Protein AF-A0A9D5H5D8-F1 (afdb_monomer_lite)

Foldseek 3Di:
DDPDPPVVVVPPPDDDDDDDDDDDPDDDPADCLHPVNCVVCDPVDDQPDDPDPVNVVVVVVVVCVVLVVLQPDFFKKDAPVDFKWFQQVLQQRFIWDWWWWAVVTDIFIAGEKQQFAFWAFAALAPAAAQQDDVSRVDPGGADHDYLVVGPFKDFDFLVDPPAPPSVCCVVVVRRRKDKDDDPAPFWIFIDGKMWTWIWMWTPDPPTDIDTFTAIHHNTHHTTDSRRRHQTRGIYQHPYDDCRHPLNRCVVVVVAASKKKKAAAPVRMIGIIRRDPDDPPWFKFFAPQDPVGGFRKFWFQWKDWQPDIGGDTDIAGEISSHAFWEDEPPVVVRVLVVQLVVAPADFDADDPPDDQFGTKGWDDPPDPDGDGIWMWTQTDVRGIQGFDQQWDWDADPNTIMIGRRYHYDHPHTYDYVNRNHQWIWMCNSVRNMITIDGDNNPDPDDDDDDDDDDDDDDDDDDDDDDDDDDDDDDDDDDDDDDDDDDDDDDDDDDDDDDDDPDCPVVVVVVVVVVVVVVPPDDPPVPCVFKDWDDDDDDDDDAPPQEAEFDPPDDLVVSLVVNCCVVPVVVDFKHKYKYWAPRVVSSVVSVVVNLLADFQKKKFKDKDKDKDKIKIDGNDPPDGIDIDIDIIIMMMMMIGSDDDPPPHPRIDGGDDPVSRDHDDDDDDDDDDDDDDDDDDDDDDDDDDDDDDDDDDDDDDDDDYDDDDDDDDDDDDDDDDDDDDDDDDDDDDDDDDDDDDDDDDDDDDDDDDDDDDDDDDDDDDDDDDDDDDDDDDDDDDDDDDDDDDDDDDDDDDDDDDDDDDDDDDDDPDDPLVLLVVLLVLLVVCVVVVPLVSVLVSVVSLVVCLVVDDLVSLLVSLPVQDPPPDPLSVLLVVLRDDDDDDDDDDDDDDDPDCDDDDDHDVSSSLVSLLNSLSVCVVVVVLVSNQVSLVVSLVSVVVDDGLSNLSSVLSSLVSNCVSCVSVVVNVVCLVVLVVQCVVCVVSVSLSSVLRSLLSNLVSCVVVVVLVVNVVCVVPRDDGDCPDLVSQLSVLQSVLVSCVVVVVLVSSLVSLVSSLVSDDPVPLVSNLLSLLSNLLSCLVVLHQDDPVSCPDPPNVVSCVLVVQCSVLLQQLALVSNVVSCVVCVVVCVVSVNNVSSVSSNLSSNLNLVQVVLVVDQKDALVVSLVSRVVPDPCSSVVSVVSVVVCVVVVSFQWDADPVRRMIGGDDDDDPVVDCVVVVVVVVVVVVVVVVVVVVVVVVPPDDPDDPDDQDVVNVVVVVVVVVVVVVVVVVVVVVPD

Sequence (1275 aa):
MAASSLLLVLLLFWAPLGSLSSPTFSFDIHHRFSDRVRQFAGDAWPFPEKGSVEYYAALAGHDRVLRGRALSETQNLTFVDGNATFMISSLGYLYYTFVSVGTPNVTFLVALDTGSDLFWLPCECQSCAPASSPNYGLDIMFDTYSPKKSSTGQTVPCNSSYCEHQSECSKLAGQCPYKVAYATANTTTSGILVEDILYLTTENTSSKVVEAPIVFGCGRVQTGSFLKSAAPNGLFGLGMEKISVPSILSGAGLTSNSFSMCFGPDHIGRISFGDKGSTDQGETSFNIDHSHPTYNISITGVNIGNSSVDVNFSALVDTGTSFTYLADPAYTLLTNSFDAHVKDKRQHTPKGGVPFEHCYHISPNTTVIHVPRLNLTTKGGSQFPVYNPFVFIKENDEFFYCLAIIQSSEISIIGENFMTGLRIVFDRERLVLGWKKSDCYGTNSSSPAKPPAFAPIPSPHIIITPSSFPSGSPGAAGTDKQSSALAPSAAISLTSSSSTRIILSLCLLDTIQALFRANSIPSNKMDRYQRVEKPREETPINENEIRITTQGRTRSYITYATSLLQEKGSDEIVIKAMGRAINKTIMIVELIKRRIVGLHQNTAIGSTDITDTWEPLEEGLLPIETTRHVSMITITLSKKELDTSSIGYQPPLPKDQVKPLPDFDYEGEGSSGVGRGRGRGGRGRGRARGNGPIHVDYNDGGYDNMGRGYGRGGWGRGGFRGRGRGGYGVRNGYQQGTGGYYDEAPAPPAPFQGRGRGRGRGPYRGRGRDFRANGPIHADKRSEMTPDVEMKEAAQLQPPLPSDSISTAPSLLQHLKEIALLIESGAYLKEARRIVRAVRLTIMLRRKLRAPVVAAFIGSTLPAGSEAYSRLLSYISKEDEHDMDVDTATSAIQVPVKNPVPELEIYCYLLVLIFLIDQKKYDEAKACSSASIARLKHVNRRTVDVLASRLYFYYSYSYELTNSLAEIRGNLLALHRMATLRHDELGQETLLNLLLRNYLHYNLYDQAEKLRSKAPRFEAHSNQQFCRYLFYLGKIRTIQLEYTDAKESLLQAARKAPLAARGFRIQCNKWAVIVRLLLGEIPERTVFMQKGMKKALTPYFELTNAVRIGDLELFRTVAEKFSSTFSSDRTHNLIVRLRHNVIRTGLRNISISYSRISLADVARKLRLNTDNPVADAESIVAKAIRDGAIDATIDHANGWMVSKETGDVYSTNEPQFAFNSRIAFCLNMHNEAVKALRFPPNSHKEKESDEKRRERQQQEQELAQHIAEEDDDEF

Radius of gyration: 45.08 Å; chains: 1; bounding box: 132×115×127 Å

InterPro domains:
  IPR000717 Proteasome component (PCI) domain [PF01399] (1123-1204)
  IPR000717 Proteasome component (PCI) domain [PS50250] (1027-1208)
  IPR000717 Proteasome component (PCI) domain [SM00088] (1133-1226)
  IPR001461 Aspartic peptidase A1 [PR00792] (101-121)
  IPR001461 Aspartic peptidase A1 [PR00792] (315-326)
  IPR001461 Aspartic peptidase A1 [PR00792] (412-427)
  IPR001969 Aspartic peptidase, active site [PS00141] (110-121)
  IPR001969 Aspartic peptidase, active site [PS00141] (315-326)
  IPR002775 DNA/RNA-binding protein Alba-like [PF01918] (544-608)
  IPR013586 26S proteasome non-ATPase regulatory subunit 3, C-terminal [PF08375] (1208-1273)
  IPR021109 Aspartic peptidase domain superfamily [G3DSA:2.40.70.10] (84-275)
  IPR021109 Aspartic peptidase domain superfamily [G3DSA:2.40.70.10] (278-447)
  IPR021109 Aspartic peptidase domain superfamily [SSF50630] (89-441)
  IPR032799 Xylanase inhibitor, C-terminal [PF14541] (295-436)
  IPR032861 Xylanase inhibitor, N-terminal [PF14543] (95-275)
  IPR033121 Peptidase family A1 domain [PS51767] (95-436)
  IPR034164 Pepsin-like domain [cd05471] (95-344)
  IPR036390 Winged helix DNA-binding domain superfamily [SSF46785] (1134-1210)
  IPR036882 Alba-like domain superfamily [G3DSA:3.30.110.20] (539-643)
  IPR036882 Alba-like domain superfamily [SSF82704] (541-654)

Structure (mmCIF, N/CA/C/O backbone):
data_AF-A0A9D5H5D8-F1
#
_entry.id   AF-A0A9D5H5D8-F1
#
loop_
_atom_site.group_PDB
_atom_site.id
_atom_site.type_symbol
_atom_site.label_atom_id
_atom_site.label_alt_id
_atom_site.label_comp_id
_atom_site.label_asym_id
_atom_site.label_entity_id
_atom_site.label_seq_id
_atom_site.pdbx_PDB_ins_code
_atom_site.Cartn_x
_atom_site.Cartn_y
_atom_site.Cartn_z
_atom_site.occupancy
_atom_site.B_iso_or_equiv
_atom_site.auth_seq_id
_atom_site.auth_comp_id
_atom_site.auth_asym_id
_atom_site.auth_atom_id
_atom_site.pdbx_PDB_model_num
ATOM 1 N N . MET A 1 1 ? -26.038 -57.024 -59.508 1.00 37.88 1 MET A N 1
ATOM 2 C CA . MET A 1 1 ? -24.679 -56.495 -59.773 1.00 37.88 1 MET A CA 1
ATOM 3 C C . MET A 1 1 ? -24.769 -54.976 -59.793 1.00 37.88 1 MET A C 1
ATOM 5 O O . MET A 1 1 ? -25.705 -54.487 -60.403 1.00 37.88 1 MET A O 1
ATOM 9 N N . ALA A 1 2 ? -23.910 -54.198 -59.138 1.00 36.97 2 ALA A N 1
ATOM 10 C CA . ALA A 1 2 ? -22.955 -54.527 -58.074 1.00 36.97 2 ALA A CA 1
ATOM 11 C C . ALA A 1 2 ? -22.936 -53.317 -57.108 1.00 36.97 2 ALA A C 1
ATOM 13 O O . ALA A 1 2 ? -22.770 -52.197 -57.566 1.00 36.97 2 ALA A O 1
ATOM 14 N N . ALA A 1 3 ? -23.173 -53.403 -55.796 1.00 43.59 3 ALA A N 1
ATOM 15 C CA . ALA A 1 3 ? -23.060 -54.507 -54.828 1.00 43.59 3 ALA A CA 1
ATOM 16 C C . ALA A 1 3 ? -21.626 -54.988 -54.520 1.00 43.59 3 ALA A C 1
ATOM 18 O O . ALA A 1 3 ? -21.459 -55.952 -53.781 1.00 43.59 3 ALA A O 1
ATOM 19 N N . SER A 1 4 ? -20.599 -54.286 -55.015 1.00 44.72 4 SER A N 1
ATOM 20 C CA . SER A 1 4 ? -19.184 -54.589 -54.718 1.00 44.72 4 SER A CA 1
ATOM 21 C C . SER A 1 4 ? -18.346 -53.361 -54.325 1.00 44.72 4 SER A C 1
ATOM 23 O O . SER A 1 4 ? -17.145 -53.492 -54.130 1.00 44.72 4 SER A O 1
ATOM 25 N N . SER A 1 5 ? -18.963 -52.179 -54.175 1.00 46.59 5 SER A N 1
ATOM 26 C CA . SER A 1 5 ? -18.241 -50.910 -53.944 1.00 46.59 5 SER A CA 1
ATOM 27 C C . SER A 1 5 ? -18.550 -50.211 -52.612 1.00 46.59 5 SER A C 1
ATOM 29 O O . SER A 1 5 ? -17.786 -49.341 -52.215 1.00 46.59 5 SER A O 1
ATOM 31 N N . LEU A 1 6 ? -19.622 -50.584 -51.893 1.00 44.75 6 LEU A N 1
ATOM 32 C CA . LEU A 1 6 ? -19.914 -50.039 -50.550 1.00 44.75 6 LEU A CA 1
ATOM 33 C C . LEU A 1 6 ? -19.420 -50.924 -49.393 1.00 44.75 6 LEU A C 1
ATOM 35 O O . LEU A 1 6 ? -19.210 -50.420 -48.292 1.00 44.75 6 LEU A O 1
ATOM 39 N N . LEU A 1 7 ? -19.216 -52.228 -49.617 1.00 40.84 7 LEU A N 1
ATOM 40 C CA . LEU A 1 7 ? -18.882 -53.161 -48.531 1.00 40.84 7 LEU A CA 1
ATOM 41 C C . LEU A 1 7 ? -17.462 -52.952 -47.972 1.00 40.84 7 LEU A C 1
ATOM 43 O O . LEU A 1 7 ? -17.215 -53.244 -46.807 1.00 40.84 7 LEU A O 1
ATOM 47 N N . LEU A 1 8 ? -16.544 -52.405 -48.778 1.00 42.56 8 LEU A N 1
ATOM 48 C CA . LEU A 1 8 ? -15.145 -52.193 -48.387 1.00 42.56 8 LEU A CA 1
ATOM 49 C C . LEU A 1 8 ? -14.949 -51.012 -47.416 1.00 42.56 8 LEU A C 1
ATOM 51 O O . LEU A 1 8 ? -13.958 -50.970 -46.698 1.00 42.56 8 LEU A O 1
ATOM 55 N N . VAL A 1 9 ? -15.884 -50.054 -47.389 1.00 46.94 9 VAL A N 1
ATOM 56 C CA . VAL A 1 9 ? -15.773 -48.821 -46.581 1.00 46.94 9 VAL A CA 1
ATOM 57 C C . VAL A 1 9 ? -16.367 -49.003 -45.177 1.00 46.94 9 VAL A C 1
ATOM 59 O O . VAL A 1 9 ? -15.918 -48.370 -44.227 1.00 46.94 9 VAL A O 1
ATOM 62 N N . LEU A 1 10 ? -17.344 -49.903 -45.021 1.00 41.09 10 LEU A N 1
ATOM 63 C CA . LEU A 1 10 ? -18.023 -50.166 -43.743 1.00 41.09 10 LEU A CA 1
ATOM 64 C C . LEU A 1 10 ? -17.328 -51.215 -42.853 1.00 41.09 10 LEU A C 1
ATOM 66 O O . LEU A 1 10 ? -17.687 -51.338 -41.685 1.00 41.09 10 LEU A O 1
ATOM 70 N N . LEU A 1 11 ? -16.330 -51.943 -43.365 1.00 36.12 11 LEU A N 1
ATOM 71 C CA . LEU A 1 11 ? -15.641 -53.022 -42.637 1.00 36.12 11 LEU A CA 1
ATOM 72 C C . LEU A 1 11 ? -14.393 -52.589 -41.840 1.00 36.12 11 LEU A C 1
ATOM 74 O O . LEU A 1 11 ? -13.777 -53.429 -41.193 1.00 36.12 11 LEU A O 1
ATOM 78 N N . LEU A 1 12 ? -14.019 -51.304 -41.851 1.00 36.56 12 LEU A N 1
ATOM 79 C CA . LEU A 1 12 ? -12.781 -50.810 -41.218 1.00 36.56 12 LEU A CA 1
ATOM 80 C C . LEU A 1 12 ? -12.951 -50.162 -39.829 1.00 36.56 12 LEU A C 1
ATOM 82 O O . LEU A 1 12 ? -11.968 -49.671 -39.282 1.00 36.56 12 LEU A O 1
ATOM 86 N N . PHE A 1 13 ? -14.161 -50.131 -39.253 1.00 36.25 13 PHE A N 1
ATOM 87 C CA . PHE A 1 13 ? -14.439 -49.292 -38.072 1.00 36.25 13 PHE A CA 1
ATOM 88 C C . PHE A 1 13 ? -14.873 -49.994 -36.775 1.00 36.25 13 PHE A C 1
ATOM 90 O O . PHE A 1 13 ? -14.933 -49.313 -35.753 1.00 36.25 13 PHE A O 1
ATOM 97 N N . TRP A 1 14 ? -15.182 -51.298 -36.760 1.00 32.97 14 TRP A N 1
ATOM 98 C CA . TRP A 1 14 ? -15.674 -51.984 -35.548 1.00 32.97 14 TRP A CA 1
ATOM 99 C C . TRP A 1 14 ? -14.968 -53.326 -35.278 1.00 32.97 14 TRP A C 1
ATOM 101 O O . TRP A 1 14 ? -14.987 -54.222 -36.116 1.00 32.97 14 TRP A O 1
ATOM 111 N N . ALA A 1 15 ? -14.471 -53.468 -34.039 1.00 28.38 15 ALA A N 1
ATOM 112 C CA . ALA A 1 15 ? -13.858 -54.662 -33.429 1.00 28.38 15 ALA A CA 1
ATOM 113 C C . ALA A 1 15 ? -12.428 -55.039 -33.934 1.00 28.38 15 ALA A C 1
ATOM 115 O O . ALA A 1 15 ? -11.964 -54.516 -34.942 1.00 28.38 15 ALA A O 1
ATOM 116 N N . PRO A 1 16 ? -11.630 -55.795 -33.147 1.00 37.72 16 PRO A N 1
ATOM 117 C CA . PRO A 1 16 ? -10.865 -55.151 -32.072 1.00 37.72 16 PRO A CA 1
ATOM 118 C C . PRO A 1 16 ? -9.373 -55.543 -32.047 1.00 37.72 16 PRO A C 1
ATOM 120 O O . PRO A 1 16 ? -9.034 -56.727 -32.047 1.00 37.72 16 PRO A O 1
ATOM 123 N N . LEU A 1 17 ? -8.464 -54.569 -31.905 1.00 30.88 17 LEU A N 1
ATOM 124 C CA . LEU A 1 17 ? -7.045 -54.862 -31.657 1.00 30.88 17 LEU A CA 1
ATOM 125 C C . LEU A 1 17 ? -6.798 -55.267 -30.197 1.00 30.88 17 LEU A C 1
ATOM 127 O O . LEU A 1 17 ? -6.517 -54.438 -29.333 1.00 30.88 17 LEU A O 1
ATOM 131 N N . GLY A 1 18 ? -6.859 -56.572 -29.940 1.00 29.42 18 GLY A N 1
ATOM 132 C CA . GLY A 1 18 ? -6.258 -57.172 -28.754 1.00 29.42 18 GLY A CA 1
ATOM 133 C C . GLY A 1 18 ? -4.729 -57.197 -28.861 1.00 29.42 18 GLY A C 1
ATOM 134 O O . GLY A 1 18 ? -4.187 -57.722 -29.828 1.00 29.42 18 GLY A O 1
ATOM 135 N N . SER A 1 19 ? -4.057 -56.638 -27.852 1.00 43.06 19 SER A N 1
ATOM 136 C CA . SER A 1 19 ? -2.675 -56.939 -27.436 1.00 43.06 19 SER A CA 1
ATOM 137 C C . SER A 1 19 ? -1.663 -57.341 -28.528 1.00 43.06 19 SER A C 1
ATOM 139 O O . SER A 1 19 ? -1.348 -58.522 -28.684 1.00 43.06 19 SER A O 1
ATOM 141 N N . LEU A 1 20 ? -1.026 -56.351 -29.163 1.00 30.42 20 LEU A N 1
ATOM 142 C CA . LEU A 1 20 ? 0.346 -56.517 -29.657 1.00 30.42 20 LEU A CA 1
ATOM 143 C C . LEU A 1 20 ? 1.303 -55.824 -28.679 1.00 30.42 20 LEU A C 1
ATOM 145 O O . LEU A 1 20 ? 1.417 -54.599 -28.654 1.00 30.42 20 LEU A O 1
ATOM 149 N N . SER A 1 21 ? 1.965 -56.612 -27.832 1.00 43.06 21 SER A N 1
ATOM 150 C CA . SER A 1 21 ? 2.926 -56.118 -26.844 1.00 43.06 21 SER A CA 1
ATOM 151 C C . SER A 1 21 ? 4.239 -55.714 -27.521 1.00 43.06 21 SER A C 1
ATOM 153 O O . SER A 1 21 ? 5.156 -56.525 -27.659 1.00 43.06 21 SER A O 1
ATOM 155 N N . SER A 1 22 ? 4.325 -54.452 -27.948 1.00 29.73 22 SER A N 1
ATOM 156 C CA . SER A 1 22 ? 5.598 -53.834 -28.343 1.00 29.73 22 SER A CA 1
ATOM 157 C C . SER A 1 22 ? 6.572 -53.815 -27.150 1.00 29.73 22 SER A C 1
ATOM 159 O O . SER A 1 22 ? 6.122 -53.748 -26.003 1.00 29.73 22 SER A O 1
ATOM 161 N N . PRO A 1 23 ? 7.893 -53.937 -27.379 1.00 34.81 23 PRO A N 1
ATOM 162 C CA . PRO A 1 23 ? 8.822 -54.400 -26.352 1.00 34.81 23 PRO A CA 1
ATOM 163 C C . PRO A 1 23 ? 8.991 -53.415 -25.192 1.00 34.81 23 PRO A C 1
ATOM 165 O O . PRO A 1 23 ? 9.394 -52.266 -25.374 1.00 34.81 23 PRO A O 1
ATOM 168 N N . THR A 1 24 ? 8.774 -53.907 -23.972 1.00 29.03 24 THR A N 1
ATOM 169 C CA . THR A 1 24 ? 9.159 -53.220 -22.737 1.00 29.03 24 THR A CA 1
ATOM 170 C C . THR A 1 24 ? 10.680 -53.221 -22.598 1.00 29.03 24 THR A C 1
ATOM 172 O O . THR A 1 24 ? 11.264 -54.169 -22.068 1.00 29.03 24 THR A O 1
ATOM 175 N N . PHE A 1 25 ? 11.331 -52.156 -23.064 1.00 36.94 25 PHE A N 1
ATOM 176 C CA . PHE A 1 25 ? 12.744 -51.905 -22.782 1.00 36.94 25 PHE A CA 1
ATOM 177 C C . PHE A 1 25 ? 12.938 -51.595 -21.292 1.00 36.94 25 PHE A C 1
ATOM 179 O O . PHE A 1 25 ? 12.814 -50.453 -20.852 1.00 36.94 25 PHE A O 1
ATOM 186 N N . SER A 1 26 ? 13.239 -52.634 -20.511 1.00 34.03 26 SER A N 1
ATOM 187 C CA . SER A 1 26 ? 13.726 -52.482 -19.141 1.00 34.03 26 SER A CA 1
ATOM 188 C C . SER A 1 26 ? 15.182 -52.025 -19.171 1.00 34.03 26 SER A C 1
ATOM 190 O O . SER A 1 26 ? 16.034 -52.709 -19.740 1.00 34.03 26 SER A O 1
ATOM 192 N N . PHE A 1 27 ? 15.474 -50.889 -18.542 1.00 43.62 27 PHE A N 1
ATOM 193 C CA . PHE A 1 27 ? 16.838 -50.414 -18.330 1.00 43.62 27 PHE A CA 1
ATOM 194 C C . PHE A 1 27 ? 17.238 -50.659 -16.874 1.00 43.62 27 PHE A C 1
ATOM 196 O O . PHE A 1 27 ? 16.788 -49.947 -15.977 1.00 43.62 27 PHE A O 1
ATOM 203 N N . ASP A 1 28 ? 18.109 -51.641 -16.638 1.00 42.88 28 ASP A N 1
ATOM 204 C CA . ASP A 1 28 ? 18.697 -51.861 -15.315 1.00 42.88 28 ASP A CA 1
ATOM 205 C C . ASP A 1 28 ? 19.652 -50.706 -14.971 1.00 42.88 28 ASP A C 1
ATOM 207 O O . ASP A 1 28 ? 20.787 -50.637 -15.449 1.00 42.88 28 ASP A O 1
ATOM 211 N N . ILE A 1 29 ? 19.192 -49.777 -14.127 1.00 44.22 29 ILE A N 1
ATOM 212 C CA . ILE A 1 29 ? 19.978 -48.610 -13.705 1.00 44.22 29 ILE A CA 1
ATOM 213 C C . ILE A 1 29 ? 21.065 -49.055 -12.719 1.00 44.22 29 ILE A C 1
ATOM 215 O O . ILE A 1 29 ? 20.892 -49.079 -11.500 1.00 44.22 29 ILE A O 1
ATOM 219 N N . HIS A 1 30 ? 22.223 -49.419 -13.262 1.00 47.81 30 HIS A N 1
ATOM 220 C CA . HIS A 1 30 ? 23.398 -49.787 -12.487 1.00 47.81 30 HIS A CA 1
ATOM 221 C C . HIS A 1 30 ? 24.171 -48.543 -12.011 1.00 47.81 30 HIS A C 1
ATOM 223 O O . HIS A 1 30 ? 24.662 -47.739 -12.802 1.00 47.81 30 HIS A O 1
ATOM 229 N N . HIS A 1 31 ? 24.319 -48.398 -10.692 1.00 49.59 31 HIS A N 1
ATOM 230 C CA . HIS A 1 31 ? 25.111 -47.339 -10.054 1.00 49.59 31 HIS A CA 1
ATOM 231 C C . HIS A 1 31 ? 26.569 -47.312 -10.568 1.00 49.59 31 HIS A C 1
ATOM 233 O O . HIS A 1 31 ? 27.160 -48.369 -10.795 1.00 49.59 31 HIS A O 1
ATOM 239 N N . ARG A 1 32 ? 27.187 -46.123 -10.698 1.00 58.59 32 ARG A N 1
ATOM 240 C CA . ARG A 1 32 ? 28.531 -45.939 -11.304 1.00 58.59 32 ARG A CA 1
ATOM 241 C C . ARG A 1 32 ? 29.640 -46.782 -10.659 1.00 58.59 32 ARG A C 1
ATOM 243 O O . ARG A 1 32 ? 30.581 -47.158 -11.348 1.00 58.59 32 ARG A O 1
ATOM 250 N N . PHE A 1 33 ? 29.529 -47.089 -9.366 1.00 63.31 33 PHE A N 1
ATOM 251 C CA . PHE A 1 33 ? 30.475 -47.951 -8.645 1.00 63.31 33 PHE A CA 1
ATOM 252 C C . PHE A 1 33 ? 29.919 -49.359 -8.344 1.00 63.31 33 PHE A C 1
ATOM 254 O O . PHE A 1 33 ? 30.389 -50.034 -7.429 1.00 63.31 33 PHE A O 1
ATOM 261 N N . SER A 1 34 ? 28.884 -49.795 -9.068 1.00 66.75 34 SER A N 1
ATOM 262 C CA . SER A 1 34 ? 28.376 -51.168 -8.999 1.00 66.75 34 SER A CA 1
ATOM 263 C C . SER A 1 34 ? 29.277 -52.139 -9.760 1.00 66.75 34 SER A C 1
ATOM 265 O O . SER A 1 34 ? 29.984 -51.777 -10.703 1.00 66.75 34 SER A O 1
ATOM 267 N N . ASP A 1 35 ? 29.235 -53.404 -9.359 1.00 66.00 35 ASP A N 1
ATOM 268 C CA . ASP A 1 35 ? 30.175 -54.415 -9.843 1.00 66.00 35 ASP A CA 1
ATOM 269 C C . ASP A 1 35 ? 29.895 -54.796 -11.317 1.00 66.00 35 ASP A C 1
ATOM 271 O O . ASP A 1 35 ? 30.827 -55.072 -12.070 1.00 66.00 35 ASP A O 1
ATOM 275 N N . ARG A 1 36 ? 28.637 -54.647 -11.770 1.00 70.25 36 ARG A N 1
ATOM 276 C CA . ARG A 1 36 ? 28.221 -54.694 -13.188 1.00 70.25 36 ARG A CA 1
ATOM 277 C C . ARG A 1 36 ? 28.885 -53.618 -14.057 1.00 70.25 36 ARG A C 1
ATOM 279 O O . ARG A 1 36 ? 29.234 -53.901 -15.197 1.00 70.25 36 ARG A O 1
ATOM 286 N N . VAL A 1 37 ? 29.061 -52.396 -13.543 1.00 66.19 37 VAL A N 1
ATOM 287 C CA . VAL A 1 37 ? 29.691 -51.291 -14.297 1.00 66.19 37 VAL A CA 1
ATOM 288 C C . VAL A 1 37 ? 31.207 -51.468 -14.365 1.00 66.19 37 VAL A C 1
ATOM 290 O O . VAL A 1 37 ? 31.794 -51.250 -15.421 1.00 66.19 37 VAL A O 1
ATOM 293 N N . ARG A 1 38 ? 31.840 -51.948 -13.284 1.00 67.88 38 ARG A N 1
ATOM 294 C CA . ARG A 1 38 ? 33.272 -52.303 -13.293 1.00 67.88 38 ARG A CA 1
ATOM 295 C C . ARG A 1 38 ? 33.595 -53.374 -14.342 1.00 67.88 38 ARG A C 1
ATOM 297 O O . ARG A 1 38 ? 34.543 -53.200 -15.099 1.00 67.88 38 ARG A O 1
ATOM 304 N N . GLN A 1 39 ? 32.774 -54.424 -14.441 1.00 64.25 39 GLN A N 1
ATOM 305 C CA . GLN A 1 39 ? 32.926 -55.474 -15.462 1.00 64.25 39 GLN A CA 1
ATOM 306 C C . GLN A 1 39 ? 32.845 -54.947 -16.905 1.00 64.25 39 GLN A C 1
ATOM 308 O O . GLN A 1 39 ? 33.475 -55.519 -17.787 1.00 64.25 39 GLN A O 1
ATOM 313 N N . PHE A 1 40 ? 32.096 -53.867 -17.150 1.00 65.06 40 PHE A N 1
ATOM 314 C CA . PHE A 1 40 ? 31.939 -53.272 -18.482 1.00 65.06 40 PHE A CA 1
ATOM 315 C C . PHE A 1 40 ? 33.028 -52.251 -18.848 1.00 65.06 40 PHE A C 1
ATOM 317 O O . PHE A 1 40 ? 33.250 -52.000 -20.029 1.00 65.06 40 PHE A O 1
ATOM 324 N N . ALA A 1 41 ? 33.677 -51.637 -17.854 1.00 57.94 41 ALA A N 1
ATOM 325 C CA . ALA A 1 41 ? 34.663 -50.574 -18.061 1.00 57.94 41 ALA A CA 1
ATOM 326 C C . ALA A 1 41 ? 36.117 -51.079 -18.160 1.00 57.94 41 ALA A C 1
ATOM 328 O O . ALA A 1 41 ? 36.943 -50.421 -18.792 1.00 57.94 41 ALA A O 1
ATOM 329 N N . GLY A 1 42 ? 36.425 -52.233 -17.555 1.00 59.00 42 GLY A N 1
ATOM 330 C CA . GLY A 1 42 ? 37.769 -52.821 -17.550 1.00 59.00 42 GLY A CA 1
ATOM 331 C C . GLY A 1 42 ? 38.835 -51.937 -16.886 1.00 59.00 42 GLY A C 1
ATOM 332 O O . GLY A 1 42 ? 38.523 -50.986 -16.167 1.00 59.00 42 GLY A O 1
ATOM 333 N N . ASP A 1 43 ? 40.106 -52.233 -17.164 1.00 53.22 43 ASP A N 1
ATOM 334 C CA . ASP A 1 43 ? 41.269 -51.555 -16.563 1.00 53.22 43 ASP A CA 1
ATOM 335 C C . ASP A 1 43 ? 41.463 -50.097 -17.036 1.00 53.22 43 ASP A C 1
ATOM 337 O O . ASP A 1 43 ? 42.365 -49.398 -16.577 1.00 53.22 43 ASP A O 1
ATOM 341 N N . ALA A 1 44 ? 40.618 -49.609 -17.952 1.00 54.25 44 ALA A N 1
ATOM 342 C CA . ALA A 1 44 ? 40.740 -48.282 -18.556 1.00 54.25 44 ALA A CA 1
ATOM 343 C C . ALA A 1 44 ? 40.411 -47.117 -17.598 1.00 54.25 44 ALA A C 1
ATOM 345 O O . ALA A 1 44 ? 40.763 -45.975 -17.895 1.00 54.25 44 ALA A O 1
ATOM 346 N N . TRP A 1 45 ? 39.745 -47.374 -16.464 1.00 53.47 45 TRP A N 1
ATOM 347 C CA . TRP A 1 45 ? 39.412 -46.363 -15.450 1.00 53.47 45 TRP A CA 1
ATOM 348 C C . TRP A 1 45 ? 39.759 -46.850 -14.030 1.00 53.47 45 TRP A C 1
ATOM 350 O O . TRP A 1 45 ? 39.265 -47.898 -13.613 1.00 53.47 45 TRP A O 1
ATOM 360 N N . PRO A 1 46 ? 40.530 -46.081 -13.233 1.00 61.06 46 PRO A N 1
ATOM 361 C CA . PRO A 1 46 ? 40.856 -46.447 -11.857 1.00 61.06 46 PRO A CA 1
ATOM 362 C C . PRO A 1 46 ? 39.652 -46.209 -10.932 1.00 61.06 46 PRO A C 1
ATOM 364 O O . PRO A 1 46 ? 39.461 -45.124 -10.379 1.00 61.06 46 PRO A O 1
ATOM 367 N N . PHE A 1 47 ? 38.810 -47.229 -10.759 1.00 68.44 47 PHE A N 1
ATOM 368 C CA . PHE A 1 47 ? 37.740 -47.204 -9.760 1.00 68.44 47 PHE A CA 1
ATOM 369 C C . PHE A 1 47 ? 38.334 -47.425 -8.358 1.00 68.44 47 PHE A C 1
ATOM 371 O O . PHE A 1 47 ? 38.908 -48.490 -8.132 1.00 68.44 47 PHE A O 1
ATOM 378 N N . PRO A 1 48 ? 38.148 -46.509 -7.386 1.00 72.50 48 PRO A N 1
ATOM 379 C CA . PRO A 1 48 ? 38.637 -46.722 -6.024 1.00 72.50 48 PRO A CA 1
ATOM 380 C C . PRO A 1 48 ? 37.978 -47.957 -5.395 1.00 72.50 48 PRO A C 1
ATOM 382 O O . PRO A 1 48 ? 36.808 -48.262 -5.670 1.00 72.50 48 PRO A O 1
ATOM 385 N N . GLU A 1 49 ? 38.727 -48.689 -4.568 1.00 70.56 49 GLU A N 1
ATOM 386 C CA . GLU A 1 49 ? 38.271 -49.955 -3.986 1.00 70.56 49 GLU A CA 1
ATOM 387 C C . GLU A 1 49 ? 37.042 -49.785 -3.084 1.00 70.56 49 GLU A C 1
ATOM 389 O O . GLU A 1 49 ? 36.868 -48.789 -2.386 1.00 70.56 49 GLU A O 1
ATOM 394 N N . LYS A 1 50 ? 36.147 -50.776 -3.107 1.00 66.06 50 LYS A N 1
ATOM 395 C CA . LYS A 1 50 ? 34.811 -50.681 -2.501 1.00 66.06 50 LYS A CA 1
ATOM 396 C C . LYS A 1 50 ? 34.914 -50.716 -0.972 1.00 66.06 50 LYS A C 1
ATOM 398 O O . LYS A 1 50 ? 34.983 -51.788 -0.384 1.00 66.06 50 LYS A O 1
ATOM 403 N N . GLY A 1 51 ? 34.918 -49.537 -0.355 1.00 64.00 51 GLY A N 1
ATOM 404 C CA . GLY A 1 51 ? 35.144 -49.357 1.082 1.00 64.00 51 GLY A CA 1
ATOM 405 C C . GLY A 1 51 ? 36.411 -48.569 1.436 1.00 64.00 51 GLY A C 1
ATOM 406 O O . GLY A 1 51 ? 36.617 -48.293 2.616 1.00 64.00 51 GLY A O 1
ATOM 407 N N . SER A 1 52 ? 37.235 -48.169 0.459 1.00 72.88 52 SER A N 1
ATOM 408 C CA . SER A 1 52 ? 38.371 -47.275 0.708 1.00 72.88 52 SER A CA 1
ATOM 409 C C . SER A 1 52 ? 37.912 -45.849 1.048 1.00 72.88 52 SER A C 1
ATOM 411 O O . SER A 1 52 ? 36.794 -45.430 0.725 1.00 72.88 52 SER A O 1
ATOM 413 N N . VAL A 1 53 ? 38.798 -45.065 1.670 1.00 69.62 53 VAL A N 1
ATOM 414 C CA . VAL A 1 53 ? 38.553 -43.637 1.951 1.00 69.62 53 VAL A CA 1
ATOM 415 C C . VAL A 1 53 ? 38.266 -42.866 0.656 1.00 69.62 53 VAL A C 1
ATOM 417 O O . VAL A 1 53 ? 37.388 -42.009 0.628 1.00 69.62 53 VAL A O 1
ATOM 420 N N . GLU A 1 54 ? 38.946 -43.214 -0.436 1.00 69.19 54 GLU A N 1
ATOM 421 C CA . GLU A 1 54 ? 38.793 -42.594 -1.757 1.00 69.19 54 GLU A CA 1
ATOM 422 C C . GLU A 1 54 ? 37.436 -42.919 -2.392 1.00 69.19 54 GLU A C 1
ATOM 424 O O . GLU A 1 54 ? 36.826 -42.056 -3.019 1.00 69.19 54 GLU A O 1
ATOM 429 N N . TYR A 1 55 ? 36.919 -44.134 -2.188 1.00 76.62 55 TYR A N 1
ATOM 430 C CA . TYR A 1 55 ? 35.584 -44.538 -2.639 1.00 76.62 55 TYR A CA 1
ATOM 431 C C . TYR A 1 55 ? 34.487 -43.733 -1.932 1.00 76.62 55 TYR A C 1
ATOM 433 O O . TYR A 1 55 ? 33.585 -43.200 -2.584 1.00 76.62 55 TYR A O 1
ATOM 441 N N . TYR A 1 56 ? 34.594 -43.564 -0.611 1.00 62.53 56 TYR A N 1
ATOM 442 C CA . TYR A 1 56 ? 33.659 -42.724 0.139 1.00 62.53 56 TYR A CA 1
ATOM 443 C C . TYR A 1 56 ? 33.834 -41.229 -0.165 1.00 62.53 56 TYR A C 1
ATOM 445 O O . TYR A 1 56 ? 32.836 -40.517 -0.261 1.00 62.53 56 TYR A O 1
ATOM 453 N N . ALA A 1 57 ? 35.060 -40.754 -0.407 1.00 68.19 57 ALA A N 1
ATOM 454 C CA . ALA A 1 57 ? 35.318 -39.383 -0.847 1.00 68.19 57 ALA A CA 1
ATOM 455 C C . ALA A 1 57 ? 34.744 -39.103 -2.249 1.00 68.19 57 ALA A C 1
ATOM 457 O O . ALA A 1 57 ? 34.167 -38.039 -2.471 1.00 68.19 57 ALA A O 1
ATOM 458 N N . ALA A 1 58 ? 34.831 -40.058 -3.180 1.00 70.06 58 ALA A N 1
ATOM 459 C CA . ALA A 1 58 ? 34.246 -39.947 -4.515 1.00 70.06 58 ALA A CA 1
ATOM 460 C C . ALA A 1 58 ? 32.706 -39.925 -4.474 1.00 70.06 58 ALA A C 1
ATOM 462 O O . ALA A 1 58 ? 32.084 -39.134 -5.187 1.00 70.06 58 ALA A O 1
ATOM 463 N N . LEU A 1 59 ? 32.089 -40.737 -3.605 1.00 66.88 59 LEU A N 1
ATOM 464 C CA . LEU A 1 59 ? 30.647 -40.693 -3.345 1.00 66.88 59 LEU A CA 1
ATOM 465 C C . LEU A 1 59 ? 30.221 -39.363 -2.710 1.00 66.88 59 LEU A C 1
ATOM 467 O O . LEU A 1 59 ? 29.342 -38.693 -3.246 1.00 66.88 59 LEU A O 1
ATOM 471 N N . ALA A 1 60 ? 30.877 -38.934 -1.629 1.00 57.00 60 ALA A N 1
ATOM 472 C CA . ALA A 1 60 ? 30.581 -37.666 -0.961 1.00 57.00 60 ALA A CA 1
ATOM 473 C C . ALA A 1 60 ? 30.801 -36.453 -1.885 1.00 57.00 60 ALA A C 1
ATOM 475 O O . ALA A 1 60 ? 30.026 -35.498 -1.851 1.00 57.00 60 ALA A O 1
ATOM 476 N N . GLY A 1 61 ? 31.813 -36.502 -2.756 1.00 57.19 61 GLY A N 1
ATOM 477 C CA . GLY A 1 61 ? 32.047 -35.503 -3.798 1.00 57.19 61 GLY A CA 1
ATOM 478 C C . GLY A 1 61 ? 30.918 -35.453 -4.830 1.00 57.19 61 GLY A C 1
ATOM 479 O O . GLY A 1 61 ? 30.455 -34.366 -5.172 1.00 57.19 61 GLY A O 1
ATOM 480 N N . HIS A 1 62 ? 30.420 -36.608 -5.282 1.00 58.81 62 HIS A N 1
ATOM 481 C CA . HIS A 1 62 ? 29.273 -36.670 -6.193 1.00 58.81 62 HIS A CA 1
ATOM 482 C C . HIS A 1 62 ? 27.995 -36.128 -5.537 1.00 58.81 62 HIS A C 1
ATOM 484 O O . HIS A 1 62 ? 27.279 -35.329 -6.138 1.00 58.81 62 HIS A O 1
ATOM 490 N N . ASP A 1 63 ? 27.741 -36.502 -4.284 1.00 50.12 63 ASP A N 1
ATOM 491 C CA . ASP A 1 63 ? 26.568 -36.062 -3.527 1.00 50.12 63 ASP A CA 1
ATOM 492 C C . ASP A 1 63 ? 26.603 -34.544 -3.263 1.00 50.12 63 ASP A C 1
ATOM 494 O O . ASP A 1 63 ? 25.607 -33.840 -3.447 1.00 50.12 63 ASP A O 1
ATOM 498 N N . ARG A 1 64 ? 27.792 -33.998 -2.963 1.00 49.03 64 ARG A N 1
ATOM 499 C CA . ARG A 1 64 ? 28.049 -32.551 -2.865 1.00 49.03 64 ARG A CA 1
ATOM 500 C C . ARG A 1 64 ? 27.822 -31.822 -4.195 1.00 49.03 64 ARG A C 1
ATOM 502 O O . ARG A 1 64 ? 27.340 -30.693 -4.179 1.00 49.03 64 ARG A O 1
ATOM 509 N N . VAL A 1 65 ? 28.108 -32.450 -5.340 1.00 50.19 65 VAL A N 1
ATOM 510 C CA . VAL A 1 65 ? 27.823 -31.888 -6.677 1.00 50.19 65 VAL A CA 1
ATOM 511 C C . VAL A 1 65 ? 26.330 -31.942 -7.020 1.00 50.19 65 VAL A C 1
ATOM 513 O O . VAL A 1 65 ? 25.818 -30.984 -7.602 1.00 50.19 65 VAL A O 1
ATOM 516 N N . LEU A 1 66 ? 25.606 -33.001 -6.642 1.00 47.69 66 LEU A N 1
ATOM 517 C CA . LEU A 1 66 ? 24.151 -33.074 -6.830 1.00 47.69 66 LEU A CA 1
ATOM 518 C C . LEU A 1 66 ? 23.426 -32.021 -5.981 1.00 47.69 66 LEU A C 1
ATOM 520 O O . LEU A 1 66 ? 22.666 -31.221 -6.529 1.00 47.69 66 LEU A O 1
ATOM 524 N N . ARG A 1 67 ? 23.730 -31.936 -4.679 1.00 45.31 67 ARG A N 1
ATOM 525 C CA . ARG A 1 67 ? 23.197 -30.886 -3.788 1.00 45.31 67 ARG A CA 1
ATOM 526 C C . ARG A 1 67 ? 23.623 -29.485 -4.255 1.00 45.31 67 ARG A C 1
ATOM 528 O O . ARG A 1 67 ? 22.806 -28.570 -4.305 1.00 45.31 67 ARG A O 1
ATOM 535 N N . GLY A 1 68 ? 24.869 -29.332 -4.710 1.00 38.44 68 GLY A N 1
ATOM 536 C CA . GLY A 1 68 ? 25.399 -28.083 -5.266 1.00 38.44 68 GLY A CA 1
ATOM 537 C C . GLY A 1 68 ? 24.684 -27.578 -6.527 1.00 38.44 68 GLY A C 1
ATOM 538 O O . GLY A 1 68 ? 24.695 -26.378 -6.789 1.00 38.44 68 GLY A O 1
ATOM 539 N N . ARG A 1 69 ? 24.008 -28.446 -7.297 1.00 42.28 69 ARG A N 1
ATOM 540 C CA . ARG A 1 69 ? 23.214 -28.019 -8.466 1.00 42.28 69 ARG A CA 1
ATOM 541 C C . ARG A 1 69 ? 21.875 -27.379 -8.092 1.00 42.28 69 ARG A C 1
ATOM 543 O O . ARG A 1 69 ? 21.416 -26.525 -8.846 1.00 42.28 69 ARG A O 1
ATOM 550 N N . ALA A 1 70 ? 21.298 -27.707 -6.933 1.00 40.00 70 ALA A N 1
ATOM 551 C CA . ALA A 1 70 ? 20.164 -26.957 -6.381 1.00 40.00 70 ALA A CA 1
ATOM 552 C C . ALA A 1 70 ? 20.590 -25.539 -5.947 1.00 40.00 70 ALA A C 1
ATOM 554 O O . ALA A 1 70 ? 19.882 -24.567 -6.194 1.00 40.00 70 ALA A O 1
ATOM 555 N N . LEU A 1 71 ? 21.808 -25.405 -5.414 1.00 41.50 71 LEU A N 1
ATOM 556 C CA . LEU A 1 71 ? 22.403 -24.150 -4.933 1.00 41.50 71 LEU A CA 1
ATOM 557 C C . LEU A 1 71 ? 22.985 -23.250 -6.052 1.00 41.50 71 LEU A C 1
ATOM 559 O O . LEU A 1 71 ? 23.753 -22.334 -5.780 1.00 41.50 71 LEU A O 1
ATOM 563 N N . SER A 1 72 ? 22.638 -23.482 -7.325 1.00 36.38 72 SER A N 1
ATOM 564 C CA . SER A 1 72 ? 23.172 -22.710 -8.464 1.00 36.38 72 SER A CA 1
ATOM 565 C C . SER A 1 72 ? 22.377 -21.433 -8.805 1.00 36.38 72 SER A C 1
ATOM 567 O O . SER A 1 72 ? 22.816 -20.669 -9.663 1.00 36.38 72 SER A O 1
ATOM 569 N N . GLU A 1 73 ? 21.212 -21.213 -8.198 1.00 44.53 73 GLU A N 1
ATOM 570 C CA . GLU A 1 73 ? 20.443 -19.954 -8.240 1.00 44.53 73 GLU A CA 1
ATOM 571 C C . GLU A 1 73 ? 19.945 -19.670 -6.813 1.00 44.53 73 GLU A C 1
ATOM 573 O O . GLU A 1 73 ? 18.760 -19.795 -6.509 1.00 44.53 73 GLU A O 1
ATOM 578 N N . THR A 1 74 ? 20.878 -19.350 -5.910 1.00 51.38 74 THR A N 1
ATOM 579 C CA . THR A 1 74 ? 20.581 -18.969 -4.522 1.00 51.38 74 THR A CA 1
ATOM 580 C C . THR A 1 74 ? 19.667 -17.748 -4.503 1.00 51.38 74 THR A C 1
ATOM 582 O O . THR A 1 74 ? 20.068 -16.656 -4.907 1.00 51.38 74 THR A O 1
ATOM 585 N N . GLN A 1 75 ? 18.426 -17.936 -4.059 1.00 69.25 75 GLN A N 1
ATOM 586 C CA . GLN A 1 75 ? 17.476 -16.845 -3.880 1.00 69.25 75 GLN A CA 1
ATOM 587 C C . GLN A 1 75 ? 17.678 -16.241 -2.491 1.00 69.25 75 GLN A C 1
ATOM 589 O O . GLN A 1 75 ? 17.607 -16.957 -1.490 1.00 69.25 75 GLN A O 1
ATOM 594 N N . ASN A 1 76 ? 17.905 -14.928 -2.436 1.00 86.75 76 ASN A N 1
ATOM 595 C CA . ASN A 1 76 ? 17.870 -14.203 -1.174 1.00 86.75 76 ASN A CA 1
ATOM 596 C C . ASN A 1 76 ? 16.452 -14.265 -0.597 1.00 86.75 76 ASN A C 1
ATOM 598 O O . ASN A 1 76 ? 15.468 -13.999 -1.304 1.00 86.75 76 ASN A O 1
ATOM 602 N N . LEU A 1 77 ? 16.369 -14.617 0.682 1.00 91.50 77 LEU A N 1
ATOM 603 C CA . LEU A 1 77 ? 15.130 -14.698 1.444 1.00 91.50 77 LEU A CA 1
ATOM 604 C C . LEU A 1 77 ? 15.093 -13.604 2.507 1.00 91.50 77 LEU A C 1
ATOM 606 O O . LEU A 1 77 ? 16.112 -13.217 3.075 1.00 91.50 77 LEU A O 1
ATOM 610 N N . THR A 1 78 ? 13.893 -13.146 2.818 1.00 92.31 78 THR A N 1
ATOM 611 C CA . THR A 1 78 ? 13.619 -12.203 3.901 1.00 92.31 78 THR A CA 1
ATOM 612 C C . THR A 1 78 ? 12.230 -12.480 4.485 1.00 92.31 78 THR A C 1
ATOM 614 O O . THR A 1 78 ? 11.552 -13.396 4.019 1.00 92.31 78 THR A O 1
ATOM 617 N N . PHE A 1 79 ? 11.787 -11.756 5.508 1.00 93.31 79 PHE A N 1
ATOM 618 C CA . PHE A 1 79 ? 10.483 -11.999 6.138 1.00 93.31 79 PHE A CA 1
ATOM 619 C C . PHE A 1 79 ? 9.318 -11.566 5.232 1.00 93.31 79 PHE A C 1
ATOM 621 O O . PHE A 1 79 ? 9.449 -10.617 4.457 1.00 93.31 79 PHE A O 1
ATOM 628 N N . VAL A 1 80 ? 8.167 -12.254 5.306 1.00 89.50 80 VAL A N 1
ATOM 629 C CA . VAL A 1 80 ? 6.975 -11.915 4.487 1.00 89.50 80 VAL A CA 1
ATOM 630 C C . VAL A 1 80 ? 6.521 -10.469 4.692 1.00 89.50 80 VAL A C 1
ATOM 632 O O . VAL A 1 80 ? 6.129 -9.812 3.727 1.00 89.50 80 VAL A O 1
ATOM 635 N N . ASP A 1 81 ? 6.632 -9.968 5.920 1.00 83.31 81 ASP A N 1
ATOM 636 C CA . ASP A 1 81 ? 6.242 -8.612 6.310 1.00 83.31 81 ASP A CA 1
ATOM 637 C C . ASP A 1 81 ? 7.248 -7.527 5.845 1.00 83.31 81 ASP A C 1
ATOM 639 O O . ASP A 1 81 ? 6.970 -6.330 5.934 1.00 83.31 81 ASP A O 1
ATOM 643 N N . GLY A 1 82 ? 8.387 -7.934 5.262 1.00 83.94 82 GLY A N 1
ATOM 644 C CA . GLY A 1 82 ? 9.379 -7.077 4.605 1.00 83.94 82 GLY A CA 1
ATOM 645 C C . GLY A 1 82 ? 10.816 -7.328 5.074 1.00 83.94 82 GLY A C 1
ATOM 646 O O . GLY A 1 82 ? 11.051 -7.976 6.089 1.00 83.94 82 GLY A O 1
ATOM 647 N N . ASN A 1 83 ? 11.798 -6.765 4.356 1.00 87.62 83 ASN A N 1
ATOM 648 C CA . ASN A 1 83 ? 13.216 -6.859 4.739 1.00 87.62 83 ASN A CA 1
ATOM 649 C C . ASN A 1 83 ? 13.696 -5.775 5.709 1.00 87.62 83 ASN A C 1
ATOM 651 O O . ASN A 1 83 ? 14.891 -5.712 5.983 1.00 87.62 83 ASN A O 1
ATOM 655 N N . ALA A 1 84 ? 12.799 -4.922 6.211 1.00 91.56 84 ALA A N 1
ATOM 656 C CA . ALA A 1 84 ? 13.138 -3.815 7.098 1.00 91.56 84 ALA A CA 1
ATOM 657 C C . ALA A 1 84 ? 13.398 -4.273 8.542 1.00 91.56 84 ALA A C 1
ATOM 659 O O . ALA A 1 84 ? 12.740 -5.172 9.071 1.00 91.56 84 ALA A O 1
ATOM 660 N N . THR A 1 85 ? 14.341 -3.600 9.194 1.00 93.12 85 THR A N 1
ATOM 661 C CA . THR A 1 85 ? 14.633 -3.734 10.622 1.00 93.12 85 THR A CA 1
ATOM 662 C C . THR A 1 85 ? 14.683 -2.339 11.250 1.00 93.12 85 THR A C 1
ATOM 664 O O . THR A 1 85 ? 14.961 -1.355 10.564 1.00 93.12 85 THR A O 1
ATOM 667 N N . PHE A 1 86 ? 14.379 -2.224 12.541 1.00 91.62 86 PHE A N 1
ATOM 668 C CA . PHE A 1 86 ? 14.221 -0.932 13.218 1.00 91.62 86 PHE A CA 1
ATOM 669 C C . PHE A 1 86 ? 14.952 -0.938 14.557 1.00 91.62 86 PHE A C 1
ATOM 671 O O . PHE A 1 86 ? 14.696 -1.821 15.376 1.00 91.62 86 PHE A O 1
ATOM 678 N N . MET A 1 87 ? 15.826 0.039 14.806 1.00 90.12 87 MET A N 1
ATOM 679 C CA . MET A 1 87 ? 16.427 0.221 16.130 1.00 90.12 87 MET A CA 1
ATOM 680 C C . MET A 1 87 ? 15.399 0.851 17.079 1.00 90.12 87 MET A C 1
ATOM 682 O O . MET A 1 87 ? 14.842 1.905 16.771 1.00 90.12 87 MET A O 1
ATOM 686 N N . ILE A 1 88 ? 15.150 0.238 18.239 1.00 87.50 88 ILE A N 1
ATOM 687 C CA . ILE A 1 88 ? 14.139 0.723 19.193 1.00 87.50 88 ILE A CA 1
ATOM 688 C C . ILE A 1 88 ? 14.812 1.124 20.511 1.00 87.50 88 ILE A C 1
ATOM 690 O O . ILE A 1 88 ? 15.118 0.287 21.359 1.00 87.50 88 ILE A O 1
ATOM 694 N N . SER A 1 89 ? 15.029 2.429 20.700 1.00 82.88 89 SER A N 1
ATOM 695 C CA . SER A 1 89 ? 15.751 2.999 21.852 1.00 82.88 89 SER A CA 1
ATOM 696 C C . SER A 1 89 ? 15.133 2.637 23.209 1.00 82.88 89 SER A C 1
ATOM 698 O O . SER A 1 89 ? 15.849 2.284 24.142 1.00 82.88 89 SER A O 1
ATOM 700 N N . SER A 1 90 ? 13.799 2.658 23.316 1.00 80.75 90 SER A N 1
ATOM 701 C CA . SER A 1 90 ? 13.058 2.243 24.521 1.00 80.75 90 SER A CA 1
ATOM 702 C C . SER A 1 90 ? 13.206 0.750 24.839 1.00 80.75 90 SER A C 1
ATOM 704 O O . SER A 1 90 ? 13.096 0.349 25.996 1.00 80.75 90 SER A O 1
ATOM 706 N N . LEU A 1 91 ? 13.511 -0.069 23.829 1.00 84.00 91 LEU A N 1
ATOM 707 C CA . LEU A 1 91 ? 13.732 -1.509 23.939 1.00 84.00 91 LEU A CA 1
ATOM 708 C C . LEU A 1 91 ? 15.228 -1.870 23.838 1.00 84.00 91 LEU A C 1
ATOM 710 O O . LEU A 1 91 ? 15.624 -2.832 23.177 1.00 84.00 91 LEU A O 1
ATOM 714 N N . GLY A 1 92 ? 16.070 -1.070 24.504 1.00 80.12 92 GLY A N 1
ATOM 715 C CA . GLY A 1 92 ? 17.499 -1.345 24.685 1.00 80.12 92 GLY A CA 1
ATOM 716 C C . GLY A 1 92 ? 18.409 -0.936 23.523 1.00 80.12 92 GLY A C 1
ATOM 717 O O . GLY A 1 92 ? 19.559 -1.369 23.499 1.00 80.12 92 GLY A O 1
ATOM 718 N N . TYR A 1 93 ? 17.927 -0.110 22.586 1.00 84.38 93 TYR A N 1
ATOM 719 C CA . TYR A 1 93 ? 18.648 0.288 21.362 1.00 84.38 93 TYR A CA 1
ATOM 720 C C . TYR A 1 93 ? 18.996 -0.892 20.431 1.00 84.38 93 TYR A C 1
ATOM 722 O O . TYR A 1 93 ? 19.884 -0.781 19.592 1.00 84.38 93 TYR A O 1
ATOM 730 N N . LEU A 1 94 ? 18.297 -2.025 20.553 1.00 89.06 94 LEU A N 1
ATOM 731 C CA . LEU A 1 94 ? 18.487 -3.179 19.669 1.00 89.06 94 LEU A CA 1
ATOM 732 C C . LEU A 1 94 ? 17.678 -3.034 18.376 1.00 89.06 94 LEU A C 1
ATOM 734 O O . LEU A 1 94 ? 16.689 -2.295 18.335 1.00 89.06 94 LEU A O 1
ATOM 738 N N . TYR A 1 95 ? 18.083 -3.761 17.332 1.00 91.50 95 TYR A N 1
ATOM 739 C CA . TYR A 1 95 ? 17.322 -3.860 16.086 1.00 91.50 95 TYR A CA 1
ATOM 740 C C . TYR A 1 95 ? 16.276 -4.970 16.152 1.00 91.50 95 TYR A C 1
ATOM 742 O O . TYR A 1 95 ? 16.584 -6.127 16.436 1.00 91.50 95 TYR A O 1
ATOM 750 N N . TYR A 1 96 ? 15.044 -4.606 15.811 1.00 93.50 96 TYR A N 1
ATOM 751 C CA . TYR A 1 96 ? 13.886 -5.488 15.778 1.00 93.50 96 TYR A CA 1
ATOM 752 C C . TYR A 1 96 ? 13.349 -5.663 14.358 1.00 93.50 96 TYR A C 1
ATOM 754 O O . TYR A 1 96 ? 13.541 -4.809 13.488 1.00 93.50 96 TYR A O 1
ATOM 762 N N . THR A 1 97 ? 12.618 -6.750 14.129 1.00 94.12 97 THR A N 1
ATOM 763 C CA . THR A 1 97 ? 11.801 -6.950 12.924 1.00 94.12 97 THR A CA 1
ATOM 764 C C . THR A 1 97 ? 10.539 -7.751 13.250 1.00 94.12 97 THR A C 1
ATOM 766 O O . THR A 1 97 ? 10.417 -8.301 14.347 1.00 94.12 97 THR A O 1
ATOM 769 N N . PHE A 1 98 ? 9.591 -7.797 12.315 1.00 93.81 98 PHE A N 1
ATOM 770 C CA . PHE A 1 98 ? 8.361 -8.575 12.452 1.00 93.81 98 PHE A CA 1
ATOM 771 C C . PHE A 1 98 ? 8.512 -9.933 11.766 1.00 93.81 98 PHE A C 1
ATOM 773 O O . PHE A 1 98 ? 8.892 -10.003 10.598 1.00 93.81 98 PHE A O 1
ATOM 780 N N . VAL A 1 99 ? 8.193 -11.010 12.487 1.00 95.06 99 VAL A N 1
ATOM 781 C CA . VAL A 1 99 ? 8.245 -12.382 11.967 1.00 95.06 99 VAL A CA 1
ATOM 782 C C . VAL A 1 99 ? 6.884 -13.062 12.094 1.00 95.06 99 VAL A C 1
ATOM 784 O O . VAL A 1 99 ? 6.283 -13.079 13.166 1.00 95.06 99 VAL A O 1
ATOM 787 N N . SER A 1 100 ? 6.399 -13.624 10.987 1.00 95.38 100 SER A N 1
ATOM 788 C CA . SER A 1 100 ? 5.142 -14.378 10.914 1.00 95.38 100 SER A CA 1
ATOM 789 C C . SER A 1 100 ? 5.392 -15.873 11.159 1.00 95.38 100 SER A C 1
ATOM 791 O O . SER A 1 100 ? 6.140 -16.495 10.401 1.00 95.38 100 SER A O 1
ATOM 793 N N . VAL A 1 101 ? 4.761 -16.459 12.186 1.00 95.62 101 VAL A N 1
ATOM 794 C CA . VAL A 1 101 ? 4.934 -17.873 12.592 1.00 95.62 101 VAL A CA 1
ATOM 795 C C . VAL A 1 101 ? 3.585 -18.567 12.841 1.00 95.62 101 VAL A C 1
ATOM 797 O O . VAL A 1 101 ? 2.678 -17.972 13.424 1.00 95.62 101 VAL A O 1
ATOM 800 N N . GLY A 1 102 ? 3.470 -19.839 12.445 1.00 93.81 102 GLY A N 1
ATOM 801 C CA . GLY A 1 102 ? 2.326 -20.720 12.731 1.00 93.81 102 GLY A CA 1
ATOM 802 C C . GLY A 1 102 ? 1.221 -20.734 11.670 1.00 93.81 102 GLY A C 1
ATOM 803 O O . GLY A 1 102 ? 1.232 -19.943 10.731 1.00 93.81 102 GLY A O 1
ATOM 804 N N . THR A 1 103 ? 0.247 -21.641 11.802 1.00 93.12 103 THR A N 1
ATOM 805 C CA . THR A 1 103 ? -0.879 -21.761 10.852 1.00 93.12 103 THR A CA 1
ATOM 806 C C . THR A 1 103 ? -2.226 -21.789 11.590 1.00 93.12 103 THR A C 1
ATOM 808 O O . THR A 1 103 ? -2.594 -22.842 12.120 1.00 93.12 103 THR A O 1
ATOM 811 N N . PRO A 1 104 ? -3.009 -20.689 11.627 1.00 92.00 104 PRO A N 1
ATOM 812 C CA . PRO A 1 104 ? -2.789 -19.407 10.947 1.00 92.00 104 PRO A CA 1
ATOM 813 C C . PRO A 1 104 ? -1.583 -18.633 11.497 1.00 92.00 104 PRO A C 1
ATOM 815 O O . PRO A 1 104 ? -1.209 -18.806 12.657 1.00 92.00 104 PRO A O 1
ATOM 818 N N . ASN A 1 105 ? -0.999 -17.774 10.660 1.00 89.81 105 ASN A N 1
ATOM 819 C CA . ASN A 1 105 ? 0.208 -17.027 10.998 1.00 89.81 105 ASN A CA 1
ATOM 820 C C . ASN A 1 105 ? -0.075 -15.893 11.988 1.00 89.81 105 ASN A C 1
ATOM 822 O O . ASN A 1 105 ? -1.024 -15.125 11.829 1.00 89.81 105 ASN A O 1
ATOM 826 N N . VAL A 1 106 ? 0.789 -15.787 12.996 1.00 92.50 106 VAL A N 1
ATOM 827 C CA . VAL A 1 106 ? 0.789 -14.733 14.014 1.00 92.50 106 VAL A CA 1
ATOM 828 C C . VAL A 1 106 ? 2.112 -13.974 13.920 1.00 92.50 106 VAL A C 1
ATOM 830 O O . VAL A 1 106 ? 3.163 -14.582 13.714 1.00 92.50 106 VAL A O 1
ATOM 833 N N . THR A 1 107 ? 2.057 -12.648 14.029 1.00 93.75 107 THR A N 1
ATOM 834 C CA . THR A 1 107 ? 3.215 -11.751 13.906 1.00 93.75 107 THR A CA 1
ATOM 835 C C . THR A 1 107 ? 3.839 -11.446 15.262 1.00 93.75 107 THR A C 1
ATOM 837 O O . THR A 1 107 ? 3.136 -11.013 16.172 1.00 93.75 107 THR A O 1
ATOM 840 N N . PHE A 1 108 ? 5.160 -11.578 15.369 1.00 93.50 108 PHE A N 1
ATOM 841 C CA . PHE A 1 108 ? 5.926 -11.283 16.583 1.00 93.50 108 PHE A CA 1
ATOM 842 C C . PHE A 1 108 ? 7.019 -10.245 16.303 1.00 93.50 108 PHE A C 1
ATOM 844 O O . PHE A 1 108 ? 7.682 -10.315 15.268 1.00 93.50 108 PHE A O 1
ATOM 851 N N . LEU A 1 109 ? 7.217 -9.293 17.219 1.00 93.25 109 LEU A N 1
ATOM 852 C CA . LEU A 1 109 ? 8.292 -8.298 17.165 1.00 93.25 109 LEU A CA 1
ATOM 853 C C . LEU A 1 109 ? 9.524 -8.838 17.902 1.00 93.25 109 LEU A C 1
ATOM 855 O O . LEU A 1 109 ? 9.536 -8.910 19.131 1.00 93.25 109 LEU A O 1
ATOM 859 N N . VAL A 1 110 ? 10.563 -9.211 17.159 1.00 94.44 110 VAL A N 1
ATOM 860 C CA . VAL A 1 110 ? 11.706 -9.965 17.699 1.00 94.44 110 VAL A CA 1
ATOM 861 C C . VAL A 1 110 ? 13.017 -9.200 17.565 1.00 94.44 110 VAL A C 1
ATOM 863 O O . VAL A 1 110 ? 13.272 -8.590 16.525 1.00 94.44 110 VAL A O 1
ATOM 866 N N . ALA A 1 111 ? 13.842 -9.234 18.614 1.00 94.50 111 ALA A N 1
ATOM 867 C CA . ALA A 1 111 ? 15.203 -8.694 18.584 1.00 94.50 111 ALA A CA 1
ATOM 868 C C . ALA A 1 111 ? 16.105 -9.580 17.706 1.00 94.50 111 ALA A C 1
ATOM 870 O O . ALA A 1 111 ? 16.013 -10.805 17.783 1.00 94.50 111 ALA A O 1
ATOM 871 N N . LEU A 1 112 ? 16.967 -8.984 16.881 1.00 96.12 112 LEU A N 1
ATOM 872 C CA . LEU A 1 112 ? 17.901 -9.707 16.009 1.00 96.12 112 LEU A CA 1
ATOM 873 C C . LEU A 1 112 ? 19.259 -9.875 16.701 1.00 96.12 112 LEU A C 1
ATOM 875 O O . LEU A 1 112 ? 19.984 -8.900 16.892 1.00 96.12 112 LEU A O 1
ATOM 879 N N . ASP A 1 113 ? 19.611 -11.111 17.049 1.00 94.94 113 ASP A N 1
ATOM 880 C CA . ASP A 1 113 ? 20.745 -11.433 17.923 1.00 94.94 113 ASP A CA 1
ATOM 881 C C . ASP A 1 113 ? 21.718 -12.405 17.231 1.00 94.94 113 ASP A C 1
ATOM 883 O O . ASP A 1 113 ? 21.342 -13.529 16.902 1.00 94.94 113 ASP A O 1
ATOM 887 N N . THR A 1 114 ? 22.968 -11.984 17.003 1.00 95.31 114 THR A N 1
ATOM 888 C CA . THR A 1 114 ? 24.051 -12.847 16.490 1.00 95.31 114 THR A CA 1
ATOM 889 C C . THR A 1 114 ? 24.940 -13.431 17.592 1.00 95.31 114 THR A C 1
ATOM 891 O O . THR A 1 114 ? 25.725 -14.338 17.307 1.00 95.31 114 THR A O 1
ATOM 894 N N . GLY A 1 115 ? 24.820 -12.955 18.832 1.00 90.81 115 GLY A N 1
ATOM 895 C CA . GLY A 1 115 ? 25.448 -13.508 20.027 1.00 90.81 115 GLY A CA 1
ATOM 896 C C . GLY A 1 115 ? 24.765 -14.768 20.573 1.00 90.81 115 GLY A C 1
ATOM 897 O O . GLY A 1 115 ? 25.384 -15.472 21.371 1.00 90.81 115 GLY A O 1
ATOM 898 N N . SER A 1 116 ? 23.543 -15.102 20.132 1.00 91.25 116 SER A N 1
ATOM 899 C CA . SER A 1 116 ? 22.879 -16.368 20.478 1.00 91.25 116 SER A CA 1
ATOM 900 C C . SER A 1 116 ? 22.231 -17.114 19.301 1.00 91.25 116 SER A C 1
ATOM 902 O O . SER A 1 116 ? 21.885 -16.561 18.254 1.00 91.25 116 SER A O 1
ATOM 904 N N . ASP A 1 117 ? 22.095 -18.432 19.466 1.00 92.88 117 ASP A N 1
ATOM 905 C CA . ASP A 1 117 ? 21.654 -19.348 18.409 1.00 92.88 117 ASP A CA 1
ATOM 906 C C . ASP A 1 117 ? 20.143 -19.584 18.380 1.00 92.88 117 ASP A C 1
ATOM 908 O O . ASP A 1 117 ? 19.570 -19.778 17.313 1.00 92.88 117 ASP A O 1
ATOM 912 N N . LEU A 1 118 ? 19.477 -19.597 19.536 1.00 94.88 118 LEU A N 1
ATOM 913 C CA . LEU A 1 118 ? 18.088 -20.046 19.640 1.00 94.88 118 LEU A CA 1
ATOM 914 C C . LEU A 1 118 ? 17.097 -18.908 19.367 1.00 94.88 118 LEU A C 1
ATOM 916 O O . LEU A 1 118 ? 16.926 -18.017 20.195 1.00 94.88 118 LEU A O 1
ATOM 920 N N . PHE A 1 119 ? 16.340 -19.004 18.271 1.00 97.19 119 PHE A N 1
ATOM 921 C CA . PHE A 1 119 ? 15.083 -18.263 18.139 1.00 97.19 119 PHE A CA 1
ATOM 922 C C . PHE A 1 119 ? 14.085 -18.728 19.214 1.00 97.19 119 PHE A C 1
ATOM 924 O O . PHE A 1 119 ? 13.873 -19.929 19.392 1.00 97.19 119 PHE A O 1
ATOM 931 N N . TRP A 1 120 ? 13.457 -17.797 19.935 1.00 96.25 120 TRP A N 1
ATOM 932 C CA . TRP A 1 120 ? 12.382 -18.095 20.884 1.00 96.25 120 TRP A CA 1
ATOM 933 C C . TRP A 1 120 ? 11.305 -17.003 20.925 1.00 96.25 120 TRP A C 1
ATOM 935 O O . TRP A 1 120 ? 11.564 -15.823 20.681 1.00 96.25 120 TRP A O 1
ATOM 945 N N . LEU A 1 121 ? 10.085 -17.416 21.281 1.00 96.44 121 LEU A N 1
ATOM 946 C CA . LEU A 1 121 ? 8.896 -16.571 21.416 1.00 96.44 121 LEU A CA 1
ATOM 947 C C . LEU A 1 121 ? 8.252 -16.747 22.805 1.00 96.44 121 LEU A C 1
ATOM 949 O O . LEU A 1 121 ? 8.291 -17.853 23.355 1.00 96.44 121 LEU A O 1
ATOM 953 N N . PRO A 1 122 ? 7.615 -15.706 23.380 1.00 93.56 122 PRO A N 1
ATOM 954 C CA . PRO A 1 122 ? 6.778 -15.858 24.569 1.00 93.56 122 PRO A CA 1
ATOM 955 C C . PRO A 1 122 ? 5.613 -16.805 24.263 1.00 93.56 122 PRO A C 1
ATOM 957 O O . PRO A 1 122 ? 4.896 -16.630 23.276 1.00 93.56 122 PRO A O 1
ATOM 960 N N . CYS A 1 123 ? 5.431 -17.830 25.093 1.00 90.38 123 CYS A N 1
ATOM 961 C CA . CYS A 1 123 ? 4.560 -18.955 24.771 1.00 90.38 123 CYS A CA 1
ATOM 962 C C . CYS A 1 123 ? 3.992 -19.614 26.030 1.00 90.38 123 CYS A C 1
ATOM 964 O O . CYS A 1 123 ? 4.746 -19.972 26.930 1.00 90.38 123 CYS A O 1
ATOM 966 N N . GLU A 1 124 ? 2.663 -19.775 26.094 1.00 86.62 124 GLU A N 1
ATOM 967 C CA . GLU A 1 124 ? 1.939 -20.277 27.284 1.00 86.62 124 GLU A CA 1
ATOM 968 C C . GLU A 1 124 ? 2.455 -19.654 28.601 1.00 86.62 124 GLU A C 1
ATOM 970 O O . GLU A 1 124 ? 2.758 -20.357 29.567 1.00 86.62 124 GLU A O 1
ATOM 975 N N . CYS A 1 125 ? 2.624 -18.327 28.581 1.00 85.69 125 CYS A N 1
ATOM 976 C CA . CYS A 1 125 ? 3.432 -17.589 29.545 1.00 85.69 125 CYS A CA 1
ATOM 977 C C . CYS A 1 125 ? 3.045 -17.835 31.015 1.00 85.69 125 CYS A C 1
ATOM 979 O O . CYS A 1 125 ? 1.879 -17.731 31.393 1.00 85.69 125 CYS A O 1
ATOM 981 N N . GLN A 1 126 ? 4.061 -18.081 31.846 1.00 88.56 126 GLN A N 1
ATOM 982 C CA . GLN A 1 126 ? 3.966 -18.160 33.307 1.00 88.56 126 GLN A CA 1
ATOM 983 C C . GLN A 1 126 ? 4.645 -16.960 33.984 1.00 88.56 126 GLN A C 1
ATOM 985 O O . GLN A 1 126 ? 4.153 -16.466 34.994 1.00 88.56 126 GLN A O 1
ATOM 990 N N . SER A 1 127 ? 5.766 -16.485 33.430 1.00 88.94 127 SER A N 1
ATOM 991 C CA . SER A 1 127 ? 6.449 -15.260 33.862 1.00 88.94 127 SER A CA 1
ATOM 992 C C . SER A 1 127 ? 7.248 -14.687 32.690 1.00 88.94 127 SER A C 1
ATOM 994 O O . SER A 1 127 ? 8.264 -15.257 32.297 1.00 88.94 127 SER A O 1
ATOM 996 N N . CYS A 1 128 ? 6.758 -13.604 32.089 1.00 88.94 128 CYS A N 1
ATOM 997 C CA . CYS A 1 128 ? 7.315 -12.977 30.886 1.00 88.94 128 CYS A CA 1
ATOM 998 C C . CYS A 1 128 ? 7.102 -11.460 30.947 1.00 88.94 128 CYS A C 1
ATOM 1000 O O . CYS A 1 128 ? 6.454 -10.952 31.866 1.00 88.94 128 CYS A O 1
ATOM 1002 N N . ALA A 1 129 ? 7.605 -10.741 29.945 1.00 84.75 129 ALA A N 1
ATOM 1003 C CA . ALA A 1 129 ? 7.179 -9.370 29.692 1.00 84.75 129 ALA A CA 1
ATOM 1004 C C . ALA A 1 129 ? 5.634 -9.268 29.588 1.00 84.75 129 ALA A C 1
ATOM 1006 O O . ALA A 1 129 ? 5.012 -10.135 28.964 1.00 84.75 129 ALA A O 1
ATOM 1007 N N . PRO A 1 130 ? 4.988 -8.241 30.175 1.00 80.75 130 PRO A N 1
ATOM 1008 C CA . PRO A 1 130 ? 3.570 -7.976 29.940 1.00 80.75 130 PRO A CA 1
ATOM 1009 C C . PRO A 1 130 ? 3.301 -7.659 28.460 1.00 80.75 130 PRO A C 1
ATOM 1011 O O . PRO A 1 130 ? 4.084 -6.971 27.812 1.00 80.75 130 PRO A O 1
ATOM 1014 N N . ALA A 1 131 ? 2.147 -8.091 27.943 1.00 73.69 131 ALA A N 1
ATOM 1015 C CA . ALA A 1 131 ? 1.750 -7.881 26.542 1.00 73.69 131 ALA A CA 1
ATOM 1016 C C . ALA A 1 131 ? 1.578 -6.399 26.132 1.00 73.69 131 ALA A C 1
ATOM 1018 O O . ALA A 1 131 ? 1.487 -6.093 24.947 1.00 73.69 131 ALA A O 1
ATOM 1019 N N . SER A 1 132 ? 1.542 -5.478 27.095 1.00 72.00 132 SER A N 1
ATOM 1020 C CA . SER A 1 132 ? 1.545 -4.029 26.884 1.00 72.00 132 SER A CA 1
ATOM 1021 C C . SER A 1 132 ? 2.169 -3.346 28.102 1.00 72.00 132 SER A C 1
ATOM 1023 O O . SER A 1 132 ? 1.812 -3.684 29.233 1.00 72.00 132 SER A O 1
ATOM 1025 N N . SER A 1 133 ? 3.054 -2.368 27.900 1.00 69.19 133 SER A N 1
ATOM 1026 C CA . SER A 1 133 ? 3.639 -1.563 28.981 1.00 69.19 133 SER A CA 1
ATOM 1027 C C . SER A 1 133 ? 3.927 -0.141 28.494 1.00 69.19 133 SER A C 1
ATOM 1029 O O . SER A 1 133 ? 4.519 -0.003 27.420 1.00 69.19 133 SER A O 1
ATOM 1031 N N . PRO A 1 134 ? 3.609 0.914 29.274 1.00 64.50 134 PRO A N 1
ATOM 1032 C CA . PRO A 1 134 ? 3.980 2.291 28.933 1.00 64.50 134 PRO A CA 1
ATOM 1033 C C . PRO A 1 134 ? 5.484 2.453 28.668 1.00 64.50 134 PRO A C 1
ATOM 1035 O O . PRO A 1 134 ? 5.892 3.213 27.793 1.00 64.50 134 PRO A O 1
ATOM 1038 N N . ASN A 1 135 ? 6.309 1.673 29.373 1.00 62.25 135 ASN A N 1
ATOM 1039 C CA . ASN A 1 135 ? 7.769 1.736 29.302 1.00 62.25 135 ASN A CA 1
ATOM 1040 C C . ASN A 1 135 ? 8.342 1.294 27.943 1.00 62.25 135 ASN A C 1
ATOM 1042 O O . ASN A 1 135 ? 9.503 1.573 27.664 1.00 62.25 135 ASN A O 1
ATOM 1046 N N . TYR A 1 136 ? 7.562 0.609 27.097 1.00 67.75 136 TYR A N 1
ATOM 1047 C CA . TYR A 1 136 ? 8.021 0.187 25.771 1.00 67.75 136 TYR A CA 1
ATOM 1048 C C . TYR A 1 136 ? 8.002 1.324 24.742 1.00 67.75 136 TYR A C 1
ATOM 1050 O O . TYR A 1 136 ? 8.666 1.210 23.715 1.00 67.75 136 TYR A O 1
ATOM 1058 N N . GLY A 1 137 ? 7.277 2.422 24.993 1.00 59.34 137 GLY A N 1
ATOM 1059 C CA . GLY A 1 137 ? 7.165 3.543 24.048 1.00 59.34 137 GLY A CA 1
ATOM 1060 C C . GLY A 1 137 ? 6.453 3.196 22.730 1.00 59.34 137 GLY A C 1
ATOM 1061 O O . GLY A 1 137 ? 6.588 3.927 21.752 1.00 59.34 137 GLY A O 1
ATOM 1062 N N . LEU A 1 138 ? 5.716 2.081 22.695 1.00 62.22 138 LEU A N 1
ATOM 1063 C CA . LEU A 1 138 ? 5.034 1.537 21.520 1.00 62.22 138 LEU A CA 1
ATOM 1064 C C . LEU A 1 138 ? 3.560 1.277 21.851 1.00 62.22 138 LEU A C 1
ATOM 1066 O O . LEU A 1 138 ? 3.264 0.550 22.798 1.00 62.22 138 LEU A O 1
ATOM 1070 N N . ASP A 1 139 ? 2.643 1.807 21.039 1.00 61.62 139 ASP A N 1
ATOM 1071 C CA . ASP A 1 139 ? 1.204 1.490 21.095 1.00 61.62 139 ASP A CA 1
ATOM 1072 C C . ASP A 1 139 ? 0.923 0.185 20.321 1.00 61.62 139 ASP A C 1
ATOM 1074 O O . ASP A 1 139 ? 0.236 0.156 19.300 1.00 61.62 139 ASP A O 1
ATOM 1078 N N . ILE A 1 140 ? 1.584 -0.896 20.751 1.00 64.31 140 ILE A N 1
ATOM 1079 C CA . ILE A 1 140 ? 1.531 -2.228 20.139 1.00 64.31 140 ILE A CA 1
ATOM 1080 C C . ILE A 1 140 ? 1.267 -3.246 21.249 1.00 64.31 140 ILE A C 1
ATOM 1082 O O . ILE A 1 140 ? 2.036 -3.347 22.204 1.00 64.31 140 ILE A O 1
ATOM 1086 N N . MET A 1 141 ? 0.187 -4.017 21.110 1.00 73.62 141 MET A N 1
ATOM 1087 C CA . MET A 1 141 ? -0.086 -5.166 21.971 1.00 73.62 141 MET A CA 1
ATOM 1088 C C . MET A 1 141 ? 0.653 -6.391 21.425 1.00 73.62 141 MET A C 1
ATOM 1090 O O . MET A 1 141 ? 0.491 -6.745 20.259 1.00 73.62 141 MET A O 1
ATOM 1094 N N . PHE A 1 142 ? 1.460 -7.032 22.263 1.00 82.56 142 PHE A N 1
ATOM 1095 C CA . PHE A 1 142 ? 2.274 -8.185 21.895 1.00 82.56 142 PHE A CA 1
ATOM 1096 C C . PHE A 1 142 ? 1.486 -9.500 21.951 1.00 82.56 142 PHE A C 1
ATOM 1098 O O . PHE A 1 142 ? 0.915 -9.856 22.986 1.00 82.56 142 PHE A O 1
ATOM 1105 N N . ASP A 1 143 ? 1.513 -10.261 20.856 1.00 86.69 143 ASP A N 1
ATOM 1106 C CA . ASP A 1 143 ? 0.930 -11.601 20.792 1.00 86.69 143 ASP A CA 1
ATOM 1107 C C . ASP A 1 143 ? 1.772 -12.641 21.549 1.00 86.69 143 ASP A C 1
ATOM 1109 O O . ASP A 1 143 ? 2.997 -12.561 21.624 1.00 86.69 143 ASP A O 1
ATOM 1113 N N . THR A 1 144 ? 1.110 -13.663 22.098 1.00 90.12 144 THR A N 1
ATOM 1114 C CA . THR A 1 144 ? 1.759 -14.811 22.758 1.00 90.12 144 THR A CA 1
ATOM 1115 C C . THR A 1 144 ? 1.524 -16.073 21.937 1.00 90.12 144 THR A C 1
ATOM 1117 O O . THR A 1 144 ? 0.375 -16.446 21.679 1.00 90.12 144 THR A O 1
ATOM 1120 N N . TYR A 1 145 ? 2.600 -16.760 21.553 1.00 93.38 145 TYR A N 1
ATOM 1121 C CA . TYR A 1 145 ? 2.515 -17.989 20.770 1.00 93.38 145 TYR A CA 1
ATOM 1122 C C . TYR A 1 145 ? 1.831 -19.116 21.566 1.00 93.38 145 TYR A C 1
ATOM 1124 O O . TYR A 1 145 ? 1.893 -19.192 22.797 1.00 93.38 145 TYR A O 1
ATOM 1132 N N . SER A 1 146 ? 1.141 -20.011 20.859 1.00 91.25 146 SER A N 1
ATOM 1133 C CA . SER A 1 146 ? 0.490 -21.170 21.465 1.00 91.25 146 SER A CA 1
ATOM 1134 C C . SER A 1 146 ? 0.467 -22.335 20.474 1.00 91.25 146 SER A C 1
ATOM 1136 O O . SER A 1 146 ? -0.296 -22.275 19.506 1.00 91.25 146 SER A O 1
ATOM 1138 N N . PRO A 1 147 ? 1.220 -23.425 20.728 1.00 88.81 147 PRO A N 1
ATOM 1139 C CA . PRO A 1 147 ? 1.238 -24.599 19.855 1.00 88.81 147 PRO A CA 1
ATOM 1140 C C . PRO A 1 147 ? -0.163 -25.171 19.620 1.00 88.81 147 PRO A C 1
ATOM 1142 O O . PRO A 1 147 ? -0.483 -25.600 18.525 1.00 88.81 147 PRO A O 1
ATOM 1145 N N . LYS A 1 148 ? -1.046 -25.088 20.627 1.00 89.38 148 LYS A N 1
ATOM 1146 C CA . LYS A 1 148 ? -2.435 -25.575 20.552 1.00 89.38 148 LYS A CA 1
ATOM 1147 C C . LYS A 1 148 ? -3.348 -24.757 19.623 1.00 89.38 148 LYS A C 1
ATOM 1149 O O . LYS A 1 148 ? -4.452 -25.211 19.336 1.00 89.38 148 LYS A O 1
ATOM 1154 N N . LYS A 1 149 ? -2.940 -23.548 19.216 1.00 91.75 149 LYS A N 1
ATOM 1155 C CA . LYS A 1 149 ? -3.671 -22.701 18.253 1.00 91.75 149 LYS A CA 1
ATOM 1156 C C . LYS A 1 149 ? -3.158 -22.860 16.819 1.00 91.75 149 LYS A C 1
ATOM 1158 O O . LYS A 1 149 ? -3.892 -22.531 15.892 1.00 91.75 149 LYS A O 1
ATOM 1163 N N . SER A 1 150 ? -1.925 -23.336 16.645 1.00 94.06 150 SER A N 1
ATOM 1164 C CA . SER A 1 150 ? -1.349 -23.614 15.332 1.00 94.06 150 SER A CA 1
ATOM 1165 C C . SER A 1 150 ? -1.730 -25.024 14.886 1.00 94.06 150 SER A C 1
ATOM 1167 O O . SER A 1 150 ? -1.573 -25.987 15.628 1.00 94.06 150 SER A O 1
ATOM 1169 N N . SER A 1 151 ? -2.212 -25.154 13.656 1.00 94.62 151 SER A N 1
ATOM 1170 C CA . SER A 1 151 ? -2.483 -26.448 13.015 1.00 94.62 151 SER A CA 1
ATOM 1171 C C . SER A 1 151 ? -1.216 -27.151 12.509 1.00 94.62 151 SER A C 1
ATOM 1173 O O . SER A 1 151 ? -1.271 -28.337 12.192 1.00 94.62 151 SER A O 1
ATOM 1175 N N . THR A 1 152 ? -0.082 -26.442 12.474 1.00 94.12 152 THR A N 1
ATOM 1176 C CA . THR A 1 152 ? 1.243 -26.954 12.079 1.00 94.12 152 THR A CA 1
ATOM 1177 C C . THR A 1 152 ? 2.244 -27.024 13.238 1.00 94.12 152 THR A C 1
ATOM 1179 O O . THR A 1 152 ? 3.336 -27.552 13.057 1.00 94.12 152 THR A O 1
ATOM 1182 N N . GLY A 1 153 ? 1.881 -26.534 14.430 1.00 92.31 153 GLY A N 1
ATOM 1183 C CA . GLY A 1 153 ? 2.763 -26.487 15.598 1.00 92.31 153 GLY A CA 1
ATOM 1184 C C . GLY A 1 153 ? 2.863 -27.822 16.340 1.00 92.31 153 GLY A C 1
ATOM 1185 O O . GLY A 1 153 ? 1.878 -28.309 16.897 1.00 92.31 153 GLY A O 1
ATOM 1186 N N . GLN A 1 154 ? 4.067 -28.389 16.421 1.00 92.00 154 GLN A N 1
ATOM 1187 C CA . GLN A 1 154 ? 4.346 -29.667 17.080 1.00 92.00 154 GLN A CA 1
ATOM 1188 C C . GLN A 1 154 ? 5.428 -29.522 18.161 1.00 92.00 154 GLN A C 1
ATOM 1190 O O . GLN A 1 154 ? 6.487 -28.948 17.940 1.00 92.00 154 GLN A O 1
ATOM 1195 N N . THR A 1 155 ? 5.205 -30.072 19.359 1.00 91.94 155 THR A N 1
ATOM 1196 C CA . THR A 1 155 ? 6.238 -30.077 20.413 1.00 91.94 155 THR A CA 1
ATOM 1197 C C . THR A 1 155 ? 7.378 -31.026 20.053 1.00 91.94 155 THR A C 1
ATOM 1199 O O . THR A 1 155 ? 7.123 -32.203 19.784 1.00 91.94 155 THR A O 1
ATOM 1202 N N . VAL A 1 156 ? 8.624 -30.552 20.117 1.00 92.06 156 VAL A N 1
ATOM 1203 C CA . VAL A 1 156 ? 9.803 -31.360 19.779 1.00 92.06 156 VAL A CA 1
ATOM 1204 C C . VAL A 1 156 ? 9.990 -32.474 20.820 1.00 92.06 156 VAL A C 1
ATOM 1206 O O . VAL A 1 156 ? 10.059 -32.185 22.022 1.00 92.06 156 VAL A O 1
ATOM 1209 N N . PRO A 1 157 ? 10.079 -33.750 20.400 1.00 90.00 157 PRO A N 1
ATOM 1210 C CA . PRO A 1 157 ? 10.251 -34.867 21.316 1.00 90.00 157 PRO A CA 1
ATOM 1211 C C . PRO A 1 157 ? 11.704 -34.990 21.789 1.00 90.00 157 PRO A C 1
ATOM 1213 O O . PRO A 1 157 ? 12.653 -34.646 21.086 1.00 90.00 157 PRO A O 1
ATOM 1216 N N . CYS A 1 158 ? 11.890 -35.549 22.981 1.00 87.69 158 CYS A N 1
ATOM 1217 C CA . CYS A 1 158 ? 13.197 -35.671 23.633 1.00 87.69 158 CYS A CA 1
ATOM 1218 C C . CYS A 1 158 ? 14.236 -36.583 22.961 1.00 87.69 158 CYS A C 1
ATOM 1220 O O . CYS A 1 158 ? 15.392 -36.580 23.368 1.00 87.69 158 CYS A O 1
ATOM 1222 N N . ASN A 1 159 ? 13.845 -37.358 21.950 1.00 86.12 159 ASN A N 1
ATOM 1223 C CA . ASN A 1 159 ? 14.757 -38.129 21.101 1.00 86.12 159 ASN A CA 1
ATOM 1224 C C . ASN A 1 159 ? 15.232 -37.350 19.856 1.00 86.12 159 ASN A C 1
ATOM 1226 O O . ASN A 1 159 ? 15.965 -37.904 19.039 1.00 86.12 159 ASN A O 1
ATOM 1230 N N . SER A 1 160 ? 14.804 -36.094 19.686 1.00 87.88 160 SER A N 1
ATOM 1231 C CA . SER A 1 160 ? 15.254 -35.215 18.606 1.00 87.88 160 SER A CA 1
ATOM 1232 C C . SER A 1 160 ? 16.730 -34.839 18.759 1.00 87.88 160 SER A C 1
ATOM 1234 O O . SER A 1 160 ? 17.205 -34.579 19.864 1.00 87.88 160 SER A O 1
ATOM 1236 N N . SER A 1 161 ? 17.439 -34.707 17.635 1.00 87.38 161 SER A N 1
ATOM 1237 C CA . SER A 1 161 ? 18.818 -34.200 17.582 1.00 87.38 161 SER A CA 1
ATOM 1238 C C . SER A 1 161 ? 18.963 -32.741 18.029 1.00 87.38 161 SER A C 1
ATOM 1240 O O . SER A 1 161 ? 20.081 -32.301 18.273 1.00 87.38 161 SER A O 1
ATOM 1242 N N . TYR A 1 162 ? 17.855 -32.000 18.134 1.00 86.81 162 TYR A N 1
ATOM 1243 C CA . TYR A 1 162 ? 17.810 -30.652 18.710 1.00 86.81 162 TYR A CA 1
ATOM 1244 C C . TYR A 1 162 ? 17.640 -30.652 20.239 1.00 86.81 162 TYR A C 1
ATOM 1246 O O . TYR A 1 162 ? 17.644 -29.589 20.851 1.00 86.81 162 TYR A O 1
ATOM 1254 N N . CYS A 1 163 ? 17.465 -31.821 20.870 1.00 88.06 163 CYS A N 1
ATOM 1255 C CA . CYS A 1 163 ? 17.280 -31.919 22.312 1.00 88.06 163 CYS A CA 1
ATOM 1256 C C . CYS A 1 163 ? 18.590 -32.248 23.034 1.00 88.06 163 CYS A C 1
ATOM 1258 O O . CYS A 1 163 ? 19.006 -33.405 23.095 1.00 88.06 163 CYS A O 1
ATOM 1260 N N . GLU A 1 164 ? 19.218 -31.227 23.614 1.00 81.88 164 GLU A N 1
ATOM 1261 C CA . GLU A 1 164 ? 20.437 -31.358 24.426 1.00 81.88 164 GLU A CA 1
ATOM 1262 C C . GLU A 1 164 ? 20.124 -31.866 25.844 1.00 81.88 164 GLU A C 1
ATOM 1264 O O . GLU A 1 164 ? 20.782 -32.762 26.370 1.00 81.88 164 GLU A O 1
ATOM 1269 N N . HIS A 1 165 ? 19.061 -31.338 26.456 1.00 75.62 165 HIS A N 1
ATOM 1270 C CA . HIS A 1 165 ? 18.703 -31.556 27.862 1.00 75.62 165 HIS A CA 1
ATOM 1271 C C . HIS A 1 165 ? 17.904 -32.860 28.090 1.00 75.62 165 HIS A C 1
ATOM 1273 O O . HIS A 1 165 ? 16.919 -32.898 28.832 1.00 75.62 165 HIS A O 1
ATOM 1279 N N . GLN A 1 166 ? 18.336 -33.960 27.463 1.00 72.19 166 GLN A N 1
ATOM 1280 C CA . GLN A 1 166 ? 17.632 -35.256 27.461 1.00 72.19 166 GLN A CA 1
ATOM 1281 C C . GLN A 1 166 ? 17.446 -35.868 28.861 1.00 72.19 166 GLN A C 1
ATOM 1283 O O . GLN A 1 166 ? 16.517 -36.641 29.087 1.00 72.19 166 GLN A O 1
ATOM 1288 N N . SER A 1 167 ? 18.292 -35.501 29.826 1.00 71.94 167 SER A N 1
ATOM 1289 C CA . SER A 1 167 ? 18.192 -35.914 31.233 1.00 71.94 167 SER A CA 1
ATOM 1290 C C . SER A 1 167 ? 17.014 -35.274 31.984 1.00 71.94 167 SER A C 1
ATOM 1292 O O . SER A 1 167 ? 16.486 -35.866 32.926 1.00 71.94 167 SER A O 1
ATOM 1294 N N . GLU A 1 168 ? 16.572 -34.084 31.571 1.00 75.12 168 GLU A N 1
ATOM 1295 C CA . GLU A 1 168 ? 15.493 -33.320 32.214 1.00 75.12 168 GLU A CA 1
ATOM 1296 C C . GLU A 1 168 ? 14.100 -33.727 31.691 1.00 75.12 168 GLU A C 1
ATOM 1298 O O . GLU A 1 168 ? 13.096 -33.591 32.393 1.00 75.12 168 GLU A O 1
ATOM 1303 N N . CYS A 1 169 ? 14.043 -34.287 30.480 1.00 76.94 169 CYS A N 1
ATOM 1304 C CA . CYS A 1 169 ? 12.845 -34.701 29.742 1.00 76.94 169 CYS A CA 1
ATOM 1305 C C . CYS A 1 169 ? 11.815 -35.537 30.514 1.00 76.94 169 CYS A C 1
ATOM 1307 O O . CYS A 1 169 ? 10.607 -35.404 30.294 1.00 76.94 169 CYS A O 1
ATOM 1309 N N . SER A 1 170 ? 12.275 -36.373 31.446 1.00 67.06 170 SER A N 1
ATOM 1310 C CA . SER A 1 170 ? 11.422 -37.186 32.322 1.00 67.06 170 SER A CA 1
ATOM 1311 C C . SER A 1 170 ? 10.447 -36.346 33.162 1.00 67.06 170 SER A C 1
ATOM 1313 O O . SER A 1 170 ? 9.415 -36.855 33.589 1.00 67.06 170 SER A O 1
ATOM 1315 N N . LYS A 1 171 ? 10.748 -35.057 33.381 1.00 66.62 171 LYS A N 1
ATOM 1316 C CA . LYS A 1 171 ? 9.910 -34.100 34.124 1.00 66.62 171 LYS A CA 1
ATOM 1317 C C . LYS A 1 171 ? 8.771 -33.498 33.284 1.00 66.62 171 LYS A C 1
ATOM 1319 O O . LYS A 1 171 ? 7.833 -32.953 33.854 1.00 66.62 171 LYS A O 1
ATOM 1324 N N . LEU A 1 172 ? 8.846 -33.576 31.950 1.00 70.50 172 LEU A N 1
ATOM 1325 C CA . LEU A 1 172 ? 7.955 -32.881 31.002 1.00 70.50 172 LEU A CA 1
ATOM 1326 C C . LEU A 1 172 ? 7.251 -33.837 30.022 1.00 70.50 172 LEU A C 1
ATOM 1328 O O . LEU A 1 172 ? 6.946 -33.475 28.887 1.00 70.50 172 LEU A O 1
ATOM 1332 N N . ALA A 1 173 ? 6.998 -35.076 30.455 1.00 74.62 173 ALA A N 1
ATOM 1333 C CA . ALA A 1 173 ? 6.276 -36.095 29.683 1.00 74.62 173 ALA A CA 1
ATOM 1334 C C . ALA A 1 173 ? 6.838 -36.347 28.261 1.00 74.62 173 ALA A C 1
ATOM 1336 O O . ALA A 1 173 ? 6.094 -36.705 27.351 1.00 74.62 173 ALA A O 1
ATOM 1337 N N . GLY A 1 174 ? 8.152 -36.170 28.066 1.00 78.50 174 GLY A N 1
ATOM 1338 C CA . GLY A 1 174 ? 8.829 -36.388 26.781 1.00 78.50 174 GLY A CA 1
ATOM 1339 C C . GLY A 1 174 ? 8.867 -35.182 25.829 1.00 78.50 174 GLY A C 1
ATOM 1340 O O . GLY A 1 174 ? 9.407 -35.319 24.730 1.00 78.50 174 GLY A O 1
ATOM 1341 N N . GLN A 1 175 ? 8.352 -34.016 26.238 1.00 88.31 175 GLN A N 1
ATOM 1342 C CA . GLN A 1 175 ? 8.596 -32.737 25.554 1.00 88.31 175 GLN A CA 1
ATOM 1343 C C . GLN A 1 175 ? 10.013 -32.246 25.866 1.00 88.31 175 GLN A C 1
ATOM 1345 O O . GLN A 1 175 ? 10.407 -32.233 27.034 1.00 88.31 175 GLN A O 1
ATOM 1350 N N . CYS A 1 176 ? 10.768 -31.823 24.850 1.00 91.62 176 CYS A N 1
ATOM 1351 C CA . CYS A 1 176 ? 12.136 -31.355 25.050 1.00 91.62 176 CYS A CA 1
ATOM 1352 C C . CYS A 1 176 ? 12.183 -30.018 25.817 1.00 91.62 176 CYS A C 1
ATOM 1354 O O . CYS A 1 176 ? 11.646 -29.029 25.306 1.00 91.62 176 CYS A O 1
ATOM 1356 N N . PRO A 1 177 ? 12.828 -29.945 27.000 1.00 92.25 177 PRO A N 1
ATOM 1357 C CA . PRO A 1 177 ? 13.095 -28.681 27.673 1.00 92.25 177 PRO A CA 1
ATOM 1358 C C . PRO A 1 177 ? 14.210 -27.901 26.980 1.00 92.25 177 PRO A C 1
ATOM 1360 O O . PRO A 1 177 ? 15.169 -28.483 26.473 1.00 92.25 177 PRO A O 1
ATOM 1363 N N . TYR A 1 178 ? 14.142 -26.576 27.076 1.00 92.12 178 TYR A N 1
ATOM 1364 C CA . TYR A 1 178 ? 15.295 -25.711 26.841 1.00 92.12 178 TYR A CA 1
ATOM 1365 C C . TYR A 1 178 ? 15.431 -24.672 27.957 1.00 92.12 178 TYR A C 1
ATOM 1367 O O . TYR A 1 178 ? 14.445 -24.255 28.579 1.00 92.12 178 TYR A O 1
ATOM 1375 N N . LYS A 1 179 ? 16.667 -24.222 28.175 1.00 91.81 179 LYS A N 1
ATOM 1376 C CA . LYS A 1 179 ? 17.003 -23.074 29.014 1.00 91.81 179 LYS A CA 1
ATOM 1377 C C . LYS A 1 179 ? 18.260 -22.411 28.460 1.00 91.81 179 LYS A C 1
ATOM 1379 O O . LYS A 1 179 ? 19.279 -23.075 28.328 1.00 91.81 179 LYS A O 1
ATOM 1384 N N . VAL A 1 180 ? 18.190 -21.112 28.184 1.00 90.69 180 VAL A N 1
ATOM 1385 C CA . VAL A 1 180 ? 19.344 -20.289 27.788 1.00 90.69 180 VAL A CA 1
ATOM 1386 C C . VAL A 1 180 ? 19.548 -19.201 28.838 1.00 90.69 180 VAL A C 1
ATOM 1388 O O . VAL A 1 180 ? 18.581 -18.586 29.296 1.00 90.69 180 VAL A O 1
ATOM 1391 N N . ALA A 1 181 ? 20.802 -18.978 29.225 1.00 90.12 181 ALA A N 1
ATOM 1392 C CA . ALA A 1 181 ? 21.231 -17.859 30.055 1.00 90.12 181 ALA A CA 1
ATOM 1393 C C . ALA A 1 181 ? 22.088 -16.911 29.210 1.00 90.12 181 ALA A C 1
ATOM 1395 O O . ALA A 1 181 ? 22.890 -17.368 28.402 1.00 90.12 181 ALA A O 1
ATOM 1396 N N . TYR A 1 182 ? 21.895 -15.608 29.395 1.00 87.69 182 TYR A N 1
ATOM 1397 C CA . TYR A 1 182 ? 22.547 -14.554 28.619 1.00 87.69 182 TYR A CA 1
ATOM 1398 C C . TYR A 1 182 ? 23.558 -13.815 29.500 1.00 87.69 182 TYR A C 1
ATOM 1400 O O . TYR A 1 182 ? 23.428 -13.810 30.725 1.00 87.69 182 TYR A O 1
ATOM 1408 N N . ALA A 1 183 ? 24.547 -13.158 28.886 1.00 79.56 183 ALA A N 1
ATOM 1409 C CA . ALA A 1 183 ? 25.599 -12.434 29.610 1.00 79.56 183 ALA A CA 1
ATOM 1410 C C . ALA A 1 183 ? 25.059 -11.295 30.503 1.00 79.56 183 ALA A C 1
ATOM 1412 O O . ALA A 1 183 ? 25.683 -10.920 31.495 1.00 79.56 183 ALA A O 1
ATOM 1413 N N . THR A 1 184 ? 23.877 -10.750 30.196 1.00 78.31 184 THR A N 1
ATOM 1414 C CA . THR A 1 184 ? 23.206 -9.758 31.045 1.00 78.31 184 THR A CA 1
ATOM 1415 C C . THR A 1 184 ? 22.750 -10.381 32.369 1.00 78.31 184 THR A C 1
ATOM 1417 O O . THR A 1 184 ? 21.975 -11.339 32.384 1.00 78.31 184 THR A O 1
ATOM 1420 N N . ALA A 1 185 ? 23.160 -9.795 33.497 1.00 78.88 185 ALA A N 1
ATOM 1421 C CA . ALA A 1 185 ? 22.893 -10.320 34.839 1.00 78.88 185 ALA A CA 1
ATOM 1422 C C . ALA A 1 185 ? 21.432 -10.779 35.054 1.00 78.88 185 ALA A C 1
ATOM 1424 O O . ALA A 1 185 ? 20.476 -10.064 34.746 1.00 78.88 185 ALA A O 1
ATOM 1425 N N . ASN A 1 186 ? 21.270 -11.988 35.605 1.00 85.31 186 ASN A N 1
ATOM 1426 C CA . ASN A 1 186 ? 19.985 -12.651 35.874 1.00 85.31 186 ASN A CA 1
ATOM 1427 C C . ASN A 1 186 ? 19.047 -12.816 34.656 1.00 85.31 186 ASN A C 1
ATOM 1429 O O . ASN A 1 186 ? 17.851 -13.054 34.845 1.00 85.31 186 ASN A O 1
ATOM 1433 N N . THR A 1 187 ? 19.543 -12.717 33.418 1.00 90.56 187 THR A N 1
ATOM 1434 C CA . THR A 1 187 ? 18.720 -12.790 32.199 1.00 90.56 187 THR A CA 1
ATOM 1435 C C . THR A 1 187 ? 18.717 -14.198 31.609 1.00 90.56 187 THR A C 1
ATOM 1437 O O . THR A 1 187 ? 19.753 -14.734 31.220 1.00 90.56 187 THR A O 1
ATOM 1440 N N . THR A 1 188 ? 17.539 -14.823 31.563 1.00 93.12 188 THR A N 1
ATOM 1441 C CA . THR A 1 188 ? 17.345 -16.190 31.058 1.00 93.12 188 THR A CA 1
ATOM 1442 C C . THR A 1 188 ? 16.008 -16.321 30.330 1.00 93.12 188 THR A C 1
ATOM 1444 O O . THR A 1 188 ? 15.081 -15.550 30.579 1.00 93.12 188 THR A O 1
ATOM 1447 N N . THR A 1 189 ? 15.892 -17.319 29.454 1.00 94.50 189 THR A N 1
ATOM 1448 C CA . THR A 1 189 ? 14.617 -17.777 28.878 1.00 94.50 189 THR A CA 1
ATOM 1449 C C . THR A 1 189 ? 14.550 -19.302 28.936 1.00 94.50 189 THR A C 1
ATOM 1451 O O . THR A 1 189 ? 15.566 -19.983 28.773 1.00 94.50 189 THR A O 1
ATOM 1454 N N . SER A 1 190 ? 13.375 -19.851 29.239 1.00 93.62 190 SER A N 1
ATOM 1455 C CA . SER A 1 190 ? 13.186 -21.288 29.448 1.00 93.62 190 SER A CA 1
ATOM 1456 C C . SER A 1 190 ? 11.763 -21.754 29.149 1.00 93.62 190 SER A C 1
ATOM 1458 O O . SER A 1 190 ? 10.786 -21.009 29.292 1.00 93.62 190 SER A O 1
ATOM 1460 N N . GLY A 1 191 ? 11.647 -23.014 28.736 1.00 93.44 191 GLY A N 1
ATOM 1461 C CA . GLY A 1 191 ? 10.384 -23.616 28.332 1.00 93.44 191 GLY A CA 1
ATOM 1462 C C . GLY A 1 191 ? 10.598 -24.926 27.583 1.00 93.44 191 GLY A C 1
ATOM 1463 O O . GLY A 1 191 ? 11.391 -25.758 28.019 1.00 93.44 191 GLY A O 1
ATOM 1464 N N . ILE A 1 192 ? 9.882 -25.113 26.473 1.00 93.25 192 ILE A N 1
ATOM 1465 C CA . ILE A 1 192 ? 9.986 -26.309 25.619 1.00 93.25 192 ILE A CA 1
ATOM 1466 C C . ILE A 1 192 ? 10.338 -25.940 24.178 1.00 93.25 192 ILE A C 1
ATOM 1468 O O . ILE A 1 192 ? 10.010 -24.843 23.731 1.00 93.25 192 ILE A O 1
ATOM 1472 N N . LEU A 1 193 ? 10.988 -26.842 23.444 1.00 94.69 193 LEU A N 1
ATOM 1473 C CA . LEU A 1 193 ? 11.192 -26.672 22.003 1.00 94.69 193 LEU A CA 1
ATOM 1474 C C . LEU A 1 193 ? 9.925 -27.052 21.221 1.00 94.69 193 LEU A C 1
ATOM 1476 O O . LEU A 1 193 ? 9.254 -28.044 21.525 1.00 94.69 193 LEU A O 1
ATOM 1480 N N . VAL A 1 194 ? 9.606 -26.256 20.204 1.00 95.06 194 VAL A N 1
ATOM 1481 C CA . VAL A 1 194 ? 8.458 -26.435 19.305 1.00 95.06 194 VAL A CA 1
ATOM 1482 C C . VAL A 1 194 ? 8.929 -26.285 17.862 1.00 95.06 194 VAL A C 1
ATOM 1484 O O . VAL A 1 194 ? 9.805 -25.476 17.572 1.00 95.06 194 VAL A O 1
ATOM 1487 N N . GLU A 1 195 ? 8.357 -27.091 16.978 1.00 95.25 195 GLU A N 1
ATOM 1488 C CA . GLU A 1 195 ? 8.528 -27.036 15.532 1.00 95.25 195 GLU A CA 1
ATOM 1489 C C . GLU A 1 195 ? 7.260 -26.434 14.906 1.00 95.25 195 GLU A C 1
ATOM 1491 O O . GLU A 1 195 ? 6.153 -26.860 15.236 1.00 95.25 195 GLU A O 1
ATOM 1496 N N . ASP A 1 196 ? 7.400 -25.415 14.055 1.00 96.25 196 ASP A N 1
ATOM 1497 C CA . ASP A 1 196 ? 6.289 -24.798 13.309 1.00 96.25 196 ASP A CA 1
ATOM 1498 C C . ASP A 1 196 ? 6.821 -24.061 12.060 1.00 96.25 196 ASP A C 1
ATOM 1500 O O . ASP A 1 196 ? 8.028 -24.024 11.814 1.00 96.25 196 ASP A O 1
ATOM 1504 N N . ILE A 1 197 ? 5.938 -23.463 11.258 1.00 96.62 197 ILE A N 1
ATOM 1505 C CA . ILE A 1 197 ? 6.298 -22.753 10.022 1.00 96.62 197 ILE A CA 1
ATOM 1506 C C . ILE A 1 197 ? 6.624 -21.277 10.296 1.00 96.62 197 ILE A C 1
ATOM 1508 O O . ILE A 1 197 ? 5.780 -20.536 10.801 1.00 96.62 197 ILE A O 1
ATOM 1512 N N . LEU A 1 198 ? 7.813 -20.835 9.876 1.00 96.62 198 LEU A N 1
ATOM 1513 C CA . LEU A 1 198 ? 8.190 -19.433 9.667 1.00 96.62 198 LEU A CA 1
ATOM 1514 C C . LEU A 1 198 ? 7.896 -19.026 8.217 1.00 96.62 198 LEU A C 1
ATOM 1516 O O . LEU A 1 198 ? 8.249 -19.741 7.277 1.00 96.62 198 LEU A O 1
ATOM 1520 N N . TYR A 1 199 ? 7.294 -17.854 8.027 1.00 95.50 199 TYR A N 1
ATOM 1521 C CA . TYR A 1 199 ? 6.919 -17.351 6.706 1.00 95.50 199 TYR A CA 1
ATOM 1522 C C . TYR A 1 199 ? 7.951 -16.353 6.165 1.00 95.50 199 TYR A C 1
ATOM 1524 O O . TYR A 1 199 ? 8.097 -15.231 6.659 1.00 95.50 199 TYR A O 1
ATOM 1532 N N . LEU A 1 200 ? 8.643 -16.760 5.098 1.00 93.88 200 LEU A N 1
ATOM 1533 C CA . LEU A 1 200 ? 9.633 -15.965 4.369 1.00 93.88 200 LEU A CA 1
ATOM 1534 C C . LEU A 1 200 ? 9.151 -15.621 2.951 1.00 93.88 200 LEU A C 1
ATOM 1536 O O . LEU A 1 200 ? 8.168 -16.165 2.449 1.00 93.88 200 LEU A O 1
ATOM 1540 N N . THR A 1 201 ? 9.851 -14.714 2.279 1.00 91.44 201 THR A N 1
ATOM 1541 C CA . THR A 1 201 ? 9.601 -14.311 0.893 1.00 91.44 201 THR A CA 1
ATOM 1542 C C . THR A 1 201 ? 10.909 -14.074 0.143 1.00 91.44 201 THR A C 1
ATOM 1544 O O . THR A 1 201 ? 11.935 -13.742 0.736 1.00 91.44 201 THR A O 1
ATOM 1547 N N . THR A 1 202 ? 10.889 -14.247 -1.175 1.00 87.12 202 THR A N 1
ATOM 1548 C CA . THR A 1 202 ? 12.043 -13.976 -2.047 1.00 87.12 202 THR A CA 1
ATOM 1549 C C . THR A 1 202 ? 12.197 -12.476 -2.319 1.00 87.12 202 THR A C 1
ATOM 1551 O O . THR A 1 202 ? 11.225 -11.852 -2.750 1.00 87.12 202 THR A O 1
ATOM 1554 N N . GLU A 1 203 ? 13.409 -11.917 -2.230 1.00 71.69 203 GLU A N 1
ATOM 1555 C CA . GLU A 1 203 ? 13.670 -10.487 -2.532 1.00 71.69 203 GLU A CA 1
ATOM 1556 C C . GLU A 1 203 ? 13.474 -10.094 -4.020 1.00 71.69 203 GLU A C 1
ATOM 1558 O O . GLU A 1 203 ? 13.534 -8.920 -4.384 1.00 71.69 203 GLU A O 1
ATOM 1563 N N . ASN A 1 204 ? 13.223 -11.063 -4.906 1.00 61.69 204 ASN A N 1
ATOM 1564 C CA . ASN A 1 204 ? 13.006 -10.836 -6.336 1.00 61.69 204 ASN A CA 1
ATOM 1565 C C . ASN A 1 204 ? 11.631 -10.213 -6.662 1.00 61.69 204 ASN A C 1
ATOM 1567 O O . ASN A 1 204 ? 10.654 -10.368 -5.933 1.00 61.69 204 ASN A O 1
ATOM 1571 N N . THR A 1 205 ? 11.528 -9.596 -7.846 1.00 45.72 205 THR A N 1
ATOM 1572 C CA . THR A 1 205 ? 10.347 -8.855 -8.357 1.00 45.72 205 THR A CA 1
ATOM 1573 C C . THR A 1 205 ? 9.053 -9.666 -8.529 1.00 45.72 205 THR A C 1
ATOM 1575 O O . THR A 1 205 ? 8.013 -9.102 -8.869 1.00 45.72 205 THR A O 1
ATOM 1578 N N . SER A 1 206 ? 9.089 -10.974 -8.278 1.00 48.09 206 SER A N 1
ATOM 1579 C CA . SER A 1 206 ? 7.917 -11.833 -8.112 1.00 48.09 206 SER A CA 1
ATOM 1580 C C . SER A 1 206 ? 7.976 -12.506 -6.739 1.00 48.09 206 SER A C 1
ATOM 1582 O O . SER A 1 206 ? 8.314 -13.687 -6.648 1.00 48.09 206 SER A O 1
ATOM 1584 N N . SER A 1 207 ? 7.692 -11.737 -5.687 1.00 66.50 207 SER A N 1
ATOM 1585 C CA . SER A 1 207 ? 7.758 -12.161 -4.285 1.00 66.50 207 SER A CA 1
ATOM 1586 C C . SER A 1 207 ? 6.946 -13.437 -4.048 1.00 66.50 207 SER A C 1
ATOM 1588 O O . SER A 1 207 ? 5.713 -13.413 -4.028 1.00 66.50 207 SER A O 1
ATOM 1590 N N . LYS A 1 208 ? 7.644 -14.567 -3.919 1.00 83.38 208 LYS A N 1
ATOM 1591 C CA . LYS A 1 208 ? 7.055 -15.876 -3.643 1.00 83.38 208 LYS A CA 1
ATOM 1592 C C . LYS A 1 208 ? 7.210 -16.168 -2.155 1.00 83.38 208 LYS A C 1
ATOM 1594 O O . LYS A 1 208 ? 8.332 -16.152 -1.656 1.00 83.38 208 LYS A O 1
ATOM 1599 N N . VAL A 1 209 ? 6.104 -16.493 -1.487 1.00 88.31 209 VAL A N 1
ATOM 1600 C CA . VAL A 1 209 ? 6.129 -17.007 -0.112 1.00 88.31 209 VAL A CA 1
ATOM 1601 C C . VAL A 1 209 ? 6.898 -18.334 -0.069 1.00 88.31 209 VAL A C 1
ATOM 1603 O O . VAL A 1 209 ? 6.776 -19.182 -0.963 1.00 88.31 209 VAL A O 1
ATOM 1606 N N . VAL A 1 210 ? 7.718 -18.479 0.965 1.00 90.12 210 VAL A N 1
ATOM 1607 C CA . VAL A 1 210 ? 8.513 -19.655 1.303 1.00 90.12 210 VAL A CA 1
ATOM 1608 C C . VAL A 1 210 ? 8.171 -20.023 2.742 1.00 90.12 210 VAL A C 1
ATOM 1610 O O . VAL A 1 210 ? 8.474 -19.281 3.672 1.00 90.12 210 VAL A O 1
ATOM 1613 N N . GLU A 1 211 ? 7.515 -21.164 2.902 1.00 93.88 211 GLU A N 1
ATOM 1614 C CA . GLU A 1 211 ? 7.203 -21.764 4.197 1.00 93.88 211 GLU A CA 1
ATOM 1615 C C . GLU A 1 211 ? 8.438 -22.538 4.671 1.00 93.88 211 GLU A C 1
ATOM 1617 O O . GLU A 1 211 ? 8.896 -23.461 3.994 1.00 93.88 211 GLU A O 1
ATOM 1622 N N . ALA A 1 212 ? 9.013 -22.126 5.800 1.00 94.12 212 ALA A N 1
ATOM 1623 C CA . ALA A 1 212 ? 10.214 -22.721 6.370 1.00 94.12 212 ALA A CA 1
ATOM 1624 C C . ALA A 1 212 ? 9.878 -23.401 7.709 1.00 94.12 212 ALA A C 1
ATOM 1626 O O . ALA A 1 212 ? 9.598 -22.689 8.675 1.00 94.12 212 ALA A O 1
ATOM 1627 N N . PRO A 1 213 ? 9.901 -24.745 7.810 1.00 94.31 213 PRO A N 1
ATOM 1628 C CA . PRO A 1 213 ? 9.782 -25.414 9.101 1.00 94.31 213 PRO A CA 1
ATOM 1629 C C . PRO A 1 213 ? 11.013 -25.088 9.954 1.00 94.31 213 PRO A C 1
ATOM 1631 O O . PRO A 1 213 ? 12.150 -25.224 9.498 1.00 94.31 213 PRO A O 1
ATOM 1634 N N . ILE A 1 214 ? 10.782 -24.626 11.180 1.00 95.75 214 ILE A N 1
ATOM 1635 C CA . ILE A 1 214 ? 11.817 -24.198 12.124 1.00 95.75 214 ILE A CA 1
ATOM 1636 C C . ILE A 1 214 ? 11.564 -24.768 13.517 1.00 95.75 214 ILE A C 1
ATOM 1638 O O . ILE A 1 214 ? 10.423 -24.873 13.958 1.00 95.75 214 ILE A O 1
ATOM 1642 N N . VAL A 1 215 ? 12.646 -25.065 14.237 1.00 95.50 215 VAL A N 1
ATOM 1643 C CA . VAL A 1 215 ? 12.618 -25.380 15.670 1.00 95.50 215 VAL A CA 1
ATOM 1644 C C . VAL A 1 215 ? 12.946 -24.113 16.454 1.00 95.50 215 VAL A C 1
ATOM 1646 O O . VAL A 1 215 ? 13.945 -23.456 16.173 1.00 95.50 215 VAL A O 1
ATOM 1649 N N . PHE A 1 216 ? 12.116 -23.770 17.438 1.00 96.50 216 PHE A N 1
ATOM 1650 C CA . PHE A 1 216 ? 12.280 -22.577 18.268 1.00 96.50 216 PHE A CA 1
ATOM 1651 C C . PHE A 1 216 ? 11.801 -22.798 19.710 1.00 96.50 216 PHE A C 1
ATOM 1653 O O . PHE A 1 216 ? 11.085 -23.752 20.029 1.00 96.50 216 PHE A O 1
ATOM 1660 N N . GLY A 1 217 ? 12.218 -21.910 20.611 1.00 95.50 217 GLY A N 1
ATOM 1661 C CA . GLY A 1 217 ? 11.827 -21.942 22.017 1.00 95.50 217 GLY A CA 1
ATOM 1662 C C . GLY A 1 217 ? 10.418 -21.395 22.257 1.00 95.50 217 GLY A C 1
ATOM 1663 O O . GLY A 1 217 ? 10.157 -20.211 22.051 1.00 95.50 217 GLY A O 1
ATOM 1664 N N . CYS A 1 218 ? 9.521 -22.232 22.779 1.00 94.69 218 CYS A N 1
ATOM 1665 C CA . CYS A 1 218 ? 8.289 -21.807 23.443 1.00 94.69 218 CYS A CA 1
ATOM 1666 C C . CYS A 1 218 ? 8.634 -21.365 24.877 1.00 94.69 218 CYS A C 1
ATOM 1668 O O . CYS A 1 218 ? 8.658 -22.179 25.805 1.00 94.69 218 CYS A O 1
ATOM 1670 N N . GLY A 1 219 ? 8.947 -20.077 25.045 1.00 94.12 219 GLY A N 1
ATOM 1671 C CA . GLY A 1 219 ? 9.398 -19.487 26.305 1.00 94.12 219 GLY A CA 1
ATOM 1672 C C . GLY A 1 219 ? 8.258 -19.228 27.283 1.00 94.12 219 GLY A C 1
ATOM 1673 O O . GLY A 1 219 ? 7.496 -18.276 27.116 1.00 94.12 219 GLY A O 1
ATOM 1674 N N . ARG A 1 220 ? 8.182 -20.060 28.328 1.00 92.62 220 ARG A N 1
ATOM 1675 C CA . ARG A 1 220 ? 7.183 -19.977 29.409 1.00 92.62 220 ARG A CA 1
ATOM 1676 C C . ARG A 1 220 ? 7.648 -19.107 30.578 1.00 92.62 220 ARG A C 1
ATOM 1678 O O . ARG A 1 220 ? 6.816 -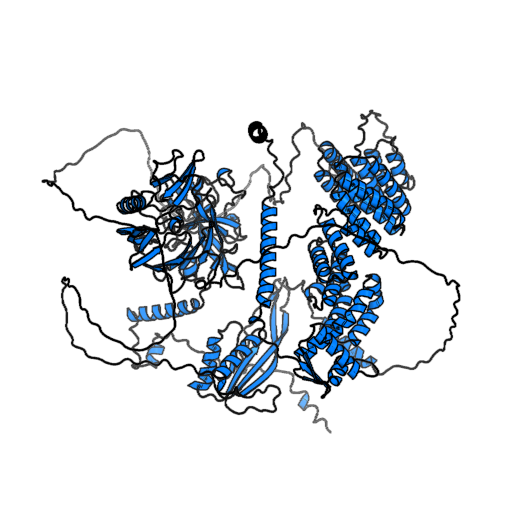18.471 31.226 1.00 92.62 220 ARG A O 1
ATOM 1685 N N . VAL A 1 221 ? 8.953 -19.103 30.861 1.00 93.31 221 VAL A N 1
ATOM 1686 C CA . VAL A 1 221 ? 9.569 -18.346 31.960 1.00 93.31 221 VAL A CA 1
ATOM 1687 C C . VAL A 1 221 ? 10.805 -17.607 31.454 1.00 93.31 221 VAL A C 1
ATOM 1689 O O . VAL A 1 221 ? 11.746 -18.222 30.948 1.00 93.31 221 VAL A O 1
ATOM 1692 N N . GLN A 1 222 ? 10.793 -16.289 31.626 1.00 93.31 222 GLN A N 1
ATOM 1693 C CA . GLN A 1 222 ? 11.843 -15.339 31.269 1.00 93.31 222 GLN A CA 1
ATOM 1694 C C . GLN A 1 222 ? 12.269 -14.559 32.521 1.00 93.31 222 GLN A C 1
ATOM 1696 O O . GLN A 1 222 ? 11.470 -14.345 33.435 1.00 93.31 222 GLN A O 1
ATOM 1701 N N . THR A 1 223 ? 13.521 -14.112 32.576 1.00 91.62 223 THR A N 1
ATOM 1702 C CA . THR A 1 223 ? 14.060 -13.336 33.707 1.00 91.62 223 THR A CA 1
ATOM 1703 C C . THR A 1 223 ? 14.953 -12.190 33.231 1.00 91.62 223 THR A C 1
ATOM 1705 O O . THR A 1 223 ? 15.347 -12.141 32.067 1.00 91.62 223 THR A O 1
ATOM 1708 N N . GLY A 1 224 ? 15.295 -11.265 34.133 1.00 89.31 224 GLY A N 1
ATOM 1709 C CA . GLY A 1 224 ? 16.262 -10.197 33.859 1.00 89.31 224 GLY A CA 1
ATOM 1710 C C . GLY A 1 224 ? 15.745 -9.131 32.888 1.00 89.31 224 GLY A C 1
ATOM 1711 O O . GLY A 1 224 ? 14.621 -8.646 33.037 1.00 89.31 224 GLY A O 1
ATOM 1712 N N . SER A 1 225 ? 16.575 -8.731 31.921 1.00 85.25 225 SER A N 1
ATOM 1713 C CA . SER A 1 225 ? 16.298 -7.603 31.015 1.00 85.25 225 SER A CA 1
ATOM 1714 C C . SER A 1 225 ? 15.112 -7.842 30.068 1.00 85.25 225 SER A C 1
ATOM 1716 O O . SER A 1 225 ? 14.406 -6.889 29.721 1.00 85.25 225 SER A O 1
ATOM 1718 N N . PHE A 1 226 ? 14.829 -9.100 29.709 1.00 87.06 226 PHE A N 1
ATOM 1719 C CA . PHE A 1 226 ? 13.708 -9.474 28.836 1.00 87.06 226 PHE A CA 1
ATOM 1720 C C . PHE A 1 226 ? 12.341 -9.053 29.393 1.00 87.06 226 PHE A C 1
ATOM 1722 O O . PHE A 1 226 ? 11.466 -8.669 28.625 1.00 87.06 226 PHE A O 1
ATOM 1729 N N . LEU A 1 227 ? 12.176 -9.023 30.721 1.00 82.94 227 LEU A N 1
ATOM 1730 C CA . LEU A 1 227 ? 10.930 -8.598 31.372 1.00 82.94 227 LEU A CA 1
ATOM 1731 C C . LEU A 1 227 ? 10.641 -7.090 31.233 1.00 82.94 227 LEU A C 1
ATOM 1733 O O . LEU A 1 227 ? 9.521 -6.658 31.506 1.00 82.94 227 LEU A O 1
ATOM 1737 N N . LYS A 1 228 ? 11.645 -6.274 30.872 1.00 74.00 228 LYS A N 1
ATOM 1738 C CA . LYS A 1 228 ? 11.578 -4.803 30.959 1.00 74.00 228 LYS A CA 1
ATOM 1739 C C . LYS A 1 228 ? 11.899 -4.056 29.668 1.00 74.00 228 LYS A C 1
ATOM 1741 O O . LYS A 1 228 ? 11.293 -3.011 29.457 1.00 74.00 228 LYS A O 1
ATOM 1746 N N . SER A 1 229 ? 12.831 -4.538 28.846 1.00 72.94 229 SER A N 1
ATOM 1747 C CA . SER A 1 229 ? 13.274 -3.793 27.655 1.00 72.94 229 SER A CA 1
ATOM 1748 C C . SER A 1 229 ? 13.900 -4.634 26.540 1.00 72.94 229 SER A C 1
ATOM 1750 O O . SER A 1 229 ? 13.685 -4.306 25.385 1.00 72.94 229 SER A O 1
ATOM 1752 N N . ALA A 1 230 ? 14.666 -5.690 26.835 1.00 81.06 230 ALA A N 1
ATOM 1753 C CA . ALA A 1 230 ? 15.625 -6.217 25.850 1.00 81.06 230 ALA A CA 1
ATOM 1754 C C . ALA A 1 230 ? 15.070 -7.176 24.775 1.00 81.06 230 ALA A C 1
ATOM 1756 O O . ALA A 1 230 ? 15.696 -7.311 23.733 1.00 81.06 230 ALA A O 1
ATOM 1757 N N . ALA A 1 231 ? 13.954 -7.874 25.020 1.00 86.81 231 ALA A N 1
ATOM 1758 C CA . ALA A 1 231 ? 13.327 -8.773 24.032 1.00 86.81 231 ALA A CA 1
ATOM 1759 C C . ALA A 1 231 ? 11.876 -9.156 24.418 1.00 86.81 231 ALA A C 1
ATOM 1761 O O . ALA A 1 231 ? 11.562 -10.343 24.551 1.00 86.81 231 ALA A O 1
ATOM 1762 N N . PRO A 1 232 ? 10.970 -8.190 24.671 1.00 86.69 232 PRO A N 1
ATOM 1763 C CA . PRO A 1 232 ? 9.692 -8.471 25.334 1.00 86.69 232 PRO A CA 1
ATOM 1764 C C . PRO A 1 232 ? 8.746 -9.388 24.536 1.00 86.69 232 PRO A C 1
ATOM 1766 O O . PRO A 1 232 ? 7.939 -10.095 25.137 1.00 86.69 232 PRO A O 1
ATOM 1769 N N . ASN A 1 233 ? 8.849 -9.420 23.202 1.00 91.38 233 ASN A N 1
ATOM 1770 C CA . ASN A 1 233 ? 8.015 -10.268 22.342 1.00 91.38 233 ASN A CA 1
ATOM 1771 C C . ASN A 1 233 ? 8.792 -11.378 21.602 1.00 91.38 233 ASN A C 1
ATOM 1773 O O . ASN A 1 233 ? 8.236 -12.069 20.752 1.00 91.38 233 ASN A O 1
ATOM 1777 N N . GLY A 1 234 ? 10.044 -11.625 22.002 1.00 93.62 234 GLY A N 1
ATOM 1778 C CA . GLY A 1 234 ? 10.894 -12.691 21.470 1.00 93.62 234 GLY A CA 1
ATOM 1779 C C . GLY A 1 234 ? 12.243 -12.191 20.956 1.00 93.62 234 GLY A C 1
ATOM 1780 O O . GLY A 1 234 ? 12.490 -10.989 20.836 1.00 93.62 234 GLY A O 1
ATOM 1781 N N . LEU A 1 235 ? 13.120 -13.141 20.651 1.00 95.06 235 LEU A N 1
ATOM 1782 C CA . LEU A 1 235 ? 14.491 -12.908 20.201 1.00 95.06 235 LEU A CA 1
ATOM 1783 C C . LEU A 1 235 ? 14.845 -13.962 19.157 1.00 95.06 235 LEU A C 1
ATOM 1785 O O . LEU A 1 235 ? 14.612 -15.150 19.368 1.00 95.06 235 LEU A O 1
ATOM 1789 N N . PHE A 1 236 ? 15.381 -13.514 18.027 1.00 97.06 236 PHE A N 1
ATOM 1790 C CA . PHE A 1 236 ? 15.644 -14.299 16.829 1.00 97.06 236 PHE A CA 1
ATOM 1791 C C . PHE A 1 236 ? 17.140 -14.596 16.710 1.00 97.06 236 PHE A C 1
ATOM 1793 O O . PHE A 1 236 ? 17.916 -13.751 16.264 1.00 97.06 236 PHE A O 1
ATOM 1800 N N . GLY A 1 237 ? 17.523 -15.807 17.124 1.00 94.94 237 GLY A N 1
ATOM 1801 C CA . GLY A 1 237 ? 18.905 -16.273 17.109 1.00 94.94 237 GLY A CA 1
ATOM 1802 C C . GLY A 1 237 ? 19.456 -16.466 15.694 1.00 94.94 237 GLY A C 1
ATOM 1803 O O . GLY A 1 237 ? 18.933 -17.243 14.886 1.00 94.94 237 GLY A O 1
ATOM 1804 N N . LEU A 1 238 ? 20.541 -15.750 15.412 1.00 96.56 238 LEU A N 1
ATOM 1805 C CA . LEU A 1 238 ? 21.306 -15.753 14.164 1.00 96.56 238 LEU A CA 1
ATOM 1806 C C . LEU A 1 238 ? 22.690 -16.407 14.333 1.00 96.56 238 LEU A C 1
ATOM 1808 O O . LEU A 1 238 ? 23.489 -16.381 13.394 1.00 96.56 238 LEU A O 1
ATOM 1812 N N . GLY A 1 239 ? 22.975 -16.983 15.508 1.00 93.31 239 GLY A N 1
ATOM 1813 C CA . GLY A 1 239 ? 24.223 -17.664 15.872 1.00 93.31 239 GLY A CA 1
ATOM 1814 C C . GLY A 1 239 ? 24.652 -18.822 14.954 1.00 93.31 239 GLY A C 1
ATOM 1815 O O . GLY A 1 239 ? 24.016 -19.136 13.939 1.00 93.31 239 GLY A O 1
ATOM 1816 N N . MET A 1 240 ? 25.786 -19.451 15.270 1.00 92.94 240 MET A N 1
ATOM 1817 C CA . MET A 1 240 ? 26.422 -20.433 14.389 1.00 92.94 240 MET A CA 1
ATOM 1818 C C . MET A 1 240 ? 26.000 -21.894 14.611 1.00 92.94 240 MET A C 1
ATOM 1820 O O . MET A 1 240 ? 26.374 -22.728 13.782 1.00 92.94 240 MET A O 1
ATOM 1824 N N . GLU A 1 241 ? 25.224 -22.226 15.642 1.00 90.75 241 GLU A N 1
ATOM 1825 C CA . GLU A 1 241 ? 24.797 -23.603 15.910 1.00 90.75 241 GLU A CA 1
ATOM 1826 C C . GLU A 1 241 ? 23.658 -24.108 15.017 1.00 90.75 241 GLU A C 1
ATOM 1828 O O . GLU A 1 241 ? 22.933 -23.355 14.365 1.00 90.75 241 GLU A O 1
ATOM 1833 N N . LYS A 1 242 ? 23.478 -25.433 14.996 1.00 90.81 242 LYS A N 1
ATOM 1834 C CA . LYS A 1 242 ? 22.498 -26.137 14.144 1.00 90.81 242 LYS A CA 1
ATOM 1835 C C . LYS A 1 242 ? 21.045 -25.724 14.383 1.00 90.81 242 LYS A C 1
ATOM 1837 O O . LYS A 1 242 ? 20.227 -25.899 13.483 1.00 90.81 242 LYS A O 1
ATOM 1842 N N . ILE A 1 243 ? 20.729 -25.226 15.580 1.00 91.25 243 ILE A N 1
ATOM 1843 C CA . ILE A 1 243 ? 19.385 -24.786 15.976 1.00 91.25 243 ILE A CA 1
ATOM 1844 C C . ILE A 1 243 ? 19.054 -23.357 15.513 1.00 91.25 243 ILE A C 1
ATOM 1846 O O . ILE A 1 243 ? 17.889 -22.971 15.550 1.00 91.25 243 ILE A O 1
ATOM 1850 N N . SER A 1 244 ? 20.039 -22.581 15.043 1.00 94.31 244 SER A N 1
ATOM 1851 C CA . SER A 1 244 ? 19.789 -21.219 14.564 1.00 94.31 244 SER A CA 1
ATOM 1852 C C . SER A 1 244 ? 19.050 -21.197 13.233 1.00 94.31 244 SER A C 1
ATOM 1854 O O . SER A 1 244 ? 19.216 -22.077 12.381 1.00 94.31 244 SER A O 1
ATOM 1856 N N . VAL A 1 245 ? 18.229 -20.167 13.017 1.00 95.62 245 VAL A N 1
ATOM 1857 C CA . VAL A 1 245 ? 17.397 -20.092 11.809 1.00 95.62 245 VAL A CA 1
ATOM 1858 C C . VAL A 1 245 ? 18.248 -20.074 10.524 1.00 95.62 245 VAL A C 1
ATOM 1860 O O . VAL A 1 245 ? 17.920 -20.835 9.612 1.00 95.62 245 VAL A O 1
ATOM 1863 N N . PRO A 1 246 ? 19.389 -19.354 10.429 1.00 95.38 246 PRO A N 1
ATOM 1864 C CA . PRO A 1 246 ? 20.288 -19.466 9.275 1.00 95.38 246 PRO A CA 1
ATOM 1865 C C . PRO A 1 246 ? 20.819 -20.892 9.023 1.00 95.38 246 PRO A C 1
ATOM 1867 O O . PRO A 1 246 ? 21.021 -21.279 7.868 1.00 95.38 246 PRO A O 1
ATOM 1870 N N . SER A 1 247 ? 21.021 -21.702 10.070 1.00 94.19 247 SER A N 1
ATOM 1871 C CA . SER A 1 247 ? 21.403 -23.120 9.942 1.00 94.19 247 SER A CA 1
ATOM 1872 C C . SER A 1 247 ? 20.257 -23.988 9.435 1.00 94.19 247 SER A C 1
ATOM 1874 O O . SER A 1 247 ? 20.474 -24.839 8.576 1.00 94.19 247 SER A O 1
ATOM 1876 N N . ILE A 1 248 ? 19.036 -23.764 9.925 1.00 94.44 248 ILE A N 1
ATOM 1877 C CA . ILE A 1 248 ? 17.855 -24.523 9.503 1.00 94.44 248 ILE A CA 1
ATOM 1878 C C . ILE A 1 248 ? 17.507 -24.202 8.041 1.00 94.44 248 ILE A C 1
ATOM 1880 O O . ILE A 1 248 ? 17.342 -25.119 7.239 1.00 94.44 248 ILE A O 1
ATOM 1884 N N . LEU A 1 249 ? 17.486 -22.920 7.652 1.00 93.94 249 LEU A N 1
ATOM 1885 C CA . LEU A 1 249 ? 17.179 -22.496 6.277 1.00 93.94 249 LEU A CA 1
ATOM 1886 C C . LEU A 1 249 ? 18.176 -23.050 5.249 1.00 93.94 249 LEU A C 1
ATOM 1888 O O . LEU A 1 249 ? 17.773 -23.493 4.172 1.00 93.94 249 LEU A O 1
ATOM 1892 N N . SER A 1 250 ? 19.471 -23.048 5.573 1.00 93.19 250 SER A N 1
ATOM 1893 C CA . SER A 1 250 ? 20.508 -23.582 4.682 1.00 93.19 250 SER A CA 1
ATOM 1894 C C . SER A 1 250 ? 20.596 -25.113 4.718 1.00 93.19 250 SER A C 1
ATOM 1896 O O . SER A 1 250 ? 20.783 -25.736 3.673 1.00 93.19 250 SER A O 1
ATOM 1898 N N . GLY A 1 251 ? 20.358 -25.742 5.874 1.00 89.50 251 GLY A N 1
ATOM 1899 C CA . GLY A 1 251 ? 20.244 -27.198 6.016 1.00 89.50 251 GLY A CA 1
ATOM 1900 C C . GLY A 1 251 ? 19.050 -27.791 5.259 1.00 89.50 251 GLY A C 1
ATOM 1901 O O . GLY A 1 251 ? 19.174 -28.856 4.656 1.00 89.50 251 GLY A O 1
ATOM 1902 N N . ALA A 1 252 ? 17.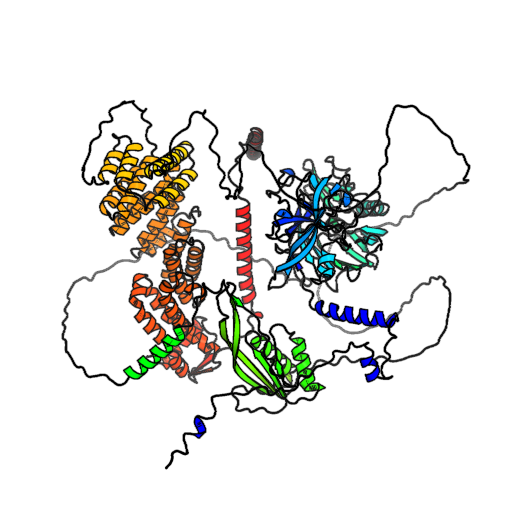930 -27.064 5.207 1.00 87.75 252 ALA A N 1
ATOM 1903 C CA . ALA A 1 252 ? 16.768 -27.371 4.372 1.00 87.75 252 ALA A CA 1
ATOM 1904 C C . ALA A 1 252 ? 16.974 -27.035 2.876 1.00 87.75 252 ALA A C 1
ATOM 1906 O O . ALA A 1 252 ? 16.108 -27.328 2.053 1.00 87.75 252 ALA A O 1
ATOM 1907 N N . GLY A 1 253 ? 18.105 -26.420 2.504 1.00 87.06 253 GLY A N 1
ATOM 1908 C CA . GLY A 1 253 ? 18.423 -26.041 1.124 1.00 87.06 253 GLY A CA 1
ATOM 1909 C C . GLY A 1 253 ? 17.602 -24.870 0.572 1.00 87.06 253 GLY A C 1
ATOM 1910 O O . GLY A 1 253 ? 17.548 -24.696 -0.644 1.00 87.06 253 GLY A O 1
ATOM 1911 N N . LEU A 1 254 ? 16.960 -24.073 1.435 1.00 88.00 254 LEU A N 1
ATOM 1912 C CA . LEU A 1 254 ? 16.117 -22.941 1.031 1.00 88.00 254 LEU A CA 1
ATOM 1913 C C . LEU A 1 254 ? 16.943 -21.727 0.581 1.00 88.00 254 LEU A C 1
ATOM 1915 O O . LEU A 1 254 ? 16.487 -20.956 -0.262 1.00 88.00 254 LEU A O 1
ATOM 1919 N N . THR A 1 255 ? 18.150 -21.547 1.128 1.00 90.62 255 THR A N 1
ATOM 1920 C CA . THR A 1 255 ? 19.077 -20.470 0.748 1.00 90.62 255 THR A CA 1
ATOM 1921 C C . THR A 1 255 ? 20.533 -20.800 1.129 1.00 90.62 255 THR A C 1
ATOM 1923 O O . THR A 1 255 ? 20.797 -21.871 1.679 1.00 90.62 255 THR A O 1
ATOM 1926 N N . SER A 1 256 ? 21.491 -19.922 0.806 1.00 91.69 256 SER A N 1
ATOM 1927 C CA . SER A 1 256 ? 22.911 -20.076 1.184 1.00 91.69 256 SER A CA 1
ATOM 1928 C C . SER A 1 256 ? 23.100 -20.184 2.701 1.00 91.69 256 SER A C 1
ATOM 1930 O O . SER A 1 256 ? 22.301 -19.632 3.457 1.00 91.69 256 SER A O 1
ATOM 1932 N N . ASN A 1 257 ? 24.208 -20.770 3.171 1.00 93.44 257 ASN A N 1
ATOM 1933 C CA . ASN A 1 257 ? 24.579 -20.649 4.586 1.00 93.44 257 ASN A CA 1
ATOM 1934 C C . ASN A 1 257 ? 25.295 -19.313 4.857 1.00 93.44 257 ASN A C 1
ATOM 1936 O O . ASN A 1 257 ? 26.483 -19.259 5.170 1.00 93.44 257 ASN A O 1
ATOM 1940 N N . SER A 1 258 ? 24.566 -18.216 4.679 1.00 94.81 258 SER A N 1
ATOM 1941 C CA . SER A 1 258 ? 25.044 -16.856 4.913 1.00 94.81 258 SER A CA 1
ATOM 1942 C C . SER A 1 258 ? 23.870 -15.888 5.069 1.00 94.81 258 SER A C 1
ATOM 1944 O O . SER A 1 258 ? 22.740 -16.200 4.686 1.00 94.81 258 SER A O 1
ATOM 1946 N N . PHE A 1 259 ? 24.114 -14.709 5.633 1.00 96.38 259 PHE A N 1
ATOM 1947 C CA . PHE A 1 259 ? 23.140 -13.616 5.668 1.00 96.38 259 PHE A CA 1
ATOM 1948 C C . PHE A 1 259 ? 23.843 -12.262 5.769 1.00 96.38 259 PHE A C 1
ATOM 1950 O O . PHE A 1 259 ? 25.019 -12.181 6.122 1.00 96.38 259 PHE A O 1
ATOM 1957 N N . SER A 1 260 ? 23.113 -11.186 5.485 1.00 95.50 260 SER A N 1
ATOM 1958 C CA . SER A 1 260 ? 23.583 -9.816 5.687 1.00 95.50 260 SER A CA 1
ATOM 1959 C C . SER A 1 260 ? 22.600 -9.000 6.509 1.00 95.50 260 SER A C 1
ATOM 1961 O O . SER A 1 260 ? 21.390 -9.102 6.288 1.00 95.50 260 SER A O 1
ATOM 1963 N N . MET A 1 261 ? 23.130 -8.126 7.360 1.00 95.25 261 MET A N 1
ATOM 1964 C CA . MET A 1 261 ? 22.385 -7.074 8.047 1.00 95.25 261 MET A CA 1
ATOM 1965 C C . MET A 1 261 ? 22.972 -5.713 7.679 1.00 95.25 261 MET A C 1
ATOM 1967 O O . MET A 1 261 ? 24.186 -5.536 7.632 1.00 95.25 261 MET A O 1
ATOM 1971 N N . CYS A 1 262 ? 22.110 -4.751 7.381 1.00 94.19 262 CYS A N 1
ATOM 1972 C CA . CYS A 1 262 ? 22.489 -3.378 7.088 1.00 94.19 262 CYS A CA 1
ATOM 1973 C C . CYS A 1 262 ? 21.934 -2.456 8.168 1.00 94.19 262 CYS A C 1
ATOM 1975 O O . CYS A 1 262 ? 20.762 -2.587 8.514 1.00 94.19 262 CYS A O 1
ATOM 1977 N N . PHE A 1 263 ? 22.759 -1.535 8.660 1.00 92.81 263 PHE A N 1
ATOM 1978 C CA . PHE A 1 263 ? 22.443 -0.640 9.773 1.00 92.81 263 PHE A CA 1
ATOM 1979 C C . PHE A 1 263 ? 22.429 0.809 9.279 1.00 92.81 263 PHE A C 1
ATOM 1981 O O . PHE A 1 263 ? 23.481 1.370 8.961 1.00 92.81 263 PHE A O 1
ATOM 1988 N N . GLY A 1 264 ? 21.245 1.409 9.157 1.00 89.50 264 GLY A N 1
ATOM 1989 C CA . GLY A 1 264 ? 21.099 2.782 8.672 1.00 89.50 264 GLY A CA 1
ATOM 1990 C C . GLY A 1 264 ? 21.476 3.816 9.742 1.00 89.50 264 GLY A C 1
ATOM 1991 O O . GLY A 1 264 ? 21.168 3.618 10.919 1.00 89.50 264 GLY A O 1
ATOM 1992 N N . PRO A 1 265 ? 22.108 4.948 9.372 1.00 84.50 265 PRO A N 1
ATOM 1993 C CA . PRO A 1 265 ? 22.384 6.047 10.306 1.00 84.50 265 PRO A CA 1
ATOM 1994 C C . PRO A 1 265 ? 21.107 6.779 10.763 1.00 84.50 265 PRO A C 1
ATOM 1996 O O . PRO A 1 265 ? 21.160 7.614 11.658 1.00 84.50 265 PRO A O 1
ATOM 1999 N N . ASP A 1 266 ? 19.972 6.475 10.136 1.00 86.00 266 ASP A N 1
ATOM 2000 C CA . ASP A 1 266 ? 18.613 6.920 10.442 1.00 86.00 266 ASP A CA 1
ATOM 2001 C C . ASP A 1 266 ? 17.825 5.897 11.286 1.00 86.00 266 ASP A C 1
ATOM 2003 O O . ASP A 1 266 ? 16.601 5.986 11.372 1.00 86.00 266 ASP A O 1
ATOM 2007 N N . HIS A 1 267 ? 18.515 4.926 11.900 1.00 86.31 267 HIS A N 1
ATOM 2008 C CA . HIS A 1 267 ? 17.949 3.853 12.732 1.00 86.31 267 HIS A CA 1
ATOM 2009 C C . HIS A 1 267 ? 17.076 2.824 11.981 1.00 86.31 267 HIS A C 1
ATOM 2011 O O . HIS A 1 267 ? 16.414 1.990 12.611 1.00 86.31 267 HIS A O 1
ATOM 2017 N N . ILE A 1 268 ? 17.094 2.844 10.641 1.00 90.44 268 ILE A N 1
ATOM 2018 C CA . ILE A 1 268 ? 16.363 1.910 9.776 1.00 90.44 268 ILE A CA 1
ATOM 2019 C C . ILE A 1 268 ? 17.357 0.992 9.061 1.00 90.44 268 ILE A C 1
ATOM 2021 O O . ILE A 1 268 ? 18.173 1.412 8.243 1.00 90.44 268 ILE A O 1
ATOM 2025 N N . GLY A 1 269 ? 17.270 -0.298 9.354 1.00 92.12 269 GLY A N 1
ATOM 2026 C CA . GLY A 1 269 ? 18.145 -1.331 8.822 1.00 92.12 269 GLY A CA 1
ATOM 2027 C C . GLY A 1 269 ? 17.423 -2.290 7.883 1.00 92.12 269 GLY A C 1
ATOM 2028 O O . GLY A 1 269 ? 16.233 -2.131 7.591 1.00 92.12 269 GLY A O 1
ATOM 2029 N N . ARG A 1 270 ? 18.158 -3.285 7.370 1.00 93.38 270 ARG A N 1
ATOM 2030 C CA . ARG A 1 270 ? 17.602 -4.382 6.554 1.00 93.38 270 ARG A CA 1
ATOM 2031 C C . ARG A 1 270 ? 18.288 -5.719 6.808 1.00 93.38 270 ARG A C 1
ATOM 2033 O O . ARG A 1 270 ? 19.477 -5.734 7.112 1.00 93.38 270 ARG A O 1
ATOM 2040 N N . ILE A 1 271 ? 17.569 -6.827 6.614 1.00 94.56 271 ILE A N 1
ATOM 2041 C CA . ILE A 1 271 ? 18.089 -8.200 6.743 1.00 94.56 271 ILE A CA 1
ATOM 2042 C C . ILE A 1 271 ? 17.733 -9.080 5.532 1.00 94.56 271 ILE A C 1
ATOM 2044 O O . ILE A 1 271 ? 16.597 -9.093 5.055 1.00 94.56 271 ILE A O 1
ATOM 2048 N N . SER A 1 272 ? 18.726 -9.830 5.043 1.00 94.00 272 SER A N 1
ATOM 2049 C CA . SER A 1 272 ? 18.613 -10.740 3.895 1.00 94.00 272 SER A CA 1
ATOM 2050 C C . SER A 1 272 ? 19.395 -12.029 4.154 1.00 94.00 272 SER A C 1
ATOM 2052 O O . SER A 1 272 ? 20.623 -12.002 4.265 1.00 94.00 272 SER A O 1
ATOM 2054 N N . PHE A 1 273 ? 18.699 -13.163 4.190 1.00 95.00 273 PHE A N 1
ATOM 2055 C CA . PHE A 1 273 ? 19.283 -14.504 4.238 1.00 95.00 273 PHE A CA 1
ATOM 2056 C C . PHE A 1 273 ? 19.697 -14.950 2.832 1.00 95.00 273 PHE A C 1
ATOM 2058 O O . PHE A 1 273 ? 19.012 -14.652 1.856 1.00 95.00 273 PHE A O 1
ATOM 2065 N N . GLY A 1 274 ? 20.813 -15.666 2.719 1.00 91.94 274 GLY A N 1
ATOM 2066 C CA . GLY A 1 274 ? 21.377 -16.113 1.445 1.00 91.94 274 GLY A CA 1
ATOM 2067 C C . GLY A 1 274 ? 22.472 -15.217 0.867 1.00 91.94 274 GLY A C 1
ATOM 2068 O O . GLY A 1 274 ? 23.247 -15.682 0.027 1.00 91.94 274 GLY A O 1
ATOM 2069 N N . ASP A 1 275 ? 22.557 -13.962 1.321 1.00 91.75 275 ASP A N 1
ATOM 2070 C CA . ASP A 1 275 ? 23.512 -12.979 0.804 1.00 91.75 275 ASP A CA 1
ATOM 2071 C C . ASP A 1 275 ? 24.958 -13.303 1.202 1.00 91.75 275 ASP A C 1
ATOM 2073 O O . ASP A 1 275 ? 25.219 -13.740 2.323 1.00 91.75 275 ASP A O 1
ATOM 2077 N N . LYS A 1 276 ? 25.897 -13.053 0.285 1.00 91.44 276 LYS A N 1
ATOM 2078 C CA . LYS A 1 276 ? 27.356 -13.182 0.475 1.00 91.44 276 LYS A CA 1
ATOM 2079 C C . LYS A 1 276 ? 28.091 -11.854 0.250 1.00 91.44 276 LYS A C 1
ATOM 2081 O O . LYS A 1 276 ? 29.320 -11.799 0.313 1.00 91.44 276 LYS A O 1
ATOM 2086 N N . GLY A 1 277 ? 27.341 -10.774 0.029 1.00 87.19 277 GLY A N 1
ATOM 2087 C CA . GLY A 1 277 ? 27.869 -9.445 -0.219 1.00 87.19 277 GLY A CA 1
ATOM 2088 C C . GLY A 1 277 ? 28.507 -9.318 -1.599 1.00 87.19 277 GLY A C 1
ATOM 2089 O O . GLY A 1 277 ? 28.082 -9.962 -2.560 1.00 87.19 277 GLY A O 1
ATOM 2090 N N . SER A 1 278 ? 29.516 -8.456 -1.720 1.00 86.56 278 SER A N 1
ATOM 2091 C CA . SER A 1 278 ? 30.162 -8.151 -3.002 1.00 86.56 278 SER A CA 1
ATOM 2092 C C . SER A 1 278 ? 31.673 -8.378 -2.963 1.00 86.56 278 SER A C 1
ATOM 2094 O O . SER A 1 278 ? 32.313 -8.238 -1.927 1.00 86.56 278 SER A O 1
ATOM 2096 N N . THR A 1 279 ? 32.266 -8.702 -4.114 1.00 85.00 279 THR A N 1
ATOM 2097 C CA . THR A 1 279 ? 33.689 -9.085 -4.249 1.00 85.00 279 THR A CA 1
ATOM 2098 C C . THR A 1 279 ? 34.694 -7.961 -3.958 1.00 85.00 279 THR A C 1
ATOM 2100 O O . THR A 1 279 ? 35.896 -8.189 -4.013 1.00 85.00 279 THR A O 1
ATOM 2103 N N . ASP A 1 280 ? 34.211 -6.747 -3.697 1.00 88.31 280 ASP A N 1
ATOM 2104 C CA . ASP A 1 280 ? 34.961 -5.535 -3.350 1.00 88.31 280 ASP A CA 1
ATOM 2105 C C . ASP A 1 280 ? 34.711 -5.067 -1.897 1.00 88.31 280 ASP A C 1
ATOM 2107 O O . ASP A 1 280 ? 35.048 -3.937 -1.542 1.00 88.31 280 ASP A O 1
ATOM 2111 N N . GLN A 1 281 ? 34.082 -5.900 -1.060 1.00 92.75 281 GLN A N 1
ATOM 2112 C CA . GLN A 1 281 ? 33.894 -5.628 0.369 1.00 92.75 281 GLN A CA 1
ATOM 2113 C C . GLN A 1 281 ? 35.186 -5.854 1.172 1.00 92.75 281 GLN A C 1
ATOM 2115 O O . GLN A 1 281 ? 36.062 -6.612 0.758 1.00 92.75 281 GLN A O 1
ATOM 2120 N N . GLY A 1 282 ? 35.301 -5.222 2.343 1.00 94.19 282 GLY A N 1
ATOM 2121 C CA . GLY A 1 282 ? 36.324 -5.608 3.317 1.00 94.19 282 GLY A CA 1
ATOM 2122 C C . GLY A 1 282 ? 35.930 -6.930 3.971 1.00 94.19 282 GLY A C 1
ATOM 2123 O O . GLY A 1 282 ? 34.750 -7.124 4.248 1.00 94.19 282 GLY A O 1
ATOM 2124 N N . GLU A 1 283 ? 36.877 -7.838 4.212 1.00 95.81 283 GLU A N 1
ATOM 2125 C CA . GLU A 1 283 ? 36.595 -9.106 4.901 1.00 95.81 283 GLU A CA 1
ATOM 2126 C C . GLU A 1 283 ? 37.690 -9.521 5.900 1.00 95.81 283 GLU A C 1
ATOM 2128 O O . GLU A 1 283 ? 38.855 -9.128 5.773 1.00 95.81 283 GLU A O 1
ATOM 2133 N N . THR A 1 284 ? 37.313 -10.318 6.907 1.00 96.19 284 THR A N 1
ATOM 2134 C CA . THR A 1 284 ? 38.226 -11.006 7.840 1.00 96.19 284 THR A CA 1
ATOM 2135 C C . THR A 1 284 ? 37.688 -12.388 8.227 1.00 96.19 284 THR A C 1
ATOM 2137 O O . THR A 1 284 ? 36.483 -12.628 8.192 1.00 96.19 284 THR A O 1
ATOM 2140 N N . SER A 1 285 ? 38.576 -13.309 8.600 1.00 95.06 285 SER A N 1
ATOM 2141 C CA . SER A 1 285 ? 38.228 -14.674 9.024 1.00 95.06 285 SER A CA 1
ATOM 2142 C C . SER A 1 285 ? 37.681 -14.720 10.453 1.00 95.06 285 SER A C 1
ATOM 2144 O O . SER A 1 285 ? 38.304 -14.142 11.351 1.00 95.06 285 SER A O 1
ATOM 2146 N N . PHE A 1 286 ? 36.630 -15.505 10.696 1.00 94.62 286 PHE A N 1
ATOM 2147 C CA . PHE A 1 286 ? 36.206 -15.836 12.059 1.00 94.62 286 PHE A CA 1
ATOM 2148 C C . PHE A 1 286 ? 37.236 -16.722 12.783 1.00 94.62 286 PHE A C 1
ATOM 2150 O O . PHE A 1 286 ? 37.877 -17.594 12.192 1.00 94.62 286 PHE A O 1
ATOM 2157 N N . ASN A 1 287 ? 37.363 -16.527 14.093 1.00 90.81 287 ASN A N 1
ATOM 2158 C CA . ASN A 1 287 ? 38.108 -17.380 15.012 1.00 90.81 287 ASN A CA 1
ATOM 2159 C C . ASN A 1 287 ? 37.154 -18.428 15.601 1.00 90.81 287 ASN A C 1
ATOM 2161 O O . ASN A 1 287 ? 36.644 -18.264 16.707 1.00 90.81 287 ASN A O 1
ATOM 2165 N N . ILE A 1 288 ? 36.881 -19.481 14.833 1.00 86.12 288 ILE A N 1
ATOM 2166 C CA . ILE A 1 288 ? 35.938 -20.532 15.228 1.00 86.12 288 ILE A CA 1
ATOM 2167 C C . ILE A 1 288 ? 36.541 -21.430 16.313 1.00 86.12 288 ILE A C 1
ATOM 2169 O O . ILE A 1 288 ? 37.540 -22.109 16.073 1.00 86.12 288 ILE A O 1
ATOM 2173 N N . ASP A 1 289 ? 35.888 -21.485 17.474 1.00 82.00 289 ASP A N 1
ATOM 2174 C CA . ASP A 1 289 ? 35.994 -22.622 18.388 1.00 82.00 289 ASP A CA 1
ATOM 2175 C C . ASP A 1 289 ? 35.093 -23.759 17.870 1.00 82.00 289 ASP A C 1
ATOM 2177 O O . ASP A 1 289 ? 33.972 -23.524 17.416 1.00 82.00 289 ASP A O 1
ATOM 2181 N N . HIS A 1 290 ? 35.587 -24.998 17.895 1.00 76.56 290 HIS A N 1
ATOM 2182 C CA . HIS A 1 290 ? 34.841 -26.172 17.431 1.00 76.56 290 HIS A CA 1
ATOM 2183 C C . HIS A 1 290 ? 33.869 -26.746 18.476 1.00 76.56 290 HIS A C 1
ATOM 2185 O O . HIS A 1 290 ? 33.090 -27.634 18.134 1.00 76.56 290 HIS A O 1
ATOM 2191 N N . SER A 1 291 ? 33.927 -26.279 19.726 1.00 73.56 291 SER A N 1
ATOM 2192 C CA . SER A 1 291 ? 32.993 -26.649 20.797 1.00 73.56 291 SER A CA 1
ATOM 2193 C C . SER A 1 291 ? 31.754 -25.751 20.828 1.00 73.56 291 SER A C 1
ATOM 2195 O O . SER A 1 291 ? 30.646 -26.263 20.945 1.00 73.56 291 SER A O 1
ATOM 2197 N N . HIS A 1 292 ? 31.944 -24.438 20.662 1.00 78.06 292 HIS A N 1
ATOM 2198 C CA . HIS A 1 292 ? 30.884 -23.429 20.616 1.00 78.06 292 HIS A CA 1
ATOM 2199 C C . HIS A 1 292 ? 31.220 -22.370 19.546 1.00 78.06 292 HIS A C 1
ATOM 2201 O O . HIS A 1 292 ? 31.930 -21.398 19.832 1.00 78.06 292 HIS A O 1
ATOM 2207 N N . PRO A 1 293 ? 30.774 -22.557 18.289 1.00 87.62 293 PRO A N 1
ATOM 2208 C CA . PRO A 1 293 ? 31.113 -21.656 17.195 1.00 87.62 293 PRO A CA 1
ATOM 2209 C C . PRO A 1 293 ? 30.413 -20.302 17.371 1.00 87.62 293 PRO A C 1
ATOM 2211 O O . PRO A 1 293 ? 29.213 -20.232 17.609 1.00 87.62 293 PRO A O 1
ATOM 2214 N N . THR A 1 294 ? 31.161 -19.208 17.230 1.00 90.25 294 THR A N 1
ATOM 2215 C CA . THR A 1 294 ? 30.659 -17.834 17.404 1.00 90.25 294 THR A CA 1
ATOM 2216 C C . THR A 1 294 ? 31.301 -16.882 16.395 1.00 90.25 294 THR A C 1
ATOM 2218 O O . THR A 1 294 ? 32.383 -17.156 15.867 1.00 90.25 294 THR A O 1
ATOM 2221 N N . TYR A 1 295 ? 30.666 -15.732 16.137 1.00 94.88 295 TYR A N 1
ATOM 2222 C CA . TYR A 1 295 ? 31.151 -14.701 15.203 1.00 94.88 295 TYR A CA 1
ATOM 2223 C C . TYR A 1 295 ? 32.299 -13.856 15.780 1.00 94.88 295 TYR A C 1
ATOM 2225 O O . TYR A 1 295 ? 32.264 -12.628 15.791 1.00 94.88 295 TYR A O 1
ATOM 2233 N N . ASN A 1 296 ? 33.322 -14.524 16.301 1.00 94.38 296 ASN A N 1
ATOM 2234 C CA . ASN A 1 296 ? 34.489 -13.918 16.922 1.00 94.38 296 ASN A CA 1
ATOM 2235 C C . ASN A 1 296 ? 35.532 -13.539 15.853 1.00 94.38 296 ASN A C 1
ATOM 2237 O O . ASN A 1 296 ? 35.892 -14.378 15.030 1.00 94.38 296 ASN A O 1
ATOM 2241 N N . ILE A 1 297 ? 36.046 -12.306 15.852 1.00 95.56 297 ILE A N 1
ATOM 2242 C CA . ILE A 1 297 ? 37.086 -11.828 14.918 1.00 95.56 297 ILE A CA 1
ATOM 2243 C C . ILE A 1 297 ? 38.305 -11.285 15.671 1.00 95.56 297 ILE A C 1
ATOM 2245 O O . ILE A 1 297 ? 38.176 -10.811 16.795 1.00 95.56 297 ILE A O 1
ATOM 2249 N N . SER A 1 298 ? 39.498 -11.315 15.063 1.00 95.00 298 SER A N 1
ATOM 2250 C CA . SER A 1 298 ? 40.694 -10.683 15.650 1.00 95.00 298 SER A CA 1
ATOM 2251 C C . SER A 1 298 ? 40.925 -9.280 15.099 1.00 95.00 298 SER A C 1
ATOM 2253 O O . SER A 1 298 ? 41.049 -9.089 13.885 1.00 95.00 298 SER A O 1
ATOM 2255 N N . ILE A 1 299 ? 41.089 -8.327 16.011 1.00 95.31 299 ILE A N 1
ATOM 2256 C CA . ILE A 1 299 ? 41.588 -6.978 15.755 1.00 95.31 299 ILE A CA 1
ATOM 2257 C C . ILE A 1 299 ? 43.081 -6.958 16.094 1.00 95.31 299 ILE A C 1
ATOM 2259 O O . ILE A 1 299 ? 43.484 -7.462 17.141 1.00 95.31 299 ILE A O 1
ATOM 2263 N N . THR A 1 300 ? 43.901 -6.408 15.199 1.00 94.00 300 THR A N 1
ATOM 2264 C CA . THR A 1 300 ? 45.370 -6.348 15.322 1.00 94.00 300 THR A CA 1
ATOM 2265 C C . THR A 1 300 ? 45.920 -4.920 15.405 1.00 94.00 300 THR A C 1
ATOM 2267 O O . THR A 1 300 ? 47.129 -4.741 15.513 1.00 94.00 300 THR A O 1
ATOM 2270 N N . GLY A 1 301 ? 45.056 -3.905 15.344 1.00 92.06 301 GLY A N 1
ATOM 2271 C CA . GLY A 1 301 ? 45.417 -2.501 15.535 1.00 92.06 301 GLY A CA 1
ATOM 2272 C C . GLY A 1 301 ? 44.195 -1.585 15.511 1.00 92.06 301 GLY A C 1
ATOM 2273 O O . GLY A 1 301 ? 43.137 -1.964 15.011 1.00 92.06 301 GLY A O 1
ATOM 2274 N N . VAL A 1 302 ? 44.337 -0.371 16.032 1.00 92.06 302 VAL A N 1
ATOM 2275 C CA . VAL A 1 302 ? 43.295 0.664 16.072 1.00 92.06 302 VAL A CA 1
ATOM 2276 C C . VAL A 1 302 ? 43.873 1.974 15.550 1.00 92.06 302 VAL A C 1
ATOM 2278 O O . VAL A 1 302 ? 44.897 2.444 16.036 1.00 92.06 302 VAL A O 1
ATOM 2281 N N . ASN A 1 303 ? 43.213 2.569 14.560 1.00 91.31 303 ASN A N 1
ATOM 2282 C CA . ASN A 1 303 ? 43.633 3.810 13.920 1.00 91.31 303 ASN A CA 1
ATOM 2283 C C . ASN A 1 303 ? 42.705 4.948 14.356 1.00 91.31 303 ASN A C 1
ATOM 2285 O O . ASN A 1 303 ? 41.496 4.875 14.124 1.00 91.31 303 ASN A O 1
ATOM 2289 N N . ILE A 1 304 ? 43.268 5.984 14.986 1.00 90.00 304 ILE A N 1
ATOM 2290 C CA . ILE A 1 304 ? 42.542 7.132 15.547 1.00 90.00 304 ILE A CA 1
ATOM 2291 C C . ILE A 1 304 ? 43.112 8.418 14.944 1.00 90.00 304 ILE A C 1
ATOM 2293 O O . ILE A 1 304 ? 44.244 8.815 15.205 1.00 90.00 304 ILE A O 1
ATOM 2297 N N . GLY A 1 305 ? 42.327 9.081 14.096 1.00 84.25 305 GLY A N 1
ATOM 2298 C CA . GLY A 1 305 ? 42.770 10.260 13.352 1.00 84.25 305 GLY A CA 1
ATOM 2299 C C . GLY A 1 305 ? 43.966 9.945 12.446 1.00 84.25 305 GLY A C 1
ATOM 2300 O O . GLY A 1 305 ? 43.794 9.337 11.392 1.00 84.25 305 GLY A O 1
ATOM 2301 N N . ASN A 1 306 ? 45.161 10.372 12.869 1.00 82.19 306 ASN A N 1
ATOM 2302 C CA . ASN A 1 306 ? 46.435 10.100 12.193 1.00 82.19 306 ASN A CA 1
ATOM 2303 C C . ASN A 1 306 ? 47.359 9.159 13.001 1.00 82.19 306 ASN A C 1
ATOM 2305 O O . ASN A 1 306 ? 48.481 8.902 12.561 1.00 82.19 306 ASN A O 1
ATOM 2309 N N . SER A 1 307 ? 46.939 8.675 14.177 1.00 83.50 307 SER A N 1
ATOM 2310 C CA . SER A 1 307 ? 47.684 7.690 14.967 1.00 83.50 307 SER A CA 1
ATOM 2311 C C . SER A 1 307 ? 47.247 6.261 14.640 1.00 83.50 307 SER A C 1
ATOM 2313 O O . SER A 1 307 ? 46.118 6.009 14.217 1.00 83.50 307 SER A O 1
ATOM 2315 N N . SER A 1 308 ? 48.162 5.319 14.863 1.00 85.19 308 SER A N 1
ATOM 2316 C CA . SER A 1 308 ? 47.908 3.877 14.823 1.00 85.19 308 SER A CA 1
ATOM 2317 C C . SER A 1 308 ? 48.437 3.268 16.118 1.00 85.19 308 SER A C 1
ATOM 2319 O O . SER A 1 308 ? 49.560 3.562 16.530 1.00 85.19 308 SER A O 1
ATOM 2321 N N . VAL A 1 309 ? 47.603 2.479 16.789 1.00 86.44 309 VAL A N 1
ATOM 2322 C CA . VAL A 1 309 ? 47.916 1.799 18.047 1.00 86.44 309 VAL A CA 1
ATOM 2323 C C . VAL A 1 309 ? 47.822 0.300 17.798 1.00 86.44 309 VAL A C 1
ATOM 2325 O O . VAL A 1 309 ? 46.737 -0.222 17.539 1.00 86.44 309 VAL A O 1
ATOM 2328 N N . ASP A 1 310 ? 48.952 -0.397 17.869 1.00 85.50 310 ASP A N 1
ATOM 2329 C CA . ASP A 1 310 ? 48.987 -1.855 17.751 1.00 85.50 310 ASP A CA 1
ATOM 2330 C C . ASP A 1 310 ? 48.335 -2.482 18.995 1.00 85.50 310 ASP A C 1
ATOM 2332 O O . ASP A 1 310 ? 48.874 -2.421 20.102 1.00 85.50 310 ASP A O 1
ATOM 2336 N N . VAL A 1 311 ? 47.163 -3.093 18.814 1.00 86.69 311 VAL A N 1
ATOM 2337 C CA . VAL A 1 311 ? 46.411 -3.807 19.855 1.00 86.69 311 VAL A CA 1
ATOM 2338 C C . VAL A 1 311 ? 45.943 -5.140 19.299 1.00 86.69 311 VAL A C 1
ATOM 2340 O O . VAL A 1 311 ? 45.359 -5.189 18.223 1.00 86.69 311 VAL A O 1
ATOM 2343 N N . ASN A 1 312 ? 46.199 -6.229 20.021 1.00 91.06 312 ASN A N 1
ATOM 2344 C CA . ASN A 1 312 ? 45.798 -7.568 19.602 1.00 91.06 312 ASN A CA 1
ATOM 2345 C C . ASN A 1 312 ? 44.748 -8.114 20.569 1.00 91.06 312 ASN A C 1
ATOM 2347 O O . ASN A 1 312 ? 45.076 -8.474 21.699 1.00 91.06 312 ASN A O 1
ATOM 2351 N N . PHE A 1 313 ? 43.497 -8.161 20.124 1.00 92.38 313 PHE A N 1
ATOM 2352 C CA . PHE A 1 313 ? 42.386 -8.749 20.866 1.00 92.38 313 PHE A CA 1
ATOM 2353 C C . PHE A 1 313 ? 41.440 -9.471 19.908 1.00 92.38 313 PHE A C 1
ATOM 2355 O O . PHE A 1 313 ? 41.461 -9.245 18.698 1.00 92.38 313 PHE A O 1
ATOM 2362 N N . SER A 1 314 ? 40.608 -10.357 20.448 1.00 92.69 314 SER A N 1
ATOM 2363 C CA . SER A 1 314 ? 39.506 -10.953 19.689 1.00 92.69 314 SER A CA 1
ATOM 2364 C C . SER A 1 314 ? 38.180 -10.495 20.288 1.00 92.69 314 SER A C 1
ATOM 2366 O O . SER A 1 314 ? 38.109 -10.279 21.498 1.00 92.69 314 SER A O 1
ATOM 2368 N N . ALA A 1 315 ? 37.174 -10.273 19.447 1.00 94.56 315 ALA A N 1
ATOM 2369 C CA . ALA A 1 315 ? 35.879 -9.746 19.852 1.00 94.56 315 ALA A CA 1
ATOM 2370 C C . ALA A 1 315 ? 34.732 -10.451 19.125 1.00 94.56 315 ALA A C 1
ATOM 2372 O O . ALA A 1 315 ? 34.807 -10.696 17.919 1.00 94.56 315 ALA A O 1
ATOM 2373 N N . LEU A 1 316 ? 33.664 -10.738 19.868 1.00 94.44 316 LEU A N 1
ATOM 2374 C CA . LEU A 1 316 ? 32.403 -11.245 19.336 1.00 94.44 316 LEU A CA 1
ATOM 2375 C C . LEU A 1 316 ? 31.681 -10.137 18.560 1.00 94.44 316 LEU A C 1
ATOM 2377 O O . LEU A 1 316 ? 31.571 -9.024 19.062 1.00 94.44 316 LEU A O 1
ATOM 2381 N N . VAL A 1 317 ? 31.182 -10.423 17.359 1.00 96.06 317 VAL A N 1
ATOM 2382 C CA . VAL A 1 317 ? 30.336 -9.492 16.595 1.00 96.06 317 VAL A CA 1
ATOM 2383 C C . VAL A 1 317 ? 28.873 -9.788 16.909 1.00 96.06 317 VAL A C 1
ATOM 2385 O O . VAL A 1 317 ? 28.327 -10.797 16.452 1.00 96.06 317 VAL A O 1
ATOM 2388 N N . ASP A 1 318 ? 28.254 -8.920 17.706 1.00 94.56 318 ASP A N 1
ATOM 2389 C CA . ASP A 1 318 ? 26.926 -9.144 18.275 1.00 94.56 318 ASP A CA 1
ATOM 2390 C C . ASP A 1 318 ? 25.940 -8.016 17.935 1.00 94.56 318 ASP A C 1
ATOM 2392 O O . ASP A 1 318 ? 26.112 -6.869 18.341 1.00 94.56 318 ASP A O 1
ATOM 2396 N N . THR A 1 319 ? 24.877 -8.353 17.205 1.00 93.25 319 THR A N 1
ATOM 2397 C CA . THR A 1 319 ? 23.760 -7.446 16.897 1.00 93.25 319 THR A CA 1
ATOM 2398 C C . THR A 1 319 ? 22.708 -7.383 18.010 1.00 93.25 319 THR A C 1
ATOM 2400 O O . THR A 1 319 ? 21.916 -6.441 18.039 1.00 93.25 319 THR A O 1
ATOM 2403 N N . GLY A 1 320 ? 22.716 -8.351 18.934 1.00 89.69 320 GLY A N 1
ATOM 2404 C CA . GLY A 1 320 ? 21.914 -8.382 20.159 1.00 89.69 320 GLY A CA 1
ATOM 2405 C C . GLY A 1 320 ? 22.469 -7.494 21.281 1.00 89.69 320 GLY A C 1
ATOM 2406 O O . GLY A 1 320 ? 21.819 -7.337 22.314 1.00 89.69 320 GLY A O 1
ATOM 2407 N N . THR A 1 321 ? 23.626 -6.860 21.061 1.00 89.38 321 THR A N 1
ATOM 2408 C CA . THR A 1 321 ? 24.260 -5.900 21.972 1.00 89.38 321 THR A CA 1
ATOM 2409 C C . THR A 1 321 ? 24.389 -4.530 21.298 1.00 89.38 321 THR A C 1
ATOM 2411 O O . THR A 1 321 ? 25.016 -4.386 20.250 1.00 89.38 321 THR A O 1
ATOM 2414 N N . SER A 1 322 ? 23.816 -3.488 21.903 1.00 88.31 322 SER A N 1
ATOM 2415 C CA . SER A 1 322 ? 23.731 -2.145 21.305 1.00 88.31 322 SER A CA 1
ATOM 2416 C C . SER A 1 322 ? 25.024 -1.322 21.373 1.00 88.31 322 SER A C 1
ATOM 2418 O O . SER A 1 322 ? 25.287 -0.531 20.469 1.00 88.31 322 SER A O 1
ATOM 2420 N N . PHE A 1 323 ? 25.859 -1.514 22.398 1.00 90.62 323 PHE A N 1
ATOM 2421 C CA . PHE A 1 323 ? 27.115 -0.771 22.575 1.00 90.62 323 PHE A CA 1
ATOM 2422 C C . PHE A 1 323 ? 28.329 -1.694 22.607 1.00 90.62 323 PHE A C 1
ATOM 2424 O O . PHE A 1 323 ? 28.272 -2.797 23.135 1.00 90.62 323 PHE A O 1
ATOM 2431 N N . THR A 1 324 ? 29.452 -1.228 22.070 1.00 93.56 324 THR A N 1
ATOM 2432 C CA . THR A 1 324 ? 30.700 -1.995 22.032 1.00 93.56 324 THR A CA 1
ATOM 2433 C C . THR A 1 324 ? 31.332 -2.108 23.424 1.00 93.56 324 THR A C 1
ATOM 2435 O O . THR A 1 324 ? 31.617 -1.106 24.081 1.00 93.56 324 THR A O 1
ATOM 2438 N N . TYR A 1 325 ? 31.593 -3.340 23.858 1.00 93.38 325 TYR A N 1
ATOM 2439 C CA . TYR A 1 325 ? 32.288 -3.666 25.104 1.00 93.38 325 TYR A CA 1
ATOM 2440 C C . TYR A 1 325 ? 33.726 -4.083 24.794 1.00 93.38 325 TYR A C 1
ATOM 2442 O O . TYR A 1 325 ? 33.951 -4.892 23.897 1.00 93.38 325 TYR A O 1
ATOM 2450 N N . LEU A 1 326 ? 34.715 -3.586 25.537 1.00 93.94 326 LEU A N 1
ATOM 2451 C CA . LEU A 1 326 ? 36.117 -3.982 25.353 1.00 93.94 326 LEU A CA 1
ATOM 2452 C C . LEU A 1 326 ? 36.745 -4.423 26.673 1.00 93.94 326 LEU A C 1
ATOM 2454 O O . LEU A 1 326 ? 36.643 -3.728 27.681 1.00 93.94 326 LEU A O 1
ATOM 2458 N N . ALA A 1 327 ? 37.430 -5.564 26.648 1.00 93.25 327 ALA A N 1
ATOM 2459 C CA . ALA A 1 327 ? 38.304 -5.990 27.733 1.00 93.25 327 ALA A CA 1
ATOM 2460 C C . ALA A 1 327 ? 39.659 -5.261 27.674 1.00 93.25 327 ALA A C 1
ATOM 2462 O O . ALA A 1 327 ? 40.104 -4.802 26.614 1.00 93.25 327 ALA A O 1
ATOM 2463 N N . ASP A 1 328 ? 40.344 -5.162 28.810 1.00 89.94 328 ASP A N 1
ATOM 2464 C CA . ASP A 1 328 ? 41.690 -4.592 28.857 1.00 89.94 328 ASP A CA 1
ATOM 2465 C C . ASP A 1 328 ? 42.769 -5.555 28.324 1.00 89.94 328 ASP A C 1
ATOM 2467 O O . ASP A 1 328 ? 42.630 -6.774 28.434 1.00 89.94 328 ASP A O 1
ATOM 2471 N N . PRO A 1 329 ? 43.859 -5.036 27.723 1.00 90.56 329 PRO A N 1
ATOM 2472 C CA . PRO A 1 329 ? 44.233 -3.619 27.623 1.00 90.56 329 PRO A CA 1
ATOM 2473 C C . PRO A 1 329 ? 43.584 -2.860 26.448 1.00 90.56 329 PRO A C 1
ATOM 2475 O O . PRO A 1 329 ? 43.906 -1.692 26.231 1.00 90.56 329 PRO A O 1
ATOM 2478 N N . ALA A 1 330 ? 42.719 -3.499 25.650 1.00 91.19 330 ALA A N 1
ATOM 2479 C CA . ALA A 1 330 ? 42.174 -2.893 24.433 1.00 91.19 330 ALA A CA 1
ATOM 2480 C C . ALA A 1 330 ? 41.259 -1.692 24.725 1.00 91.19 330 ALA A C 1
ATOM 2482 O O . ALA A 1 330 ? 41.348 -0.695 24.009 1.00 91.19 330 ALA A O 1
ATOM 2483 N N . TYR A 1 331 ? 40.451 -1.757 25.793 1.00 92.56 331 TYR A N 1
ATOM 2484 C CA . TYR A 1 331 ? 39.671 -0.616 26.288 1.00 92.56 331 TYR A CA 1
ATOM 2485 C C . TYR A 1 331 ? 40.583 0.576 26.603 1.00 92.56 331 TYR A C 1
ATOM 2487 O O . TYR A 1 331 ? 40.530 1.586 25.902 1.00 92.56 331 TYR A O 1
ATOM 2495 N N . THR A 1 332 ? 41.480 0.432 27.585 1.00 91.50 332 THR A N 1
ATOM 2496 C CA . THR A 1 332 ? 42.341 1.522 28.072 1.00 91.50 332 THR A CA 1
ATOM 2497 C C . THR A 1 332 ? 43.231 2.114 26.973 1.00 91.50 332 THR A C 1
ATOM 2499 O O . THR A 1 332 ? 43.474 3.321 26.966 1.00 91.50 332 THR A O 1
ATOM 2502 N N . LEU A 1 333 ? 43.721 1.309 26.024 1.00 90.06 333 LEU A N 1
ATOM 2503 C CA . LEU A 1 333 ? 44.552 1.810 24.921 1.00 90.06 333 LEU A CA 1
ATOM 2504 C C . LEU A 1 333 ? 43.747 2.593 23.873 1.00 90.06 333 LEU A C 1
ATOM 2506 O O . LEU A 1 333 ? 44.231 3.614 23.381 1.00 90.06 333 LEU A O 1
ATOM 2510 N N . LEU A 1 334 ? 42.527 2.154 23.545 1.00 90.88 334 LEU A N 1
ATOM 2511 C CA . LEU A 1 334 ? 41.660 2.862 22.601 1.00 90.88 334 LEU A CA 1
ATOM 2512 C C . LEU A 1 334 ? 41.162 4.178 23.206 1.00 90.88 334 LEU A C 1
ATOM 2514 O O . LEU A 1 334 ? 41.304 5.226 22.574 1.00 90.88 334 LEU A O 1
ATOM 2518 N N . THR A 1 335 ? 40.617 4.144 24.424 1.00 90.94 335 THR A N 1
ATOM 2519 C CA . THR A 1 335 ? 39.973 5.308 25.050 1.00 90.94 335 THR A CA 1
ATOM 2520 C C . THR A 1 335 ? 40.964 6.440 25.313 1.00 90.94 335 THR A C 1
ATOM 2522 O O . THR A 1 335 ? 40.727 7.556 24.856 1.00 90.94 335 THR A O 1
ATOM 2525 N N . ASN A 1 336 ? 42.132 6.157 25.903 1.00 89.88 336 ASN A N 1
ATOM 2526 C CA . ASN A 1 336 ? 43.185 7.167 26.088 1.00 89.88 336 ASN A CA 1
ATOM 2527 C C . ASN A 1 336 ? 43.733 7.708 24.753 1.00 89.88 336 ASN A C 1
ATOM 2529 O O . ASN A 1 336 ? 44.048 8.894 24.651 1.00 89.88 336 ASN A O 1
ATOM 2533 N N . SER A 1 337 ? 43.842 6.872 23.709 1.00 89.06 337 SER A N 1
ATOM 2534 C CA . SER A 1 337 ? 44.270 7.353 22.387 1.00 89.06 337 SER A CA 1
ATOM 2535 C C . SER A 1 337 ? 43.209 8.231 21.722 1.00 89.06 337 SER A C 1
ATOM 2537 O O . SER A 1 337 ? 43.576 9.119 20.952 1.00 89.06 337 SER A O 1
ATOM 2539 N N . PHE A 1 338 ? 41.923 7.994 21.984 1.00 89.56 338 PHE A N 1
ATOM 2540 C CA . PHE A 1 338 ? 40.825 8.838 21.515 1.00 89.56 338 PHE A CA 1
ATOM 2541 C C . PHE A 1 338 ? 40.820 10.175 22.263 1.00 89.56 338 PHE A C 1
ATOM 2543 O O . PHE A 1 338 ? 40.826 11.223 21.621 1.00 89.56 338 PHE A O 1
ATOM 2550 N N . ASP A 1 339 ? 40.931 10.138 23.595 1.00 89.12 339 ASP A N 1
ATOM 2551 C CA . ASP A 1 339 ? 40.979 11.314 24.473 1.00 89.12 339 ASP A CA 1
ATOM 2552 C C . ASP A 1 339 ? 42.107 12.279 24.066 1.00 89.12 339 ASP A C 1
ATOM 2554 O O . ASP A 1 339 ? 41.888 13.475 23.900 1.00 89.12 339 ASP A O 1
ATOM 2558 N N . ALA A 1 340 ? 43.293 11.743 23.758 1.00 87.50 340 ALA A N 1
ATOM 2559 C CA . ALA A 1 340 ? 44.444 12.514 23.281 1.00 87.50 340 ALA A CA 1
ATOM 2560 C C . ALA A 1 340 ? 44.276 13.161 21.883 1.00 87.50 340 ALA A C 1
ATOM 2562 O O . ALA A 1 340 ? 45.125 13.960 21.482 1.00 87.50 340 ALA A O 1
ATOM 2563 N N . HIS A 1 341 ? 43.224 12.819 21.128 1.00 88.25 341 HIS A N 1
ATOM 2564 C CA . HIS A 1 341 ? 42.908 13.404 19.816 1.00 88.25 341 HIS A CA 1
ATOM 2565 C C . HIS A 1 341 ? 41.648 14.283 19.813 1.00 88.25 341 HIS A C 1
ATOM 2567 O O . HIS A 1 341 ? 41.420 14.999 18.831 1.00 88.25 341 HIS A O 1
ATOM 2573 N N . VAL A 1 342 ? 40.841 14.256 20.876 1.00 87.12 342 VAL A N 1
ATOM 2574 C CA . VAL A 1 342 ? 39.710 15.174 21.047 1.00 87.12 342 VAL A CA 1
ATOM 2575 C C . VAL A 1 342 ? 40.228 16.551 21.483 1.00 87.12 342 VAL A C 1
ATOM 2577 O O . VAL A 1 342 ? 41.178 16.671 22.252 1.00 87.12 342 VAL A O 1
ATOM 2580 N N . LYS A 1 343 ? 39.626 17.616 20.941 1.00 82.69 343 LYS A N 1
ATOM 2581 C CA . LYS A 1 343 ? 39.959 19.013 21.284 1.00 82.69 343 LYS A CA 1
ATOM 2582 C C . LYS A 1 343 ? 39.037 19.608 22.343 1.00 82.69 343 LYS A C 1
ATOM 2584 O O . LYS A 1 343 ? 39.401 20.588 22.989 1.00 82.69 343 LYS A O 1
ATOM 2589 N N . ASP A 1 344 ? 37.837 19.054 22.453 1.00 84.38 344 ASP A N 1
ATOM 2590 C CA . ASP A 1 344 ? 36.804 19.518 23.365 1.00 84.38 344 ASP A CA 1
ATOM 2591 C C . ASP A 1 344 ? 37.151 19.105 24.798 1.00 84.38 344 ASP A C 1
ATOM 2593 O O . ASP A 1 344 ? 37.819 18.098 25.040 1.00 84.38 344 ASP A O 1
ATOM 2597 N N . LYS A 1 345 ? 36.719 19.897 25.779 1.00 82.12 345 LYS A N 1
ATOM 2598 C CA . LYS A 1 345 ? 37.079 19.652 27.175 1.00 82.12 345 LYS A CA 1
ATOM 2599 C C . LYS A 1 345 ? 36.391 18.376 27.677 1.00 82.12 345 LYS A C 1
ATOM 2601 O O . LYS A 1 345 ? 35.165 18.356 27.815 1.00 82.12 345 LYS A O 1
ATOM 2606 N N . ARG A 1 346 ? 37.183 17.351 28.024 1.00 84.62 346 ARG A N 1
ATOM 2607 C CA . ARG A 1 346 ? 36.698 16.195 28.791 1.00 84.62 346 ARG A CA 1
ATOM 2608 C C . ARG A 1 346 ? 36.125 16.680 30.121 1.00 84.62 346 ARG A C 1
ATOM 2610 O O . ARG A 1 346 ? 36.794 17.387 30.878 1.00 84.62 346 ARG A O 1
ATOM 2617 N N . GLN A 1 347 ? 34.893 16.285 30.399 1.00 73.94 347 GLN A N 1
ATOM 2618 C CA . GLN A 1 347 ? 34.208 16.530 31.663 1.00 73.94 347 GLN A CA 1
ATOM 2619 C C . GLN A 1 347 ? 34.033 15.176 32.368 1.00 73.94 347 GLN A C 1
ATOM 2621 O O . GLN A 1 347 ? 33.954 14.133 31.717 1.00 73.94 347 GLN A O 1
ATOM 2626 N N . HIS A 1 348 ? 34.018 15.163 33.703 1.00 65.31 348 HIS A N 1
ATOM 2627 C CA . HIS A 1 348 ? 33.688 13.937 34.433 1.00 65.31 348 HIS A CA 1
ATOM 2628 C C . HIS A 1 348 ? 32.226 13.544 34.156 1.00 65.31 348 HIS A C 1
ATOM 2630 O O . HIS A 1 348 ? 31.408 14.421 33.880 1.00 65.31 348 HIS A O 1
ATOM 2636 N N . THR A 1 349 ? 31.918 12.245 34.203 1.00 61.75 349 THR A N 1
ATOM 2637 C CA . THR A 1 349 ? 30.638 11.663 33.757 1.00 61.75 349 THR A CA 1
ATOM 2638 C C . THR A 1 349 ? 29.406 12.440 34.250 1.00 61.75 349 THR A C 1
ATOM 2640 O O . THR A 1 349 ? 29.327 12.704 35.456 1.00 61.75 349 THR A O 1
ATOM 2643 N N . PRO A 1 350 ? 28.441 12.776 33.361 1.00 58.56 350 PRO A N 1
ATOM 2644 C CA . PRO A 1 350 ? 27.183 13.413 33.754 1.00 58.56 350 PRO A CA 1
ATOM 2645 C C . PRO A 1 350 ? 26.438 12.550 34.779 1.00 58.56 350 PRO A C 1
ATOM 2647 O O . PRO A 1 350 ? 26.531 11.317 34.768 1.00 58.56 350 PRO A O 1
ATOM 2650 N N . LYS A 1 351 ? 25.739 13.191 35.719 1.00 55.28 351 LYS A N 1
ATOM 2651 C CA . LYS A 1 351 ? 25.292 12.515 36.952 1.00 55.28 351 LYS A CA 1
ATOM 2652 C C . LYS A 1 351 ? 24.090 11.592 36.745 1.00 55.28 351 LYS A C 1
ATOM 2654 O O . LYS A 1 351 ? 23.856 10.733 37.593 1.00 55.28 351 LYS A O 1
ATOM 2659 N N . GLY A 1 352 ? 23.388 11.695 35.617 1.00 53.06 352 GLY A N 1
ATOM 2660 C CA . GLY A 1 352 ? 22.247 10.864 35.215 1.00 53.06 352 GLY A CA 1
ATOM 2661 C C . GLY A 1 352 ? 22.508 9.367 34.959 1.00 53.06 352 GLY A C 1
ATOM 2662 O O . GLY A 1 352 ? 21.672 8.718 34.338 1.00 53.06 352 GLY A O 1
ATOM 2663 N N . GLY A 1 353 ? 23.627 8.791 35.417 1.00 58.66 353 GLY A N 1
ATOM 2664 C CA . GLY A 1 353 ? 23.833 7.333 35.440 1.00 58.66 353 GLY A CA 1
ATOM 2665 C C . GLY A 1 353 ? 24.171 6.676 34.095 1.00 58.66 353 GLY A C 1
ATOM 2666 O O . GLY A 1 353 ? 23.860 5.502 33.895 1.00 58.66 353 GLY A O 1
ATOM 2667 N N . VAL A 1 354 ? 24.798 7.408 33.172 1.00 66.50 354 VAL A N 1
ATOM 2668 C CA . VAL A 1 354 ? 25.175 6.899 31.839 1.00 66.50 354 VAL A CA 1
ATOM 2669 C C . VAL A 1 354 ? 26.544 6.186 31.894 1.00 66.50 354 VAL A C 1
ATOM 2671 O O . VAL A 1 354 ? 27.478 6.744 32.467 1.00 66.50 354 VAL A O 1
ATOM 2674 N N . PRO A 1 355 ? 26.719 4.982 31.306 1.00 78.62 355 PRO A N 1
ATOM 2675 C CA . PRO A 1 355 ? 27.895 4.126 31.543 1.00 78.62 355 PRO A CA 1
ATOM 2676 C C . PRO A 1 355 ? 29.169 4.490 30.746 1.00 78.62 355 PRO A C 1
ATOM 2678 O O . PRO A 1 355 ? 30.081 3.670 30.658 1.00 78.62 355 PRO A O 1
ATOM 2681 N N . PHE A 1 356 ? 29.252 5.679 30.140 1.00 86.50 356 PHE A N 1
ATOM 2682 C CA . PHE A 1 356 ? 30.353 6.061 29.243 1.00 86.50 356 PHE A CA 1
ATOM 2683 C C . PHE A 1 356 ? 31.373 6.973 29.944 1.00 86.50 356 PHE A C 1
ATOM 2685 O O . PHE A 1 356 ? 31.088 8.127 30.237 1.00 86.50 356 PHE A O 1
ATOM 2692 N N . GLU A 1 357 ? 32.588 6.478 30.179 1.00 83.94 357 GLU A N 1
ATOM 2693 C CA . GLU A 1 357 ? 33.632 7.155 30.978 1.00 83.94 357 GLU A CA 1
ATOM 2694 C C . GLU A 1 357 ? 34.281 8.384 30.289 1.00 83.94 357 GLU A C 1
ATOM 2696 O O . GLU A 1 357 ? 34.909 9.230 30.936 1.00 83.94 357 GLU A O 1
ATOM 2701 N N . HIS A 1 358 ? 34.168 8.476 28.962 1.00 88.31 358 HIS A N 1
ATOM 2702 C CA . HIS A 1 358 ? 34.852 9.466 28.124 1.00 88.31 358 HIS A CA 1
ATOM 2703 C C . HIS A 1 358 ? 33.827 10.401 27.466 1.00 88.31 358 HIS A C 1
ATOM 2705 O O . HIS A 1 358 ? 33.340 10.128 26.367 1.00 88.31 358 HIS A O 1
ATOM 2711 N N . CYS A 1 359 ? 33.488 11.486 28.171 1.00 88.69 359 CYS A N 1
ATOM 2712 C CA . CYS A 1 359 ? 32.472 12.474 27.796 1.00 88.69 359 CYS A CA 1
ATOM 2713 C C . CYS A 1 359 ? 33.054 13.883 27.616 1.00 88.69 359 CYS A C 1
ATOM 2715 O O . CYS A 1 359 ? 33.905 14.325 28.391 1.00 88.69 359 CYS A O 1
ATOM 2717 N N . TYR A 1 360 ? 32.532 14.613 26.631 1.00 87.81 360 TYR A N 1
ATOM 2718 C CA . TYR A 1 360 ? 33.021 15.921 26.194 1.00 87.81 360 TYR A CA 1
ATOM 2719 C C . TYR A 1 360 ? 31.867 16.921 26.097 1.00 87.81 360 TYR A C 1
ATOM 2721 O O . TYR A 1 360 ? 30.812 16.607 25.542 1.00 87.81 360 TYR A O 1
ATOM 2729 N N . HIS A 1 361 ? 32.063 18.120 26.647 1.00 83.31 361 HIS A N 1
ATOM 2730 C CA . HIS A 1 361 ? 31.051 19.181 26.659 1.00 83.31 361 HIS A CA 1
ATOM 2731 C C . HIS A 1 361 ? 31.023 19.952 25.327 1.00 83.31 361 HIS A C 1
ATOM 2733 O O . HIS A 1 361 ? 32.054 20.453 24.872 1.00 83.31 361 HIS A O 1
ATOM 2739 N N . ILE A 1 362 ? 29.832 20.124 24.752 1.00 82.69 362 ILE A N 1
ATOM 2740 C CA . ILE A 1 362 ? 29.567 20.884 23.525 1.00 82.69 362 ILE A CA 1
ATOM 2741 C C . ILE A 1 362 ? 29.042 22.271 23.915 1.00 82.69 362 ILE A C 1
ATOM 2743 O O . ILE A 1 362 ? 28.043 22.385 24.618 1.00 82.69 362 ILE A O 1
ATOM 2747 N N . SER A 1 363 ? 29.679 23.347 23.443 1.00 73.06 363 SER A N 1
ATOM 2748 C CA . SER A 1 363 ? 29.106 24.693 23.604 1.00 73.06 363 SER A CA 1
ATOM 2749 C C . SER A 1 363 ? 27.836 24.828 22.749 1.00 73.06 363 SER A C 1
ATOM 2751 O O . SER A 1 363 ? 27.874 24.424 21.586 1.00 73.06 363 SER A O 1
ATOM 2753 N N . PRO A 1 364 ? 26.740 25.437 23.245 1.00 67.06 364 PRO A N 1
ATOM 2754 C CA . PRO A 1 364 ? 25.494 25.577 22.478 1.00 67.06 364 PRO A CA 1
ATOM 2755 C C . PRO A 1 364 ? 25.655 26.355 21.158 1.00 67.06 364 PRO A C 1
ATOM 2757 O O . PRO A 1 364 ? 24.852 26.185 20.246 1.00 67.06 364 PRO A O 1
ATOM 2760 N N . ASN A 1 365 ? 26.726 27.144 21.008 1.00 64.94 365 ASN A N 1
ATOM 2761 C CA . ASN A 1 365 ? 27.048 27.866 19.771 1.00 64.94 365 ASN A CA 1
ATOM 2762 C C . ASN A 1 365 ? 27.873 27.035 18.756 1.00 64.94 365 ASN A C 1
ATOM 2764 O O . ASN A 1 365 ? 28.203 27.531 17.677 1.00 64.94 365 ASN A O 1
ATOM 2768 N N . THR A 1 366 ? 28.251 25.790 19.072 1.00 69.19 366 THR A N 1
ATOM 2769 C CA . THR A 1 366 ? 29.098 24.940 18.216 1.00 69.19 366 THR A CA 1
ATOM 2770 C C . THR A 1 366 ? 28.262 24.099 17.250 1.00 69.19 366 THR A C 1
ATOM 2772 O O . THR A 1 366 ? 27.744 23.044 17.600 1.00 69.19 366 THR A O 1
ATOM 2775 N N . THR A 1 367 ? 28.194 24.524 15.987 1.00 62.28 367 THR A N 1
ATOM 2776 C CA . THR A 1 367 ? 27.440 23.830 14.921 1.00 62.28 367 THR A CA 1
ATOM 2777 C C . THR A 1 367 ? 28.187 22.668 14.251 1.00 62.28 367 THR A C 1
ATOM 2779 O O . THR A 1 367 ? 27.585 21.923 13.479 1.00 62.28 367 THR A O 1
ATOM 2782 N N . VAL A 1 368 ? 29.489 22.495 14.513 1.00 70.69 368 VAL A N 1
ATOM 2783 C CA . VAL A 1 368 ? 30.330 21.437 13.923 1.00 70.69 368 VAL A CA 1
ATOM 2784 C C . VAL A 1 368 ? 31.253 20.846 14.987 1.00 70.69 368 VAL A C 1
ATOM 2786 O O . VAL A 1 368 ? 32.112 21.543 15.520 1.00 70.69 368 VAL A O 1
ATOM 2789 N N . ILE A 1 369 ? 31.109 19.546 15.258 1.00 73.75 369 ILE A N 1
ATOM 2790 C CA . ILE A 1 369 ? 31.929 18.804 16.227 1.00 73.75 369 ILE A CA 1
ATOM 2791 C C . ILE A 1 369 ? 33.045 18.061 15.480 1.00 73.75 369 ILE A C 1
ATOM 2793 O O . ILE A 1 369 ? 32.796 17.353 14.502 1.00 73.75 369 ILE A O 1
ATOM 2797 N N . HIS A 1 370 ? 34.292 18.215 15.928 1.00 76.25 370 HIS A N 1
ATOM 2798 C CA . HIS A 1 370 ? 35.476 17.672 15.253 1.00 76.25 370 HIS A CA 1
ATOM 2799 C C . HIS A 1 370 ? 35.981 16.367 15.889 1.00 76.25 370 HIS A C 1
ATOM 2801 O O . HIS A 1 370 ? 37.095 16.301 16.408 1.00 76.25 370 HIS A O 1
ATOM 2807 N N . VAL A 1 371 ? 35.166 15.314 15.800 1.00 80.31 371 VAL A N 1
ATOM 2808 C CA . VAL A 1 371 ? 35.501 13.972 16.305 1.00 80.31 371 VAL A CA 1
ATOM 2809 C C . VAL A 1 371 ? 36.622 13.320 15.464 1.00 80.31 371 VAL A C 1
ATOM 2811 O O . VAL A 1 371 ? 36.554 13.358 14.228 1.00 80.31 371 VAL A O 1
ATOM 2814 N N . PRO A 1 372 ? 37.655 12.698 16.073 1.00 85.81 372 PRO A N 1
ATOM 2815 C CA . PRO A 1 372 ? 38.662 11.939 15.332 1.00 85.81 372 PRO A CA 1
ATOM 2816 C C . PRO A 1 372 ? 38.067 10.665 14.709 1.00 85.81 372 PRO A C 1
ATOM 2818 O O . PRO A 1 372 ? 37.252 9.972 15.313 1.00 85.81 372 PRO A O 1
ATOM 2821 N N . ARG A 1 373 ? 38.497 10.327 13.486 1.00 87.44 373 ARG A N 1
ATOM 2822 C CA . ARG A 1 373 ? 38.058 9.103 12.787 1.00 87.44 373 ARG A CA 1
ATOM 2823 C C . ARG A 1 373 ? 38.607 7.858 13.481 1.00 87.44 373 ARG A C 1
ATOM 2825 O O . ARG A 1 373 ? 39.806 7.818 13.737 1.00 87.44 373 ARG A O 1
ATOM 2832 N N . LEU A 1 374 ? 37.764 6.850 13.693 1.00 91.94 374 LEU A N 1
ATOM 2833 C CA . LEU A 1 374 ? 38.126 5.561 14.283 1.00 91.94 374 LEU A CA 1
ATOM 2834 C C . LEU A 1 374 ? 37.992 4.443 13.235 1.00 91.94 374 LEU A C 1
ATOM 2836 O O . LEU A 1 374 ? 36.913 4.240 12.687 1.00 91.94 374 LEU A O 1
ATOM 2840 N N . ASN A 1 375 ? 39.064 3.690 12.987 1.00 93.62 375 ASN A N 1
ATOM 2841 C CA . ASN A 1 375 ? 39.020 2.438 12.222 1.00 93.62 375 ASN A CA 1
ATOM 2842 C C . ASN A 1 375 ? 39.694 1.316 13.025 1.00 93.62 375 ASN A C 1
ATOM 2844 O O . ASN A 1 375 ? 40.750 1.530 13.623 1.00 93.62 375 ASN A O 1
ATOM 2848 N N . LEU A 1 376 ? 39.153 0.101 12.969 1.00 94.50 376 LEU A N 1
ATOM 2849 C CA . LEU A 1 376 ? 39.813 -1.099 13.482 1.00 94.50 376 LEU A CA 1
ATOM 2850 C C . LEU A 1 376 ? 40.579 -1.786 12.339 1.00 94.50 376 LEU A C 1
ATOM 2852 O O . LEU A 1 376 ? 40.057 -1.959 11.239 1.00 94.50 376 LEU A O 1
ATOM 2856 N N . THR A 1 377 ? 41.817 -2.202 12.588 1.00 94.62 377 THR A N 1
ATOM 2857 C CA . THR A 1 377 ? 42.595 -3.041 11.666 1.00 94.62 377 THR A CA 1
ATOM 2858 C C . THR A 1 377 ? 42.353 -4.498 12.027 1.00 94.62 377 THR A C 1
ATOM 2860 O O . THR A 1 377 ? 42.738 -4.943 13.106 1.00 94.62 377 THR A O 1
ATOM 2863 N N . THR A 1 378 ? 41.707 -5.244 11.137 1.00 95.31 378 THR A N 1
ATOM 2864 C CA . THR A 1 378 ? 41.407 -6.667 11.353 1.00 95.31 378 THR A CA 1
ATOM 2865 C C . THR A 1 378 ? 42.569 -7.568 10.928 1.00 95.31 378 THR A C 1
ATOM 2867 O O . THR A 1 378 ? 43.421 -7.193 10.116 1.00 95.31 378 THR A O 1
ATOM 2870 N N . LYS A 1 379 ? 42.585 -8.800 11.440 1.00 90.75 379 LYS A N 1
ATOM 2871 C CA . LYS A 1 379 ? 43.469 -9.884 10.991 1.00 90.75 379 LYS A CA 1
ATOM 2872 C C . LYS A 1 379 ? 43.298 -10.112 9.481 1.00 90.75 379 LYS A C 1
ATOM 2874 O O . LYS A 1 379 ? 42.215 -10.446 9.011 1.00 90.75 379 LYS A O 1
ATOM 2879 N N . GLY A 1 380 ? 44.380 -9.903 8.728 1.00 85.94 380 GLY A N 1
ATOM 2880 C CA . GLY A 1 380 ? 44.381 -9.835 7.257 1.00 85.94 380 GLY A CA 1
ATOM 2881 C C . GLY A 1 380 ? 44.671 -8.434 6.699 1.00 85.94 380 GLY A C 1
ATOM 2882 O O . GLY A 1 380 ? 45.032 -8.311 5.535 1.00 85.94 380 GLY A O 1
ATOM 2883 N N . GLY A 1 381 ? 44.594 -7.387 7.529 1.00 87.12 381 GLY A N 1
ATOM 2884 C CA . GLY A 1 381 ? 44.908 -5.997 7.174 1.00 87.12 381 GLY A CA 1
ATOM 2885 C C . GLY A 1 381 ? 43.696 -5.148 6.775 1.00 87.12 381 GLY A C 1
ATOM 2886 O O . GLY A 1 381 ? 43.797 -3.918 6.757 1.00 87.12 381 GLY A O 1
ATOM 2887 N N . SER A 1 382 ? 42.544 -5.772 6.509 1.00 92.75 382 SER A N 1
ATOM 2888 C CA . SER A 1 382 ? 41.298 -5.092 6.149 1.00 92.75 382 SER A CA 1
ATOM 2889 C C . SER A 1 382 ? 40.889 -4.081 7.225 1.00 92.75 382 SER A C 1
ATOM 2891 O O . SER A 1 382 ? 40.833 -4.408 8.416 1.00 92.75 382 SER A O 1
ATOM 2893 N N . GLN A 1 383 ? 40.589 -2.851 6.806 1.00 93.44 383 GLN A N 1
ATOM 2894 C CA . GLN A 1 383 ? 40.124 -1.782 7.691 1.00 93.44 383 GLN A CA 1
ATOM 2895 C C . GLN A 1 383 ? 38.609 -1.884 7.896 1.00 93.44 383 GLN A C 1
ATOM 2897 O O . GLN A 1 383 ? 37.851 -1.825 6.926 1.00 93.44 383 GLN A O 1
ATOM 2902 N N . PHE A 1 384 ? 38.174 -1.985 9.148 1.00 94.81 384 PHE A N 1
ATOM 2903 C CA . PHE A 1 384 ? 36.781 -1.898 9.577 1.00 94.81 384 PHE A CA 1
ATOM 2904 C C . PHE A 1 384 ? 36.510 -0.461 10.066 1.00 94.81 384 PHE A C 1
ATOM 2906 O O . PHE A 1 384 ? 37.018 -0.081 11.125 1.00 94.81 384 PHE A O 1
ATOM 2913 N N . PRO A 1 385 ? 35.815 0.390 9.288 1.00 93.81 385 PRO A N 1
ATOM 2914 C CA . PRO A 1 385 ? 35.629 1.796 9.633 1.00 93.81 385 PRO A CA 1
ATOM 2915 C C . PRO A 1 385 ? 34.450 1.981 10.592 1.00 93.81 385 PRO A C 1
ATOM 2917 O O . PRO A 1 385 ? 33.367 1.461 10.339 1.00 93.81 385 PRO A O 1
ATOM 2920 N N . VAL A 1 386 ? 34.635 2.770 11.651 1.00 93.12 386 VAL A N 1
ATOM 2921 C CA . VAL A 1 386 ? 33.586 3.065 12.635 1.00 93.12 386 VAL A CA 1
ATOM 2922 C C . VAL A 1 386 ? 33.081 4.489 12.409 1.00 93.12 386 VAL A C 1
ATOM 2924 O O . VAL A 1 386 ? 33.799 5.462 12.649 1.00 93.12 386 VAL A O 1
ATOM 2927 N N . TYR A 1 387 ? 31.851 4.627 11.904 1.00 88.81 387 TYR A N 1
ATOM 2928 C CA . TYR A 1 387 ? 31.321 5.932 11.488 1.00 88.81 387 TYR A CA 1
ATOM 2929 C C . TYR A 1 387 ? 30.696 6.758 12.618 1.00 88.81 387 TYR A C 1
ATOM 2931 O O . TYR A 1 387 ? 30.788 7.983 12.559 1.00 88.81 387 TYR A O 1
ATOM 2939 N N . ASN A 1 388 ? 30.087 6.122 13.624 1.00 82.56 388 ASN A N 1
ATOM 2940 C CA . ASN A 1 388 ? 29.368 6.812 14.700 1.00 82.56 388 ASN A CA 1
ATOM 2941 C C . ASN A 1 388 ? 29.700 6.251 16.105 1.00 82.56 388 ASN A C 1
ATOM 2943 O O . ASN A 1 388 ? 28.819 5.732 16.785 1.00 82.56 388 ASN A O 1
ATOM 2947 N N . PRO A 1 389 ? 30.963 6.331 16.572 1.00 86.62 389 PRO A N 1
ATOM 2948 C CA . PRO A 1 389 ? 31.387 5.732 17.844 1.00 86.62 389 PRO A CA 1
ATOM 2949 C C . PRO A 1 389 ? 30.899 6.481 19.101 1.00 86.62 389 PRO A C 1
ATOM 2951 O O . PRO A 1 389 ? 31.419 6.233 20.187 1.00 86.62 389 PRO A O 1
ATOM 2954 N N . PHE A 1 390 ? 29.958 7.422 18.991 1.00 86.00 390 PHE A N 1
ATOM 2955 C CA . PHE A 1 390 ? 29.557 8.321 20.077 1.00 86.00 390 PHE A CA 1
ATOM 2956 C C . PHE A 1 390 ? 28.037 8.430 20.235 1.00 86.00 390 PHE A C 1
ATOM 2958 O O . PHE A 1 390 ? 27.275 8.278 19.284 1.00 86.00 390 PHE A O 1
ATOM 2965 N N . VAL A 1 391 ? 27.609 8.732 21.461 1.00 85.31 391 VAL A N 1
ATOM 2966 C CA . VAL A 1 391 ? 26.214 9.005 21.834 1.00 85.31 391 VAL A CA 1
ATOM 2967 C C . VAL A 1 391 ? 26.105 10.438 22.346 1.00 85.31 391 VAL A C 1
ATOM 2969 O O . VAL A 1 391 ? 26.959 10.895 23.108 1.00 85.31 391 VAL A O 1
ATOM 2972 N N . PHE A 1 392 ? 25.046 11.138 21.936 1.00 84.50 392 PHE A N 1
ATOM 2973 C CA . PHE A 1 392 ? 24.703 12.466 22.443 1.00 84.50 392 PHE A CA 1
ATOM 2974 C C . PHE A 1 392 ? 23.831 12.373 23.696 1.00 84.50 392 PHE A C 1
ATOM 2976 O O . PHE A 1 392 ? 22.907 11.563 23.760 1.00 84.50 392 PHE A O 1
ATOM 2983 N N . ILE A 1 393 ? 24.110 13.230 24.675 1.00 80.69 393 ILE A N 1
ATOM 2984 C CA . ILE A 1 393 ? 23.389 13.330 25.947 1.00 80.69 393 ILE A CA 1
ATOM 2985 C C . ILE A 1 393 ? 23.052 14.804 26.180 1.00 80.69 393 ILE A C 1
ATOM 2987 O O . ILE A 1 393 ? 23.870 15.678 25.897 1.00 80.69 393 ILE A O 1
ATOM 2991 N N . LYS A 1 394 ? 21.864 15.078 26.722 1.00 77.69 394 LYS A N 1
ATOM 2992 C CA . LYS A 1 394 ? 21.473 16.401 27.218 1.00 77.69 394 LYS A CA 1
ATOM 2993 C C . LYS A 1 394 ? 21.205 16.299 28.721 1.00 77.69 394 LYS A C 1
ATOM 2995 O O . LYS A 1 394 ? 20.378 15.486 29.125 1.00 77.69 394 LYS A O 1
ATOM 3000 N N . GLU A 1 395 ? 21.888 17.101 29.531 1.00 72.19 395 GLU A N 1
ATOM 3001 C CA . GLU A 1 395 ? 21.698 17.182 30.989 1.00 72.19 395 GLU A CA 1
ATOM 3002 C C . GLU A 1 395 ? 21.690 18.670 31.377 1.00 72.19 395 GLU A C 1
ATOM 3004 O O . GLU A 1 395 ? 22.641 19.382 31.079 1.00 72.19 395 GLU A O 1
ATOM 3009 N N . ASN A 1 396 ? 20.609 19.153 32.006 1.00 67.44 396 ASN A N 1
ATOM 3010 C CA . ASN A 1 396 ? 20.452 20.548 32.464 1.00 67.44 396 ASN A CA 1
ATOM 3011 C C . ASN A 1 396 ? 20.739 21.622 31.385 1.00 67.44 396 ASN A C 1
ATOM 3013 O O . ASN A 1 396 ? 21.465 22.578 31.633 1.00 67.44 396 ASN A O 1
ATOM 3017 N N . ASP A 1 397 ? 20.197 21.430 30.177 1.00 69.12 397 ASP A N 1
ATOM 3018 C CA . ASP A 1 397 ? 20.433 22.244 28.967 1.00 69.12 397 ASP A CA 1
ATOM 3019 C C . ASP A 1 397 ? 21.878 22.311 28.424 1.00 69.12 397 ASP A C 1
ATOM 3021 O O . ASP A 1 397 ? 22.074 22.767 27.296 1.00 69.12 397 ASP A O 1
ATOM 3025 N N . GLU A 1 398 ? 22.864 21.724 29.108 1.00 74.62 398 GLU A N 1
ATOM 3026 C CA . GLU A 1 398 ? 24.171 21.419 28.520 1.00 74.62 398 GLU A CA 1
ATOM 3027 C C . GLU A 1 398 ? 24.092 20.172 27.615 1.00 74.62 398 GLU A C 1
ATOM 3029 O O . GLU A 1 398 ? 23.374 19.199 27.885 1.00 74.62 398 GLU A O 1
ATOM 3034 N N . PHE A 1 399 ? 24.851 20.199 26.515 1.00 81.25 399 PHE A N 1
ATOM 3035 C CA . PHE A 1 399 ? 24.945 19.106 25.548 1.00 81.25 399 PHE A CA 1
ATOM 3036 C C . PHE A 1 399 ? 26.317 18.435 25.634 1.00 81.25 399 PHE A C 1
ATOM 3038 O O . PHE A 1 399 ? 27.355 19.095 25.636 1.00 81.25 399 PHE A O 1
ATOM 3045 N N . PHE A 1 400 ? 26.328 17.106 25.633 1.00 84.75 400 PHE A N 1
ATOM 3046 C CA . PHE A 1 400 ? 27.539 16.295 25.698 1.00 84.75 400 PHE A CA 1
ATOM 3047 C C . PHE A 1 400 ? 27.560 15.272 24.565 1.00 84.75 400 PHE A C 1
ATOM 3049 O O . PHE A 1 400 ? 26.514 14.772 24.146 1.00 84.75 400 PHE A O 1
ATOM 3056 N N . TYR A 1 401 ? 28.758 14.902 24.115 1.00 87.81 401 TYR A N 1
ATOM 3057 C CA . TYR A 1 401 ? 28.968 13.645 23.398 1.00 87.81 401 TYR A CA 1
ATOM 3058 C C . TYR A 1 401 ? 29.912 12.749 24.193 1.00 87.81 401 TYR A C 1
ATOM 3060 O O . TYR A 1 401 ? 30.903 13.219 24.751 1.00 87.81 401 TYR A O 1
ATOM 3068 N N . CYS A 1 402 ? 29.606 11.456 24.250 1.00 88.75 402 CYS A N 1
ATOM 3069 C CA . CYS A 1 402 ? 30.436 10.467 24.929 1.00 88.75 402 CYS A CA 1
ATOM 3070 C C . CYS A 1 402 ? 30.821 9.339 23.976 1.00 88.75 402 CYS A C 1
ATOM 3072 O O . CYS A 1 402 ? 30.005 8.902 23.163 1.00 88.75 402 CYS A O 1
ATOM 3074 N N . LEU A 1 403 ? 32.056 8.856 24.098 1.00 90.62 403 LEU A N 1
ATOM 3075 C CA . LEU A 1 403 ? 32.549 7.678 23.389 1.00 90.62 403 LEU A CA 1
ATOM 3076 C C . LEU A 1 403 ? 31.768 6.446 23.872 1.00 90.62 403 LEU A C 1
ATOM 3078 O O . LEU A 1 403 ? 31.838 6.077 25.043 1.00 90.62 403 LEU A O 1
ATOM 3082 N N . ALA A 1 404 ? 31.009 5.825 22.973 1.00 90.06 404 ALA A N 1
ATOM 3083 C CA . ALA A 1 404 ? 30.031 4.786 23.283 1.00 90.06 404 ALA A CA 1
ATOM 3084 C C . ALA A 1 404 ? 30.686 3.395 23.379 1.00 90.06 404 ALA A C 1
ATOM 3086 O O . ALA A 1 404 ? 30.369 2.470 22.629 1.00 90.06 404 ALA A O 1
ATOM 3087 N N . ILE A 1 405 ? 31.658 3.281 24.285 1.00 92.25 405 ILE A N 1
ATOM 3088 C CA . ILE A 1 405 ? 32.425 2.067 24.564 1.00 92.25 405 ILE A CA 1
ATOM 3089 C C . ILE A 1 405 ? 32.402 1.831 26.072 1.00 92.25 405 ILE A C 1
ATOM 3091 O O . ILE A 1 405 ? 32.606 2.766 26.846 1.00 92.25 405 ILE A O 1
ATOM 3095 N N . ILE A 1 406 ? 32.168 0.587 26.486 1.00 90.69 406 ILE A N 1
ATOM 3096 C CA . ILE A 1 406 ? 32.070 0.198 27.897 1.00 90.69 406 ILE A CA 1
ATOM 3097 C C . ILE A 1 406 ? 33.197 -0.793 28.232 1.00 90.69 406 ILE A C 1
ATOM 3099 O O . ILE A 1 406 ? 33.542 -1.661 27.427 1.00 90.69 406 ILE A O 1
ATOM 3103 N N . GLN A 1 407 ? 33.795 -0.660 29.417 1.00 90.25 407 GLN A N 1
ATOM 3104 C CA . GLN A 1 407 ? 34.824 -1.582 29.902 1.00 90.25 407 GLN A CA 1
ATOM 3105 C C . GLN A 1 407 ? 34.204 -2.944 30.256 1.00 90.25 407 GLN A C 1
ATOM 3107 O O . GLN A 1 407 ? 33.145 -3.013 30.879 1.00 90.25 407 GLN A O 1
ATOM 3112 N N . SER A 1 408 ? 34.873 -4.031 29.875 1.00 88.75 408 SER A N 1
ATOM 3113 C CA . SER A 1 408 ? 34.480 -5.413 30.168 1.00 88.75 408 SER A CA 1
ATOM 3114 C C . SER A 1 408 ? 35.550 -6.121 30.995 1.00 88.75 408 SER A C 1
ATOM 3116 O O . SER A 1 408 ? 36.745 -5.914 30.789 1.00 88.75 408 SER A O 1
ATOM 3118 N N . SER A 1 409 ? 35.127 -6.983 31.918 1.00 79.88 409 SER A N 1
ATOM 3119 C CA . SER A 1 409 ? 36.020 -7.789 32.758 1.00 79.88 409 SER A CA 1
ATOM 3120 C C . SER A 1 409 ? 36.453 -9.112 32.118 1.00 79.88 409 SER A C 1
ATOM 3122 O O . SER A 1 409 ? 37.390 -9.731 32.615 1.00 79.88 409 SER A O 1
ATOM 3124 N N . GLU A 1 410 ? 35.776 -9.567 31.056 1.00 77.69 410 GLU A N 1
ATOM 3125 C CA . GLU A 1 410 ? 35.910 -10.945 30.548 1.00 77.69 410 GLU A CA 1
ATOM 3126 C C . GLU A 1 410 ? 36.061 -11.023 29.023 1.00 77.69 410 GLU A C 1
ATOM 3128 O O . GLU A 1 410 ? 37.042 -11.581 28.531 1.00 77.69 410 GLU A O 1
ATOM 3133 N N . ILE A 1 411 ? 35.112 -10.462 28.264 1.00 86.44 411 ILE A N 1
ATOM 3134 C CA . ILE A 1 411 ? 35.059 -10.582 26.796 1.00 86.44 411 ILE A CA 1
ATOM 3135 C C . ILE A 1 411 ? 34.875 -9.231 26.102 1.00 86.44 411 ILE A C 1
ATOM 3137 O O . ILE A 1 411 ? 34.152 -8.362 26.589 1.00 86.44 411 ILE A O 1
ATOM 3141 N N . SER A 1 412 ? 35.499 -9.068 24.934 1.00 93.75 412 SER A N 1
ATOM 3142 C CA . SER A 1 412 ? 35.227 -7.949 24.026 1.00 93.75 412 SER A CA 1
ATOM 3143 C C . SER A 1 412 ? 34.080 -8.300 23.073 1.00 93.75 412 SER A C 1
ATOM 3145 O O . SER A 1 412 ? 34.041 -9.401 22.520 1.00 93.75 412 SER A O 1
ATOM 3147 N N . ILE A 1 413 ? 33.176 -7.350 22.846 1.00 94.31 413 ILE A N 1
ATOM 3148 C CA . ILE A 1 413 ? 31.999 -7.468 21.981 1.00 94.31 413 ILE A CA 1
ATOM 3149 C C . ILE A 1 413 ? 31.913 -6.208 21.113 1.00 94.31 413 ILE A C 1
ATOM 3151 O O . ILE A 1 413 ? 31.832 -5.101 21.639 1.00 94.31 413 ILE A O 1
ATOM 3155 N N . ILE A 1 414 ? 31.917 -6.366 19.792 1.00 95.31 414 ILE A N 1
ATOM 3156 C CA . ILE A 1 414 ? 31.589 -5.304 18.835 1.00 95.31 414 ILE A CA 1
ATOM 3157 C C . ILE A 1 414 ? 30.066 -5.286 18.706 1.00 95.31 414 ILE A C 1
ATOM 3159 O O . ILE A 1 414 ? 29.487 -6.216 18.141 1.00 95.31 414 ILE A O 1
ATOM 3163 N N . GLY A 1 415 ? 29.447 -4.248 19.269 1.00 92.62 415 GLY A N 1
ATOM 3164 C CA . GLY A 1 415 ? 27.998 -4.041 19.258 1.00 92.62 415 GLY A CA 1
ATOM 3165 C C . GLY A 1 415 ? 27.512 -3.272 18.027 1.00 92.62 415 GLY A C 1
ATOM 3166 O O . GLY A 1 415 ? 28.311 -2.825 17.196 1.00 92.62 415 GLY A O 1
ATOM 3167 N N . GLU A 1 416 ? 26.195 -3.077 17.928 1.00 91.06 416 GLU A N 1
ATOM 3168 C CA . GLU A 1 416 ? 25.541 -2.373 16.811 1.00 91.06 416 GLU A CA 1
ATOM 3169 C C . GLU A 1 416 ? 26.176 -1.018 16.500 1.00 91.06 416 GLU A C 1
ATOM 3171 O O . GLU A 1 416 ? 26.410 -0.722 15.330 1.00 91.06 416 GLU A O 1
ATOM 3176 N N . ASN A 1 417 ? 26.521 -0.229 17.522 1.00 91.31 417 ASN A N 1
ATOM 3177 C CA . ASN A 1 417 ? 27.026 1.133 17.342 1.00 91.31 417 ASN A CA 1
ATOM 3178 C C . ASN A 1 417 ? 28.329 1.237 16.523 1.00 91.31 417 ASN A C 1
ATOM 3180 O O . ASN A 1 417 ? 28.710 2.322 16.080 1.00 91.31 417 ASN A O 1
ATOM 3184 N N . PHE A 1 418 ? 29.043 0.123 16.336 1.00 93.88 418 PHE A N 1
ATOM 3185 C CA . PHE A 1 418 ? 30.215 0.041 15.462 1.00 93.88 418 PHE A CA 1
ATOM 3186 C C . PHE A 1 418 ? 29.877 -0.459 14.046 1.00 93.88 418 PHE A C 1
ATOM 3188 O O . PHE A 1 418 ? 30.680 -0.289 13.131 1.00 93.88 418 PHE A O 1
ATOM 3195 N N . MET A 1 419 ? 28.692 -1.038 13.850 1.00 93.88 419 MET A N 1
ATOM 3196 C CA . MET A 1 419 ? 28.158 -1.521 12.572 1.00 93.88 419 MET A CA 1
ATOM 3197 C C . MET A 1 419 ? 27.335 -0.455 11.823 1.00 93.88 419 MET A C 1
ATOM 3199 O O . MET A 1 419 ? 27.137 -0.576 10.612 1.00 93.88 419 MET A O 1
ATOM 3203 N N . THR A 1 420 ? 26.872 0.600 12.503 1.00 91.94 420 THR A N 1
ATOM 3204 C CA . THR A 1 420 ? 26.053 1.675 11.919 1.00 91.94 420 THR A CA 1
ATOM 3205 C C . THR A 1 420 ? 26.726 2.339 10.700 1.00 91.94 420 THR A C 1
ATOM 3207 O O . THR A 1 420 ? 27.865 2.809 10.757 1.00 91.94 420 THR A O 1
ATOM 3210 N N . GLY A 1 421 ? 26.012 2.407 9.571 1.00 91.38 421 GLY A N 1
ATOM 3211 C CA . GLY A 1 421 ? 26.514 2.883 8.272 1.00 91.38 421 GLY A CA 1
ATOM 3212 C C . GLY A 1 421 ? 27.183 1.806 7.400 1.00 91.38 421 GLY A C 1
ATOM 3213 O O . GLY A 1 421 ? 27.784 2.131 6.365 1.00 91.38 421 GLY A O 1
ATOM 3214 N N . LEU A 1 422 ? 27.098 0.531 7.797 1.00 93.88 422 LEU A N 1
ATOM 3215 C CA . LEU A 1 422 ? 27.611 -0.622 7.057 1.00 93.88 422 LEU A CA 1
ATOM 3216 C C . LEU A 1 422 ? 26.497 -1.630 6.724 1.00 93.88 422 LEU A C 1
ATOM 3218 O O . LEU A 1 422 ? 25.541 -1.827 7.473 1.00 93.88 422 LEU A O 1
ATOM 3222 N N . ARG A 1 423 ? 26.678 -2.333 5.601 1.00 95.12 423 ARG A N 1
ATOM 3223 C CA . ARG A 1 423 ? 26.151 -3.684 5.378 1.00 95.12 423 ARG A CA 1
ATOM 3224 C C . ARG A 1 423 ? 27.202 -4.657 5.904 1.00 95.12 423 ARG A C 1
ATOM 3226 O O . ARG A 1 423 ? 28.284 -4.735 5.323 1.00 95.12 423 ARG A O 1
ATOM 3233 N N . ILE A 1 424 ? 26.886 -5.359 6.983 1.00 96.62 424 ILE A N 1
ATOM 3234 C CA . ILE A 1 424 ? 27.666 -6.464 7.544 1.00 96.62 424 ILE A CA 1
ATOM 3235 C C . ILE A 1 424 ? 27.161 -7.774 6.933 1.00 96.62 424 ILE A C 1
ATOM 3237 O O . ILE A 1 424 ? 25.959 -7.958 6.736 1.00 96.62 424 ILE A O 1
ATOM 3241 N N . VAL A 1 425 ? 28.078 -8.679 6.610 1.00 97.19 425 VAL A N 1
ATOM 3242 C CA . VAL A 1 425 ? 27.815 -9.950 5.930 1.00 97.19 425 VAL A CA 1
ATOM 3243 C C . VAL A 1 425 ? 28.454 -11.078 6.730 1.00 97.19 425 VAL A C 1
ATOM 3245 O O . VAL A 1 425 ? 29.656 -11.066 6.979 1.00 97.19 425 VAL A O 1
ATOM 3248 N N . PHE A 1 426 ? 27.657 -12.069 7.102 1.00 97.06 426 PHE A N 1
ATOM 3249 C CA . PHE A 1 426 ? 28.085 -13.258 7.827 1.00 97.06 426 PHE A CA 1
ATOM 3250 C C . PHE A 1 426 ? 28.118 -14.432 6.840 1.00 97.06 426 PHE A C 1
ATOM 3252 O O . PHE A 1 426 ? 27.122 -15.135 6.660 1.00 97.06 426 PHE A O 1
ATOM 3259 N N . ASP A 1 427 ? 29.249 -14.632 6.154 1.00 95.06 427 ASP A N 1
ATOM 3260 C CA . ASP A 1 427 ? 29.436 -15.774 5.252 1.00 95.06 427 ASP A CA 1
ATOM 3261 C C . ASP A 1 427 ? 29.919 -16.986 6.060 1.00 95.06 427 ASP A C 1
ATOM 3263 O O . ASP A 1 427 ? 31.104 -17.139 6.375 1.00 95.06 427 ASP A O 1
ATOM 3267 N N . ARG A 1 428 ? 28.971 -17.861 6.412 1.00 93.12 428 ARG A N 1
ATOM 3268 C CA . ARG A 1 428 ? 29.210 -19.070 7.211 1.00 93.12 428 ARG A CA 1
ATOM 3269 C C . ARG A 1 428 ? 29.668 -20.258 6.354 1.00 93.12 428 ARG A C 1
ATOM 3271 O O . ARG A 1 428 ? 30.019 -21.294 6.912 1.00 93.12 428 ARG A O 1
ATOM 3278 N N . GLU A 1 429 ? 29.701 -20.127 5.023 1.00 90.31 429 GLU A N 1
ATOM 3279 C CA . GLU A 1 429 ? 30.309 -21.116 4.118 1.00 90.31 429 GLU A CA 1
ATOM 3280 C C . GLU A 1 429 ? 31.819 -20.889 3.984 1.00 90.31 429 GLU A C 1
ATOM 3282 O O . GLU A 1 429 ? 32.591 -21.848 3.986 1.00 90.31 429 GLU A O 1
ATOM 3287 N N . ARG A 1 430 ? 32.243 -19.622 3.885 1.00 92.62 430 ARG A N 1
ATOM 3288 C CA . ARG A 1 430 ? 33.659 -19.213 3.847 1.00 92.62 430 ARG A CA 1
ATOM 3289 C C . ARG A 1 430 ? 34.265 -18.963 5.230 1.00 92.62 430 ARG A C 1
ATOM 3291 O O . ARG A 1 430 ? 35.485 -18.866 5.329 1.00 92.62 430 ARG A O 1
ATOM 3298 N N . LEU A 1 431 ? 33.435 -18.867 6.272 1.00 93.25 431 LEU A N 1
ATOM 3299 C CA . LEU A 1 431 ? 33.808 -18.472 7.637 1.00 93.25 431 LEU A CA 1
ATOM 3300 C C . LEU A 1 431 ? 34.476 -17.084 7.687 1.00 93.25 431 LEU A C 1
ATOM 3302 O O . LEU A 1 431 ? 35.495 -16.890 8.357 1.00 93.25 431 LEU A O 1
ATOM 3306 N N . VAL A 1 432 ? 33.883 -16.111 6.986 1.00 94.56 432 VAL A N 1
ATOM 3307 C CA . VAL A 1 432 ? 34.334 -14.711 6.981 1.00 94.56 432 VAL A CA 1
ATOM 3308 C C . VAL A 1 432 ? 33.221 -13.738 7.364 1.00 94.56 432 VAL A C 1
ATOM 3310 O O . VAL A 1 432 ? 32.058 -13.906 6.987 1.00 94.56 432 VAL A O 1
ATOM 3313 N N . LEU A 1 433 ? 33.610 -12.679 8.072 1.00 96.88 433 LEU A N 1
ATOM 3314 C CA . LEU A 1 433 ? 32.823 -11.460 8.198 1.00 96.88 433 LEU A CA 1
ATOM 3315 C C . LEU A 1 433 ? 33.186 -10.539 7.032 1.00 96.88 433 LEU A C 1
ATOM 3317 O O . LEU A 1 433 ? 34.360 -10.206 6.873 1.00 96.88 433 LEU A O 1
ATOM 3321 N N . GLY A 1 434 ? 32.198 -10.114 6.251 1.00 96.44 434 GLY A N 1
ATOM 3322 C CA . GLY A 1 434 ? 32.322 -9.066 5.240 1.00 96.44 434 GLY A CA 1
ATOM 3323 C C . GLY A 1 434 ? 31.680 -7.755 5.701 1.00 96.44 434 GLY A C 1
ATOM 3324 O O . GLY A 1 434 ? 30.724 -7.768 6.475 1.00 96.44 434 GLY A O 1
ATOM 3325 N N . TRP A 1 435 ? 32.172 -6.612 5.225 1.00 96.12 435 TRP A N 1
ATOM 3326 C CA . TRP A 1 435 ? 31.542 -5.308 5.445 1.00 96.12 435 TRP A CA 1
ATOM 3327 C C . TRP A 1 435 ? 31.737 -4.350 4.268 1.00 96.12 435 TRP A C 1
ATOM 3329 O O . TRP A 1 435 ? 32.805 -4.264 3.655 1.00 96.12 435 TRP A O 1
ATOM 3339 N N . LYS A 1 436 ? 30.698 -3.562 3.983 1.00 94.38 436 LYS A N 1
ATOM 3340 C CA . LYS A 1 436 ? 30.730 -2.496 2.974 1.00 94.38 436 LYS A CA 1
ATOM 3341 C C . LYS A 1 436 ? 29.903 -1.297 3.427 1.00 94.38 436 LYS A C 1
ATOM 3343 O O . LYS A 1 436 ? 28.839 -1.475 4.014 1.00 94.38 436 LYS A O 1
ATOM 3348 N N . LYS A 1 437 ? 30.358 -0.074 3.128 1.00 93.06 437 LYS A N 1
ATOM 3349 C CA . LYS A 1 437 ? 29.574 1.141 3.401 1.00 93.06 437 LYS A CA 1
ATOM 3350 C C . LYS A 1 437 ? 28.228 1.077 2.677 1.00 93.06 437 LYS A C 1
ATOM 3352 O O . LYS A 1 437 ? 28.197 0.817 1.476 1.00 93.06 437 LYS A O 1
ATOM 3357 N N . SER A 1 438 ? 27.146 1.348 3.400 1.00 89.75 438 SER A N 1
ATOM 3358 C CA . SER A 1 438 ? 25.783 1.334 2.872 1.00 89.75 438 SER A CA 1
ATOM 3359 C C . SER A 1 438 ? 24.909 2.339 3.624 1.00 89.75 438 SER A C 1
ATOM 3361 O O . SER A 1 438 ? 25.107 2.565 4.814 1.00 89.75 438 SER A O 1
ATOM 3363 N N . ASP A 1 439 ? 23.942 2.928 2.926 1.00 86.12 439 ASP A N 1
ATOM 3364 C CA . ASP A 1 439 ? 22.822 3.674 3.516 1.00 86.12 439 ASP A CA 1
ATOM 3365 C C . ASP A 1 439 ? 21.587 2.782 3.736 1.00 86.12 439 ASP A C 1
ATOM 3367 O O . ASP A 1 439 ? 20.560 3.243 4.213 1.00 86.12 439 ASP A O 1
ATOM 3371 N N . CYS A 1 440 ? 21.675 1.506 3.352 1.00 87.31 440 CYS A N 1
ATOM 3372 C CA . CYS A 1 440 ? 20.599 0.515 3.317 1.00 87.31 440 CYS A CA 1
ATOM 3373 C C . CYS A 1 440 ? 19.462 0.791 2.315 1.00 87.31 440 CYS A C 1
ATOM 3375 O O . CYS A 1 440 ? 18.644 -0.101 2.091 1.00 87.31 440 CYS A O 1
ATOM 3377 N N . TYR A 1 441 ? 19.426 1.950 1.654 1.00 79.25 441 TYR A N 1
ATOM 3378 C CA . TYR A 1 441 ? 18.410 2.309 0.661 1.00 79.25 441 TYR A CA 1
ATOM 3379 C C . TYR A 1 441 ? 18.838 1.990 -0.780 1.00 79.25 441 TYR A C 1
ATOM 3381 O O . TYR A 1 441 ? 17.976 1.727 -1.621 1.00 79.25 441 TYR A O 1
ATOM 3389 N N . GLY A 1 442 ? 20.142 1.970 -1.077 1.00 58.28 442 GLY A N 1
ATOM 3390 C CA . GLY A 1 442 ? 20.670 1.687 -2.414 1.00 58.28 442 GLY A CA 1
ATOM 3391 C C . GLY A 1 442 ? 21.053 0.223 -2.672 1.00 58.28 442 GLY A C 1
ATOM 3392 O O . GLY A 1 442 ? 22.058 -0.269 -2.158 1.00 58.28 442 GLY A O 1
ATOM 3393 N N . THR A 1 443 ? 20.358 -0.458 -3.591 1.00 46.28 443 THR A N 1
ATOM 3394 C CA . THR A 1 443 ? 20.897 -1.663 -4.252 1.00 46.28 443 THR A CA 1
ATOM 3395 C C . THR A 1 443 ? 21.854 -1.254 -5.377 1.00 46.28 443 THR A C 1
ATOM 3397 O O . THR A 1 443 ? 21.434 -1.091 -6.521 1.00 46.28 443 THR A O 1
ATOM 3400 N N . ASN A 1 444 ? 23.139 -1.110 -5.040 1.00 35.78 444 ASN A N 1
ATOM 3401 C CA . ASN A 1 444 ? 24.256 -0.756 -5.931 1.00 35.78 444 ASN A CA 1
ATOM 3402 C C . ASN A 1 444 ? 24.152 0.605 -6.649 1.00 35.78 444 ASN A C 1
ATOM 3404 O O . ASN A 1 444 ? 23.735 0.692 -7.802 1.00 35.78 444 ASN A O 1
ATOM 3408 N N . SER A 1 445 ? 24.709 1.647 -6.026 1.00 26.94 445 SER A N 1
ATOM 3409 C CA . SER A 1 445 ? 25.247 2.812 -6.742 1.00 26.94 445 SER A CA 1
ATOM 3410 C C . SER A 1 445 ? 26.774 2.835 -6.639 1.00 26.94 445 SER A C 1
ATOM 3412 O O . SER A 1 445 ? 27.325 2.843 -5.537 1.00 26.94 445 SER A O 1
ATOM 3414 N N . SER A 1 446 ? 27.461 2.886 -7.781 1.00 29.27 446 SER A N 1
ATOM 3415 C CA . SER A 1 446 ? 28.878 3.260 -7.850 1.00 29.27 446 SER A CA 1
ATOM 3416 C C . SER A 1 446 ? 29.097 4.702 -7.365 1.00 29.27 446 SER A C 1
ATOM 3418 O O . SER A 1 446 ? 28.150 5.476 -7.232 1.00 29.27 446 SER A O 1
ATOM 3420 N N . SER A 1 447 ? 30.353 5.068 -7.103 1.00 27.02 447 SER A N 1
ATOM 3421 C CA . SER A 1 447 ? 30.744 6.374 -6.557 1.00 27.02 447 SER A CA 1
ATOM 3422 C C . SER A 1 447 ? 30.195 7.578 -7.351 1.00 27.02 447 SER A C 1
ATOM 3424 O O . SER A 1 447 ? 30.102 7.524 -8.580 1.00 27.02 447 SER A O 1
ATOM 3426 N N . PRO A 1 448 ? 29.849 8.692 -6.671 1.00 32.34 448 PRO A N 1
ATOM 3427 C CA . PRO A 1 448 ? 29.237 9.847 -7.317 1.00 32.34 448 PRO A CA 1
ATOM 3428 C C . PRO A 1 448 ? 30.240 10.610 -8.190 1.00 32.34 448 PRO A C 1
ATOM 3430 O O . PRO A 1 448 ? 31.255 11.119 -7.707 1.00 32.34 448 PRO A O 1
ATOM 3433 N N . ALA A 1 449 ? 29.916 10.758 -9.475 1.00 25.11 449 ALA A N 1
ATOM 3434 C CA . ALA A 1 449 ? 30.544 11.760 -10.328 1.00 25.11 449 ALA A CA 1
ATOM 3435 C C . ALA A 1 449 ? 30.119 13.172 -9.879 1.00 25.11 449 ALA A C 1
ATOM 3437 O O . ALA A 1 449 ? 28.982 13.384 -9.454 1.00 25.11 449 ALA A O 1
ATOM 3438 N N . LYS A 1 450 ? 31.027 14.153 -9.975 1.00 24.92 450 LYS A N 1
ATOM 3439 C CA . LYS A 1 450 ? 30.721 15.549 -9.625 1.00 24.92 450 LYS A CA 1
ATOM 3440 C C . LYS A 1 450 ? 29.656 16.126 -10.575 1.00 24.92 450 LYS A C 1
ATOM 3442 O O . LYS A 1 450 ? 29.874 16.063 -11.786 1.00 24.92 450 LYS A O 1
ATOM 3447 N N . PRO A 1 451 ? 28.585 16.770 -10.078 1.00 26.70 451 PRO A N 1
ATOM 3448 C CA . PRO A 1 451 ? 27.785 17.658 -10.912 1.00 26.70 451 PRO A CA 1
ATOM 3449 C C . PRO A 1 451 ? 28.593 18.926 -11.263 1.00 26.70 451 PRO A C 1
ATOM 3451 O O . PRO A 1 451 ? 29.398 19.381 -10.442 1.00 26.70 451 PRO A O 1
ATOM 3454 N N . PRO A 1 452 ? 28.395 19.526 -12.450 1.00 27.30 452 PRO A N 1
ATOM 3455 C CA . PRO A 1 452 ? 28.915 20.857 -12.747 1.00 27.30 452 PRO A CA 1
ATOM 3456 C C . PRO A 1 452 ? 28.181 21.915 -11.909 1.00 27.30 452 PRO A C 1
ATOM 3458 O O . PRO A 1 452 ? 26.984 21.795 -11.643 1.00 27.30 452 PRO A O 1
ATOM 3461 N N . ALA A 1 453 ? 28.893 22.963 -11.495 1.00 23.75 453 ALA A N 1
ATOM 3462 C CA . ALA A 1 453 ? 28.306 24.056 -10.728 1.00 23.75 453 ALA A CA 1
ATOM 3463 C C . ALA A 1 453 ? 27.491 24.997 -11.632 1.00 23.75 453 ALA A C 1
ATOM 3465 O O . ALA A 1 453 ? 27.989 25.451 -12.662 1.00 23.75 453 ALA A O 1
ATOM 3466 N N . PHE A 1 454 ? 26.274 25.340 -11.207 1.00 26.69 454 PHE A N 1
ATOM 3467 C CA . PHE A 1 454 ? 25.488 26.438 -11.773 1.00 26.69 454 PHE A CA 1
ATOM 3468 C C . PHE A 1 454 ? 25.492 27.634 -10.816 1.00 26.69 454 PHE A C 1
ATOM 3470 O O . PHE A 1 454 ? 25.337 27.472 -9.606 1.00 26.69 454 PHE A O 1
ATOM 3477 N N . ALA A 1 455 ? 25.673 28.835 -11.368 1.00 27.06 455 ALA A N 1
ATOM 3478 C CA . ALA A 1 455 ? 25.594 30.094 -10.632 1.00 27.06 455 ALA A CA 1
ATOM 3479 C C . ALA A 1 455 ? 24.126 30.551 -10.457 1.00 27.06 455 ALA A C 1
ATOM 3481 O O . ALA A 1 455 ? 23.283 30.211 -11.291 1.00 27.06 455 ALA A O 1
ATOM 3482 N N . PRO A 1 456 ? 23.798 31.318 -9.399 1.00 26.50 456 PRO A N 1
ATOM 3483 C CA . PRO A 1 456 ? 22.432 31.768 -9.133 1.00 26.50 456 PRO A CA 1
ATOM 3484 C C . PRO A 1 456 ? 21.994 32.921 -10.052 1.00 26.50 456 PRO A C 1
ATOM 3486 O O . PRO A 1 456 ? 22.779 33.811 -10.371 1.00 26.50 456 PRO A O 1
ATOM 3489 N N . ILE A 1 457 ? 20.706 32.936 -10.411 1.00 25.28 457 ILE A N 1
ATOM 3490 C CA . ILE A 1 457 ? 20.009 34.027 -11.116 1.00 25.28 457 ILE A CA 1
ATOM 3491 C C . ILE A 1 457 ? 18.675 34.279 -10.366 1.00 25.28 457 ILE A C 1
ATOM 3493 O O . ILE A 1 457 ? 18.068 33.304 -9.916 1.00 25.28 457 ILE A O 1
ATOM 3497 N N . PRO A 1 458 ? 18.246 35.540 -10.135 1.00 27.12 458 PRO A N 1
ATOM 3498 C CA . PRO A 1 458 ? 17.336 35.868 -9.028 1.00 27.12 458 PRO A CA 1
ATOM 3499 C C . PRO A 1 458 ? 15.829 35.821 -9.342 1.00 27.12 458 PRO A C 1
ATOM 3501 O O . PRO A 1 458 ? 15.391 35.895 -10.489 1.00 27.12 458 PRO A O 1
ATOM 3504 N N . SER A 1 459 ? 15.034 35.771 -8.269 1.00 28.91 459 SER A N 1
ATOM 3505 C CA . SER A 1 459 ? 13.565 35.800 -8.266 1.00 28.91 459 SER A CA 1
ATOM 3506 C C . SER A 1 459 ? 12.977 37.176 -8.636 1.00 28.91 459 SER A C 1
ATOM 3508 O O . SER A 1 459 ? 13.416 38.182 -8.076 1.00 28.91 459 SER A O 1
ATOM 3510 N N . PRO A 1 460 ? 11.918 37.250 -9.467 1.00 27.64 460 PRO A N 1
ATOM 3511 C CA . PRO A 1 460 ? 11.176 38.488 -9.702 1.00 27.64 460 PRO A CA 1
ATOM 3512 C C . PRO A 1 460 ? 9.980 38.659 -8.740 1.00 27.64 460 PRO A C 1
ATOM 3514 O O . PRO A 1 460 ? 8.989 37.936 -8.829 1.00 27.64 460 PRO A O 1
ATOM 3517 N N . HIS A 1 461 ? 10.031 39.676 -7.874 1.00 23.69 461 HIS A N 1
ATOM 3518 C CA . HIS A 1 461 ? 8.845 40.261 -7.230 1.00 23.69 461 HIS A CA 1
ATOM 3519 C C . HIS A 1 461 ? 8.337 41.452 -8.059 1.00 23.69 461 HIS A C 1
ATOM 3521 O O . HIS A 1 461 ? 9.080 42.406 -8.269 1.00 23.69 461 HIS A O 1
ATOM 3527 N N . ILE A 1 462 ? 7.063 41.435 -8.468 1.00 27.30 462 ILE A N 1
ATOM 3528 C CA . ILE A 1 462 ? 6.312 42.590 -9.002 1.00 27.30 462 ILE A CA 1
ATOM 3529 C C . ILE A 1 462 ? 4.873 42.418 -8.466 1.00 27.30 462 ILE A C 1
ATOM 3531 O O . ILE A 1 462 ? 4.225 41.431 -8.800 1.00 27.30 462 ILE A O 1
ATOM 3535 N N . ILE A 1 463 ? 4.427 43.116 -7.414 1.00 23.39 463 ILE A N 1
ATOM 3536 C CA . ILE A 1 463 ? 4.061 44.547 -7.303 1.00 23.39 463 ILE A CA 1
ATOM 3537 C C . ILE A 1 463 ? 2.814 44.894 -8.141 1.00 23.39 463 ILE A C 1
ATOM 3539 O O . ILE A 1 463 ? 2.757 44.657 -9.341 1.00 23.39 463 ILE A O 1
ATOM 3543 N N . ILE A 1 464 ? 1.798 45.464 -7.482 1.00 26.69 464 ILE A N 1
ATOM 3544 C CA . ILE A 1 464 ? 0.500 45.846 -8.063 1.00 26.69 464 ILE A CA 1
ATOM 3545 C C . ILE A 1 464 ? 0.392 47.375 -8.088 1.00 26.69 464 ILE A C 1
ATOM 3547 O O . ILE A 1 464 ? 0.701 48.018 -7.089 1.00 26.69 464 ILE A O 1
ATOM 3551 N N . THR A 1 465 ? -0.120 47.962 -9.174 1.00 23.59 465 THR A N 1
ATOM 3552 C CA . THR A 1 465 ? -0.800 49.281 -9.166 1.00 23.59 465 THR A CA 1
ATOM 3553 C C . THR A 1 465 ? -1.639 49.472 -10.453 1.00 23.59 465 THR A C 1
ATOM 3555 O O . THR A 1 465 ? -1.353 48.785 -11.435 1.00 23.59 465 THR A O 1
ATOM 3558 N N . PRO A 1 466 ? -2.702 50.315 -10.477 1.00 37.31 466 PRO A N 1
ATOM 3559 C CA . PRO A 1 466 ? -3.737 50.239 -11.523 1.00 37.31 466 PRO A CA 1
ATOM 3560 C C . PRO A 1 466 ? -3.962 51.511 -12.375 1.00 37.31 466 PRO A C 1
ATOM 3562 O O . PRO A 1 466 ? -3.953 52.629 -11.865 1.00 37.31 466 PRO A O 1
ATOM 3565 N N . SER A 1 467 ? -4.311 51.318 -13.652 1.00 23.33 467 SER A N 1
ATOM 3566 C CA . SER A 1 467 ? -4.985 52.270 -14.568 1.00 23.33 467 SER A CA 1
ATOM 3567 C C . SER A 1 467 ? -5.290 51.546 -15.901 1.00 23.33 467 SER A C 1
ATOM 3569 O O . SER A 1 467 ? -4.694 50.509 -16.171 1.00 23.33 467 SER A O 1
ATOM 3571 N N . SER A 1 468 ? -6.191 51.967 -16.799 1.00 23.52 468 SER A N 1
ATOM 3572 C CA . SER A 1 468 ? -7.427 52.772 -16.701 1.00 23.52 468 SER A CA 1
ATOM 3573 C C . SER A 1 468 ? -8.299 52.472 -17.946 1.00 23.52 468 SER A C 1
ATOM 3575 O O . SER A 1 468 ? -7.769 52.013 -18.957 1.00 23.52 468 SER A O 1
ATOM 3577 N N . PHE A 1 469 ? -9.620 52.688 -17.898 1.00 25.45 469 PHE A N 1
ATOM 3578 C CA . PHE A 1 469 ? -10.509 52.496 -19.065 1.00 25.45 469 PHE A CA 1
ATOM 3579 C C . PHE A 1 469 ? -10.343 53.615 -20.113 1.00 25.45 469 PHE A C 1
ATOM 3581 O O . PHE A 1 469 ? -9.965 54.733 -19.757 1.00 25.45 469 PHE A O 1
ATOM 3588 N N . PRO A 1 470 ? -10.733 53.362 -21.377 1.00 26.69 470 PRO A N 1
ATOM 3589 C CA . PRO A 1 470 ? -11.931 54.061 -21.864 1.00 26.69 470 PRO A CA 1
ATOM 3590 C C . PRO A 1 470 ? -13.019 53.161 -22.480 1.00 26.69 470 PRO A C 1
ATOM 3592 O O . PRO A 1 470 ? -12.797 52.034 -22.913 1.00 26.69 470 PRO A O 1
ATOM 3595 N N . SER A 1 471 ? -14.222 53.726 -22.496 1.00 23.31 471 SER A N 1
ATOM 3596 C CA . SER A 1 471 ? -15.508 53.227 -22.993 1.00 23.31 471 SER A CA 1
ATOM 3597 C C . SER A 1 471 ? -15.600 52.983 -24.512 1.00 23.31 471 SER A C 1
ATOM 3599 O O . SER A 1 471 ? -14.913 53.625 -25.300 1.00 23.31 471 SER A O 1
ATOM 3601 N N . GLY A 1 472 ? -16.549 52.127 -24.934 1.00 23.81 472 GLY A N 1
ATOM 3602 C CA . GLY A 1 472 ? -16.877 51.908 -26.355 1.00 23.81 472 GLY A CA 1
ATOM 3603 C C . GLY A 1 472 ? -18.184 51.133 -26.611 1.00 23.81 472 GLY A C 1
ATOM 3604 O O . GLY A 1 472 ? -18.157 49.933 -26.857 1.00 23.81 472 GLY A O 1
ATOM 3605 N N . SER A 1 473 ? -19.332 51.818 -26.557 1.00 28.06 473 SER A N 1
ATOM 3606 C CA . SER A 1 473 ? -20.689 51.335 -26.922 1.00 28.06 473 SER A CA 1
ATOM 3607 C C . SER A 1 473 ? -21.630 52.557 -27.020 1.00 28.06 473 SER A C 1
ATOM 3609 O O . SER A 1 473 ? -21.338 53.498 -26.274 1.00 28.06 473 SER A O 1
ATOM 3611 N N . PRO A 1 474 ? -22.741 52.593 -27.808 1.00 37.38 474 PRO A N 1
ATOM 3612 C CA . PRO A 1 474 ? -23.640 51.456 -28.104 1.00 37.38 474 PRO A CA 1
ATOM 3613 C C . PRO A 1 474 ? -24.319 51.414 -29.512 1.00 37.38 474 PRO A C 1
ATOM 3615 O O . PRO A 1 474 ? -24.154 52.315 -30.327 1.00 37.38 474 PRO A O 1
ATOM 3618 N N . GLY A 1 475 ? -25.199 50.417 -29.728 1.00 23.56 475 GLY A N 1
ATOM 3619 C CA . GLY A 1 475 ? -26.346 50.469 -30.671 1.00 23.56 475 GLY A CA 1
ATOM 3620 C C . GLY A 1 475 ? -26.250 49.625 -31.964 1.00 23.56 475 GLY A C 1
ATOM 3621 O O . GLY A 1 475 ? -25.152 49.284 -32.381 1.00 23.56 475 GLY A O 1
ATOM 3622 N N . ALA A 1 476 ? -27.352 49.260 -32.651 1.00 23.88 476 ALA A N 1
ATOM 3623 C CA . ALA A 1 476 ? -28.781 49.233 -32.265 1.00 23.88 476 ALA A CA 1
ATOM 3624 C C . ALA A 1 476 ? -29.672 48.444 -33.282 1.00 23.88 476 ALA A C 1
ATOM 3626 O O . ALA A 1 476 ? -29.335 48.382 -34.458 1.00 23.88 476 ALA A O 1
ATOM 3627 N N . ALA A 1 477 ? -30.856 47.986 -32.824 1.00 23.84 477 ALA A N 1
ATOM 3628 C CA . ALA A 1 477 ? -32.088 47.629 -33.582 1.00 23.84 477 ALA A CA 1
ATOM 3629 C C . ALA A 1 477 ? -32.152 46.367 -34.502 1.00 23.84 477 ALA A C 1
ATOM 3631 O O . ALA A 1 477 ? -31.140 45.877 -34.987 1.00 23.84 477 ALA A O 1
ATOM 3632 N N . GLY A 1 478 ? -33.387 45.864 -34.746 1.00 24.70 478 GLY A N 1
ATOM 3633 C CA . GLY A 1 478 ? -33.733 44.846 -35.774 1.00 24.70 478 GLY A CA 1
ATOM 3634 C C . GLY A 1 478 ? -34.299 43.484 -35.287 1.00 24.70 478 GLY A C 1
ATOM 3635 O O . GLY A 1 478 ? -33.653 42.465 -35.486 1.00 24.70 478 GLY A O 1
ATOM 3636 N N . THR A 1 479 ? -35.338 43.395 -34.443 1.00 23.55 479 THR A N 1
ATOM 3637 C CA . THR A 1 479 ? -36.789 43.238 -34.776 1.00 23.55 479 THR A CA 1
ATOM 3638 C C . THR A 1 479 ? -37.264 41.981 -35.552 1.00 23.55 479 THR A C 1
ATOM 3640 O O . THR A 1 479 ? -36.933 41.806 -36.717 1.00 23.55 479 THR A O 1
ATOM 3643 N N . ASP A 1 480 ? -38.230 41.280 -34.929 1.00 24.09 480 ASP A N 1
ATOM 3644 C CA . ASP A 1 480 ? -39.457 40.657 -35.494 1.00 24.09 480 ASP A CA 1
ATOM 3645 C C . ASP A 1 480 ? -39.595 39.181 -35.991 1.00 24.09 480 ASP A C 1
ATOM 3647 O O . ASP A 1 480 ? -38.967 38.719 -36.933 1.00 24.09 480 ASP A O 1
ATOM 3651 N N . LYS A 1 481 ? -40.629 38.541 -35.395 1.00 24.84 481 LYS A N 1
ATOM 3652 C CA . LYS A 1 481 ? -41.697 37.659 -35.952 1.00 24.84 481 LYS A CA 1
ATOM 3653 C C . LYS A 1 481 ? -41.446 36.199 -36.403 1.00 24.84 481 LYS A C 1
ATOM 3655 O O . LYS A 1 481 ? -41.171 35.896 -37.552 1.00 24.84 481 LYS A O 1
ATOM 3660 N N . GLN A 1 482 ? -41.782 35.298 -35.468 1.00 23.58 482 GLN A N 1
ATOM 3661 C CA . GLN A 1 482 ? -42.864 34.282 -35.528 1.00 23.58 482 GLN A CA 1
ATOM 3662 C C . GLN A 1 482 ? -43.228 33.512 -36.826 1.00 23.58 482 GLN A C 1
ATOM 3664 O O . GLN A 1 482 ? -43.627 34.089 -37.832 1.00 23.58 482 GLN A O 1
ATOM 3669 N N . SER A 1 483 ? -43.467 32.204 -36.605 1.00 23.02 483 SER A N 1
ATOM 3670 C CA . SER A 1 483 ? -44.353 31.291 -37.368 1.00 23.02 483 SER A CA 1
ATOM 3671 C C . SER A 1 483 ? -43.830 30.812 -38.741 1.00 23.02 483 SER A C 1
ATOM 3673 O O . SER A 1 483 ? -42.926 31.412 -39.300 1.00 23.02 483 SER A O 1
ATOM 3675 N N . SER A 1 484 ? -44.301 29.701 -39.322 1.00 22.66 484 SER A N 1
ATOM 3676 C CA . SER A 1 484 ? -45.302 28.705 -38.885 1.00 22.66 484 SER A CA 1
ATOM 3677 C C . SER A 1 484 ? -44.859 27.282 -39.292 1.00 22.66 484 SER A C 1
ATOM 3679 O O . SER A 1 484 ? -43.848 27.114 -39.970 1.00 22.66 484 SER A O 1
ATOM 3681 N N . ALA A 1 485 ? -45.578 26.246 -38.849 1.00 25.84 485 ALA A N 1
ATOM 3682 C CA . ALA A 1 485 ? -45.300 24.850 -39.206 1.00 25.84 485 ALA A CA 1
ATOM 3683 C C . ALA A 1 485 ? -46.216 24.360 -40.337 1.00 25.84 485 ALA A C 1
ATOM 3685 O O . ALA A 1 485 ? -47.363 24.792 -40.411 1.00 25.84 485 ALA A O 1
ATOM 3686 N N . LEU A 1 486 ? -45.758 23.379 -41.123 1.00 22.52 486 LEU A N 1
ATOM 3687 C CA . LEU A 1 486 ? -46.622 22.464 -41.877 1.00 22.52 486 LEU A CA 1
ATOM 3688 C C . LEU A 1 486 ? -45.874 21.160 -42.206 1.00 22.52 486 LEU A C 1
ATOM 3690 O O . LEU A 1 486 ? -44.712 21.182 -42.605 1.00 22.52 486 LEU A O 1
ATOM 3694 N N . ALA A 1 487 ? -46.561 20.029 -42.045 1.00 27.05 487 ALA A N 1
ATOM 3695 C CA . ALA A 1 487 ? -46.214 18.767 -42.699 1.00 27.05 487 ALA A CA 1
ATOM 3696 C C . ALA A 1 487 ? -46.999 18.657 -44.022 1.00 27.05 487 ALA A C 1
ATOM 3698 O O . ALA A 1 487 ? -47.929 19.434 -44.250 1.00 27.05 487 ALA A O 1
ATOM 3699 N N . PRO A 1 488 ? -46.696 17.662 -44.867 1.00 26.36 488 PRO A N 1
ATOM 3700 C CA . PRO A 1 488 ? -47.689 16.587 -44.944 1.00 26.36 488 PRO A CA 1
ATOM 3701 C C . PRO A 1 488 ? -47.090 15.174 -45.001 1.00 26.36 488 PRO A C 1
ATOM 3703 O O . PRO A 1 488 ? -45.913 14.965 -45.285 1.00 26.36 488 PRO A O 1
ATOM 3706 N N . SER A 1 489 ? -47.947 14.187 -44.742 1.00 23.12 489 SER A N 1
ATOM 3707 C CA . SER A 1 489 ? -47.666 12.758 -44.914 1.00 23.12 489 SER A CA 1
ATOM 3708 C C . SER A 1 489 ? -48.170 12.252 -46.269 1.00 23.12 489 SER A C 1
ATOM 3710 O O . SER A 1 489 ? -49.186 12.730 -46.764 1.00 23.12 489 SER A O 1
ATOM 3712 N N . ALA A 1 490 ? -47.538 11.207 -46.805 1.00 23.58 490 ALA A N 1
ATOM 3713 C CA . ALA A 1 490 ? -48.129 10.299 -47.792 1.00 23.58 490 ALA A CA 1
ATOM 3714 C C . ALA A 1 490 ? -47.497 8.903 -47.634 1.00 23.58 490 ALA A C 1
ATOM 3716 O O . ALA A 1 490 ? -46.344 8.801 -47.213 1.00 23.58 490 ALA A O 1
ATOM 3717 N N . ALA A 1 491 ? -48.240 7.832 -47.930 1.00 25.17 491 ALA A N 1
ATOM 3718 C CA . ALA A 1 491 ? -47.791 6.456 -47.703 1.00 25.17 491 ALA A CA 1
ATOM 3719 C C . ALA A 1 491 ? -48.274 5.485 -48.794 1.00 25.17 491 ALA A C 1
ATOM 3721 O O . ALA A 1 491 ? -49.436 5.515 -49.187 1.00 25.17 491 ALA A O 1
ATOM 3722 N N . ILE A 1 492 ? -47.379 4.588 -49.220 1.00 24.81 492 ILE A N 1
ATOM 3723 C CA . ILE A 1 492 ? -47.622 3.398 -50.056 1.00 24.81 492 ILE A CA 1
ATOM 3724 C C . ILE A 1 492 ? -46.648 2.339 -49.489 1.00 24.81 492 ILE A C 1
ATOM 3726 O O . ILE A 1 492 ? -45.462 2.632 -49.382 1.00 24.81 492 ILE A O 1
ATOM 3730 N N . SER A 1 493 ? -47.034 1.212 -48.881 1.00 22.45 493 SER A N 1
ATOM 3731 C CA . SER A 1 493 ? -48.011 0.152 -49.205 1.00 22.45 493 SER A CA 1
ATOM 3732 C C . SER A 1 493 ? -47.401 -1.006 -50.013 1.00 22.45 493 SER A C 1
ATOM 3734 O O . SER A 1 493 ? -47.147 -0.874 -51.202 1.00 22.45 493 SER A O 1
ATOM 3736 N N . LEU A 1 494 ? -47.246 -2.146 -49.323 1.00 23.44 494 LEU A N 1
ATOM 3737 C CA . LEU A 1 494 ? -47.226 -3.532 -49.821 1.00 23.44 494 LEU A CA 1
ATOM 3738 C C . LEU A 1 494 ? -46.245 -3.940 -50.941 1.00 23.44 494 LEU A C 1
ATOM 3740 O O . LEU A 1 494 ? -46.382 -3.575 -52.101 1.00 23.44 494 LEU A O 1
ATOM 3744 N N . THR A 1 495 ? -45.440 -4.967 -50.652 1.00 25.73 495 THR A N 1
ATOM 3745 C CA . THR A 1 495 ? -45.686 -6.317 -51.213 1.00 25.73 495 THR A CA 1
ATOM 3746 C C . THR A 1 495 ? -44.915 -7.388 -50.436 1.00 25.73 495 THR A C 1
ATOM 3748 O O . THR A 1 495 ? -44.033 -7.083 -49.638 1.00 25.73 495 THR A O 1
ATOM 3751 N N . SER A 1 496 ? -45.290 -8.656 -50.624 1.00 26.33 496 SER A N 1
ATOM 3752 C CA . SER A 1 496 ? -44.689 -9.810 -49.945 1.00 26.33 496 SER A CA 1
ATOM 3753 C C . SER A 1 496 ? -44.463 -10.957 -50.928 1.00 26.33 496 SER A C 1
ATOM 3755 O O . SER A 1 496 ? -45.251 -11.121 -51.856 1.00 26.33 496 SER A O 1
ATOM 3757 N N . SER A 1 497 ? -43.426 -11.770 -50.712 1.00 26.75 497 SER A N 1
ATOM 3758 C CA . SER A 1 497 ? -43.403 -13.166 -51.171 1.00 26.75 497 SER A CA 1
ATOM 3759 C C . SER A 1 497 ? -42.372 -14.011 -50.404 1.00 26.75 497 SER A C 1
ATOM 3761 O O . SER A 1 497 ? -41.297 -13.550 -50.031 1.00 26.75 497 SER A O 1
ATOM 3763 N N . SER A 1 498 ? -42.776 -15.255 -50.146 1.00 27.52 498 SER A N 1
ATOM 3764 C CA . SER A 1 498 ? -42.049 -16.418 -49.602 1.00 27.52 498 SER A CA 1
ATOM 3765 C C . SER A 1 498 ? -40.532 -16.477 -49.882 1.00 27.52 498 SER A C 1
ATOM 3767 O O . SER A 1 498 ? -40.118 -16.255 -51.012 1.00 27.52 498 SER A O 1
ATOM 3769 N N . SER A 1 499 ? -39.633 -16.774 -48.928 1.00 35.25 499 SER A N 1
ATOM 3770 C CA . SER A 1 499 ? -39.542 -17.928 -47.991 1.00 35.25 499 SER A CA 1
ATOM 3771 C C . SER A 1 499 ? -38.961 -19.232 -48.589 1.00 35.25 499 SER A C 1
ATOM 3773 O O . SER A 1 499 ? -38.890 -19.424 -49.795 1.00 35.25 499 SER A O 1
ATOM 3775 N N . THR A 1 500 ? -38.538 -20.147 -47.701 1.00 34.34 500 THR A N 1
ATOM 3776 C CA . THR A 1 500 ? -38.187 -21.567 -47.969 1.00 34.34 500 THR A CA 1
ATOM 3777 C C . THR A 1 500 ? -36.917 -21.920 -48.774 1.00 34.34 500 THR A C 1
ATOM 3779 O O . THR A 1 500 ? -36.970 -22.793 -49.633 1.00 34.34 500 THR A O 1
ATOM 3782 N N . ARG A 1 501 ? -35.731 -21.389 -48.410 1.00 35.47 501 ARG A N 1
ATOM 3783 C CA . ARG A 1 501 ? -34.450 -22.140 -48.594 1.00 35.47 501 ARG A CA 1
ATOM 3784 C C . ARG A 1 501 ? -33.424 -22.107 -47.445 1.00 35.47 501 ARG A C 1
ATOM 3786 O O . ARG A 1 501 ? -32.548 -22.959 -47.431 1.00 35.47 501 ARG A O 1
ATOM 3793 N N . ILE A 1 502 ? -33.536 -21.212 -46.455 1.00 36.66 502 ILE A N 1
ATOM 3794 C CA . ILE A 1 502 ? -32.517 -21.078 -45.379 1.00 36.66 502 ILE A CA 1
ATOM 3795 C C . ILE A 1 502 ? -32.922 -21.775 -44.057 1.00 36.66 502 ILE A C 1
ATOM 3797 O O . ILE A 1 502 ? -32.070 -22.077 -43.225 1.00 36.66 502 ILE A O 1
ATOM 3801 N N . ILE A 1 503 ? -34.201 -22.132 -43.881 1.00 37.75 503 ILE A N 1
ATOM 3802 C CA . ILE A 1 503 ? -34.722 -22.718 -42.626 1.00 37.75 503 ILE A CA 1
ATOM 3803 C C . ILE A 1 503 ? -34.082 -24.086 -42.300 1.00 37.75 503 ILE A C 1
ATOM 3805 O O . ILE A 1 503 ? -33.792 -24.354 -41.136 1.00 37.75 503 ILE A O 1
ATOM 3809 N N . LEU A 1 504 ? -33.749 -24.908 -43.305 1.00 35.75 504 LEU A N 1
ATOM 3810 C CA . LEU A 1 504 ? -33.056 -26.189 -43.081 1.00 35.75 504 LEU A CA 1
ATOM 3811 C C . LEU A 1 504 ? -31.602 -26.032 -42.593 1.00 35.75 504 LEU A C 1
ATOM 3813 O O . LEU A 1 504 ? -31.088 -26.922 -41.922 1.00 35.75 504 LEU A O 1
ATOM 3817 N N . SER A 1 505 ? -30.944 -24.905 -42.892 1.00 37.06 505 SER A N 1
ATOM 3818 C CA . SER A 1 505 ? -29.565 -24.649 -42.448 1.00 37.06 505 SER A CA 1
ATOM 3819 C C . SER A 1 505 ? -29.485 -24.207 -40.986 1.00 37.06 505 SER A C 1
ATOM 3821 O O . SER A 1 505 ? -28.451 -24.406 -40.351 1.00 37.06 505 SER A O 1
ATOM 3823 N N . LEU A 1 506 ? -30.545 -23.589 -40.455 1.00 41.06 506 LEU A N 1
ATOM 3824 C CA . LEU A 1 506 ? -30.559 -23.053 -39.092 1.00 41.06 506 LEU A CA 1
ATOM 3825 C C . LEU A 1 506 ? -30.923 -24.128 -38.062 1.00 41.06 506 LEU A C 1
ATOM 3827 O O . LEU A 1 506 ? -30.235 -24.246 -37.053 1.00 41.06 506 LEU A O 1
ATOM 3831 N N . CYS A 1 507 ? -31.908 -24.989 -38.345 1.00 35.72 507 CYS A N 1
ATOM 3832 C CA . CYS A 1 507 ? -32.282 -26.065 -37.419 1.00 35.72 507 CYS A CA 1
ATOM 3833 C C . CYS A 1 507 ? -31.141 -27.071 -37.165 1.00 35.72 507 CYS A C 1
ATOM 3835 O O . CYS A 1 507 ? -30.985 -27.541 -36.038 1.00 35.72 507 CYS A O 1
ATOM 3837 N N . LEU A 1 508 ? -30.303 -27.369 -38.167 1.00 35.09 508 LEU A N 1
ATOM 3838 C CA . LEU A 1 508 ? -29.122 -28.221 -37.967 1.00 35.09 508 LEU A CA 1
ATOM 3839 C C . LEU A 1 508 ? -28.082 -27.559 -37.049 1.00 35.09 508 LEU A C 1
ATOM 3841 O O . LEU A 1 508 ? -27.575 -28.213 -36.137 1.00 35.09 508 LEU A O 1
ATOM 3845 N N . LEU A 1 509 ? -27.820 -26.259 -37.215 1.00 40.59 509 LEU A N 1
ATOM 3846 C CA . LEU A 1 509 ? -26.911 -25.518 -36.335 1.00 40.59 509 LEU A CA 1
ATOM 3847 C C . LEU A 1 509 ? -27.434 -25.435 -34.893 1.00 40.59 509 LEU A C 1
ATOM 3849 O O . LEU A 1 509 ? -26.667 -25.706 -33.971 1.00 40.59 509 LEU A O 1
ATOM 3853 N N . ASP A 1 510 ? -28.725 -25.160 -34.684 1.00 36.31 510 ASP A N 1
ATOM 3854 C CA . ASP A 1 510 ? -29.310 -25.129 -33.337 1.00 36.31 510 ASP A CA 1
ATOM 3855 C C . ASP A 1 510 ? -29.276 -26.507 -32.646 1.00 36.31 510 ASP A C 1
ATOM 3857 O O . ASP A 1 510 ? -29.005 -26.573 -31.447 1.00 36.31 510 ASP A O 1
ATOM 3861 N N . THR A 1 511 ? -29.456 -27.625 -33.367 1.00 37.97 511 THR A N 1
ATOM 3862 C CA . THR A 1 511 ? -29.299 -28.969 -32.761 1.00 37.97 511 THR A CA 1
ATOM 3863 C C . THR A 1 511 ? -27.852 -29.292 -32.370 1.00 37.97 511 THR A C 1
ATOM 3865 O O . THR A 1 511 ? -27.614 -29.814 -31.279 1.00 37.97 511 THR A O 1
ATOM 3868 N N . ILE A 1 512 ? -26.866 -28.916 -33.191 1.00 42.31 512 ILE A N 1
ATOM 3869 C CA . ILE A 1 512 ? -25.438 -29.084 -32.867 1.00 42.31 512 ILE A CA 1
ATOM 3870 C C . ILE A 1 512 ? -25.044 -28.182 -31.684 1.00 42.31 512 ILE A C 1
ATOM 3872 O O . ILE A 1 512 ? -24.320 -28.605 -30.778 1.00 42.31 512 ILE A O 1
ATOM 3876 N N . GLN A 1 513 ? -25.572 -26.956 -31.633 1.00 38.31 513 GLN A N 1
ATOM 3877 C CA . GLN A 1 513 ? -25.302 -26.002 -30.557 1.00 38.31 513 GLN A CA 1
ATOM 3878 C C . GLN A 1 513 ? -26.089 -26.303 -29.264 1.00 38.31 513 GLN A C 1
ATOM 3880 O O . GLN A 1 513 ? -25.684 -25.863 -28.184 1.00 38.31 513 GLN A O 1
ATOM 3885 N N . ALA A 1 514 ? -27.157 -27.106 -29.337 1.00 34.16 514 ALA A N 1
ATOM 3886 C CA . ALA A 1 514 ? -27.810 -27.722 -28.183 1.00 34.16 514 ALA A CA 1
ATOM 3887 C C . ALA A 1 514 ? -26.981 -28.885 -27.606 1.00 34.16 514 ALA A C 1
ATOM 3889 O O . ALA A 1 514 ? -26.790 -28.941 -26.391 1.00 34.16 514 ALA A O 1
ATOM 3890 N N . LEU A 1 515 ? -26.413 -29.757 -28.450 1.00 34.09 515 LEU A N 1
ATOM 3891 C CA . LEU A 1 515 ? -25.533 -30.846 -28.001 1.00 34.09 515 LEU A CA 1
ATOM 3892 C C . LEU A 1 515 ? -24.258 -30.317 -27.321 1.00 34.09 515 LEU A C 1
ATOM 3894 O O . LEU A 1 515 ? -23.918 -30.761 -26.225 1.00 34.09 515 LEU A O 1
ATOM 3898 N N . PHE A 1 516 ? -23.615 -29.283 -27.875 1.00 36.12 516 PHE A N 1
ATOM 3899 C CA . PHE A 1 516 ? -22.474 -28.626 -27.215 1.00 36.12 516 PHE A CA 1
ATOM 3900 C C . PHE A 1 516 ? -22.829 -27.886 -25.909 1.00 36.12 516 PHE A C 1
ATOM 3902 O O . PHE A 1 516 ? -21.934 -27.573 -25.122 1.00 36.12 516 PHE A O 1
ATOM 3909 N N . ARG A 1 517 ? -24.115 -27.623 -25.633 1.00 32.62 517 ARG A N 1
ATOM 3910 C CA . ARG A 1 517 ? -24.579 -27.040 -24.360 1.00 32.62 517 ARG A CA 1
ATOM 3911 C C . ARG A 1 517 ? -24.808 -28.066 -23.247 1.00 32.62 517 ARG A C 1
ATOM 3913 O O . ARG A 1 517 ? -24.990 -27.649 -22.106 1.00 32.62 517 ARG A O 1
ATOM 3920 N N . ALA A 1 518 ? -24.770 -29.369 -23.533 1.00 31.22 518 ALA A N 1
ATOM 3921 C CA . ALA A 1 518 ? -25.009 -30.407 -22.527 1.00 31.22 518 ALA A CA 1
ATOM 3922 C C . ALA A 1 518 ? -23.855 -30.565 -21.512 1.00 31.22 518 ALA A C 1
ATOM 3924 O O . ALA A 1 518 ? -24.110 -30.846 -20.343 1.00 31.22 518 ALA A O 1
ATOM 3925 N N . ASN A 1 519 ? -22.601 -30.326 -21.927 1.00 32.91 519 ASN A N 1
ATOM 3926 C CA . ASN A 1 519 ? -21.406 -30.636 -21.121 1.00 32.91 519 ASN A CA 1
ATOM 3927 C C . ASN A 1 519 ? -20.695 -29.416 -20.491 1.00 32.91 519 ASN A C 1
ATOM 3929 O O . ASN A 1 519 ? -19.677 -29.577 -19.818 1.00 32.91 519 ASN A O 1
ATOM 3933 N N . SER A 1 520 ? -21.197 -28.185 -20.657 1.00 34.84 520 SER A N 1
ATOM 3934 C CA . SER A 1 520 ? -20.559 -26.991 -20.073 1.00 34.84 520 SER A CA 1
ATOM 3935 C C . SER A 1 520 ? -20.983 -26.757 -18.613 1.00 34.84 520 SER A C 1
ATOM 3937 O O . SER A 1 520 ? -21.963 -26.058 -18.340 1.00 34.84 520 SER A O 1
ATOM 3939 N N . ILE A 1 521 ? -20.241 -27.331 -17.663 1.00 35.59 521 ILE A N 1
ATOM 3940 C CA . ILE A 1 521 ? -20.511 -27.202 -16.220 1.00 35.59 521 ILE A CA 1
ATOM 3941 C C . ILE A 1 521 ? -20.284 -25.748 -15.746 1.00 35.59 521 ILE A C 1
ATOM 3943 O O . ILE A 1 521 ? -19.249 -25.154 -16.056 1.00 35.59 521 ILE A O 1
ATOM 3947 N N . PRO A 1 522 ? -21.207 -25.140 -14.968 1.00 41.09 522 PRO A N 1
ATOM 3948 C CA . PRO A 1 522 ? -20.991 -23.812 -14.397 1.00 41.09 522 PRO A CA 1
ATOM 3949 C C . PRO A 1 522 ? -19.853 -23.836 -13.365 1.00 41.09 522 PRO A C 1
ATOM 3951 O O . PRO A 1 522 ? -19.796 -24.732 -12.524 1.00 41.09 522 PRO A O 1
ATOM 3954 N N . SER A 1 523 ? -18.999 -22.805 -13.351 1.00 42.16 523 SER A N 1
ATOM 3955 C CA . SER A 1 523 ? -17.780 -22.722 -12.513 1.00 42.16 523 SER A CA 1
ATOM 3956 C C . SER A 1 523 ? -18.019 -22.592 -10.995 1.00 42.16 523 SER A C 1
ATOM 3958 O O . SER A 1 523 ? -17.150 -22.119 -10.275 1.00 42.16 523 SER A O 1
ATOM 3960 N N . ASN A 1 524 ? -19.208 -22.959 -10.524 1.00 45.56 524 ASN A N 1
ATOM 3961 C CA . ASN A 1 524 ? -19.622 -23.031 -9.124 1.00 45.56 524 ASN A CA 1
ATOM 3962 C C . ASN A 1 524 ? -19.824 -24.502 -8.679 1.00 45.56 524 ASN A C 1
ATOM 3964 O O . ASN A 1 524 ? -20.503 -24.757 -7.689 1.00 45.56 524 ASN A O 1
ATOM 3968 N N . LYS A 1 525 ? -19.306 -25.460 -9.470 1.00 44.56 525 LYS A N 1
ATOM 3969 C CA . LYS A 1 525 ? -19.316 -26.915 -9.223 1.00 44.56 525 LYS A CA 1
ATOM 3970 C C . LYS A 1 525 ? -17.915 -27.555 -9.195 1.00 44.56 525 LYS A C 1
ATOM 3972 O O . LYS A 1 525 ? -17.832 -28.743 -8.896 1.00 44.56 525 LYS A O 1
ATOM 3977 N N . MET A 1 526 ? -16.854 -26.801 -9.509 1.00 48.50 526 MET A N 1
ATOM 3978 C CA . MET A 1 526 ? -15.470 -27.309 -9.553 1.00 48.50 526 MET A CA 1
ATOM 3979 C C . MET A 1 526 ? -14.884 -27.560 -8.161 1.00 48.50 526 MET A C 1
ATOM 3981 O O . MET A 1 526 ? -14.012 -28.402 -8.026 1.00 48.50 526 MET A O 1
ATOM 3985 N N . ASP A 1 527 ? -15.424 -26.917 -7.124 1.00 60.59 527 ASP A N 1
ATOM 3986 C CA . ASP A 1 527 ? -14.993 -27.025 -5.718 1.00 60.59 527 ASP A CA 1
ATOM 3987 C C . ASP A 1 527 ? -15.135 -28.451 -5.124 1.00 60.59 527 ASP A C 1
ATOM 3989 O O . ASP A 1 527 ? -14.822 -28.680 -3.961 1.00 60.59 527 ASP A O 1
ATOM 3993 N N . ARG A 1 528 ? -15.633 -29.407 -5.921 1.00 67.12 528 ARG A N 1
ATOM 3994 C CA . ARG A 1 528 ? -15.851 -30.825 -5.588 1.00 67.12 528 ARG A CA 1
ATOM 3995 C C . ARG A 1 528 ? -15.102 -31.778 -6.537 1.00 67.12 528 ARG A C 1
ATOM 3997 O O . ARG A 1 528 ? -15.431 -32.959 -6.597 1.00 67.12 528 ARG A O 1
ATOM 4004 N N . TYR A 1 529 ? -14.146 -31.258 -7.310 1.00 70.94 529 TYR A N 1
ATOM 4005 C CA . TYR A 1 529 ? -13.311 -32.009 -8.249 1.00 70.94 529 TYR A CA 1
ATOM 4006 C C . TYR A 1 529 ? -11.858 -31.525 -8.180 1.00 70.94 529 TYR A C 1
ATOM 4008 O O . TYR A 1 529 ? -11.584 -30.330 -8.292 1.00 70.94 529 TYR A O 1
ATOM 4016 N N . GLN A 1 530 ? -10.914 -32.453 -8.060 1.00 74.50 530 GLN A N 1
ATOM 4017 C CA . GLN A 1 530 ? -9.480 -32.173 -8.054 1.00 74.50 530 GLN A CA 1
ATOM 4018 C C . GLN A 1 530 ? -8.883 -32.458 -9.436 1.00 74.50 530 GLN A C 1
ATOM 4020 O O . GLN A 1 530 ? -9.199 -33.473 -10.054 1.00 74.50 530 GLN A O 1
ATOM 4025 N N . ARG A 1 531 ? -8.015 -31.573 -9.947 1.00 77.00 531 ARG A N 1
ATOM 4026 C CA . ARG A 1 531 ? -7.291 -31.847 -11.198 1.00 77.00 531 ARG A CA 1
ATOM 4027 C C . ARG A 1 531 ? -6.232 -32.911 -10.937 1.00 77.00 531 ARG A C 1
ATOM 4029 O O . ARG A 1 531 ? -5.403 -32.728 -10.049 1.00 77.00 531 ARG A O 1
ATOM 4036 N N . VAL A 1 532 ? -6.224 -33.960 -11.749 1.00 74.62 532 VAL A N 1
ATOM 4037 C CA . VAL A 1 532 ? -5.223 -35.027 -11.684 1.00 74.62 532 VAL A CA 1
ATOM 4038 C C . VAL A 1 532 ? -4.274 -34.876 -12.862 1.00 74.62 532 VAL A C 1
ATOM 4040 O O . VAL A 1 532 ? -4.685 -34.824 -14.022 1.00 74.62 532 VAL A O 1
ATOM 4043 N N . GLU A 1 533 ? -2.983 -34.753 -12.563 1.00 55.12 533 GLU A N 1
ATOM 4044 C CA . GLU A 1 533 ? -1.953 -34.581 -13.584 1.00 55.12 533 GLU A CA 1
ATOM 4045 C C . GLU A 1 533 ? -1.584 -35.942 -14.176 1.00 55.12 533 GLU A C 1
ATOM 4047 O O . GLU A 1 533 ? -0.650 -36.604 -13.727 1.00 55.12 533 GLU A O 1
ATOM 4052 N N . LYS A 1 534 ? -2.335 -36.365 -15.201 1.00 54.06 534 LYS A N 1
ATOM 4053 C CA . LYS A 1 534 ? -1.923 -37.494 -16.041 1.00 54.06 534 LYS A CA 1
ATOM 4054 C C . LYS A 1 534 ? -0.520 -37.214 -16.608 1.00 54.06 534 LYS A C 1
ATOM 4056 O O . LYS A 1 534 ? -0.295 -36.107 -17.114 1.00 54.06 534 LYS A O 1
ATOM 4061 N N . PRO A 1 535 ? 0.413 -38.185 -16.566 1.00 47.97 535 PRO A N 1
ATOM 4062 C CA . PRO A 1 535 ? 1.699 -38.035 -17.233 1.00 47.97 535 PRO A CA 1
ATOM 4063 C C . PRO A 1 535 ? 1.457 -37.809 -18.727 1.00 47.97 535 PRO A C 1
ATOM 4065 O O . PRO A 1 535 ? 0.602 -38.452 -19.337 1.00 47.97 535 PRO A O 1
ATOM 4068 N N . ARG A 1 536 ? 2.184 -36.858 -19.312 1.00 47.16 536 ARG A N 1
ATOM 4069 C CA . ARG A 1 536 ? 2.072 -36.571 -20.743 1.00 47.16 536 ARG A CA 1
ATOM 4070 C C . ARG A 1 536 ? 2.715 -37.685 -21.550 1.00 47.16 536 ARG A C 1
ATOM 4072 O O . ARG A 1 536 ? 3.793 -38.153 -21.200 1.00 47.16 536 ARG A O 1
ATOM 4079 N N . GLU A 1 537 ? 2.103 -38.012 -22.681 1.00 47.75 537 GLU A N 1
ATOM 4080 C CA . GLU A 1 537 ? 2.763 -38.780 -23.730 1.00 47.75 537 GLU A CA 1
ATOM 4081 C C . GLU A 1 537 ? 3.948 -37.962 -24.264 1.00 47.75 537 GLU A C 1
ATOM 4083 O O . GLU A 1 537 ? 3.784 -36.948 -24.952 1.00 47.75 537 GLU A O 1
ATOM 4088 N N . GLU A 1 538 ? 5.164 -38.359 -23.890 1.00 43.88 538 GLU A N 1
ATOM 4089 C CA . GLU A 1 538 ? 6.382 -37.709 -24.361 1.00 43.88 538 GLU A CA 1
ATOM 4090 C C . GLU A 1 538 ? 6.660 -38.121 -25.807 1.00 43.88 538 GLU A C 1
ATOM 4092 O O . GLU A 1 538 ? 7.340 -39.107 -26.083 1.00 43.88 538 GLU A O 1
ATOM 4097 N N . THR A 1 539 ? 6.144 -37.336 -26.758 1.00 55.50 539 THR A N 1
ATOM 4098 C CA . THR A 1 539 ? 6.587 -37.422 -28.156 1.00 55.50 539 THR A CA 1
ATOM 4099 C C . THR A 1 539 ? 8.121 -37.320 -28.182 1.00 55.50 539 THR A C 1
ATOM 4101 O O . THR A 1 539 ? 8.632 -36.328 -27.637 1.00 55.50 539 THR A O 1
ATOM 4104 N N . PRO A 1 540 ? 8.856 -38.253 -28.811 1.00 52.62 540 PRO A N 1
ATOM 4105 C CA . PRO A 1 540 ? 10.312 -38.200 -28.834 1.00 52.62 540 PRO A CA 1
ATOM 4106 C C . PRO A 1 540 ? 10.800 -36.873 -29.425 1.00 52.62 540 PRO A C 1
ATOM 4108 O O . PRO A 1 540 ? 10.198 -36.314 -30.346 1.00 52.62 540 PRO A O 1
ATOM 4111 N N . ILE A 1 541 ? 11.877 -36.343 -28.849 1.00 59.22 541 ILE A N 1
ATOM 4112 C CA . ILE A 1 541 ? 12.508 -35.105 -29.299 1.00 59.22 541 ILE A CA 1
ATOM 4113 C C . ILE A 1 541 ? 13.583 -35.495 -30.315 1.00 59.22 541 ILE A C 1
ATOM 4115 O O . ILE A 1 541 ? 14.522 -36.208 -29.965 1.00 59.22 541 ILE A O 1
ATOM 4119 N N . ASN A 1 542 ? 13.438 -35.049 -31.564 1.00 67.75 542 ASN A N 1
ATOM 4120 C CA . ASN A 1 542 ? 14.440 -35.279 -32.608 1.00 67.75 542 ASN A CA 1
ATOM 4121 C C . ASN A 1 542 ? 15.793 -34.668 -32.196 1.00 67.75 542 ASN A C 1
ATOM 4123 O O . ASN A 1 542 ? 15.824 -33.646 -31.516 1.00 67.75 542 ASN A O 1
ATOM 4127 N N . GLU A 1 543 ? 16.910 -35.239 -32.648 1.00 64.62 543 GLU A N 1
ATOM 4128 C CA . GLU A 1 543 ? 18.255 -34.883 -32.149 1.00 64.62 543 GLU A CA 1
ATOM 4129 C C . GLU A 1 543 ? 18.629 -33.398 -32.334 1.00 64.62 543 GLU A C 1
ATOM 4131 O O . GLU A 1 543 ? 19.349 -32.833 -31.510 1.00 64.62 543 GLU A O 1
ATOM 4136 N N . ASN A 1 544 ? 18.070 -32.750 -33.362 1.00 77.62 544 ASN A N 1
ATOM 4137 C CA . ASN A 1 544 ? 18.261 -31.327 -33.662 1.00 77.62 544 ASN A CA 1
ATOM 4138 C C . ASN A 1 544 ? 17.073 -30.443 -33.208 1.00 77.62 544 ASN A C 1
ATOM 4140 O O . ASN A 1 544 ? 16.985 -29.274 -33.593 1.00 77.62 544 ASN A O 1
ATOM 4144 N N . GLU A 1 545 ? 16.136 -30.975 -32.414 1.00 79.50 545 GLU A N 1
ATOM 4145 C CA . GLU A 1 545 ? 14.956 -30.258 -31.919 1.00 79.50 545 GLU A CA 1
ATOM 4146 C C . GLU A 1 545 ? 15.158 -29.720 -30.491 1.00 79.50 545 GLU A C 1
ATOM 4148 O O . GLU A 1 545 ? 15.328 -30.465 -29.530 1.00 79.50 545 GLU A O 1
ATOM 4153 N N . ILE A 1 546 ? 15.066 -28.399 -30.321 1.00 85.12 546 ILE A N 1
ATOM 4154 C CA . ILE A 1 546 ? 15.256 -27.727 -29.029 1.00 85.12 546 ILE A CA 1
ATOM 4155 C C . ILE A 1 546 ? 13.905 -27.243 -28.499 1.00 85.12 546 ILE A C 1
ATOM 4157 O O . ILE A 1 546 ? 13.353 -26.248 -28.974 1.00 85.12 546 ILE A O 1
ATOM 4161 N N . ARG A 1 547 ? 13.372 -27.917 -27.472 1.00 84.19 547 ARG A N 1
ATOM 4162 C CA . ARG A 1 547 ? 12.121 -27.515 -26.806 1.00 84.19 547 ARG A CA 1
ATOM 4163 C C . ARG A 1 547 ? 12.386 -26.516 -25.677 1.00 84.19 547 ARG A C 1
ATOM 4165 O O . ARG A 1 547 ? 12.902 -26.873 -24.617 1.00 84.19 547 ARG A O 1
ATOM 4172 N N . ILE A 1 548 ? 12.015 -25.254 -25.888 1.00 81.31 548 ILE A N 1
ATOM 4173 C CA . ILE A 1 548 ? 12.218 -24.178 -24.911 1.00 81.31 548 ILE A CA 1
ATOM 4174 C C . ILE A 1 548 ? 11.036 -24.121 -23.940 1.00 81.31 548 ILE A C 1
ATOM 4176 O O . ILE A 1 548 ? 9.886 -23.886 -24.318 1.00 81.31 548 ILE A O 1
ATOM 4180 N N . THR A 1 549 ? 11.338 -24.313 -22.656 1.00 80.56 549 THR A N 1
ATOM 4181 C CA . THR A 1 549 ? 10.379 -24.208 -21.553 1.00 80.56 549 THR A CA 1
ATOM 4182 C C . THR A 1 549 ? 10.420 -22.816 -20.922 1.00 80.56 549 THR A C 1
ATOM 4184 O O . THR A 1 549 ? 11.354 -22.031 -21.112 1.00 80.56 549 THR A O 1
ATOM 4187 N N . THR A 1 550 ? 9.402 -22.484 -20.127 1.00 72.19 550 THR A N 1
ATOM 4188 C CA . THR A 1 550 ? 9.388 -21.239 -19.346 1.00 72.19 550 THR A CA 1
ATOM 4189 C C . THR A 1 550 ? 10.527 -21.191 -18.325 1.00 72.19 550 THR A C 1
ATOM 4191 O O . THR A 1 550 ? 11.133 -20.134 -18.154 1.00 72.19 550 THR A O 1
ATOM 4194 N N . GLN A 1 551 ? 10.856 -22.320 -17.689 1.00 69.12 551 GLN A N 1
ATOM 4195 C CA . GLN A 1 551 ? 11.829 -22.406 -16.594 1.00 69.12 551 GLN A CA 1
ATOM 4196 C C . GLN A 1 551 ? 13.291 -22.514 -17.064 1.00 69.12 551 GLN A C 1
ATOM 4198 O O . GLN A 1 551 ? 14.143 -21.832 -16.504 1.00 69.12 551 GLN A O 1
ATOM 4203 N N . GLY A 1 552 ? 13.601 -23.289 -18.113 1.00 71.75 552 GLY A N 1
ATOM 4204 C CA . GLY A 1 552 ? 14.989 -23.596 -18.508 1.00 71.75 552 GLY A CA 1
ATOM 4205 C C . GLY A 1 552 ? 15.859 -22.357 -18.780 1.00 71.75 552 GLY A C 1
ATOM 4206 O O . GLY A 1 552 ? 15.392 -21.382 -19.374 1.00 71.75 552 GLY A O 1
ATOM 4207 N N . ARG A 1 553 ? 17.122 -22.352 -18.336 1.00 69.94 553 ARG A N 1
ATOM 4208 C CA . ARG A 1 553 ? 17.993 -21.162 -18.408 1.00 69.94 553 ARG A CA 1
ATOM 4209 C C . ARG A 1 553 ? 18.366 -20.804 -19.852 1.00 69.94 553 ARG A C 1
ATOM 4211 O O . ARG A 1 553 ? 18.843 -21.641 -20.613 1.00 69.94 553 ARG A O 1
ATOM 4218 N N . THR A 1 554 ? 18.230 -19.524 -20.203 1.00 73.00 554 THR A N 1
ATOM 4219 C CA . THR A 1 554 ? 18.504 -18.967 -21.543 1.00 73.00 554 THR A CA 1
ATOM 4220 C C . THR A 1 554 ? 19.902 -19.324 -22.062 1.00 73.00 554 THR A C 1
ATOM 4222 O O . THR A 1 554 ? 20.045 -19.734 -23.210 1.00 73.00 554 THR A O 1
ATOM 4225 N N . ARG A 1 555 ? 20.930 -19.235 -21.201 1.00 72.25 555 ARG A N 1
ATOM 4226 C CA . ARG A 1 555 ? 22.320 -19.582 -21.549 1.00 72.25 555 ARG A CA 1
ATOM 4227 C C . ARG A 1 555 ? 22.463 -21.049 -21.964 1.00 72.25 555 ARG A C 1
ATOM 4229 O O . ARG A 1 555 ? 23.167 -21.314 -22.925 1.00 72.25 555 ARG A O 1
ATOM 4236 N N . SER A 1 556 ? 21.769 -21.976 -21.300 1.00 70.38 556 SER A N 1
ATOM 4237 C CA . SER A 1 556 ? 21.837 -23.412 -21.603 1.00 70.38 556 SER A CA 1
ATOM 4238 C C . SER A 1 556 ? 21.283 -23.736 -22.991 1.00 70.38 556 SER A C 1
ATOM 4240 O O . SER A 1 556 ? 21.916 -24.480 -23.731 1.00 70.38 556 SER A O 1
ATOM 4242 N N . TYR A 1 557 ? 20.153 -23.132 -23.376 1.00 79.12 557 TYR A N 1
ATOM 4243 C CA . TYR A 1 557 ? 19.594 -23.298 -24.723 1.00 79.12 557 TYR A CA 1
ATOM 4244 C C . TYR A 1 557 ? 20.499 -22.712 -25.810 1.00 79.12 557 TYR A C 1
ATOM 4246 O O . TYR A 1 557 ? 20.659 -23.333 -26.854 1.00 79.12 557 TYR A O 1
ATOM 4254 N N . ILE A 1 558 ? 21.121 -21.553 -25.557 1.00 79.44 558 ILE A N 1
ATOM 4255 C CA . ILE A 1 558 ? 22.084 -20.954 -26.491 1.00 79.44 558 ILE A CA 1
ATOM 4256 C C . ILE A 1 558 ? 23.319 -21.851 -26.616 1.00 79.44 558 ILE A C 1
ATOM 4258 O O . ILE A 1 558 ? 23.650 -22.235 -27.725 1.00 79.44 558 ILE A O 1
ATOM 4262 N N . THR A 1 559 ? 23.959 -22.248 -25.510 1.00 76.62 559 THR A N 1
ATOM 4263 C CA . THR A 1 559 ? 25.137 -23.136 -25.538 1.00 76.62 559 THR A CA 1
ATOM 4264 C C . THR A 1 559 ? 24.836 -24.462 -26.241 1.00 76.62 559 THR A C 1
ATOM 4266 O O . THR A 1 559 ? 25.660 -24.906 -27.026 1.00 76.62 559 THR A O 1
ATOM 4269 N N . TYR A 1 560 ? 23.658 -25.064 -26.034 1.00 78.12 560 TYR A N 1
ATOM 4270 C CA . TYR A 1 560 ? 23.273 -26.305 -26.718 1.00 78.12 560 TYR A CA 1
ATOM 4271 C C . TYR A 1 560 ? 22.988 -26.109 -28.218 1.00 78.12 560 TYR A C 1
ATOM 4273 O O . TYR A 1 560 ? 23.431 -26.904 -29.039 1.00 78.12 560 TYR A O 1
ATOM 4281 N N . ALA A 1 561 ? 22.310 -25.024 -28.607 1.00 78.81 561 ALA A N 1
ATOM 4282 C CA . ALA A 1 561 ? 22.140 -24.668 -30.018 1.00 78.81 561 ALA A CA 1
ATOM 4283 C C . ALA A 1 561 ? 23.487 -24.378 -30.703 1.00 78.81 561 ALA A C 1
ATOM 4285 O O . ALA A 1 561 ? 23.709 -24.768 -31.847 1.00 78.81 561 ALA A O 1
ATOM 4286 N N . THR A 1 562 ? 24.395 -23.712 -29.988 1.00 81.69 562 THR A N 1
ATOM 4287 C CA . THR A 1 562 ? 25.748 -23.405 -30.446 1.00 81.69 562 THR A CA 1
ATOM 4288 C C . THR A 1 562 ? 26.594 -24.669 -30.583 1.00 81.69 562 THR A C 1
ATOM 4290 O O . THR A 1 562 ? 27.223 -24.823 -31.623 1.00 81.69 562 THR A O 1
ATOM 4293 N N . SER A 1 563 ? 26.559 -25.617 -29.640 1.00 78.19 563 SER A N 1
ATOM 4294 C CA . SER A 1 563 ? 27.295 -26.880 -29.786 1.00 78.19 563 SER A CA 1
ATOM 4295 C C . SER A 1 563 ? 26.703 -27.795 -30.861 1.00 78.19 563 SER A C 1
ATOM 4297 O O . SER A 1 563 ? 27.462 -28.425 -31.592 1.00 78.19 563 SER A O 1
ATOM 4299 N N . LEU A 1 564 ? 25.380 -27.819 -31.064 1.00 81.06 564 LEU A N 1
ATOM 4300 C CA . LEU A 1 564 ? 24.783 -28.497 -32.224 1.00 81.06 564 LEU A CA 1
ATOM 4301 C C . LEU A 1 564 ? 25.300 -27.909 -33.550 1.00 81.06 564 LEU A C 1
ATOM 4303 O O . LEU A 1 564 ? 25.765 -28.655 -34.412 1.00 81.06 564 LEU A O 1
ATOM 4307 N N . LEU A 1 565 ? 25.260 -26.580 -33.701 1.00 79.62 565 LEU A N 1
ATOM 4308 C CA . LEU A 1 565 ? 25.640 -25.892 -34.940 1.00 79.62 565 LEU A CA 1
ATOM 4309 C C . LEU A 1 565 ? 27.161 -25.784 -35.162 1.00 79.62 565 LEU A C 1
ATOM 4311 O O . LEU A 1 565 ? 27.583 -25.717 -36.314 1.00 79.62 565 LEU A O 1
ATOM 4315 N N . GLN A 1 566 ? 27.995 -25.744 -34.121 1.00 75.75 566 GLN A N 1
ATOM 4316 C CA . GLN A 1 566 ? 29.452 -25.568 -34.244 1.00 75.75 566 GLN A CA 1
ATOM 4317 C C . GLN A 1 566 ? 30.228 -26.857 -33.944 1.00 75.75 566 GLN A C 1
ATOM 4319 O O . GLN A 1 566 ? 30.937 -27.338 -34.820 1.00 75.75 566 GLN A O 1
ATOM 4324 N N . GLU A 1 567 ? 30.063 -27.447 -32.757 1.00 69.38 567 GLU A N 1
ATOM 4325 C CA . GLU A 1 567 ? 30.851 -28.612 -32.308 1.00 69.38 567 GLU A CA 1
ATOM 4326 C C . GLU A 1 567 ? 30.419 -29.919 -32.994 1.00 69.38 567 GLU A C 1
ATOM 4328 O O . GLU A 1 567 ? 31.258 -30.698 -33.437 1.00 69.38 567 GLU A O 1
ATOM 4333 N N . LYS A 1 568 ? 29.106 -30.161 -33.117 1.00 73.25 568 LYS A N 1
ATOM 4334 C CA . LYS A 1 568 ? 28.540 -31.350 -33.781 1.00 73.25 568 LYS A CA 1
ATOM 4335 C C . LYS A 1 568 ? 28.277 -31.162 -35.278 1.00 73.25 568 LYS A C 1
ATOM 4337 O O . LYS A 1 568 ? 27.738 -32.060 -35.916 1.00 73.25 568 LYS A O 1
ATOM 4342 N N . GLY A 1 569 ? 28.602 -29.995 -35.835 1.00 73.44 569 GLY A N 1
ATOM 4343 C CA . GLY A 1 569 ? 28.508 -29.737 -37.273 1.00 73.44 569 GLY A CA 1
ATOM 4344 C C . GLY A 1 569 ? 27.100 -29.786 -37.883 1.00 73.44 569 GLY A C 1
ATOM 4345 O O . GLY A 1 569 ? 26.999 -29.870 -39.102 1.00 73.44 569 GLY A O 1
ATOM 4346 N N . SER A 1 570 ? 26.020 -29.700 -37.095 1.00 80.62 570 SER A N 1
ATOM 4347 C CA . SER A 1 570 ? 24.653 -29.711 -37.641 1.00 80.62 570 SER A CA 1
ATOM 4348 C C . SER A 1 570 ? 24.428 -28.530 -38.590 1.00 80.62 570 SER A C 1
ATOM 4350 O O . SER A 1 570 ? 24.806 -27.395 -38.286 1.00 80.62 570 SER A O 1
ATOM 4352 N N . ASP A 1 571 ? 23.807 -28.795 -39.739 1.00 82.19 571 ASP A N 1
ATOM 4353 C CA . ASP A 1 571 ? 23.423 -27.753 -40.699 1.00 82.19 571 ASP A CA 1
ATOM 4354 C C . ASP A 1 571 ? 22.175 -26.989 -40.253 1.00 82.19 571 ASP A C 1
ATOM 4356 O O . ASP A 1 571 ? 22.102 -25.782 -40.466 1.00 82.19 571 ASP A O 1
ATOM 4360 N N . GLU A 1 572 ? 21.215 -27.682 -39.632 1.00 86.44 572 GLU A N 1
ATOM 4361 C CA . GLU A 1 572 ? 19.894 -27.165 -39.265 1.00 86.44 572 GLU A CA 1
ATOM 4362 C C . GLU A 1 572 ? 19.489 -27.599 -37.847 1.00 86.44 572 GLU A C 1
ATOM 4364 O O . GLU A 1 572 ? 19.704 -28.751 -37.459 1.00 86.44 572 GLU A O 1
ATOM 4369 N N . ILE A 1 573 ? 18.863 -26.687 -37.095 1.00 91.25 573 ILE A N 1
ATOM 4370 C CA . ILE A 1 573 ? 18.208 -26.945 -35.803 1.00 91.25 573 ILE A CA 1
ATOM 4371 C C . ILE A 1 573 ? 16.781 -26.381 -35.783 1.00 91.25 573 ILE A C 1
ATOM 4373 O O . ILE A 1 573 ? 16.498 -25.342 -36.381 1.00 91.25 573 ILE A O 1
ATOM 4377 N N . VAL A 1 574 ? 15.878 -27.040 -35.052 1.00 90.00 574 VAL A N 1
ATOM 4378 C CA . VAL A 1 574 ? 14.446 -26.700 -34.994 1.00 90.00 574 VAL A CA 1
ATOM 4379 C C . VAL A 1 574 ? 14.040 -26.368 -33.560 1.00 90.00 574 VAL A C 1
ATOM 4381 O O . VAL A 1 574 ? 14.014 -27.225 -32.683 1.00 90.00 574 VAL A O 1
ATOM 4384 N N . ILE A 1 575 ? 13.698 -25.112 -33.298 1.00 91.06 575 ILE A N 1
ATOM 4385 C CA . ILE A 1 575 ? 13.453 -24.591 -31.951 1.00 91.06 575 ILE A CA 1
ATOM 4386 C C . ILE A 1 575 ? 11.943 -24.440 -31.722 1.00 91.06 575 ILE A C 1
ATOM 4388 O O . ILE A 1 575 ? 11.278 -23.669 -32.411 1.00 91.06 575 ILE A O 1
ATOM 4392 N N . LYS A 1 576 ? 11.380 -25.165 -30.750 1.00 88.69 576 LYS A N 1
ATOM 4393 C CA . LYS A 1 576 ? 9.928 -25.245 -30.496 1.00 88.69 576 LYS A CA 1
ATOM 4394 C C . LYS A 1 576 ? 9.551 -24.750 -29.104 1.00 88.69 576 LYS A C 1
ATOM 4396 O O . LYS A 1 576 ? 10.226 -25.064 -28.126 1.00 88.69 576 LYS A O 1
ATOM 4401 N N . ALA A 1 577 ? 8.434 -24.031 -28.988 1.00 88.50 577 ALA A N 1
ATOM 4402 C CA . ALA A 1 577 ? 7.915 -23.573 -27.697 1.00 88.50 577 ALA A CA 1
ATOM 4403 C C . ALA A 1 577 ? 6.399 -23.352 -27.685 1.00 88.50 577 ALA A C 1
ATOM 4405 O O . ALA A 1 577 ? 5.780 -23.110 -28.717 1.00 88.50 577 ALA A O 1
ATOM 4406 N N . MET A 1 578 ? 5.805 -23.393 -26.490 1.00 83.19 578 MET A N 1
ATOM 4407 C CA . MET A 1 578 ? 4.359 -23.266 -26.274 1.00 83.19 578 MET A CA 1
ATOM 4408 C C . MET A 1 578 ? 4.017 -22.141 -25.289 1.00 83.19 578 MET A C 1
ATOM 4410 O O . MET A 1 578 ? 4.697 -21.941 -24.277 1.00 83.19 578 MET A O 1
ATOM 4414 N N . GLY A 1 579 ? 2.920 -21.430 -25.556 1.00 83.50 579 GLY A N 1
ATOM 4415 C CA . GLY A 1 579 ? 2.342 -20.416 -24.673 1.00 83.50 579 GLY A CA 1
ATOM 4416 C C . GLY A 1 579 ? 3.359 -19.379 -24.179 1.00 83.50 579 GLY A C 1
ATOM 4417 O O . GLY A 1 579 ? 3.989 -18.675 -24.964 1.00 83.50 579 GLY A O 1
ATOM 4418 N N . ARG A 1 580 ? 3.541 -19.282 -22.855 1.00 78.19 580 ARG A N 1
ATOM 4419 C CA . ARG A 1 580 ? 4.418 -18.275 -22.221 1.00 78.19 580 ARG A CA 1
ATOM 4420 C C . ARG A 1 580 ? 5.911 -18.416 -22.572 1.00 78.19 580 ARG A C 1
ATOM 4422 O O . ARG A 1 580 ? 6.664 -17.484 -22.311 1.00 78.19 580 ARG A O 1
ATOM 4429 N N . ALA A 1 581 ? 6.353 -19.534 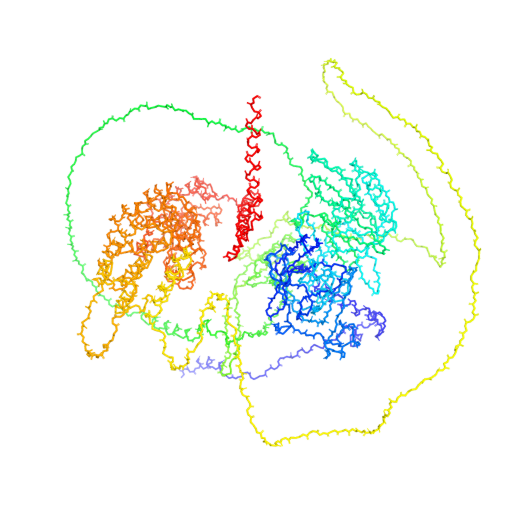-23.155 1.00 80.19 581 ALA A N 1
ATOM 4430 C CA . ALA A 1 581 ? 7.747 -19.723 -23.570 1.00 80.19 581 ALA A CA 1
ATOM 4431 C C . ALA A 1 581 ? 8.085 -19.096 -24.944 1.00 80.19 581 ALA A C 1
ATOM 4433 O O . ALA A 1 581 ? 9.262 -18.985 -25.291 1.00 80.19 581 ALA A O 1
ATOM 4434 N N . ILE A 1 582 ? 7.085 -18.642 -25.712 1.00 85.12 582 ILE A N 1
ATOM 4435 C CA . ILE A 1 582 ? 7.268 -18.087 -27.066 1.00 85.12 582 ILE A CA 1
ATOM 4436 C C . ILE A 1 582 ? 8.176 -16.841 -27.053 1.00 85.12 582 ILE A C 1
ATOM 4438 O O . ILE A 1 582 ? 9.160 -16.795 -27.786 1.00 85.12 582 ILE A O 1
ATOM 4442 N N . ASN A 1 583 ? 7.939 -15.874 -26.160 1.00 80.12 583 ASN A N 1
ATOM 4443 C CA . ASN A 1 583 ? 8.754 -14.648 -26.082 1.00 80.12 583 ASN A CA 1
ATOM 4444 C C . ASN A 1 583 ? 10.236 -14.955 -25.781 1.00 80.12 583 ASN A C 1
ATOM 4446 O O . ASN A 1 583 ? 11.140 -14.383 -26.386 1.00 80.12 583 ASN A O 1
ATOM 4450 N N . LYS A 1 584 ? 10.480 -15.908 -24.871 1.00 83.75 584 LYS A N 1
ATOM 4451 C CA . LYS A 1 584 ? 11.818 -16.380 -24.480 1.00 83.75 584 LYS A CA 1
ATOM 4452 C C . LYS A 1 584 ? 12.536 -17.091 -25.634 1.00 83.75 584 LYS A C 1
ATOM 4454 O O . LYS A 1 584 ? 13.749 -16.972 -25.769 1.00 83.75 584 LYS A O 1
ATOM 4459 N N . THR A 1 585 ? 11.777 -17.771 -26.491 1.00 85.62 585 THR A N 1
ATOM 4460 C CA . THR A 1 585 ? 12.271 -18.472 -27.686 1.00 85.62 585 THR A CA 1
ATOM 4461 C C . THR A 1 585 ? 12.785 -17.508 -28.745 1.00 85.62 585 THR A C 1
ATOM 4463 O O . THR A 1 585 ? 13.892 -17.691 -29.240 1.00 85.62 585 THR A O 1
ATOM 4466 N N . ILE A 1 586 ? 12.040 -16.432 -29.018 1.00 87.38 586 ILE A N 1
ATOM 4467 C CA . ILE A 1 586 ? 12.458 -15.375 -29.953 1.00 87.38 586 ILE A CA 1
ATOM 4468 C C . ILE A 1 586 ? 13.770 -14.727 -29.474 1.00 87.38 586 ILE A C 1
ATOM 4470 O O . ILE A 1 586 ? 14.712 -14.599 -30.250 1.00 87.38 586 ILE A O 1
ATOM 4474 N N . MET A 1 587 ? 13.889 -14.409 -28.177 1.00 81.50 587 MET A N 1
ATOM 4475 C CA . MET A 1 587 ? 15.140 -13.875 -27.610 1.00 81.50 587 MET A CA 1
ATOM 4476 C C . MET A 1 587 ? 16.329 -14.839 -27.749 1.00 81.50 587 MET A C 1
ATOM 4478 O O . MET A 1 587 ? 17.442 -14.400 -28.027 1.00 81.50 587 MET A O 1
ATOM 4482 N N . ILE A 1 588 ? 16.115 -16.144 -27.550 1.00 81.94 588 ILE A N 1
ATOM 4483 C CA . ILE A 1 588 ? 17.165 -17.165 -27.695 1.00 81.94 588 ILE A CA 1
ATOM 4484 C C . ILE A 1 588 ? 17.627 -17.261 -29.154 1.00 81.94 588 ILE A C 1
ATOM 4486 O O . ILE A 1 588 ? 18.829 -17.244 -29.403 1.00 81.94 588 ILE A O 1
ATOM 4490 N N . VAL A 1 589 ? 16.693 -17.270 -30.107 1.00 90.00 589 VAL A N 1
ATOM 4491 C CA . VAL A 1 589 ? 16.972 -17.263 -31.553 1.00 90.00 589 VAL A CA 1
ATOM 4492 C C . VAL A 1 589 ? 17.805 -16.048 -31.971 1.00 90.00 589 VAL A C 1
ATOM 4494 O O . VAL A 1 589 ? 18.844 -16.212 -32.609 1.00 90.00 589 VAL A O 1
ATOM 4497 N N . GLU A 1 590 ? 17.415 -14.837 -31.565 1.00 87.25 590 GLU A N 1
ATOM 4498 C CA . GLU A 1 590 ? 18.175 -13.618 -31.883 1.00 87.25 590 GLU A CA 1
ATOM 4499 C C . GLU A 1 590 ? 19.593 -13.637 -31.292 1.00 87.25 590 GLU A C 1
ATOM 4501 O O . GLU A 1 590 ? 20.551 -13.201 -31.933 1.00 87.25 590 GLU A O 1
ATOM 4506 N N . LEU A 1 591 ? 19.762 -14.194 -30.089 1.00 82.00 591 LEU A N 1
ATOM 4507 C CA . LEU A 1 591 ? 21.076 -14.346 -29.462 1.00 82.00 591 LEU A CA 1
ATOM 4508 C C . LEU A 1 591 ? 21.943 -15.431 -30.121 1.00 82.00 591 LEU A C 1
ATOM 4510 O O . LEU A 1 591 ? 23.165 -15.328 -30.041 1.00 82.00 591 LEU A O 1
ATOM 4514 N N . ILE A 1 592 ? 21.351 -16.431 -30.784 1.00 85.38 592 ILE A N 1
ATOM 4515 C CA . ILE A 1 592 ? 22.078 -17.428 -31.588 1.00 85.38 592 ILE A CA 1
ATOM 4516 C C . ILE A 1 592 ? 22.522 -16.807 -32.924 1.00 85.38 592 ILE A C 1
ATOM 4518 O O . ILE A 1 592 ? 23.709 -16.866 -33.246 1.00 85.38 592 ILE A O 1
ATOM 4522 N N . LYS A 1 593 ? 21.628 -16.116 -33.651 1.00 86.94 593 LYS A N 1
ATOM 4523 C CA . LYS A 1 593 ? 21.971 -15.405 -34.905 1.00 86.94 593 LYS A CA 1
ATOM 4524 C C . LYS A 1 593 ? 23.076 -14.357 -34.716 1.00 86.94 593 LYS A C 1
ATOM 4526 O O . LYS A 1 593 ? 23.903 -14.168 -35.598 1.00 86.94 593 LYS A O 1
ATOM 4531 N N . ARG A 1 594 ? 23.138 -13.699 -33.552 1.00 82.44 594 ARG A N 1
ATOM 4532 C CA . ARG A 1 594 ? 24.198 -12.725 -33.205 1.00 82.44 594 ARG A CA 1
ATOM 4533 C C . ARG A 1 594 ? 25.533 -13.351 -32.772 1.00 82.44 594 ARG A C 1
ATOM 4535 O O . ARG A 1 594 ? 26.489 -12.608 -32.555 1.00 82.44 594 ARG A O 1
ATOM 4542 N N . ARG A 1 595 ? 25.603 -14.682 -32.640 1.00 79.12 595 ARG A N 1
ATOM 4543 C CA . ARG A 1 595 ? 26.815 -15.454 -32.294 1.00 79.12 595 ARG A CA 1
ATOM 4544 C C . ARG A 1 595 ? 27.372 -16.267 -33.461 1.00 79.12 595 ARG A C 1
ATOM 4546 O O . ARG A 1 595 ? 28.563 -16.551 -33.467 1.00 79.12 595 ARG A O 1
ATOM 4553 N N . ILE A 1 596 ? 26.528 -16.660 -34.416 1.00 80.12 596 ILE A N 1
ATOM 4554 C CA . ILE A 1 596 ? 26.894 -17.543 -35.528 1.00 80.12 596 ILE A CA 1
ATOM 4555 C C . ILE A 1 596 ? 26.549 -16.845 -36.847 1.00 80.12 596 ILE A C 1
ATOM 4557 O O . ILE A 1 596 ? 25.384 -16.585 -37.143 1.00 80.12 596 ILE A O 1
ATOM 4561 N N . VAL A 1 597 ? 27.582 -16.547 -37.637 1.00 82.19 597 VAL A N 1
ATOM 4562 C CA . VAL A 1 597 ? 27.459 -15.928 -38.965 1.00 82.19 597 VAL A CA 1
ATOM 4563 C C . VAL A 1 597 ? 26.727 -16.877 -39.922 1.00 82.19 597 VAL A C 1
ATOM 4565 O O . VAL A 1 597 ? 26.996 -18.075 -39.922 1.00 82.19 597 VAL A O 1
ATOM 4568 N N . GLY A 1 598 ? 25.854 -16.339 -40.780 1.00 83.38 598 GLY A N 1
ATOM 4569 C CA . GLY A 1 598 ? 25.273 -17.096 -41.898 1.00 83.38 598 GLY A CA 1
ATOM 4570 C C . GLY A 1 598 ? 24.052 -17.962 -41.565 1.00 83.38 598 GLY A C 1
ATOM 4571 O O . GLY A 1 598 ? 23.700 -18.820 -42.364 1.00 83.38 598 GLY A O 1
ATOM 4572 N N . LEU A 1 599 ? 23.392 -17.759 -40.418 1.00 89.00 599 LEU A N 1
ATOM 4573 C CA . LEU A 1 599 ? 22.158 -18.485 -40.096 1.00 89.00 599 LEU A CA 1
ATOM 4574 C C . LEU A 1 599 ? 20.918 -17.876 -40.766 1.00 89.00 599 LEU A C 1
ATOM 4576 O O . LEU A 1 599 ? 20.469 -16.791 -40.394 1.00 89.00 599 LEU A O 1
ATOM 4580 N N . HIS A 1 600 ? 20.335 -18.627 -41.696 1.00 86.44 600 HIS A N 1
ATOM 4581 C CA . HIS A 1 600 ? 18.992 -18.433 -42.238 1.00 86.44 600 HIS A CA 1
ATOM 4582 C C . HIS A 1 600 ? 17.949 -18.867 -41.200 1.00 86.44 600 HIS A C 1
ATOM 4584 O O . HIS A 1 600 ? 18.178 -19.812 -40.443 1.00 86.44 600 HIS A O 1
ATOM 4590 N N . GLN A 1 601 ? 16.785 -18.215 -41.179 1.00 91.81 601 GLN A N 1
ATOM 4591 C CA . GLN A 1 601 ? 15.685 -18.548 -40.268 1.00 91.81 601 GLN A CA 1
ATOM 4592 C C . GLN A 1 601 ? 14.388 -18.811 -41.038 1.00 91.81 601 GLN A C 1
ATOM 4594 O O . GLN A 1 601 ? 14.103 -18.123 -42.011 1.00 91.81 601 GLN A O 1
ATOM 4599 N N . ASN A 1 602 ? 13.560 -19.745 -40.561 1.00 87.88 602 ASN A N 1
ATOM 4600 C CA . ASN A 1 602 ? 12.165 -19.884 -40.989 1.00 87.88 602 ASN A CA 1
ATOM 4601 C C . ASN A 1 602 ? 11.250 -20.101 -39.769 1.00 87.88 602 ASN A C 1
ATOM 4603 O O . ASN A 1 602 ? 11.589 -20.864 -38.866 1.00 87.88 602 ASN A O 1
ATOM 4607 N N . THR A 1 603 ? 10.112 -19.407 -39.708 1.00 90.69 603 THR A N 1
ATOM 4608 C CA . THR A 1 603 ? 9.266 -19.289 -38.506 1.00 90.69 603 THR A CA 1
ATOM 4609 C C . THR A 1 603 ? 7.815 -19.679 -38.784 1.00 90.69 603 THR A C 1
ATOM 4611 O O . THR A 1 603 ? 7.108 -18.979 -39.502 1.00 90.69 603 THR A O 1
ATOM 4614 N N . ALA A 1 604 ? 7.340 -20.749 -38.148 1.00 85.94 604 ALA A N 1
ATOM 4615 C CA . ALA A 1 604 ? 5.958 -21.217 -38.216 1.00 85.94 604 ALA A CA 1
ATOM 4616 C C . ALA A 1 604 ? 5.243 -21.076 -36.860 1.00 85.94 604 ALA A C 1
ATOM 4618 O O . ALA A 1 604 ? 5.834 -21.269 -35.794 1.00 85.94 604 ALA A O 1
ATOM 4619 N N . ILE A 1 605 ? 3.944 -20.769 -36.893 1.00 83.44 605 ILE A N 1
ATOM 4620 C CA . ILE A 1 605 ? 3.077 -20.638 -35.713 1.00 83.44 605 ILE A CA 1
ATOM 4621 C C . ILE A 1 605 ? 1.884 -21.582 -35.886 1.00 83.44 605 ILE A C 1
ATOM 4623 O O . ILE A 1 605 ? 1.324 -21.679 -36.974 1.00 83.44 605 ILE A O 1
ATOM 4627 N N . GLY A 1 606 ? 1.481 -22.256 -34.811 1.00 80.31 606 GLY A N 1
ATOM 4628 C CA . GLY A 1 606 ? 0.337 -23.165 -34.795 1.00 80.31 606 GLY A CA 1
ATOM 4629 C C . GLY A 1 606 ? -0.322 -23.261 -33.420 1.00 80.31 606 GLY A C 1
ATOM 4630 O O . GLY A 1 606 ? -0.082 -22.443 -32.527 1.00 80.31 606 GLY A O 1
ATOM 4631 N N . SER A 1 607 ? -1.150 -24.284 -33.236 1.00 76.31 607 SER A N 1
ATOM 4632 C CA . SER A 1 607 ? -1.823 -24.595 -31.973 1.00 76.31 607 SER A CA 1
ATOM 4633 C C . SER A 1 607 ? -1.819 -26.096 -31.712 1.00 76.31 607 SER A C 1
ATOM 4635 O O . SER A 1 607 ? -1.909 -26.887 -32.644 1.00 76.31 607 SER A O 1
ATOM 4637 N N . THR A 1 608 ? -1.728 -26.467 -30.439 1.00 74.31 608 THR A N 1
ATOM 4638 C CA . THR A 1 608 ? -1.752 -27.849 -29.954 1.00 74.31 608 THR A CA 1
ATOM 4639 C C . THR A 1 608 ? -2.745 -27.972 -28.807 1.00 74.31 608 THR A C 1
ATOM 4641 O O . THR A 1 608 ? -2.856 -27.070 -27.971 1.00 74.31 608 THR A O 1
ATOM 4644 N N . ASP A 1 609 ? -3.440 -29.100 -28.747 1.00 71.69 609 ASP A N 1
ATOM 4645 C CA . ASP A 1 609 ? -4.543 -29.312 -27.814 1.00 71.69 609 ASP A CA 1
ATOM 4646 C C . ASP A 1 609 ? -4.076 -30.151 -26.625 1.00 71.69 609 ASP A C 1
ATOM 4648 O O . ASP A 1 609 ? -3.341 -31.123 -26.782 1.00 71.69 609 ASP A O 1
ATOM 4652 N N . ILE A 1 610 ? -4.447 -29.731 -25.415 1.00 72.50 610 ILE A N 1
ATOM 4653 C CA . ILE A 1 610 ? -4.012 -30.352 -24.161 1.00 72.50 610 ILE A CA 1
ATOM 4654 C C . ILE A 1 610 ? -5.248 -30.720 -23.339 1.00 72.50 610 ILE A C 1
ATOM 4656 O O . ILE A 1 610 ? -6.089 -29.865 -23.060 1.00 72.50 610 ILE A O 1
ATOM 4660 N N . THR A 1 611 ? -5.341 -31.989 -22.953 1.00 72.00 611 THR A N 1
ATOM 4661 C CA . THR A 1 611 ? -6.415 -32.573 -22.139 1.00 72.00 611 THR A CA 1
ATOM 4662 C C . THR A 1 611 ? -6.038 -32.548 -20.656 1.00 72.00 611 THR A C 1
ATOM 4664 O O . THR A 1 611 ? -5.129 -33.263 -20.238 1.00 72.00 611 THR A O 1
ATOM 4667 N N . ASP A 1 612 ? -6.736 -31.745 -19.853 1.00 77.06 612 ASP A N 1
ATOM 4668 C CA . ASP A 1 612 ? -6.623 -31.749 -18.390 1.00 77.06 612 ASP A CA 1
ATOM 4669 C C . ASP A 1 612 ? -7.770 -32.600 -17.791 1.00 77.06 612 ASP A C 1
ATOM 4671 O O . ASP A 1 612 ? -8.948 -32.292 -18.019 1.00 77.06 612 ASP A O 1
ATOM 4675 N N . THR A 1 613 ? -7.443 -33.647 -17.022 1.00 76.75 613 THR A N 1
ATOM 4676 C CA . THR A 1 613 ? -8.404 -34.555 -16.352 1.00 76.75 613 THR A CA 1
ATOM 4677 C C . THR A 1 613 ? -8.679 -34.138 -14.899 1.00 76.75 613 THR A C 1
ATOM 4679 O O . THR A 1 613 ? -7.808 -33.602 -14.211 1.00 76.75 613 THR A O 1
ATOM 4682 N N . TRP A 1 614 ? -9.895 -34.399 -14.418 1.00 78.38 614 TRP A N 1
ATOM 4683 C CA . TRP A 1 614 ? -10.375 -34.065 -13.078 1.00 78.38 614 TRP A CA 1
ATOM 4684 C C . TRP A 1 614 ? -11.115 -35.249 -12.450 1.00 78.38 614 TRP A C 1
ATOM 4686 O O . TRP A 1 614 ? -11.958 -35.866 -13.100 1.00 78.38 614 TRP A O 1
ATOM 4696 N N . GLU A 1 615 ? -10.851 -35.528 -11.177 1.00 77.88 615 GLU A N 1
ATOM 4697 C CA . GLU A 1 615 ? -11.487 -36.601 -10.403 1.00 77.88 615 GLU A CA 1
ATOM 4698 C C . GLU A 1 615 ? -12.364 -36.023 -9.276 1.00 77.88 615 GLU A C 1
ATOM 4700 O O . GLU A 1 615 ? -12.064 -34.942 -8.759 1.00 77.88 615 GLU A O 1
ATOM 4705 N N . PRO A 1 616 ? -13.487 -36.674 -8.923 1.00 79.94 616 PRO A N 1
ATOM 4706 C CA . PRO A 1 616 ? -14.425 -36.169 -7.923 1.00 79.94 616 PRO A CA 1
ATOM 4707 C C . PRO A 1 616 ? -13.940 -36.349 -6.478 1.00 79.94 616 PRO A C 1
ATOM 4709 O O . PRO A 1 616 ? -13.259 -37.314 -6.150 1.00 79.94 616 PRO A O 1
ATOM 4712 N N . LEU A 1 617 ? -14.382 -35.446 -5.598 1.00 71.00 617 LEU A N 1
ATOM 4713 C CA . LEU A 1 617 ? -14.120 -35.465 -4.150 1.00 71.00 617 LEU A CA 1
ATOM 4714 C C . LEU A 1 617 ? -15.297 -36.012 -3.312 1.00 71.00 617 LEU A C 1
ATOM 4716 O O . LEU A 1 617 ? -15.225 -36.029 -2.087 1.00 71.00 617 LEU A O 1
ATOM 4720 N N . GLU A 1 618 ? -16.388 -36.438 -3.954 1.00 67.88 618 GLU A N 1
ATOM 4721 C CA . GLU A 1 618 ? -17.578 -37.016 -3.313 1.00 67.88 618 GLU A CA 1
ATOM 4722 C C . GLU A 1 618 ? -17.909 -38.374 -3.951 1.00 67.88 618 GLU A C 1
ATOM 4724 O O . GLU A 1 618 ? -17.901 -38.506 -5.180 1.00 67.88 618 GLU A O 1
ATOM 4729 N N . GLU A 1 619 ? -18.233 -39.377 -3.129 1.00 56.72 619 GLU A N 1
ATOM 4730 C CA . GLU A 1 619 ? -18.610 -40.713 -3.605 1.00 56.72 619 GLU A CA 1
ATOM 4731 C C . GLU A 1 619 ? -19.896 -40.666 -4.456 1.00 56.72 619 GLU A C 1
ATOM 4733 O O . GLU A 1 619 ? -20.897 -40.059 -4.075 1.00 56.72 619 GLU A O 1
ATOM 4738 N N . GLY A 1 620 ? -19.873 -41.323 -5.622 1.00 61.94 620 GLY A N 1
ATOM 4739 C CA . GLY A 1 620 ? -21.006 -41.385 -6.560 1.00 61.94 620 GLY A CA 1
ATOM 4740 C C . GLY A 1 620 ? -20.947 -40.414 -7.749 1.00 61.94 620 GLY A C 1
ATOM 4741 O O . GLY A 1 620 ? -21.877 -40.385 -8.555 1.00 61.94 620 GLY A O 1
ATOM 4742 N N . LEU A 1 621 ? -19.871 -39.636 -7.897 1.00 63.97 621 LEU A N 1
ATOM 4743 C CA . LEU A 1 621 ? -19.586 -38.832 -9.094 1.00 63.97 621 LEU A CA 1
ATOM 4744 C C . LEU A 1 621 ? -18.571 -39.539 -10.022 1.00 63.97 621 LEU A C 1
ATOM 4746 O O . LEU A 1 621 ? -17.927 -40.507 -9.627 1.00 63.97 621 LEU A O 1
ATOM 4750 N N . LEU A 1 622 ? -18.431 -39.061 -11.265 1.00 69.69 622 LEU A N 1
ATOM 4751 C CA . LEU A 1 622 ? -17.537 -39.630 -12.290 1.00 69.69 622 LEU A CA 1
ATOM 4752 C C . LEU A 1 622 ? -16.423 -38.640 -12.690 1.00 69.69 622 LEU A C 1
ATOM 4754 O O . LEU A 1 622 ? -16.676 -37.434 -12.656 1.00 69.69 622 LEU A O 1
ATOM 4758 N N . PRO A 1 623 ? -15.229 -39.106 -13.115 1.00 75.19 623 PRO A N 1
ATOM 4759 C CA . PRO A 1 623 ? -14.167 -38.245 -13.647 1.00 75.19 623 PRO A CA 1
ATOM 4760 C C . PRO A 1 623 ? -14.581 -37.451 -14.897 1.00 75.19 623 PRO A C 1
ATOM 4762 O O . PRO A 1 623 ? -15.455 -37.865 -15.660 1.00 75.19 623 PRO A O 1
ATOM 4765 N N . ILE A 1 624 ? -13.932 -36.305 -15.114 1.00 78.50 624 ILE A N 1
ATOM 4766 C CA . ILE A 1 624 ? -14.261 -35.321 -16.157 1.00 78.50 624 ILE A CA 1
ATOM 4767 C C . ILE A 1 624 ? -12.987 -34.903 -16.893 1.00 78.50 624 ILE A C 1
ATOM 4769 O O . ILE A 1 624 ? -11.978 -34.590 -16.266 1.00 78.50 624 ILE A O 1
ATOM 4773 N N . GLU A 1 625 ? -13.034 -34.820 -18.223 1.00 77.44 625 GLU A N 1
ATOM 4774 C CA . GLU A 1 625 ? -11.903 -34.355 -19.037 1.00 77.44 625 GLU A CA 1
ATOM 4775 C C . GLU A 1 625 ? -12.204 -33.030 -19.738 1.00 77.44 625 GLU A C 1
ATOM 4777 O O . GLU A 1 625 ? -13.318 -32.781 -20.200 1.00 77.44 625 GLU A O 1
ATOM 4782 N N . THR A 1 626 ? -11.201 -32.150 -19.789 1.00 72.38 626 THR A N 1
ATOM 4783 C CA . THR A 1 626 ? -11.335 -30.782 -20.303 1.00 72.38 626 THR A CA 1
ATOM 4784 C C . THR A 1 626 ? -10.203 -30.444 -21.272 1.00 72.38 626 THR A C 1
ATOM 4786 O O . THR A 1 626 ? -9.031 -30.430 -20.907 1.00 72.38 626 THR A O 1
ATOM 4789 N N . THR A 1 627 ? -10.546 -30.169 -22.530 1.00 71.69 627 THR A N 1
ATOM 4790 C CA . THR A 1 627 ? -9.586 -29.869 -23.604 1.00 71.69 627 THR A CA 1
ATOM 4791 C C . THR A 1 627 ? -9.325 -28.368 -23.719 1.00 71.69 627 THR A C 1
ATOM 4793 O O . THR A 1 627 ? -10.271 -27.579 -23.784 1.00 71.69 627 THR A O 1
ATOM 4796 N N . ARG A 1 628 ? -8.057 -27.953 -23.813 1.00 73.81 628 ARG A N 1
ATOM 4797 C CA . ARG A 1 628 ? -7.663 -26.555 -24.054 1.00 73.81 628 ARG A CA 1
ATOM 4798 C C . ARG A 1 628 ? -6.623 -26.416 -25.165 1.00 73.81 628 ARG A C 1
ATOM 4800 O O . ARG A 1 628 ? -5.558 -27.027 -25.115 1.00 73.81 628 ARG A O 1
ATOM 4807 N N . HIS A 1 629 ? -6.913 -25.535 -26.116 1.00 72.25 629 HIS A N 1
ATOM 4808 C CA . HIS A 1 629 ? -5.996 -25.144 -27.187 1.00 72.25 629 HIS A CA 1
ATOM 4809 C C . HIS A 1 629 ? -4.866 -24.258 -26.637 1.00 72.25 629 HIS A C 1
ATOM 4811 O O . HIS A 1 629 ? -5.114 -23.318 -25.874 1.00 72.25 629 HIS A O 1
ATOM 4817 N N . VAL A 1 630 ? -3.621 -24.521 -27.037 1.00 79.00 630 VAL A N 1
ATOM 4818 C CA . VAL A 1 630 ? -2.433 -23.747 -26.645 1.00 79.00 630 VAL A CA 1
ATOM 4819 C C . VAL A 1 630 ? -1.604 -23.393 -27.877 1.00 79.00 630 VAL A C 1
ATOM 4821 O O . VAL A 1 630 ? -1.242 -24.255 -28.671 1.00 79.00 630 VAL A O 1
ATOM 4824 N N . SER A 1 631 ? -1.276 -22.109 -28.032 1.00 82.75 631 SER A N 1
ATOM 4825 C CA . SER A 1 631 ? -0.441 -21.615 -29.132 1.00 82.75 631 SER A CA 1
ATOM 4826 C C . SER A 1 631 ? 0.993 -22.144 -29.049 1.00 82.75 631 SER A C 1
ATOM 4828 O O . SER A 1 631 ? 1.580 -22.203 -27.964 1.00 82.75 631 SER A O 1
ATOM 4830 N N . MET A 1 632 ? 1.568 -22.461 -30.205 1.00 85.94 632 MET A N 1
ATOM 4831 C CA . MET A 1 632 ? 2.906 -23.019 -30.373 1.00 85.94 632 MET A CA 1
ATOM 4832 C C . MET A 1 632 ? 3.675 -22.243 -31.450 1.00 85.94 632 MET A C 1
ATOM 4834 O O . MET A 1 632 ? 3.093 -21.824 -32.447 1.00 85.94 632 MET A O 1
ATOM 4838 N N . ILE A 1 633 ? 4.983 -22.076 -31.260 1.00 88.69 633 ILE A N 1
ATOM 4839 C CA . ILE A 1 633 ? 5.915 -21.557 -32.268 1.00 88.69 633 ILE A CA 1
ATOM 4840 C C . ILE A 1 633 ? 6.963 -22.622 -32.597 1.00 88.69 633 ILE A C 1
ATOM 4842 O O . ILE A 1 633 ? 7.385 -23.375 -31.715 1.00 88.69 633 ILE A O 1
ATOM 4846 N N . THR A 1 634 ? 7.378 -22.666 -33.859 1.00 90.56 634 THR A N 1
ATOM 4847 C CA . THR A 1 634 ? 8.497 -23.463 -34.373 1.00 90.56 634 THR A CA 1
ATOM 4848 C C . THR A 1 634 ? 9.396 -22.534 -35.182 1.00 90.56 634 THR A C 1
ATOM 4850 O O . THR A 1 634 ? 8.916 -21.864 -36.092 1.00 90.56 634 THR A O 1
ATOM 4853 N N . ILE A 1 635 ? 10.682 -22.467 -34.848 1.00 91.50 635 ILE A N 1
ATOM 4854 C CA . ILE A 1 635 ? 11.677 -21.639 -35.533 1.00 91.50 635 ILE A CA 1
ATOM 4855 C C . ILE A 1 635 ? 12.835 -22.533 -35.962 1.00 91.50 635 ILE A C 1
ATOM 4857 O O . ILE A 1 635 ? 13.600 -23.005 -35.125 1.00 91.50 635 ILE A O 1
ATOM 4861 N N . THR A 1 636 ? 12.963 -22.751 -37.262 1.00 91.94 636 THR A N 1
ATOM 4862 C CA . THR A 1 636 ? 14.124 -23.401 -37.867 1.00 91.94 636 THR A CA 1
ATOM 4863 C C . THR A 1 636 ? 15.251 -22.382 -38.027 1.00 91.94 636 THR A C 1
ATOM 4865 O O . THR A 1 636 ? 15.005 -21.262 -38.479 1.00 91.94 636 THR A O 1
ATOM 4868 N N . LEU A 1 637 ? 16.480 -22.778 -37.693 1.00 92.31 637 LEU A N 1
ATOM 4869 C CA . LEU A 1 637 ? 17.719 -22.067 -38.015 1.00 92.31 637 LEU A CA 1
ATOM 4870 C C . LEU A 1 637 ? 18.632 -22.996 -38.816 1.00 92.31 637 LEU A C 1
ATOM 4872 O O . LEU A 1 637 ? 18.899 -24.106 -38.362 1.00 92.31 637 LEU A O 1
ATOM 4876 N N . SER A 1 638 ? 19.130 -22.544 -39.968 1.00 90.88 638 SER A N 1
ATOM 4877 C CA . SER A 1 638 ? 19.999 -23.338 -40.847 1.00 90.88 638 SER A CA 1
ATOM 4878 C C . SER A 1 638 ? 21.177 -22.527 -41.383 1.00 90.88 638 SER A C 1
ATOM 4880 O O . SER A 1 638 ? 21.055 -21.325 -41.605 1.00 90.88 638 SER A O 1
ATOM 4882 N N . LYS A 1 639 ? 22.317 -23.181 -41.617 1.00 86.81 639 LYS A N 1
ATOM 4883 C CA . LYS A 1 639 ? 23.471 -22.612 -42.343 1.00 86.81 639 LYS A CA 1
ATOM 4884 C C . LYS A 1 639 ? 23.287 -22.619 -43.863 1.00 86.81 639 LYS A C 1
ATOM 4886 O O . LYS A 1 639 ? 24.075 -22.005 -44.575 1.00 86.81 639 LYS A O 1
ATOM 4891 N N . LYS A 1 640 ? 22.309 -23.380 -44.358 1.00 86.00 640 LYS A N 1
ATOM 4892 C CA . LYS A 1 640 ? 21.958 -23.486 -45.777 1.00 86.00 640 LYS A CA 1
ATOM 4893 C C . LYS A 1 640 ? 20.776 -22.568 -46.074 1.00 86.00 640 LYS A C 1
ATOM 4895 O O . LYS A 1 640 ? 19.990 -22.260 -45.178 1.00 86.00 640 LYS A O 1
ATOM 4900 N N . GLU A 1 641 ? 20.644 -22.150 -47.330 1.00 80.44 641 GLU A N 1
ATOM 4901 C CA . GLU A 1 641 ? 19.498 -21.352 -47.764 1.00 80.44 641 GLU A CA 1
ATOM 4902 C C . GLU A 1 641 ? 18.200 -22.150 -47.570 1.00 80.44 641 GLU A C 1
ATOM 4904 O O . GLU A 1 641 ? 17.965 -23.169 -48.220 1.00 80.44 641 GLU A O 1
ATOM 4909 N N . LEU A 1 642 ? 17.372 -21.690 -46.631 1.00 83.88 642 LEU A N 1
ATOM 4910 C CA . LEU A 1 642 ? 15.995 -22.150 -46.464 1.00 83.88 642 LEU A CA 1
ATOM 4911 C C . LEU A 1 642 ? 15.109 -21.508 -47.540 1.00 83.88 642 LEU A C 1
ATOM 4913 O O . LEU A 1 642 ? 15.449 -20.453 -48.071 1.00 83.88 642 LEU A O 1
ATOM 4917 N N . ASP A 1 643 ? 13.955 -22.122 -47.816 1.00 81.56 643 ASP A N 1
ATOM 4918 C CA . ASP A 1 643 ? 12.975 -21.625 -48.789 1.00 81.56 643 ASP A CA 1
ATOM 4919 C C . ASP A 1 643 ? 12.623 -20.144 -48.551 1.00 81.56 643 ASP A C 1
ATOM 4921 O O . ASP A 1 643 ? 11.925 -19.783 -47.597 1.00 81.56 643 ASP A O 1
ATOM 4925 N N . THR A 1 644 ? 13.107 -19.298 -49.461 1.00 80.25 644 THR A N 1
ATOM 4926 C CA . THR A 1 644 ? 12.968 -17.840 -49.425 1.00 80.25 644 THR A CA 1
ATOM 4927 C C . THR A 1 644 ? 11.558 -17.365 -49.778 1.00 80.25 644 THR A C 1
ATOM 4929 O O . THR A 1 644 ? 11.240 -16.198 -49.550 1.00 80.25 644 THR A O 1
ATOM 4932 N N . SER A 1 645 ? 10.698 -18.254 -50.293 1.00 68.31 645 SER A N 1
ATOM 4933 C CA . SER A 1 645 ? 9.278 -17.984 -50.544 1.00 68.31 645 SER A CA 1
ATOM 4934 C C . SER A 1 645 ? 8.389 -18.215 -49.312 1.00 68.31 645 SER A C 1
ATOM 4936 O O . SER A 1 645 ? 7.235 -17.778 -49.291 1.00 68.31 645 SER A O 1
ATOM 4938 N N . SER A 1 646 ? 8.921 -18.841 -48.253 1.00 76.00 646 SER A N 1
ATOM 4939 C CA . SER A 1 646 ? 8.199 -19.030 -46.994 1.00 76.00 646 SER A CA 1
ATOM 4940 C C . SER A 1 646 ? 7.888 -17.694 -46.313 1.00 76.00 646 SER A C 1
ATOM 4942 O O . SER A 1 646 ? 8.781 -16.904 -46.011 1.00 76.00 646 SER A O 1
ATOM 4944 N N . ILE A 1 647 ? 6.621 -17.492 -45.941 1.00 73.19 647 ILE A N 1
ATOM 4945 C CA . ILE A 1 647 ? 6.134 -16.317 -45.188 1.00 73.19 647 ILE A CA 1
ATOM 4946 C C . ILE A 1 647 ? 6.895 -16.125 -43.857 1.00 73.19 647 ILE A C 1
ATOM 4948 O O . ILE A 1 647 ? 6.977 -15.013 -43.337 1.00 73.19 647 ILE A O 1
ATOM 4952 N N . GLY A 1 648 ? 7.453 -17.203 -43.296 1.00 77.69 648 GLY A N 1
ATOM 4953 C CA . GLY A 1 648 ? 8.231 -17.188 -42.056 1.00 77.69 648 GLY A CA 1
ATOM 4954 C C . GLY A 1 648 ? 9.736 -16.936 -42.215 1.00 77.69 648 GLY A C 1
ATOM 4955 O O . GLY A 1 648 ? 10.438 -16.952 -41.198 1.00 77.69 648 GLY A O 1
ATOM 4956 N N . TYR A 1 649 ? 10.242 -16.776 -43.442 1.00 88.56 649 TYR A N 1
ATOM 4957 C CA . TYR A 1 649 ? 11.674 -16.705 -43.738 1.00 88.56 649 TYR A CA 1
ATOM 4958 C C . TYR A 1 649 ? 12.325 -15.381 -43.301 1.00 88.56 649 TYR A C 1
ATOM 4960 O O . TYR A 1 649 ? 11.728 -14.308 -43.396 1.00 88.56 649 TYR A O 1
ATOM 4968 N N . GLN A 1 650 ? 13.583 -15.449 -42.857 1.00 84.38 650 GLN A N 1
ATOM 4969 C CA . GLN A 1 650 ? 14.464 -14.292 -42.687 1.00 84.38 650 GLN A CA 1
ATOM 4970 C C . GLN A 1 650 ? 15.885 -14.630 -43.178 1.00 84.38 650 GLN A C 1
ATOM 4972 O O . GLN A 1 650 ? 16.398 -15.708 -42.849 1.00 84.38 650 GLN A O 1
ATOM 4977 N N . PRO A 1 651 ? 16.550 -13.719 -43.917 1.00 81.44 651 PRO A N 1
ATOM 4978 C CA . PRO A 1 651 ? 17.941 -13.893 -44.321 1.00 81.44 651 PRO A CA 1
ATOM 4979 C C . PRO A 1 651 ? 18.915 -13.746 -43.131 1.00 81.44 651 PRO A C 1
ATOM 4981 O O . PRO A 1 651 ? 18.539 -13.190 -42.093 1.00 81.44 651 PRO A O 1
ATOM 4984 N N . PRO A 1 652 ? 20.177 -14.196 -43.273 1.00 87.06 652 PRO A N 1
ATOM 4985 C CA . PRO A 1 652 ? 21.191 -14.067 -42.230 1.00 87.06 652 PRO A CA 1
ATOM 4986 C C . PRO A 1 652 ? 21.532 -12.616 -41.882 1.00 87.06 652 PRO A C 1
ATOM 4988 O O . PRO A 1 652 ? 21.442 -11.715 -42.717 1.00 87.06 652 PRO A O 1
ATOM 4991 N N . LEU A 1 653 ? 22.002 -12.398 -40.650 1.00 82.56 653 LEU A N 1
ATOM 4992 C CA . LEU A 1 653 ? 22.515 -11.093 -40.229 1.00 82.56 653 LEU A CA 1
ATOM 4993 C C . LEU A 1 653 ? 23.826 -10.741 -40.968 1.00 82.56 653 LEU A C 1
ATOM 4995 O O . LEU A 1 653 ? 24.666 -11.629 -41.160 1.00 82.56 653 LEU A O 1
ATOM 4999 N N . PRO A 1 654 ? 24.051 -9.460 -41.332 1.00 79.50 654 PRO A N 1
ATOM 5000 C CA . PRO A 1 654 ? 25.323 -8.997 -41.885 1.00 79.50 654 PRO A CA 1
ATOM 5001 C C . PRO A 1 654 ? 26.499 -9.310 -40.955 1.00 79.50 654 PRO A C 1
ATOM 5003 O O . PRO A 1 654 ? 26.370 -9.211 -39.732 1.00 79.50 654 PRO A O 1
ATOM 5006 N N . LYS A 1 655 ? 27.660 -9.645 -41.534 1.00 70.81 655 LYS A N 1
ATOM 5007 C CA . LYS A 1 655 ? 28.850 -10.084 -40.781 1.00 70.81 655 LYS A CA 1
ATOM 5008 C C . LYS A 1 655 ? 29.254 -9.088 -39.689 1.00 70.81 655 LYS A C 1
ATOM 5010 O O . LYS A 1 655 ? 29.552 -9.504 -38.578 1.00 70.81 655 LYS A O 1
ATOM 5015 N N . ASP A 1 656 ? 29.154 -7.793 -39.972 1.00 72.31 656 ASP A N 1
ATOM 5016 C CA . ASP A 1 656 ? 29.554 -6.697 -39.074 1.00 72.31 656 ASP A CA 1
ATOM 5017 C C . ASP A 1 656 ? 28.651 -6.564 -37.828 1.00 72.31 656 ASP A C 1
ATOM 5019 O O . ASP A 1 656 ? 29.019 -5.925 -36.841 1.00 72.31 656 ASP A O 1
ATOM 5023 N N . GLN A 1 657 ? 27.460 -7.174 -37.856 1.00 66.25 657 GLN A N 1
ATOM 5024 C CA . GLN A 1 657 ? 26.514 -7.210 -36.735 1.00 66.25 657 GLN A CA 1
ATOM 5025 C C . GLN A 1 657 ? 26.661 -8.471 -35.865 1.00 66.25 657 GLN A C 1
ATOM 5027 O O . GLN A 1 657 ? 26.097 -8.532 -34.769 1.00 66.25 657 GLN A O 1
ATOM 5032 N N . VAL A 1 658 ? 27.422 -9.469 -36.326 1.00 68.88 658 VAL A N 1
ATOM 5033 C CA . VAL A 1 658 ? 27.716 -10.704 -35.590 1.00 68.88 658 VAL A CA 1
ATOM 5034 C C . VAL A 1 658 ? 29.055 -10.534 -34.882 1.00 68.88 658 VAL A C 1
ATOM 5036 O O . VAL A 1 658 ? 30.089 -10.365 -35.521 1.00 68.88 658 VAL A O 1
ATOM 5039 N N . LYS A 1 659 ? 29.051 -10.572 -33.546 1.00 61.56 659 LYS A N 1
ATOM 5040 C CA . LYS A 1 659 ? 30.264 -10.361 -32.743 1.00 61.56 659 LYS A CA 1
ATOM 5041 C C . LYS A 1 659 ? 30.801 -11.697 -32.220 1.00 61.56 659 LYS A C 1
ATOM 5043 O O . LYS A 1 659 ? 30.256 -12.188 -31.227 1.00 61.56 659 LYS A O 1
ATOM 5048 N N . PRO A 1 660 ? 31.851 -12.284 -32.830 1.00 52.44 660 PRO A N 1
ATOM 5049 C CA . PRO A 1 660 ? 32.617 -13.324 -32.156 1.00 52.44 660 PRO A CA 1
ATOM 5050 C C . PRO A 1 660 ? 33.256 -12.743 -30.885 1.00 52.44 660 PRO A C 1
ATOM 5052 O O . PRO A 1 660 ? 33.614 -11.563 -30.833 1.00 52.44 660 PRO A O 1
ATOM 5055 N N . LEU A 1 661 ? 33.368 -13.569 -29.849 1.00 41.81 661 LEU A N 1
ATOM 5056 C CA . LEU A 1 661 ? 34.190 -13.267 -28.677 1.00 41.81 661 LEU A CA 1
ATOM 5057 C C . LEU A 1 661 ? 35.631 -13.725 -28.954 1.00 41.81 661 LEU A C 1
ATOM 5059 O O . LEU A 1 661 ? 35.796 -14.686 -29.703 1.00 41.81 661 LEU A O 1
ATOM 5063 N N . PRO A 1 662 ? 36.656 -13.079 -28.370 1.00 41.19 662 PRO A N 1
ATOM 5064 C CA . PRO A 1 662 ? 38.015 -13.605 -28.404 1.00 41.19 662 PRO A CA 1
ATOM 5065 C C . PRO A 1 662 ? 38.104 -14.906 -27.607 1.00 41.19 662 PRO A C 1
ATOM 5067 O O . PRO A 1 662 ? 37.506 -15.012 -26.531 1.00 41.19 662 PRO A O 1
ATOM 5070 N N . ASP A 1 663 ? 38.894 -15.851 -28.105 1.00 33.41 663 ASP A N 1
ATOM 5071 C CA . ASP A 1 663 ? 39.283 -17.033 -27.348 1.00 33.41 663 ASP A CA 1
ATOM 5072 C C . ASP A 1 663 ? 40.198 -16.637 -26.178 1.00 33.41 663 ASP A C 1
ATOM 5074 O O . ASP A 1 663 ? 41.063 -15.768 -26.300 1.00 33.41 663 ASP A O 1
ATOM 5078 N N . PHE A 1 664 ? 39.995 -17.284 -25.031 1.00 25.98 664 PHE A N 1
ATOM 5079 C CA . PHE A 1 664 ? 40.887 -17.223 -23.873 1.00 25.98 664 PHE A CA 1
ATOM 5080 C C . PHE A 1 664 ? 41.399 -18.637 -23.615 1.00 25.98 664 PHE A C 1
ATOM 5082 O O . PHE A 1 664 ? 40.885 -19.343 -22.745 1.00 25.98 664 PHE A O 1
ATOM 5089 N N . ASP A 1 665 ? 42.378 -19.044 -24.418 1.00 26.23 665 ASP A N 1
ATOM 5090 C CA . ASP A 1 665 ? 43.079 -20.313 -24.249 1.00 26.23 665 ASP A CA 1
ATOM 5091 C C . ASP A 1 665 ? 44.410 -20.148 -23.502 1.00 26.23 665 ASP A C 1
ATOM 5093 O O . ASP A 1 665 ? 44.867 -19.042 -23.202 1.00 26.23 665 ASP A O 1
ATOM 5097 N N . TYR A 1 666 ? 44.965 -21.285 -23.096 1.00 32.25 666 TYR A N 1
ATOM 5098 C CA . TYR A 1 666 ? 45.817 -21.411 -21.916 1.00 32.25 666 TYR A CA 1
ATOM 5099 C C . TYR A 1 666 ? 47.290 -21.640 -22.295 1.00 32.25 666 TYR A C 1
ATOM 5101 O O . TYR A 1 666 ? 47.608 -22.675 -22.876 1.00 32.25 666 TYR A O 1
ATOM 5109 N N . GLU A 1 667 ? 48.209 -20.753 -21.896 1.00 25.34 667 GLU A N 1
ATOM 5110 C CA . GLU A 1 667 ? 49.644 -21.085 -21.870 1.00 25.34 667 GLU A CA 1
ATOM 5111 C C . GLU A 1 667 ? 50.103 -21.453 -20.456 1.00 25.34 667 GLU A C 1
ATOM 5113 O O . GLU A 1 667 ? 49.902 -20.719 -19.487 1.00 25.34 667 GLU A O 1
ATOM 5118 N N . GLY A 1 668 ? 50.736 -22.623 -20.356 1.00 42.69 668 GLY A N 1
ATOM 5119 C CA . GLY A 1 668 ? 51.251 -23.191 -19.118 1.00 42.69 668 GLY A CA 1
ATOM 5120 C C . GLY A 1 668 ? 52.498 -24.034 -19.363 1.00 42.69 668 GLY A C 1
ATOM 5121 O O . GLY A 1 668 ? 52.451 -25.253 -19.230 1.00 42.69 668 GLY A O 1
ATOM 5122 N N . GLU A 1 669 ? 53.616 -23.376 -19.668 1.00 25.09 669 GLU A N 1
ATOM 5123 C CA . GLU A 1 669 ? 54.971 -23.948 -19.670 1.00 25.09 669 GLU A CA 1
ATOM 5124 C C . GLU A 1 669 ? 55.921 -23.055 -18.834 1.00 25.09 669 GLU A C 1
ATOM 5126 O O . GLU A 1 669 ? 55.639 -21.883 -18.608 1.00 25.09 669 GLU A O 1
ATOM 5131 N N . GLY A 1 670 ? 57.053 -23.530 -18.303 1.00 26.72 670 GLY A N 1
ATOM 5132 C CA . GLY A 1 670 ? 57.593 -24.887 -18.368 1.00 26.72 670 GLY A CA 1
ATOM 5133 C C . GLY A 1 670 ? 58.709 -25.135 -17.338 1.00 26.72 670 GLY A C 1
ATOM 5134 O O . GLY A 1 670 ? 59.648 -24.362 -17.206 1.00 26.72 670 GLY A O 1
ATOM 5135 N N . SER A 1 671 ? 58.558 -26.240 -16.605 1.00 32.12 671 SER A N 1
ATOM 5136 C CA . SER A 1 671 ? 59.514 -26.985 -15.761 1.00 32.12 671 SER A CA 1
ATOM 5137 C C . SER A 1 671 ? 60.985 -26.528 -15.606 1.00 32.12 671 SER A C 1
ATOM 5139 O O . SER A 1 671 ? 61.750 -26.437 -16.565 1.00 32.12 671 SER A O 1
ATOM 5141 N N . SER A 1 672 ? 61.455 -26.501 -14.351 1.00 27.02 672 SER A N 1
ATOM 5142 C CA . SER A 1 672 ? 62.814 -26.941 -13.972 1.00 27.02 672 SER A CA 1
ATOM 5143 C C . SER A 1 672 ? 62.839 -27.373 -12.501 1.00 27.02 672 SER A C 1
ATOM 5145 O O . SER A 1 672 ? 62.652 -26.553 -11.605 1.00 27.02 672 SER A O 1
ATOM 5147 N N . GLY A 1 673 ? 63.035 -28.670 -12.239 1.00 36.78 673 GLY A N 1
ATOM 5148 C CA . GLY A 1 673 ? 62.924 -29.256 -10.897 1.00 36.78 673 GLY A CA 1
ATOM 5149 C C . GLY A 1 673 ? 64.225 -29.860 -10.363 1.00 36.78 673 GLY A C 1
ATOM 5150 O O . GLY A 1 673 ? 64.957 -30.520 -11.094 1.00 36.78 673 GLY A O 1
ATOM 5151 N N . VAL A 1 674 ? 64.472 -29.706 -9.056 1.00 26.75 674 VAL A N 1
ATOM 5152 C CA . VAL A 1 674 ? 65.494 -30.457 -8.301 1.00 26.75 674 VAL A CA 1
ATOM 5153 C C . VAL A 1 674 ? 64.904 -30.882 -6.955 1.00 26.75 674 VAL A C 1
ATOM 5155 O O . VAL A 1 674 ? 64.399 -30.055 -6.201 1.00 26.75 674 VAL A O 1
ATOM 5158 N N . GLY A 1 675 ? 64.964 -32.179 -6.642 1.00 31.45 675 GLY A N 1
ATOM 5159 C CA . GLY A 1 675 ? 64.383 -32.740 -5.420 1.00 31.45 675 GLY A CA 1
ATOM 5160 C C . GLY A 1 675 ? 65.331 -32.759 -4.214 1.00 31.45 675 GLY A C 1
ATOM 5161 O O . GLY A 1 675 ? 66.484 -33.167 -4.331 1.00 31.45 675 GLY A O 1
ATOM 5162 N N . ARG A 1 676 ? 64.801 -32.362 -3.050 1.00 25.62 676 ARG A N 1
ATOM 5163 C CA . ARG A 1 676 ? 65.200 -32.623 -1.641 1.00 25.62 676 ARG A CA 1
ATOM 5164 C C . ARG A 1 676 ? 64.125 -31.927 -0.785 1.00 25.62 676 ARG A C 1
ATOM 5166 O O . ARG A 1 676 ? 63.645 -30.877 -1.182 1.00 25.62 676 ARG A O 1
ATOM 5173 N N . GLY A 1 677 ? 63.681 -32.392 0.376 1.00 23.92 677 GLY A N 1
ATOM 5174 C CA . GLY A 1 677 ? 64.078 -33.499 1.249 1.00 23.92 677 GLY A CA 1
ATOM 5175 C C . GLY A 1 677 ? 63.510 -33.205 2.654 1.00 23.92 677 GLY A C 1
ATOM 5176 O O . GLY A 1 677 ? 63.061 -32.089 2.909 1.00 23.92 677 GLY A O 1
ATOM 5177 N N . ARG A 1 678 ? 63.504 -34.166 3.590 1.00 36.78 678 ARG A N 1
ATOM 5178 C CA . ARG A 1 678 ? 63.066 -33.901 4.983 1.00 36.78 678 ARG A CA 1
ATOM 5179 C C . ARG A 1 678 ? 63.974 -32.838 5.634 1.00 36.78 678 ARG A C 1
ATOM 5181 O O . ARG A 1 678 ? 65.188 -33.021 5.622 1.00 36.78 678 ARG A O 1
ATOM 5188 N N . GLY A 1 679 ? 63.424 -31.790 6.261 1.00 24.92 679 GLY A N 1
ATOM 5189 C CA . GLY A 1 679 ? 64.224 -30.732 6.906 1.00 24.92 679 GLY A CA 1
ATOM 5190 C C . GLY A 1 679 ? 63.483 -29.944 7.996 1.00 24.92 679 GLY A C 1
ATOM 5191 O O . GLY A 1 679 ? 62.292 -29.677 7.875 1.00 24.92 679 GLY A O 1
ATOM 5192 N N . ARG A 1 680 ? 64.187 -29.584 9.082 1.00 32.34 680 ARG A N 1
ATOM 5193 C CA . ARG A 1 680 ? 63.656 -28.849 10.250 1.00 32.34 680 ARG A CA 1
ATOM 5194 C C . ARG A 1 680 ? 64.038 -27.358 10.223 1.00 32.34 680 ARG A C 1
ATOM 5196 O O . ARG A 1 680 ? 65.221 -27.071 10.327 1.00 32.34 680 ARG A O 1
ATOM 5203 N N . GLY A 1 681 ? 63.037 -26.471 10.290 1.00 26.84 681 GLY A N 1
ATOM 5204 C CA . GLY A 1 681 ? 63.014 -25.215 11.075 1.00 26.84 681 GLY A CA 1
ATOM 5205 C C . GLY A 1 681 ? 64.013 -24.066 10.798 1.00 26.84 681 GLY A C 1
ATOM 5206 O O . GLY A 1 681 ? 65.025 -24.224 10.133 1.00 26.84 681 GLY A O 1
ATOM 5207 N N . GLY A 1 682 ? 63.745 -22.903 11.421 1.00 27.92 682 GLY A N 1
ATOM 5208 C CA . GLY A 1 682 ? 64.773 -21.893 11.747 1.00 27.92 682 GLY A CA 1
ATOM 5209 C C . GLY A 1 682 ? 64.676 -20.490 11.110 1.00 27.92 682 GLY A C 1
ATOM 5210 O O . GLY A 1 682 ? 65.139 -20.280 10.003 1.00 27.92 682 GLY A O 1
ATOM 5211 N N . ARG A 1 683 ? 64.187 -19.513 11.897 1.00 31.69 683 ARG A N 1
ATOM 5212 C CA . ARG A 1 683 ? 64.636 -18.095 12.034 1.00 31.69 683 ARG A CA 1
ATOM 5213 C C . ARG A 1 683 ? 65.333 -17.363 10.846 1.00 31.69 683 ARG A C 1
ATOM 5215 O O . ARG A 1 683 ? 66.461 -17.708 10.520 1.00 31.69 683 ARG A O 1
ATOM 5222 N N . GLY A 1 684 ? 64.871 -16.141 10.503 1.00 27.66 684 GLY A N 1
ATOM 5223 C CA . GLY A 1 684 ? 65.816 -15.006 10.302 1.00 27.66 684 GLY A CA 1
ATOM 5224 C C . GLY A 1 684 ? 65.504 -13.851 9.315 1.00 27.66 684 GLY A C 1
ATOM 5225 O O . GLY A 1 684 ? 65.619 -14.012 8.114 1.00 27.66 684 GLY A O 1
ATOM 5226 N N . ARG A 1 685 ? 65.240 -12.653 9.872 1.00 30.73 685 ARG A N 1
ATOM 5227 C CA . ARG A 1 685 ? 65.555 -11.256 9.425 1.00 30.73 685 ARG A CA 1
ATOM 5228 C C . ARG A 1 685 ? 66.262 -10.990 8.059 1.00 30.73 685 ARG A C 1
ATOM 5230 O O . ARG A 1 685 ? 67.337 -11.536 7.849 1.00 30.73 685 ARG A O 1
ATOM 5237 N N . GLY A 1 686 ? 65.893 -9.892 7.350 1.00 26.98 686 GLY A N 1
ATOM 5238 C CA . GLY A 1 686 ? 66.923 -9.040 6.680 1.00 26.98 686 GLY A CA 1
ATOM 5239 C C . GLY A 1 686 ? 66.607 -8.050 5.518 1.00 26.98 686 GLY A C 1
ATOM 5240 O O . GLY A 1 686 ? 66.920 -8.346 4.380 1.00 26.98 686 GLY A O 1
ATOM 5241 N N . ARG A 1 687 ? 66.149 -6.819 5.822 1.00 30.25 687 ARG A N 1
ATOM 5242 C CA . ARG A 1 687 ? 66.533 -5.487 5.232 1.00 30.25 687 ARG A CA 1
ATOM 5243 C C . ARG A 1 687 ? 67.011 -5.281 3.745 1.00 30.25 687 ARG A C 1
ATOM 5245 O O . ARG A 1 687 ? 68.176 -5.507 3.454 1.00 30.25 687 ARG A O 1
ATOM 5252 N N . ALA A 1 688 ? 66.233 -4.458 3.005 1.00 27.44 688 ALA A N 1
ATOM 5253 C CA . ALA A 1 688 ? 66.531 -3.051 2.571 1.00 27.44 688 ALA A CA 1
ATOM 5254 C C . ALA A 1 688 ? 67.196 -2.625 1.210 1.00 27.44 688 ALA A C 1
ATOM 5256 O O . ALA A 1 688 ? 68.265 -3.096 0.854 1.00 27.44 688 ALA A O 1
ATOM 5257 N N . ARG A 1 689 ? 66.648 -1.504 0.658 1.00 32.22 689 ARG A N 1
ATOM 5258 C CA . ARG A 1 689 ? 67.234 -0.378 -0.160 1.00 32.22 689 ARG A CA 1
ATOM 5259 C C . ARG A 1 689 ? 67.655 -0.550 -1.647 1.00 32.22 689 ARG A C 1
ATOM 5261 O O . ARG A 1 689 ? 68.424 -1.440 -1.966 1.00 32.22 689 ARG A O 1
ATOM 5268 N N . GLY A 1 690 ? 67.362 0.478 -2.478 1.00 26.89 690 GLY A N 1
ATOM 5269 C CA . GLY A 1 690 ? 68.169 0.845 -3.672 1.00 26.89 690 GLY A CA 1
ATOM 5270 C C . GLY A 1 690 ? 67.546 1.846 -4.684 1.00 26.89 690 GLY A C 1
ATOM 5271 O O . GLY A 1 690 ? 66.554 1.520 -5.314 1.00 26.89 690 GLY A O 1
ATOM 5272 N N . ASN A 1 691 ? 68.141 3.039 -4.859 1.00 27.69 691 ASN A N 1
ATOM 5273 C CA . ASN A 1 691 ? 67.777 4.140 -5.795 1.00 27.69 691 ASN A CA 1
ATOM 5274 C C . ASN A 1 691 ? 67.963 3.847 -7.313 1.00 27.69 691 ASN A C 1
ATOM 5276 O O . ASN A 1 691 ? 68.775 2.995 -7.656 1.00 27.69 691 ASN A O 1
ATOM 5280 N N . GLY A 1 692 ? 67.424 4.712 -8.203 1.00 22.03 692 GLY A N 1
ATOM 5281 C CA . GLY A 1 692 ? 68.016 4.982 -9.544 1.00 22.03 692 GLY A CA 1
ATOM 5282 C C . GLY A 1 692 ? 67.130 5.748 -10.570 1.00 22.03 692 GLY A C 1
ATOM 5283 O O . GLY A 1 692 ? 66.034 5.259 -10.823 1.00 22.03 692 GLY A O 1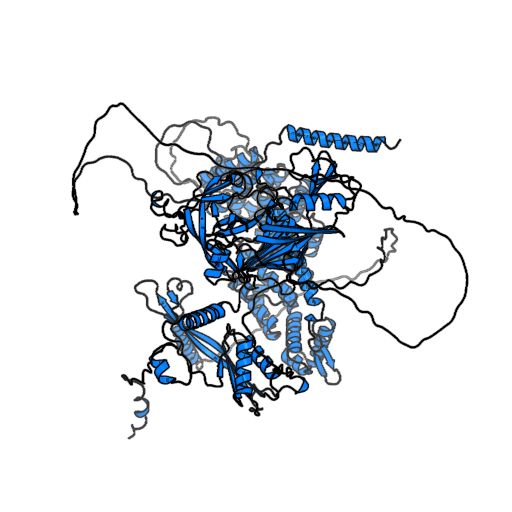
ATOM 5284 N N . PRO A 1 693 ? 67.538 6.903 -11.166 1.00 51.00 693 PRO A N 1
ATOM 5285 C CA . PRO A 1 693 ? 66.692 7.709 -12.094 1.00 51.00 693 PRO A CA 1
ATOM 5286 C C . PRO A 1 693 ? 67.362 8.167 -13.433 1.00 51.00 693 PRO A C 1
ATOM 5288 O O . PRO A 1 693 ? 68.544 7.891 -13.607 1.00 51.00 693 PRO A O 1
ATOM 5291 N N . ILE A 1 694 ? 66.638 8.932 -14.301 1.00 28.38 694 ILE A N 1
ATOM 5292 C CA . ILE A 1 694 ? 67.048 10.169 -15.077 1.00 28.38 694 ILE A CA 1
ATOM 5293 C C . ILE A 1 694 ? 66.492 10.342 -16.539 1.00 28.38 694 ILE A C 1
ATOM 5295 O O . ILE A 1 694 ? 66.693 9.478 -17.378 1.00 28.38 694 ILE A O 1
ATOM 5299 N N . HIS A 1 695 ? 65.896 11.535 -16.794 1.00 28.14 695 HIS A N 1
ATOM 5300 C CA . HIS A 1 695 ? 65.695 12.379 -18.025 1.00 28.14 695 HIS A CA 1
ATOM 5301 C C . HIS A 1 695 ? 64.979 11.907 -19.342 1.00 28.14 695 HIS A C 1
ATOM 5303 O O . HIS A 1 695 ? 64.995 10.718 -19.626 1.00 28.14 695 HIS A O 1
ATOM 5309 N N . VAL A 1 696 ? 64.457 12.771 -20.269 1.00 30.53 696 VAL A N 1
ATOM 5310 C CA . VAL A 1 696 ? 63.681 14.081 -20.286 1.00 30.53 696 VAL A CA 1
ATOM 5311 C C . VAL A 1 696 ? 63.714 14.775 -21.698 1.00 30.53 696 VAL A C 1
ATOM 5313 O O . VAL A 1 696 ? 64.321 14.213 -22.603 1.00 30.53 696 VAL A O 1
ATOM 5316 N N . ASP A 1 697 ? 63.060 15.951 -21.859 1.00 29.42 697 ASP A N 1
ATOM 5317 C CA . ASP A 1 697 ? 63.048 16.945 -22.985 1.00 29.42 697 ASP A CA 1
ATOM 5318 C C . ASP A 1 697 ? 62.148 16.643 -24.214 1.00 29.42 697 ASP A C 1
ATOM 5320 O O . ASP A 1 697 ? 61.979 15.481 -24.571 1.00 29.42 697 ASP A O 1
ATOM 5324 N N . TYR A 1 698 ? 61.523 17.587 -24.956 1.00 31.27 698 TYR A N 1
ATOM 5325 C CA . TYR A 1 698 ? 61.136 19.033 -24.837 1.00 31.27 698 TYR A CA 1
ATOM 5326 C C . TYR A 1 698 ? 59.969 19.283 -25.865 1.00 31.27 698 TYR A C 1
ATOM 5328 O O . TYR A 1 698 ? 59.592 18.320 -26.531 1.00 31.27 698 TYR A O 1
ATOM 5336 N N . ASN A 1 699 ? 59.284 20.417 -26.136 1.00 28.88 699 ASN A N 1
ATOM 5337 C CA . ASN A 1 699 ? 59.254 21.879 -25.829 1.00 28.88 699 ASN A CA 1
ATOM 5338 C C . ASN A 1 699 ? 57.749 22.337 -25.962 1.00 28.88 699 ASN A C 1
ATOM 5340 O O . ASN A 1 699 ? 56.929 21.494 -26.322 1.00 28.88 699 ASN A O 1
ATOM 5344 N N . ASP A 1 700 ? 57.183 23.526 -25.672 1.00 30.94 700 ASP A N 1
ATOM 5345 C CA . ASP A 1 700 ? 57.538 24.972 -25.573 1.00 30.94 700 ASP A CA 1
ATOM 5346 C C . ASP A 1 700 ? 57.621 25.772 -26.912 1.00 30.94 700 ASP A C 1
ATOM 5348 O O . ASP A 1 700 ? 58.224 25.287 -27.866 1.00 30.94 700 ASP A O 1
ATOM 5352 N N . GLY A 1 701 ? 57.036 26.981 -27.083 1.00 31.48 701 GLY A N 1
ATOM 5353 C CA . GLY A 1 701 ? 56.223 27.795 -26.149 1.00 31.48 701 GLY A CA 1
ATOM 5354 C C . GLY A 1 701 ? 55.937 29.257 -26.588 1.00 31.48 701 GLY A C 1
ATOM 5355 O O . GLY A 1 701 ? 56.079 29.606 -27.759 1.00 31.48 701 GLY A O 1
ATOM 5356 N N . GLY A 1 702 ? 55.562 30.107 -25.611 1.00 29.19 702 GLY A N 1
ATOM 5357 C CA . GLY A 1 702 ? 55.481 31.589 -25.687 1.00 29.19 702 GLY A CA 1
ATOM 5358 C C . GLY A 1 702 ? 54.217 32.234 -26.302 1.00 29.19 702 GLY A C 1
ATOM 5359 O O . GLY A 1 702 ? 53.369 31.536 -26.847 1.00 29.19 702 GLY A O 1
ATOM 5360 N N . TYR A 1 703 ? 54.027 33.570 -26.277 1.00 31.92 703 TYR A N 1
ATOM 5361 C CA . TYR A 1 703 ? 54.533 34.631 -25.365 1.00 31.92 703 TYR A CA 1
ATOM 5362 C C . TYR A 1 703 ? 53.875 36.008 -25.676 1.00 31.92 703 TYR A C 1
ATOM 5364 O O . TYR A 1 703 ? 53.833 36.363 -26.846 1.00 31.92 703 TYR A O 1
ATOM 5372 N N . ASP A 1 704 ? 53.426 36.793 -24.672 1.00 27.98 704 ASP A N 1
ATOM 5373 C CA . ASP A 1 704 ? 53.799 38.226 -24.464 1.00 27.98 704 ASP A CA 1
ATOM 5374 C C . ASP A 1 704 ? 53.215 38.842 -23.154 1.00 27.98 704 ASP A C 1
ATOM 5376 O O . ASP A 1 704 ? 52.510 38.158 -22.411 1.00 27.98 704 ASP A O 1
ATOM 5380 N N . ASN A 1 705 ? 53.611 40.077 -22.779 1.00 29.89 705 ASN A N 1
ATOM 5381 C CA . ASN A 1 705 ? 53.832 40.462 -21.362 1.00 29.89 705 ASN A CA 1
ATOM 5382 C C . ASN A 1 705 ? 53.683 41.977 -21.018 1.00 29.89 705 ASN A C 1
ATOM 5384 O O . ASN A 1 705 ? 54.131 42.802 -21.806 1.00 29.89 705 ASN A O 1
ATOM 5388 N N . MET A 1 706 ? 53.189 42.347 -19.807 1.00 24.66 706 MET A N 1
ATOM 5389 C CA . MET A 1 706 ? 53.593 43.576 -19.054 1.00 24.66 706 MET A CA 1
ATOM 5390 C C . MET A 1 706 ? 53.058 43.698 -17.589 1.00 24.66 706 MET A C 1
ATOM 5392 O O . MET A 1 706 ? 51.874 43.919 -17.371 1.00 24.66 706 MET A O 1
ATOM 5396 N N . GLY A 1 707 ? 53.966 43.735 -16.593 1.00 26.69 707 GLY A N 1
ATOM 5397 C CA . GLY A 1 707 ? 54.144 44.904 -15.688 1.00 26.69 707 GLY A CA 1
ATOM 5398 C C . GLY A 1 707 ? 53.371 45.115 -14.346 1.00 26.69 707 GLY A C 1
ATOM 5399 O O . GLY A 1 707 ? 52.207 45.485 -14.346 1.00 26.69 707 GLY A O 1
ATOM 5400 N N . ARG A 1 708 ? 54.147 45.187 -13.234 1.00 27.97 708 ARG A N 1
ATOM 5401 C CA . ARG A 1 708 ? 53.971 45.978 -11.962 1.00 27.97 708 ARG A CA 1
ATOM 5402 C C . ARG A 1 708 ? 53.054 45.505 -10.788 1.00 27.97 708 ARG A C 1
ATOM 5404 O O . ARG A 1 708 ? 51.878 45.825 -10.747 1.00 27.97 708 ARG A O 1
ATOM 5411 N N . GLY A 1 709 ? 53.687 45.033 -9.695 1.00 23.92 709 GLY A N 1
ATOM 5412 C CA . GLY A 1 709 ? 53.907 45.846 -8.463 1.00 23.92 709 GLY A CA 1
ATOM 5413 C C . GLY A 1 709 ? 52.947 45.805 -7.237 1.00 23.92 709 GLY A C 1
ATOM 5414 O O . GLY A 1 709 ? 51.892 46.418 -7.277 1.00 23.92 709 GLY A O 1
ATOM 5415 N N . TYR A 1 710 ? 53.463 45.310 -6.088 1.00 25.61 710 TYR A N 1
ATOM 5416 C CA . TYR A 1 710 ? 53.009 45.496 -4.672 1.00 25.61 710 TYR A CA 1
ATOM 5417 C C . TYR A 1 710 ? 51.623 44.928 -4.238 1.00 25.61 710 TYR A C 1
ATOM 5419 O O . TYR A 1 710 ? 50.699 44.863 -5.031 1.00 25.61 710 TYR A O 1
ATOM 5427 N N . GLY A 1 711 ? 51.380 44.518 -2.974 1.00 26.39 711 GLY A N 1
ATOM 5428 C CA . GLY A 1 711 ? 52.302 44.242 -1.850 1.00 26.39 711 GLY A CA 1
ATOM 5429 C C . GLY A 1 711 ? 51.647 44.161 -0.439 1.00 26.39 711 GLY A C 1
ATOM 5430 O O . GLY A 1 711 ? 50.832 45.010 -0.108 1.00 26.39 711 GLY A O 1
ATOM 5431 N N . ARG A 1 712 ? 52.128 43.226 0.418 1.00 31.27 712 ARG A N 1
ATOM 5432 C CA . ARG A 1 712 ? 51.751 42.921 1.844 1.00 31.27 712 ARG A CA 1
ATOM 5433 C C . ARG A 1 712 ? 50.393 42.212 2.066 1.00 31.27 712 ARG A C 1
ATOM 5435 O O . ARG A 1 712 ? 49.438 42.512 1.372 1.00 31.27 712 ARG A O 1
ATOM 5442 N N . GLY A 1 713 ? 50.226 41.298 3.039 1.00 28.25 713 GLY A N 1
ATOM 5443 C CA . GLY A 1 713 ? 51.146 40.643 4.011 1.00 28.25 713 GLY A CA 1
ATOM 5444 C C . GLY A 1 713 ? 50.367 40.146 5.259 1.00 28.25 713 GLY A C 1
ATOM 5445 O O . GLY A 1 713 ? 49.294 40.677 5.505 1.00 28.25 713 GLY A O 1
ATOM 5446 N N . GLY A 1 714 ? 50.771 39.172 6.095 1.00 26.09 714 GLY A N 1
ATOM 5447 C CA . GLY A 1 714 ? 51.885 38.191 6.142 1.00 26.09 714 GLY A CA 1
ATOM 5448 C C . GLY A 1 714 ? 51.369 36.855 6.756 1.00 26.09 714 GLY A C 1
ATOM 5449 O O . GLY A 1 714 ? 50.204 36.794 7.127 1.00 26.09 714 GLY A O 1
ATOM 5450 N N . TRP A 1 715 ? 52.065 35.709 6.849 1.00 24.25 715 TRP A N 1
ATOM 5451 C CA . TRP A 1 715 ? 53.482 35.395 7.146 1.00 24.25 715 TRP A CA 1
ATOM 5452 C C . TRP A 1 715 ? 53.961 35.951 8.508 1.00 24.25 715 TRP A C 1
ATOM 5454 O O . TRP A 1 715 ? 53.868 37.153 8.716 1.00 24.25 715 TRP A O 1
ATOM 5464 N N . GLY A 1 716 ? 54.536 35.178 9.448 1.00 24.84 716 GLY A N 1
ATOM 5465 C CA . GLY A 1 716 ? 54.824 33.729 9.504 1.00 24.84 716 GLY A CA 1
ATOM 5466 C C . GLY A 1 716 ? 55.841 33.374 10.624 1.00 24.84 716 GLY A C 1
ATOM 5467 O O . GLY A 1 716 ? 56.226 34.256 11.385 1.00 24.84 716 GLY A O 1
ATOM 5468 N N . ARG A 1 717 ? 56.356 32.123 10.642 1.00 26.59 717 ARG A N 1
ATOM 5469 C CA . ARG A 1 717 ? 57.271 31.495 11.652 1.00 26.59 717 ARG A CA 1
ATOM 5470 C C . ARG A 1 717 ? 56.587 31.057 12.968 1.00 26.59 717 ARG A C 1
ATOM 5472 O O . ARG A 1 717 ? 55.595 31.644 13.363 1.00 26.59 717 ARG A O 1
ATOM 5479 N N . GLY A 1 718 ? 57.080 30.042 13.690 1.00 23.56 718 GLY A N 1
ATOM 5480 C CA . GLY A 1 718 ? 58.174 29.097 13.390 1.00 23.56 718 GLY A CA 1
ATOM 5481 C C . GLY A 1 718 ? 58.359 28.052 14.509 1.00 23.56 718 GLY A C 1
ATOM 5482 O O . GLY A 1 718 ? 58.106 28.352 15.670 1.00 23.56 718 GLY A O 1
ATOM 5483 N N . GLY A 1 719 ? 58.767 26.822 14.170 1.00 29.61 719 GLY A N 1
ATOM 5484 C CA . GLY A 1 719 ? 58.870 25.705 15.128 1.00 29.61 719 GLY A CA 1
ATOM 5485 C C . GLY A 1 719 ? 60.246 25.533 15.792 1.00 29.61 719 GLY A C 1
ATOM 5486 O O . GLY A 1 719 ? 61.243 26.080 15.323 1.00 29.61 719 GLY A O 1
ATOM 5487 N N . PHE A 1 720 ? 60.309 24.707 16.845 1.00 26.36 720 PHE A N 1
ATOM 5488 C CA . PHE A 1 720 ? 61.543 24.343 17.561 1.00 26.36 720 PHE A CA 1
ATOM 5489 C C . PHE A 1 720 ? 61.672 22.829 17.818 1.00 26.36 720 PHE A C 1
ATOM 5491 O O . PHE A 1 720 ? 60.687 22.099 17.883 1.00 26.36 720 PHE A O 1
ATOM 5498 N N . ARG A 1 721 ? 62.920 22.361 17.971 1.00 26.23 721 ARG A N 1
ATOM 5499 C CA . ARG A 1 721 ? 63.303 20.989 18.376 1.00 26.23 721 ARG A CA 1
ATOM 5500 C C . ARG A 1 721 ? 63.539 20.942 19.896 1.00 26.23 721 ARG A C 1
ATOM 5502 O O . ARG A 1 721 ? 64.126 21.894 20.403 1.00 26.23 721 ARG A O 1
ATOM 5509 N N . GLY A 1 722 ? 63.267 19.832 20.601 1.00 24.88 722 GLY A N 1
ATOM 5510 C CA . GLY A 1 722 ? 63.644 19.745 22.030 1.00 24.88 722 GLY A CA 1
ATOM 5511 C C . GLY A 1 722 ? 63.466 18.408 22.776 1.00 24.88 722 GLY A C 1
ATOM 5512 O O . GLY A 1 722 ? 62.443 18.173 23.393 1.00 24.88 722 GLY A O 1
ATOM 5513 N N . ARG A 1 723 ? 64.522 17.584 22.768 1.00 26.94 723 ARG A N 1
ATOM 5514 C CA . ARG A 1 723 ? 64.901 16.481 23.695 1.00 26.94 723 ARG A CA 1
ATOM 5515 C C . ARG A 1 723 ? 64.246 16.378 25.104 1.00 26.94 723 ARG A C 1
ATOM 5517 O O . ARG A 1 723 ? 64.321 17.329 25.873 1.00 26.94 723 ARG A O 1
ATOM 5524 N N . GLY A 1 724 ? 64.013 15.127 25.544 1.00 23.84 724 GLY A N 1
ATOM 5525 C CA . GLY A 1 724 ? 64.235 14.656 26.938 1.00 23.84 724 GLY A CA 1
ATOM 5526 C C . GLY A 1 724 ? 62.982 14.243 27.743 1.00 23.84 724 GLY A C 1
ATOM 5527 O O . GLY A 1 724 ? 61.893 14.670 27.396 1.00 23.84 724 GLY A O 1
ATOM 5528 N N . ARG A 1 725 ? 63.067 13.437 28.826 1.00 28.83 725 ARG A N 1
ATOM 5529 C CA . ARG A 1 725 ? 64.232 12.764 29.470 1.00 28.83 725 ARG A CA 1
ATOM 5530 C C . ARG A 1 725 ? 63.783 11.704 30.524 1.00 28.83 725 ARG A C 1
ATOM 5532 O O . ARG A 1 725 ? 63.001 12.058 31.392 1.00 28.83 725 ARG A O 1
ATOM 5539 N N . GLY A 1 726 ? 64.382 10.497 30.544 1.00 24.61 726 GLY A N 1
ATOM 5540 C CA . GLY A 1 726 ? 64.259 9.485 31.637 1.00 24.61 726 GLY A CA 1
ATOM 5541 C C . GLY A 1 726 ? 62.956 8.651 31.641 1.00 24.61 726 GLY A C 1
ATOM 5542 O O . GLY A 1 726 ? 61.971 9.086 31.063 1.00 24.61 726 GLY A O 1
ATOM 5543 N N . GLY A 1 727 ? 62.868 7.432 32.204 1.00 25.83 727 GLY A N 1
ATOM 5544 C CA . GLY A 1 727 ? 63.838 6.610 32.969 1.00 25.83 727 GLY A CA 1
ATOM 5545 C C . GLY A 1 727 ? 63.917 7.007 34.453 1.00 25.83 727 GLY A C 1
ATOM 5546 O O . GLY A 1 727 ? 64.113 8.187 34.718 1.00 25.83 727 GLY A O 1
ATOM 5547 N N . TYR A 1 728 ? 63.803 6.130 35.464 1.00 27.28 728 TYR A N 1
ATOM 5548 C CA . TYR A 1 728 ? 63.942 4.653 35.584 1.00 27.28 728 TYR A CA 1
ATOM 5549 C C . TYR A 1 728 ? 62.722 4.070 36.370 1.00 27.28 728 TYR A C 1
ATOM 5551 O O . TYR A 1 728 ? 61.867 4.847 36.770 1.00 27.28 728 TYR A O 1
ATOM 5559 N N . GLY A 1 729 ? 62.458 2.772 36.596 1.00 24.17 729 GLY A N 1
ATOM 5560 C CA . GLY A 1 729 ? 63.296 1.575 36.788 1.00 24.17 729 GLY A CA 1
ATOM 5561 C C . GLY A 1 729 ? 63.609 1.359 38.283 1.00 24.17 729 GLY A C 1
ATOM 5562 O O . GLY A 1 729 ? 64.278 2.197 38.871 1.00 24.17 729 GLY A O 1
ATOM 5563 N N . VAL A 1 730 ? 63.080 0.305 38.929 1.00 24.25 730 VAL A N 1
ATOM 5564 C CA . VAL A 1 730 ? 63.755 -0.915 39.466 1.00 24.25 730 VAL A CA 1
ATOM 5565 C C . VAL A 1 730 ? 62.643 -1.761 40.144 1.00 24.25 730 VAL A C 1
ATOM 5567 O O . VAL A 1 730 ? 61.784 -1.155 40.770 1.00 24.25 730 VAL A O 1
ATOM 5570 N N . ARG A 1 731 ? 62.462 -3.095 40.059 1.00 25.38 731 ARG A N 1
ATOM 5571 C CA . ARG A 1 731 ? 63.236 -4.312 39.683 1.00 25.38 731 ARG A CA 1
ATOM 5572 C C . ARG A 1 731 ? 63.558 -5.218 40.897 1.00 25.38 731 ARG A C 1
ATOM 5574 O O . ARG A 1 731 ? 64.546 -4.973 41.574 1.00 25.38 731 ARG A O 1
ATOM 5581 N N . ASN A 1 732 ? 62.840 -6.351 40.974 1.00 26.36 732 ASN A N 1
ATOM 5582 C CA . ASN A 1 732 ? 63.159 -7.636 41.646 1.00 26.36 732 ASN A CA 1
ATOM 5583 C C . ASN A 1 732 ? 63.301 -7.644 43.193 1.00 26.36 732 ASN A C 1
ATOM 5585 O O . ASN A 1 732 ? 63.770 -6.684 43.782 1.00 26.36 732 ASN A O 1
ATOM 5589 N N . GLY A 1 733 ? 62.978 -8.742 43.895 1.00 25.30 733 GLY A N 1
ATOM 5590 C CA . GLY A 1 733 ? 62.447 -10.043 43.440 1.00 25.30 733 GLY A CA 1
ATOM 5591 C C . GLY A 1 733 ? 62.550 -11.136 44.526 1.00 25.30 733 GLY A C 1
ATOM 5592 O O . GLY A 1 733 ? 62.585 -10.791 45.701 1.00 25.30 733 GLY A O 1
ATOM 5593 N N . TYR A 1 734 ? 62.689 -12.407 44.100 1.00 25.89 734 TYR A N 1
ATOM 5594 C CA . TYR A 1 734 ? 62.815 -13.648 44.913 1.00 25.89 734 TYR A CA 1
ATOM 5595 C C . TYR A 1 734 ? 61.463 -14.143 45.511 1.00 25.89 734 TYR A C 1
ATOM 5597 O O . TYR A 1 734 ? 60.706 -13.340 46.035 1.00 25.89 734 TYR A O 1
ATOM 5605 N N . GLN A 1 735 ? 60.957 -15.367 45.236 1.00 25.95 735 GLN A N 1
ATOM 5606 C CA . GLN A 1 735 ? 61.447 -16.744 45.539 1.00 25.95 735 GLN A CA 1
ATOM 5607 C C . GLN A 1 735 ? 61.142 -17.103 47.023 1.00 25.95 735 GLN A C 1
ATOM 5609 O O . GLN A 1 735 ? 61.478 -16.305 47.884 1.00 25.95 735 GLN A O 1
ATOM 5614 N N . GLN A 1 736 ? 60.479 -18.213 47.416 1.00 24.61 736 GLN A N 1
ATOM 5615 C CA . GLN A 1 736 ? 60.389 -19.585 46.857 1.00 24.61 736 GLN A CA 1
ATOM 5616 C C . GLN A 1 736 ? 59.191 -20.409 47.423 1.00 24.61 736 GLN A C 1
ATOM 5618 O O . GLN A 1 736 ? 58.779 -20.119 48.535 1.00 24.61 736 GLN A O 1
ATOM 5623 N N . GLY A 1 737 ? 58.759 -21.486 46.729 1.00 23.41 737 GLY A N 1
ATOM 5624 C CA . GLY A 1 737 ? 58.107 -22.732 47.247 1.00 23.41 737 GLY A CA 1
ATOM 5625 C C . GLY A 1 737 ? 56.736 -22.651 47.975 1.00 23.41 737 GLY A C 1
ATOM 5626 O O . GLY A 1 737 ? 56.505 -21.725 48.731 1.00 23.41 737 GLY A O 1
ATOM 5627 N N . THR A 1 738 ? 55.701 -23.498 47.817 1.00 24.62 738 THR A N 1
ATOM 5628 C CA . THR A 1 738 ? 55.460 -24.931 47.463 1.00 24.62 738 THR A CA 1
ATOM 5629 C C . THR A 1 738 ? 55.542 -25.986 48.593 1.00 24.62 738 THR A C 1
ATOM 5631 O O . THR A 1 738 ? 56.623 -26.506 48.851 1.00 24.62 738 THR A O 1
ATOM 5634 N N . GLY A 1 739 ? 54.374 -26.442 49.089 1.00 24.75 739 GLY A N 1
ATOM 5635 C CA . GLY A 1 739 ? 54.094 -27.863 49.421 1.00 24.75 739 GLY A CA 1
ATOM 5636 C C . GLY A 1 739 ? 54.021 -28.310 50.902 1.00 24.75 739 GLY A C 1
ATOM 5637 O O . GLY A 1 739 ? 54.918 -28.012 51.681 1.00 24.75 739 GLY A O 1
ATOM 5638 N N . GLY A 1 740 ? 52.992 -29.106 51.258 1.00 23.83 740 GLY A N 1
ATOM 5639 C CA . GLY A 1 740 ? 52.834 -29.826 52.546 1.00 23.83 740 GLY A CA 1
ATOM 5640 C C . GLY A 1 740 ? 51.449 -30.508 52.711 1.00 23.83 740 GLY A C 1
ATOM 5641 O O . GLY A 1 740 ? 50.468 -29.966 52.219 1.00 23.83 740 GLY A O 1
ATOM 5642 N N . TYR A 1 741 ? 51.372 -31.680 53.369 1.00 29.58 741 TYR A N 1
ATOM 5643 C CA . TYR A 1 741 ? 50.215 -32.621 53.459 1.00 29.58 741 TYR A CA 1
ATOM 5644 C C . TYR A 1 741 ? 50.120 -33.263 54.883 1.00 29.58 741 TYR A C 1
ATOM 5646 O O . TYR A 1 741 ? 51.070 -33.089 55.644 1.00 29.58 741 TYR A O 1
ATOM 5654 N N . TYR A 1 742 ? 49.094 -34.020 55.336 1.00 30.30 742 TYR A N 1
ATOM 5655 C CA . TYR A 1 742 ? 47.902 -34.617 54.679 1.00 30.30 742 TYR A CA 1
ATOM 5656 C C . TYR A 1 742 ? 46.551 -34.037 55.208 1.00 30.30 742 TYR A C 1
ATOM 5658 O O . TYR A 1 742 ? 46.356 -32.850 54.971 1.00 30.30 742 TYR A O 1
ATOM 5666 N N . ASP A 1 743 ? 45.557 -34.690 55.849 1.00 25.05 743 ASP A N 1
ATOM 5667 C CA . ASP A 1 743 ? 45.351 -36.047 56.430 1.00 25.05 743 ASP A CA 1
ATOM 5668 C C . ASP A 1 743 ? 43.834 -36.443 56.458 1.00 25.05 743 ASP A C 1
ATOM 5670 O O . ASP A 1 743 ? 43.003 -35.645 56.018 1.00 25.05 743 ASP A O 1
ATOM 5674 N N . GLU A 1 744 ? 43.450 -37.654 56.908 1.00 25.73 744 GLU A N 1
ATOM 5675 C CA . GLU A 1 744 ? 42.141 -38.299 56.590 1.00 25.73 744 GLU A CA 1
ATOM 5676 C C . GLU A 1 744 ? 41.300 -38.840 57.799 1.00 25.73 744 GLU A C 1
ATOM 5678 O O . GLU A 1 744 ? 41.850 -39.340 58.777 1.00 25.73 744 GLU A O 1
ATOM 5683 N N . ALA A 1 745 ? 39.948 -38.839 57.678 1.00 27.27 745 ALA A N 1
ATOM 5684 C CA . ALA A 1 745 ? 38.920 -39.485 58.556 1.00 27.27 745 ALA A CA 1
ATOM 5685 C C . ALA A 1 745 ? 38.744 -38.932 60.015 1.00 27.27 745 ALA A C 1
ATOM 5687 O O . ALA A 1 745 ? 39.525 -38.069 60.410 1.00 27.27 745 ALA A O 1
ATOM 5688 N N . PRO A 1 746 ? 37.746 -39.356 60.860 1.00 34.91 746 PRO A N 1
ATOM 5689 C CA . PRO A 1 746 ? 36.605 -40.293 60.698 1.00 34.91 746 PRO A CA 1
ATOM 5690 C C . PRO A 1 746 ? 35.196 -39.733 61.139 1.00 34.91 746 PRO A C 1
ATOM 5692 O O . PRO A 1 746 ? 34.995 -38.526 61.216 1.00 34.91 746 PRO A O 1
ATOM 5695 N N . ALA A 1 747 ? 34.202 -40.606 61.423 1.00 24.91 747 ALA A N 1
ATOM 5696 C CA . ALA A 1 747 ? 32.794 -40.329 61.858 1.00 24.91 747 ALA A CA 1
ATOM 5697 C C . ALA A 1 747 ? 32.400 -41.212 63.097 1.00 24.91 747 ALA A C 1
ATOM 5699 O O . ALA A 1 747 ? 33.332 -41.823 63.625 1.00 24.91 747 ALA A O 1
ATOM 5700 N N . PRO A 1 748 ? 31.123 -41.441 63.561 1.00 55.16 748 PRO A N 1
ATOM 5701 C CA . PRO A 1 748 ? 29.764 -40.869 63.318 1.00 55.16 748 PRO A CA 1
ATOM 5702 C C . PRO A 1 748 ? 29.085 -40.360 64.657 1.00 55.16 748 PRO A C 1
ATOM 5704 O O . PRO A 1 748 ? 29.694 -39.460 65.223 1.00 55.16 748 PRO A O 1
ATOM 5707 N N . PRO A 1 749 ? 27.983 -40.875 65.308 1.00 48.44 749 PRO A N 1
ATOM 5708 C CA . PRO A 1 749 ? 26.619 -41.350 64.911 1.00 48.44 749 PRO A CA 1
ATOM 5709 C C . PRO A 1 749 ? 25.368 -40.925 65.789 1.00 48.44 749 PRO A C 1
ATOM 5711 O O . PRO A 1 749 ? 25.410 -41.019 67.010 1.00 48.44 749 PRO A O 1
ATOM 5714 N N . ALA A 1 750 ? 24.176 -40.767 65.161 1.00 28.56 750 ALA A N 1
ATOM 5715 C CA . ALA A 1 750 ? 22.805 -41.134 65.673 1.00 28.56 750 ALA A CA 1
ATOM 5716 C C . ALA A 1 750 ? 22.168 -40.347 66.886 1.00 28.56 750 ALA A C 1
ATOM 5718 O O . ALA A 1 750 ? 22.868 -39.509 67.446 1.00 28.56 750 ALA A O 1
ATOM 5719 N N . PRO A 1 751 ? 20.873 -40.552 67.324 1.00 49.56 751 PRO A N 1
ATOM 5720 C CA . PRO A 1 751 ? 19.849 -41.548 66.901 1.00 49.56 751 PRO A CA 1
ATOM 5721 C C . PRO A 1 751 ? 18.315 -41.170 66.813 1.00 49.56 751 PRO A C 1
ATOM 5723 O O . PRO A 1 751 ? 17.771 -40.532 67.704 1.00 49.56 751 PRO A O 1
ATOM 5726 N N . PHE A 1 752 ? 17.593 -41.804 65.853 1.00 31.44 752 PHE A N 1
ATOM 5727 C CA . PHE A 1 752 ? 16.228 -42.437 65.945 1.00 31.44 752 PHE A CA 1
ATOM 5728 C C . PHE A 1 752 ? 14.940 -41.592 66.240 1.00 31.44 752 PHE A C 1
ATOM 5730 O O . PHE A 1 752 ? 15.036 -40.457 66.673 1.00 31.44 752 PHE A O 1
ATOM 5737 N N . GLN A 1 753 ? 13.674 -42.030 66.012 1.00 30.06 753 GLN A N 1
ATOM 5738 C CA . GLN A 1 753 ? 13.009 -43.286 65.536 1.00 30.06 753 GLN A CA 1
ATOM 5739 C C . GLN A 1 753 ? 11.974 -42.975 64.402 1.00 30.06 753 GLN A C 1
ATOM 5741 O O . GLN A 1 753 ? 11.555 -41.832 64.288 1.00 30.06 753 GLN A O 1
ATOM 5746 N N . GLY A 1 754 ? 11.438 -43.902 63.578 1.00 28.88 754 GLY A N 1
ATOM 5747 C CA . GLY A 1 754 ? 11.710 -45.340 63.378 1.00 28.88 754 GLY A CA 1
ATOM 5748 C C . GLY A 1 754 ? 10.638 -46.104 62.540 1.00 28.88 754 GLY A C 1
ATOM 5749 O O . GLY A 1 754 ? 9.568 -45.575 62.260 1.00 28.88 754 GLY A O 1
ATOM 5750 N N . ARG A 1 755 ? 10.918 -47.393 62.236 1.00 27.89 755 ARG A N 1
ATOM 5751 C CA . ARG A 1 755 ? 10.109 -48.430 61.510 1.00 27.89 755 ARG A CA 1
ATOM 5752 C C . ARG A 1 755 ? 10.027 -48.365 59.961 1.00 27.89 755 ARG A C 1
ATOM 5754 O O . ARG A 1 755 ? 10.164 -47.317 59.351 1.00 27.89 755 ARG A O 1
ATOM 5761 N N . GLY A 1 756 ? 9.848 -49.543 59.331 1.00 26.03 756 GLY A N 1
ATOM 5762 C CA . GLY A 1 756 ? 9.786 -49.776 57.870 1.00 26.03 756 GLY A CA 1
ATOM 5763 C C . GLY A 1 756 ? 9.871 -51.275 57.478 1.00 26.03 756 GLY A C 1
ATOM 5764 O O . GLY A 1 756 ? 9.787 -52.126 58.362 1.00 26.03 756 GLY A O 1
ATOM 5765 N N . ARG A 1 757 ? 10.142 -51.576 56.185 1.00 30.84 757 ARG A N 1
ATOM 5766 C CA . ARG A 1 757 ? 10.190 -52.912 55.494 1.00 30.84 757 ARG A CA 1
ATOM 5767 C C . ARG A 1 757 ? 8.807 -53.553 55.198 1.00 30.84 757 ARG A C 1
ATOM 5769 O O . ARG A 1 757 ? 7.913 -53.432 56.018 1.00 30.84 757 ARG A O 1
ATOM 5776 N N . GLY A 1 758 ? 8.574 -54.292 54.095 1.00 25.70 758 GLY A N 1
ATOM 5777 C CA . GLY A 1 758 ? 9.350 -54.470 52.843 1.00 25.70 758 GLY A CA 1
ATOM 5778 C C . GLY A 1 758 ? 9.090 -55.799 52.070 1.00 25.70 758 GLY A C 1
ATOM 5779 O O . GLY A 1 758 ? 8.643 -56.765 52.675 1.00 25.70 758 GLY A O 1
ATOM 5780 N N . ARG A 1 759 ? 9.518 -55.861 50.784 1.00 28.62 759 ARG A N 1
ATOM 5781 C CA . ARG A 1 759 ? 9.623 -57.026 49.837 1.00 28.62 759 ARG A CA 1
ATOM 5782 C C . ARG A 1 759 ? 8.354 -57.538 49.102 1.00 28.62 759 ARG A C 1
ATOM 5784 O O . ARG A 1 759 ? 7.344 -57.805 49.733 1.00 28.62 759 ARG A O 1
ATOM 5791 N N . GLY A 1 760 ? 8.481 -57.855 47.795 1.00 23.72 760 GLY A N 1
ATOM 5792 C CA . GLY A 1 760 ? 7.539 -58.727 47.048 1.00 23.72 760 GLY A CA 1
ATOM 5793 C C . GLY A 1 760 ? 7.687 -58.738 45.506 1.00 23.72 760 GLY A C 1
ATOM 5794 O O . GLY A 1 760 ? 7.436 -57.735 44.861 1.00 23.72 760 GLY A O 1
ATOM 5795 N N . ARG A 1 761 ? 8.092 -59.873 44.911 1.00 26.92 761 ARG A N 1
ATOM 5796 C CA . ARG A 1 761 ? 8.328 -60.127 43.460 1.00 26.92 761 ARG A CA 1
ATOM 5797 C C . ARG A 1 761 ? 7.080 -60.013 42.544 1.00 26.92 761 ARG A C 1
ATOM 5799 O O . ARG A 1 761 ? 6.014 -60.445 42.959 1.00 26.92 761 ARG A O 1
ATOM 5806 N N . GLY A 1 762 ? 7.288 -59.765 41.238 1.00 23.02 762 GLY A N 1
ATOM 5807 C CA . GLY A 1 762 ? 6.632 -60.555 40.161 1.00 23.02 762 GLY A CA 1
ATOM 5808 C C . GLY A 1 762 ? 5.816 -59.806 39.071 1.00 23.02 762 GLY A C 1
ATOM 5809 O O . GLY A 1 762 ? 5.443 -58.662 39.305 1.00 23.02 762 GLY A O 1
ATOM 5810 N N . PRO A 1 763 ? 5.544 -60.413 37.880 1.00 55.22 763 PRO A N 1
ATOM 5811 C CA . PRO A 1 763 ? 4.944 -59.718 36.718 1.00 55.22 763 PRO A CA 1
ATOM 5812 C C . PRO A 1 763 ? 3.671 -60.367 36.084 1.00 55.22 763 PRO A C 1
ATOM 5814 O O . PRO A 1 763 ? 3.297 -61.479 36.442 1.00 55.22 763 PRO A O 1
ATOM 5817 N N . TYR A 1 764 ? 3.126 -59.698 35.040 1.00 26.34 764 TYR A N 1
ATOM 5818 C CA . TYR A 1 764 ? 2.174 -60.133 33.971 1.00 26.34 764 TYR A CA 1
ATOM 5819 C C . TYR A 1 764 ? 0.652 -59.801 34.036 1.00 26.34 764 TYR A C 1
ATOM 5821 O O . TYR A 1 764 ? -0.039 -60.167 34.972 1.00 26.34 764 TYR A O 1
ATOM 5829 N N . ARG A 1 765 ? 0.156 -59.295 32.878 1.00 26.83 765 ARG A N 1
ATOM 5830 C CA . ARG A 1 765 ? -1.123 -59.554 32.135 1.00 26.83 765 ARG A CA 1
ATOM 5831 C C . ARG A 1 765 ? -2.529 -59.316 32.755 1.00 26.83 765 ARG A C 1
ATOM 5833 O O . ARG A 1 765 ? -2.822 -59.717 33.866 1.00 26.83 765 ARG A O 1
ATOM 5840 N N . GLY A 1 766 ? -3.453 -58.869 31.879 1.00 23.95 766 GLY A N 1
ATOM 5841 C CA . GLY A 1 766 ? -4.931 -58.847 32.044 1.00 23.95 766 GLY A CA 1
ATOM 5842 C C . GLY A 1 766 ? -5.493 -57.413 32.067 1.00 23.95 766 GLY A C 1
ATOM 5843 O O . GLY A 1 766 ? -5.003 -56.620 32.855 1.00 23.95 766 GLY A O 1
ATOM 5844 N N . ARG A 1 767 ? -6.403 -56.908 31.211 1.00 26.23 767 ARG A N 1
ATOM 5845 C CA . ARG A 1 767 ? -7.397 -57.404 30.216 1.00 26.23 767 ARG A CA 1
ATOM 5846 C C . ARG A 1 767 ? -8.808 -57.707 30.769 1.00 26.23 767 ARG A C 1
ATOM 5848 O O . ARG A 1 767 ? -9.021 -58.752 31.367 1.00 26.23 767 ARG A O 1
ATOM 5855 N N . GLY A 1 768 ? -9.765 -56.842 30.399 1.00 24.00 768 GLY A N 1
ATOM 5856 C CA . GLY A 1 768 ? -11.216 -56.945 30.648 1.00 24.00 768 GLY A CA 1
ATOM 5857 C C . GLY A 1 768 ? -11.686 -56.274 31.950 1.00 24.00 768 GLY A C 1
ATOM 5858 O O . GLY A 1 768 ? -10.870 -56.070 32.839 1.00 24.00 768 GLY A O 1
ATOM 5859 N N . ARG A 1 769 ? -12.969 -55.959 32.172 1.00 26.61 769 ARG A N 1
ATOM 5860 C CA . ARG A 1 769 ? -14.117 -55.535 31.328 1.00 26.61 769 ARG A CA 1
ATOM 5861 C C . ARG A 1 769 ? -15.358 -55.470 32.254 1.00 26.61 769 ARG A C 1
ATOM 5863 O O . ARG A 1 769 ? -15.629 -56.441 32.945 1.00 26.61 769 ARG A O 1
ATOM 5870 N N . ASP A 1 770 ? -16.105 -54.371 32.156 1.00 24.94 770 ASP A N 1
ATOM 5871 C CA . ASP A 1 770 ? -17.580 -54.280 32.201 1.00 24.94 770 ASP A CA 1
ATOM 5872 C C . ASP A 1 770 ? -18.414 -54.441 33.511 1.00 24.94 770 ASP A C 1
ATOM 5874 O O . ASP A 1 770 ? -18.477 -55.500 34.125 1.00 24.94 770 ASP A O 1
ATOM 5878 N N . PHE A 1 771 ? -19.229 -53.394 33.773 1.00 25.27 771 PHE A N 1
ATOM 5879 C CA . PHE A 1 771 ? -20.472 -53.314 34.587 1.00 25.27 771 PHE A CA 1
ATOM 5880 C C . PHE A 1 771 ? -20.382 -53.473 36.137 1.00 25.27 771 PHE A C 1
ATOM 5882 O O . PHE A 1 771 ? -19.483 -54.115 36.654 1.00 25.27 771 PHE A O 1
ATOM 5889 N N . ARG A 1 772 ? -21.278 -52.884 36.965 1.00 24.94 772 ARG A N 1
ATOM 5890 C CA . ARG A 1 772 ? -22.558 -52.167 36.710 1.00 24.94 772 ARG A CA 1
ATOM 5891 C C . ARG A 1 772 ? -22.902 -51.130 37.814 1.00 24.94 772 ARG A C 1
ATOM 5893 O O . ARG A 1 772 ? -22.597 -51.364 38.971 1.00 24.94 772 ARG A O 1
ATOM 5900 N N . ALA A 1 773 ? -23.620 -50.068 37.423 1.00 26.12 773 ALA A N 1
ATOM 5901 C CA . ALA A 1 773 ? -24.577 -49.230 38.183 1.00 26.12 773 ALA A CA 1
ATOM 5902 C C . ALA A 1 773 ? -24.314 -48.804 39.655 1.00 26.12 773 ALA A C 1
ATOM 5904 O O . ALA A 1 773 ? -24.430 -49.606 40.575 1.00 26.12 773 ALA A O 1
ATOM 5905 N N . ASN A 1 774 ? -24.212 -47.483 39.882 1.00 26.53 774 ASN A N 1
ATOM 5906 C CA . ASN A 1 774 ? -25.256 -46.674 40.552 1.00 26.53 774 ASN A CA 1
ATOM 5907 C C . ASN A 1 774 ? -24.975 -45.160 40.376 1.00 26.53 774 ASN A C 1
ATOM 5909 O O . ASN A 1 774 ? -23.824 -44.767 40.212 1.00 26.53 774 ASN A O 1
ATOM 5913 N N . GLY A 1 775 ? -26.022 -44.324 40.357 1.00 24.36 775 GLY A N 1
ATOM 5914 C CA . GLY A 1 775 ? -25.930 -42.846 40.313 1.00 24.36 775 GLY A CA 1
ATOM 5915 C C . GLY A 1 775 ? -26.260 -42.196 41.673 1.00 24.36 775 GLY A C 1
ATOM 5916 O O . GLY A 1 775 ? -26.352 -42.946 42.647 1.00 24.36 775 GLY A O 1
ATOM 5917 N N . PRO A 1 776 ? -26.528 -40.866 41.765 1.00 36.81 776 PRO A N 1
ATOM 5918 C CA . PRO A 1 776 ? -26.824 -39.922 40.665 1.00 36.81 776 PRO A CA 1
ATOM 5919 C C . PRO A 1 776 ? -26.159 -38.507 40.770 1.00 36.81 776 PRO A C 1
ATOM 5921 O O . PRO A 1 776 ? -25.365 -38.253 41.664 1.00 36.81 776 PRO A O 1
ATOM 5924 N N . ILE A 1 777 ? -26.576 -37.575 39.883 1.00 25.45 777 ILE A N 1
ATOM 5925 C CA . ILE A 1 777 ? -26.411 -36.086 39.903 1.00 25.45 777 ILE A CA 1
ATOM 5926 C C . ILE A 1 777 ? -24.958 -35.548 39.749 1.00 25.45 777 ILE A C 1
ATOM 5928 O O . ILE A 1 777 ? -24.179 -35.572 40.691 1.00 25.45 777 ILE A O 1
ATOM 5932 N N . HIS A 1 778 ? -24.531 -35.008 38.592 1.00 27.41 778 HIS A N 1
ATOM 5933 C CA . HIS A 1 778 ? -24.764 -33.594 38.219 1.00 27.41 778 HIS A CA 1
ATOM 5934 C C . HIS A 1 778 ? -24.454 -33.242 36.738 1.00 27.41 778 HIS A C 1
ATOM 5936 O O . HIS A 1 778 ? -23.464 -33.702 36.186 1.00 27.41 778 HIS A O 1
ATOM 5942 N N . ALA A 1 779 ? -25.291 -32.351 36.183 1.00 26.02 779 ALA A N 1
ATOM 5943 C CA . ALA A 1 779 ? -25.115 -31.362 35.095 1.00 26.02 779 ALA A CA 1
ATOM 5944 C C . ALA A 1 779 ? -24.134 -31.574 33.905 1.00 26.02 779 ALA A C 1
ATOM 5946 O O . ALA A 1 779 ? -22.919 -31.661 34.059 1.00 26.02 779 ALA A O 1
ATOM 5947 N N . ASP A 1 780 ? -24.686 -31.423 32.694 1.00 27.97 780 ASP A N 1
ATOM 5948 C CA . ASP A 1 780 ? -23.982 -31.186 31.422 1.00 27.97 780 ASP A CA 1
ATOM 5949 C C . ASP A 1 780 ? -23.211 -29.851 31.355 1.00 27.97 780 ASP A C 1
ATOM 5951 O O . ASP A 1 780 ? -23.651 -28.828 31.887 1.00 27.97 780 ASP A O 1
ATOM 5955 N N . LYS A 1 781 ? -22.170 -29.815 30.507 1.00 27.58 781 LYS A N 1
ATOM 5956 C CA . LYS A 1 781 ? -21.883 -28.645 29.655 1.00 27.58 781 LYS A CA 1
ATOM 5957 C C . LYS A 1 781 ? -21.151 -29.055 28.371 1.00 27.58 781 LYS A C 1
ATOM 5959 O O . LYS A 1 781 ? -20.123 -29.723 28.418 1.00 27.58 781 LYS A O 1
ATOM 5964 N N . ARG A 1 782 ? -21.658 -28.611 27.216 1.00 26.19 782 ARG A N 1
ATOM 5965 C CA . ARG A 1 782 ? -21.100 -28.879 25.878 1.00 26.19 782 ARG A CA 1
ATOM 5966 C C . ARG A 1 782 ? -20.972 -27.572 25.096 1.00 26.19 782 ARG A C 1
ATOM 5968 O O . ARG A 1 782 ? -21.917 -26.796 25.103 1.00 26.19 782 ARG A O 1
ATOM 5975 N N . SER A 1 783 ? -19.841 -27.402 24.400 1.00 27.11 783 SER A N 1
ATOM 5976 C CA . SER A 1 783 ? -19.569 -26.424 23.322 1.00 27.11 783 SER A CA 1
ATOM 5977 C C . SER A 1 783 ? -19.960 -24.955 23.555 1.00 27.11 783 SER A C 1
ATOM 5979 O O . SER A 1 783 ? -21.137 -24.610 23.554 1.00 27.11 783 SER A O 1
ATOM 5981 N N . GLU A 1 784 ? -18.967 -24.066 23.561 1.00 25.22 784 GLU A N 1
ATOM 5982 C CA . GLU A 1 784 ? -19.168 -22.620 23.416 1.00 25.22 784 GLU A CA 1
ATOM 5983 C C . GLU A 1 784 ? -18.335 -22.110 22.227 1.00 25.22 784 GLU A C 1
ATOM 5985 O O . GLU A 1 784 ? -17.252 -22.630 21.957 1.00 25.22 784 GLU A O 1
ATOM 5990 N N . MET A 1 785 ? -18.879 -21.158 21.464 1.00 26.50 785 MET A N 1
ATOM 5991 C CA . MET A 1 785 ? -18.344 -20.702 20.174 1.00 26.50 785 MET A CA 1
ATOM 5992 C C . MET A 1 785 ? -18.112 -19.189 20.229 1.00 26.50 785 MET A C 1
ATOM 5994 O O . MET A 1 785 ? -19.012 -18.444 20.610 1.00 26.50 785 MET A O 1
ATOM 5998 N N . THR A 1 786 ? -16.910 -18.738 19.872 1.00 23.38 786 THR A N 1
ATOM 5999 C CA . THR A 1 786 ? -16.450 -17.352 20.065 1.00 23.38 786 THR A CA 1
ATOM 6000 C C . THR A 1 786 ? -17.107 -16.356 19.096 1.00 23.38 786 THR A C 1
ATOM 6002 O O . THR A 1 786 ? -16.958 -16.535 17.885 1.00 23.38 786 THR A O 1
ATOM 6005 N N . PRO A 1 787 ? -17.765 -15.284 19.583 1.00 29.88 787 PRO A N 1
ATOM 6006 C CA . PRO A 1 787 ? -18.198 -14.145 18.772 1.00 29.88 787 PRO A CA 1
ATOM 6007 C C . PRO A 1 787 ? -17.208 -12.964 18.836 1.00 29.88 787 PRO A C 1
ATOM 6009 O O . PRO A 1 787 ? -16.522 -12.772 19.839 1.00 29.88 787 PRO A O 1
ATOM 6012 N N . ASP A 1 788 ? -17.182 -12.142 17.783 1.00 28.81 788 ASP A N 1
ATOM 6013 C CA . ASP A 1 788 ? -16.308 -10.965 17.665 1.00 28.81 788 ASP A CA 1
ATOM 6014 C C . ASP A 1 788 ? -16.654 -9.815 18.635 1.00 28.81 788 ASP A C 1
ATOM 6016 O O . ASP A 1 788 ? -17.797 -9.639 19.068 1.00 28.81 788 ASP A O 1
ATOM 6020 N N . VAL A 1 789 ? -15.655 -8.976 18.935 1.00 28.72 789 VAL A N 1
ATOM 6021 C CA . VAL A 1 789 ? -15.735 -7.915 19.954 1.00 28.72 789 VAL A CA 1
ATOM 6022 C C . VAL A 1 789 ? -16.163 -6.557 19.365 1.00 28.72 789 VAL A C 1
ATOM 6024 O O . VAL A 1 789 ? -15.335 -5.776 18.903 1.00 28.72 789 VAL A O 1
ATOM 6027 N N . GLU A 1 790 ? -17.450 -6.205 19.488 1.00 27.28 790 GLU A N 1
ATOM 6028 C CA . GLU A 1 790 ? -17.844 -4.808 19.766 1.00 27.28 790 GLU A CA 1
ATOM 6029 C C . GLU A 1 790 ? -17.969 -4.644 21.292 1.00 27.28 790 GLU A C 1
ATOM 6031 O O . GLU A 1 790 ? -18.765 -5.334 21.932 1.00 27.28 790 GLU A O 1
ATOM 6036 N N . MET A 1 791 ? -17.198 -3.726 21.887 1.00 30.38 791 MET A N 1
ATOM 6037 C CA . MET A 1 791 ? -17.167 -3.512 23.342 1.00 30.38 791 MET A CA 1
ATOM 6038 C C . MET A 1 791 ? -18.535 -3.082 23.903 1.00 30.38 791 MET A C 1
ATOM 6040 O O . MET A 1 791 ? -19.118 -2.084 23.471 1.00 30.38 791 MET A O 1
ATOM 6044 N N . LYS A 1 792 ? -19.026 -3.813 24.915 1.00 27.27 792 LYS A N 1
ATOM 6045 C CA . LYS A 1 792 ? -20.205 -3.450 25.718 1.00 27.27 792 LYS A CA 1
ATOM 6046 C C . LYS A 1 792 ? -19.789 -2.722 26.999 1.00 27.27 792 LYS A C 1
ATOM 6048 O O . LYS A 1 792 ? -19.397 -3.369 27.963 1.00 27.27 792 LYS A O 1
ATOM 6053 N N . GLU A 1 793 ? -20.032 -1.417 27.063 1.00 31.17 793 GLU A N 1
ATOM 6054 C CA . GLU A 1 793 ? -20.132 -0.681 28.331 1.00 31.17 793 GLU A CA 1
ATOM 6055 C C . GLU A 1 793 ? -21.539 -0.091 28.492 1.00 31.17 793 GLU A C 1
ATOM 6057 O O . GLU A 1 793 ? -21.859 0.911 27.855 1.00 31.17 793 GLU A O 1
ATOM 6062 N N . ALA A 1 794 ? -22.380 -0.740 29.314 1.00 28.91 794 ALA A N 1
ATOM 6063 C CA . ALA A 1 794 ? -23.563 -0.170 29.988 1.00 28.91 794 ALA A CA 1
ATOM 6064 C C . ALA A 1 794 ? -24.360 -1.263 30.742 1.00 28.91 794 ALA A C 1
ATOM 6066 O O . ALA A 1 794 ? -25.372 -1.734 30.225 1.00 28.91 794 ALA A O 1
ATOM 6067 N N . ALA A 1 795 ? -23.929 -1.680 31.945 1.00 29.86 795 ALA A N 1
ATOM 6068 C CA . ALA A 1 795 ? -24.742 -2.534 32.839 1.00 29.86 795 ALA A CA 1
ATOM 6069 C C . ALA A 1 795 ? -24.233 -2.613 34.303 1.00 29.86 795 ALA A C 1
ATOM 6071 O O . ALA A 1 795 ? -23.994 -3.704 34.814 1.00 29.86 795 ALA A O 1
ATOM 6072 N N . GLN A 1 796 ? -24.096 -1.488 35.014 1.00 29.67 796 GLN A N 1
ATOM 6073 C CA . GLN A 1 796 ? -24.025 -1.499 36.487 1.00 29.67 796 GLN A CA 1
ATOM 6074 C C . GLN A 1 796 ? -24.823 -0.333 37.080 1.00 29.67 796 GLN A C 1
ATOM 6076 O O . GLN A 1 796 ? -24.314 0.781 37.131 1.00 29.67 796 GLN A O 1
ATOM 6081 N N . LEU A 1 797 ? -26.076 -0.610 37.479 1.00 32.56 797 LEU A N 1
ATOM 6082 C CA . LEU A 1 797 ? -26.882 0.070 38.518 1.00 32.56 797 LEU A CA 1
ATOM 6083 C C . LEU A 1 797 ? -28.364 -0.356 38.404 1.00 32.56 797 LEU A C 1
ATOM 6085 O O . LEU A 1 797 ? -29.111 0.291 37.677 1.00 32.56 797 LEU A O 1
ATOM 6089 N N . GLN A 1 798 ? -28.780 -1.420 39.113 1.00 29.00 798 GLN A N 1
ATOM 6090 C CA . GLN A 1 798 ? -30.079 -1.573 39.820 1.00 29.00 798 GLN A CA 1
ATOM 6091 C C . GLN A 1 798 ? -30.257 -3.001 40.413 1.00 29.00 798 GLN A C 1
ATOM 6093 O O . GLN A 1 798 ? -29.536 -3.912 40.001 1.00 29.00 798 GLN A O 1
ATOM 6098 N N . PRO A 1 799 ? -31.127 -3.190 41.434 1.00 33.41 799 PRO A N 1
ATOM 6099 C CA . PRO A 1 799 ? -31.231 -4.427 42.228 1.00 33.41 799 PRO A CA 1
ATOM 6100 C C . PRO A 1 799 ? -32.148 -5.516 41.608 1.00 33.41 799 PRO A C 1
ATOM 6102 O O . PRO A 1 799 ? -32.879 -5.226 40.662 1.00 33.41 799 PRO A O 1
ATOM 6105 N N . PRO A 1 800 ? -32.118 -6.768 42.121 1.00 35.62 800 PRO A N 1
ATOM 6106 C CA . PRO A 1 800 ? -32.789 -7.927 41.510 1.00 35.62 800 PRO A CA 1
ATOM 6107 C C . PRO A 1 800 ? -34.201 -8.245 42.055 1.00 35.62 800 PRO A C 1
ATOM 6109 O O . PRO A 1 800 ? -34.560 -7.777 43.133 1.00 35.62 800 PRO A O 1
ATOM 6112 N N . LEU A 1 801 ? -34.886 -9.164 41.340 1.00 26.70 801 LEU A N 1
ATOM 6113 C CA . LEU A 1 801 ? -36.094 -9.983 41.644 1.00 26.70 801 LEU A CA 1
ATOM 6114 C C . LEU A 1 801 ? -37.317 -9.685 40.744 1.00 26.70 801 LEU A C 1
ATOM 6116 O O . LEU A 1 801 ? -37.570 -8.518 40.452 1.00 26.70 801 LEU A O 1
ATOM 6120 N N . PRO A 1 802 ? -38.170 -10.688 40.434 1.00 38.28 802 PRO A N 1
ATOM 6121 C CA . PRO A 1 802 ? -37.915 -12.123 40.225 1.00 38.28 802 PRO A CA 1
ATOM 6122 C C . PRO A 1 802 ? -38.306 -12.575 38.790 1.00 38.28 802 PRO A C 1
ATOM 6124 O O . PRO A 1 802 ? -38.704 -11.760 37.961 1.00 38.28 802 PRO A O 1
ATOM 6127 N N . SER A 1 803 ? -38.167 -13.865 38.466 1.00 37.03 803 SER A N 1
ATOM 6128 C CA . SER A 1 803 ? -38.487 -14.418 37.138 1.00 37.03 803 SER A CA 1
ATOM 6129 C C . SER A 1 803 ? -39.951 -14.853 36.993 1.00 37.03 803 SER A C 1
ATOM 6131 O O . SER A 1 803 ? -40.525 -15.375 37.945 1.00 37.03 803 SER A O 1
ATOM 6133 N N . ASP A 1 804 ? -40.535 -14.685 35.796 1.00 31.12 804 ASP A N 1
ATOM 6134 C CA . ASP A 1 804 ? -40.951 -15.810 34.929 1.00 31.12 804 ASP A CA 1
ATOM 6135 C C . ASP A 1 804 ? -41.667 -15.352 33.632 1.00 31.12 804 ASP A C 1
ATOM 6137 O O . ASP A 1 804 ? -41.969 -14.176 33.437 1.00 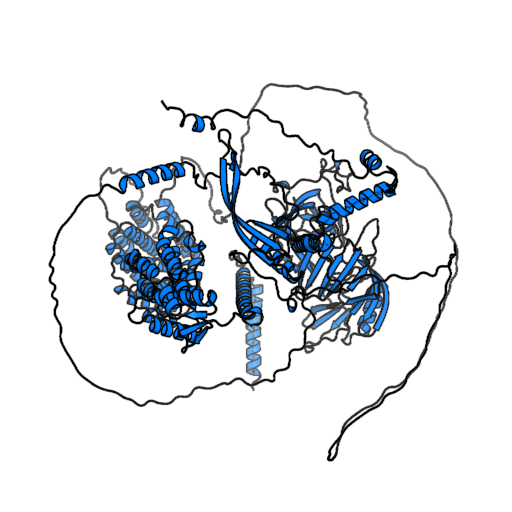31.12 804 ASP A O 1
ATOM 6141 N N . SER A 1 805 ? -41.951 -16.327 32.755 1.00 31.12 805 SER A N 1
ATOM 6142 C CA . SER A 1 805 ? -42.751 -16.290 31.509 1.00 31.12 805 SER A CA 1
ATOM 6143 C C . SER A 1 805 ? -42.085 -15.877 30.168 1.00 31.12 805 SER A C 1
ATOM 6145 O O . SER A 1 805 ? -41.831 -14.719 29.868 1.00 31.12 805 SER A O 1
ATOM 6147 N N . ILE A 1 806 ? -41.887 -16.911 29.333 1.00 33.72 806 ILE A N 1
ATOM 6148 C CA . ILE A 1 806 ? -42.132 -17.014 27.873 1.00 33.72 806 ILE A CA 1
ATOM 6149 C C . ILE A 1 806 ? -41.629 -15.874 26.953 1.00 33.72 806 ILE A C 1
ATOM 6151 O O . ILE A 1 806 ? -42.192 -14.786 26.874 1.00 33.72 806 ILE A O 1
ATOM 6155 N N . SER A 1 807 ? -40.650 -16.194 26.100 1.00 31.23 807 SER A N 1
ATOM 6156 C CA . SER A 1 807 ? -40.075 -15.284 25.101 1.00 31.23 807 SER A CA 1
ATOM 6157 C C . SER A 1 807 ? -40.884 -15.168 23.796 1.00 31.23 807 SER A C 1
ATOM 6159 O O . SER A 1 807 ? -40.695 -15.925 22.843 1.00 31.23 807 SER A O 1
ATOM 6161 N N . THR A 1 808 ? -41.707 -14.124 23.678 1.00 36.91 808 THR A N 1
ATOM 6162 C CA . THR A 1 808 ? -42.122 -13.598 22.363 1.00 36.91 808 THR A CA 1
ATOM 6163 C C . THR A 1 808 ? -41.009 -12.745 21.745 1.00 36.91 808 THR A C 1
ATOM 6165 O O . THR A 1 808 ? -40.364 -11.968 22.449 1.00 36.91 808 THR A O 1
ATOM 6168 N N . ALA A 1 809 ? -40.794 -12.835 20.429 1.00 38.06 809 ALA A N 1
ATOM 6169 C CA . ALA A 1 809 ? -39.792 -12.014 19.739 1.00 38.06 809 ALA A CA 1
ATOM 6170 C C . ALA A 1 809 ? -40.101 -10.498 19.859 1.00 38.06 809 ALA A C 1
ATOM 6172 O O . ALA A 1 809 ? -41.269 -10.114 19.755 1.00 38.06 809 ALA A O 1
ATOM 6173 N N . PRO A 1 810 ? -39.086 -9.626 20.041 1.00 52.16 810 PRO A N 1
ATOM 6174 C CA . PRO A 1 810 ? -39.295 -8.204 20.319 1.00 52.16 810 PRO A CA 1
ATOM 6175 C C . PRO A 1 810 ? -40.022 -7.481 19.181 1.00 52.16 810 PRO A C 1
ATOM 6177 O O . PRO A 1 810 ? -39.722 -7.651 17.993 1.00 52.16 810 PRO A O 1
ATOM 6180 N N . SER A 1 811 ? -40.995 -6.649 19.557 1.00 69.75 811 SER A N 1
ATOM 6181 C CA . SER A 1 811 ? -41.861 -5.960 18.599 1.00 69.75 811 SER A CA 1
ATOM 6182 C C . SER A 1 811 ? -41.119 -4.860 17.825 1.00 69.75 811 SER A C 1
ATOM 6184 O O . SER A 1 811 ? -40.177 -4.236 18.314 1.00 69.75 811 SER A O 1
ATOM 6186 N N . LEU A 1 812 ? -41.584 -4.541 16.610 1.00 77.06 812 LEU A N 1
ATOM 6187 C CA . LEU A 1 812 ? -41.015 -3.437 15.817 1.00 77.06 812 LEU A CA 1
ATOM 6188 C C . LEU A 1 812 ? -41.129 -2.074 16.523 1.00 77.06 812 LEU A C 1
ATOM 6190 O O . LEU A 1 812 ? -40.272 -1.216 16.326 1.00 77.06 812 LEU A O 1
ATOM 6194 N N . LEU A 1 813 ? -42.151 -1.894 17.366 1.00 77.06 813 LEU A N 1
ATOM 6195 C CA . LEU A 1 813 ? -42.329 -0.704 18.198 1.00 77.06 813 LEU A CA 1
ATOM 6196 C C . LEU A 1 813 ? -41.253 -0.604 19.294 1.00 77.06 813 LEU A C 1
ATOM 6198 O O . LEU A 1 813 ? -40.798 0.495 19.603 1.00 77.06 813 LEU A O 1
ATOM 6202 N N . GLN A 1 814 ? -40.810 -1.736 19.846 1.00 78.62 814 GLN A N 1
ATOM 6203 C CA . GLN A 1 814 ? -39.768 -1.798 20.872 1.00 78.62 814 GLN A CA 1
ATOM 6204 C C . GLN A 1 814 ? -38.403 -1.378 20.309 1.00 78.62 814 GLN A C 1
ATOM 6206 O O . GLN A 1 814 ? -37.791 -0.460 20.848 1.00 78.62 814 GLN A O 1
ATOM 6211 N N . HIS A 1 815 ? -38.008 -1.901 19.142 1.00 82.31 815 HIS A N 1
ATOM 6212 C CA . HIS A 1 815 ? -36.793 -1.445 18.448 1.00 82.31 815 HIS A CA 1
ATOM 6213 C C . HIS A 1 815 ? -36.830 0.054 18.077 1.00 82.31 815 HIS A C 1
ATOM 6215 O O . HIS A 1 815 ? -35.794 0.718 18.072 1.00 82.31 815 HIS A O 1
ATOM 6221 N N . LEU A 1 816 ? -38.005 0.625 17.772 1.00 83.31 816 LEU A N 1
ATOM 6222 C CA . LEU A 1 816 ? -38.132 2.072 17.546 1.00 83.31 816 LEU A CA 1
ATOM 6223 C C . LEU A 1 816 ? -37.981 2.875 18.851 1.00 83.31 816 LEU A C 1
ATOM 6225 O O . LEU A 1 816 ? -37.320 3.914 18.846 1.00 83.31 816 LEU A O 1
ATOM 6229 N N . LYS A 1 817 ? -38.516 2.384 19.977 1.00 84.06 817 LYS A N 1
ATOM 6230 C CA . LYS A 1 817 ? -38.317 2.987 21.309 1.00 84.06 817 LYS A CA 1
ATOM 6231 C C . LYS A 1 817 ? -36.856 2.907 21.774 1.00 84.06 817 LYS A C 1
ATOM 6233 O O . LYS A 1 817 ? -36.343 3.877 22.319 1.00 84.06 817 LYS A O 1
ATOM 6238 N N . GLU A 1 818 ? -36.144 1.822 21.477 1.00 84.75 818 GLU A N 1
ATOM 6239 C CA . GLU A 1 818 ? -34.691 1.718 21.696 1.00 84.75 818 GLU A CA 1
ATOM 6240 C C . GLU A 1 818 ? -33.911 2.766 20.882 1.00 84.75 818 GLU A C 1
ATOM 6242 O O . GLU A 1 818 ? -33.007 3.420 21.404 1.00 84.75 818 GLU A O 1
ATOM 6247 N N . ILE A 1 819 ? -34.290 2.996 19.618 1.00 86.12 819 ILE A N 1
ATOM 6248 C CA . ILE A 1 819 ? -33.688 4.048 18.783 1.00 86.12 819 ILE A CA 1
ATOM 6249 C C . ILE A 1 819 ? -34.012 5.451 19.324 1.00 86.12 819 ILE A C 1
ATOM 6251 O O . ILE A 1 819 ? -33.130 6.311 19.311 1.00 86.12 819 ILE A O 1
ATOM 6255 N N . ALA A 1 820 ? -35.219 5.684 19.852 1.00 85.25 820 ALA A N 1
ATOM 6256 C CA . ALA A 1 820 ? -35.564 6.932 20.538 1.00 85.25 820 ALA A CA 1
ATOM 6257 C C . ALA A 1 820 ? -34.663 7.174 21.761 1.00 85.25 820 ALA A C 1
ATOM 6259 O O . ALA A 1 820 ? -34.051 8.236 21.866 1.00 85.25 820 ALA A O 1
ATOM 6260 N N . LEU A 1 821 ? -34.482 6.167 22.623 1.00 85.44 821 LEU A N 1
ATOM 6261 C CA . LEU A 1 821 ? -33.602 6.247 23.798 1.00 85.44 821 LEU A CA 1
ATOM 6262 C C . LEU A 1 821 ? -32.127 6.493 23.417 1.00 85.44 821 LEU A C 1
ATOM 6264 O O . LEU A 1 821 ? -31.413 7.216 24.117 1.00 85.44 821 LEU A O 1
ATOM 6268 N N . LEU A 1 822 ? -31.659 5.960 22.281 1.00 84.88 822 LEU A N 1
ATOM 6269 C CA . LEU A 1 822 ? -30.324 6.259 21.737 1.00 84.88 822 LEU A CA 1
ATOM 6270 C C . LEU A 1 822 ? -30.183 7.709 21.234 1.00 84.88 822 LEU A C 1
ATOM 6272 O O . LEU A 1 822 ? -29.083 8.265 21.282 1.00 84.88 822 LEU A O 1
ATOM 6276 N N . ILE A 1 823 ? -31.270 8.331 20.767 1.00 85.31 823 ILE A N 1
ATOM 6277 C CA . ILE A 1 823 ? -31.292 9.741 20.343 1.00 85.31 823 ILE A CA 1
ATOM 6278 C C . ILE A 1 823 ? -31.386 10.662 21.561 1.00 85.31 823 ILE A C 1
ATOM 6280 O O . ILE A 1 823 ? -30.623 11.620 21.637 1.00 85.31 823 ILE A O 1
ATOM 6284 N N . GLU A 1 824 ? -32.241 10.352 22.539 1.00 84.69 824 GLU A N 1
ATOM 6285 C CA . GLU A 1 824 ? -32.329 11.097 23.801 1.00 84.69 824 GLU A CA 1
ATOM 6286 C C . GLU A 1 824 ? -30.995 11.076 24.556 1.00 84.69 824 GLU A C 1
ATOM 6288 O O . GLU A 1 824 ? -30.443 12.135 24.849 1.00 84.69 824 GLU A O 1
ATOM 6293 N N . SER A 1 825 ? -30.420 9.894 24.813 1.00 84.25 825 SER A N 1
ATOM 6294 C CA . SER A 1 825 ? -29.119 9.785 25.494 1.00 84.25 825 SER A CA 1
ATOM 6295 C C . SER A 1 825 ? -27.988 10.447 24.700 1.00 84.25 825 SER A C 1
ATOM 6297 O O . SER A 1 825 ? -27.151 11.130 25.287 1.00 84.25 825 SER A O 1
ATOM 6299 N N . GLY A 1 826 ? -27.994 10.333 23.366 1.00 81.25 826 GLY A N 1
ATOM 6300 C CA . GLY A 1 826 ? -27.075 11.063 22.492 1.00 81.25 826 GLY A CA 1
ATOM 6301 C C . GLY A 1 826 ? -27.227 12.585 22.580 1.00 81.25 826 GLY A C 1
ATOM 6302 O O . GLY A 1 826 ? -26.226 13.294 22.562 1.00 81.25 826 GLY A O 1
ATOM 6303 N N . ALA A 1 827 ? -28.447 13.100 22.729 1.00 84.12 827 ALA A N 1
ATOM 6304 C CA . ALA A 1 827 ? -28.710 14.529 22.866 1.00 84.12 827 ALA A CA 1
ATOM 6305 C C . ALA A 1 827 ? -28.331 15.069 24.257 1.00 84.12 827 ALA A C 1
ATOM 6307 O O . ALA A 1 827 ? -27.666 16.101 24.344 1.00 84.12 827 ALA A O 1
ATOM 6308 N N . TYR A 1 828 ? -28.679 14.356 25.336 1.00 83.19 828 TYR A N 1
ATOM 6309 C CA . TYR A 1 828 ? -28.290 14.720 26.705 1.00 83.19 828 TYR A CA 1
ATOM 6310 C C . TYR A 1 828 ? -26.764 14.730 26.887 1.00 83.19 828 TYR A C 1
ATOM 6312 O O . TYR A 1 828 ? -26.220 15.680 27.447 1.00 83.19 828 TYR A O 1
ATOM 6320 N N . LEU A 1 829 ? -26.065 13.719 26.357 1.00 82.88 829 LEU A N 1
ATOM 6321 C CA . LEU A 1 829 ? -24.599 13.611 26.412 1.00 82.88 829 LEU A CA 1
ATOM 6322 C C . LEU A 1 829 ? -23.880 14.424 25.316 1.00 82.88 829 LEU A C 1
ATOM 6324 O O . LEU A 1 829 ? -22.653 14.470 25.289 1.00 82.88 829 LEU A O 1
ATOM 6328 N N . LYS A 1 830 ? -24.628 15.074 24.411 1.00 81.56 830 LYS A N 1
ATOM 6329 C CA . LYS A 1 830 ? -24.126 15.825 23.240 1.00 81.56 830 LYS A CA 1
ATOM 6330 C C . LYS A 1 830 ? -23.277 14.981 22.265 1.00 81.56 830 LYS A C 1
ATOM 6332 O O . LYS A 1 830 ? -22.517 15.512 21.456 1.00 81.56 830 LYS A O 1
ATOM 6337 N N . GLU A 1 831 ? -23.437 13.659 22.291 1.00 80.94 831 GLU A N 1
ATOM 6338 C CA . GLU A 1 831 ? -22.702 12.699 21.469 1.00 80.94 831 GLU A CA 1
ATOM 6339 C C . GLU A 1 831 ? -23.368 12.446 20.105 1.00 80.94 831 GLU A C 1
ATOM 6341 O O . GLU A 1 831 ? -24.137 11.496 19.913 1.00 80.94 831 GLU A O 1
ATOM 6346 N N . ALA A 1 832 ? -22.974 13.225 19.094 1.00 77.94 832 ALA A N 1
ATOM 6347 C CA . ALA A 1 832 ? -23.405 13.024 17.705 1.00 77.94 832 ALA A CA 1
ATOM 6348 C C . ALA A 1 832 ? -23.159 11.586 17.176 1.00 77.94 832 ALA A C 1
ATOM 6350 O O . ALA A 1 832 ? -23.919 11.094 16.338 1.00 77.94 832 ALA A O 1
ATOM 6351 N N . ARG A 1 833 ? -22.147 10.867 17.697 1.00 79.69 833 ARG A N 1
ATOM 6352 C CA . ARG A 1 833 ? -21.851 9.461 17.345 1.00 79.69 833 ARG A CA 1
ATOM 6353 C C . ARG A 1 833 ? -23.039 8.519 17.620 1.00 79.69 833 ARG A C 1
ATOM 6355 O O . ARG A 1 833 ? -23.324 7.655 16.787 1.00 79.69 833 ARG A O 1
ATOM 6362 N N . ARG A 1 834 ? -23.775 8.704 18.728 1.00 81.38 834 ARG A N 1
ATOM 6363 C CA . ARG A 1 834 ? -24.958 7.881 19.069 1.00 81.38 834 ARG A CA 1
ATOM 6364 C C . ARG A 1 834 ? -26.107 8.129 18.090 1.00 81.38 834 ARG A C 1
ATOM 6366 O O . ARG A 1 834 ? -26.703 7.180 17.584 1.00 81.38 834 ARG A O 1
ATOM 6373 N N . ILE A 1 835 ? -26.318 9.390 17.713 1.00 83.31 835 ILE A N 1
ATOM 6374 C CA . ILE A 1 835 ? -27.321 9.808 16.720 1.00 83.31 835 ILE A CA 1
ATOM 6375 C C . ILE A 1 835 ? -26.993 9.220 15.329 1.00 83.31 835 ILE A C 1
ATOM 6377 O O . ILE A 1 835 ? -27.881 8.719 14.637 1.00 83.31 835 ILE A O 1
ATOM 6381 N N . VAL A 1 836 ? -25.709 9.150 14.945 1.00 83.31 836 VAL A N 1
ATOM 6382 C CA . VAL A 1 836 ? -25.269 8.439 13.725 1.00 83.31 836 VAL A CA 1
ATOM 6383 C C . VAL A 1 836 ? -25.586 6.934 13.785 1.00 83.31 836 VAL A C 1
ATOM 6385 O O . VAL A 1 836 ? -26.004 6.374 12.766 1.00 83.31 836 VAL A O 1
ATOM 6388 N N . ARG A 1 837 ? -25.433 6.265 14.942 1.00 84.25 837 ARG A N 1
ATOM 6389 C CA . ARG A 1 837 ? -25.822 4.845 15.126 1.00 84.25 837 ARG A CA 1
ATOM 6390 C C . ARG A 1 837 ? -27.337 4.668 14.960 1.00 84.25 837 ARG A C 1
ATOM 6392 O O . ARG A 1 837 ? -27.760 3.822 14.173 1.00 84.25 837 ARG A O 1
ATOM 6399 N N . ALA A 1 838 ? -28.138 5.520 15.601 1.00 84.31 838 ALA A N 1
ATOM 6400 C CA . ALA A 1 838 ? -29.603 5.529 15.511 1.00 84.31 838 ALA A CA 1
ATOM 6401 C C . ALA A 1 838 ? -30.113 5.640 14.055 1.00 84.31 838 ALA A C 1
ATOM 6403 O O . ALA A 1 838 ? -30.929 4.833 13.595 1.00 84.31 838 ALA A O 1
ATOM 6404 N N . VAL A 1 839 ? -29.566 6.581 13.275 1.00 84.19 839 VAL A N 1
ATOM 6405 C CA . VAL A 1 839 ? -29.916 6.764 11.852 1.00 84.19 839 VAL A CA 1
ATOM 6406 C C . VAL A 1 839 ? -29.577 5.527 11.005 1.00 84.19 839 VAL A C 1
ATOM 6408 O O . VAL A 1 839 ? -30.339 5.184 10.099 1.00 84.19 839 VAL A O 1
ATOM 6411 N N . ARG A 1 840 ? -28.475 4.815 11.293 1.00 83.25 840 ARG A N 1
ATOM 6412 C CA . ARG A 1 840 ? -28.135 3.557 10.594 1.00 83.25 840 ARG A CA 1
ATOM 6413 C C . ARG A 1 840 ? -29.157 2.451 10.885 1.00 83.25 840 ARG A C 1
ATOM 6415 O O . ARG A 1 840 ? -29.591 1.784 9.948 1.00 83.25 840 ARG A O 1
ATOM 6422 N N . LEU A 1 841 ? -29.574 2.292 12.144 1.00 84.88 841 LEU A N 1
ATOM 6423 C CA . LEU A 1 841 ? -30.581 1.298 12.548 1.00 84.88 841 LEU A CA 1
ATOM 6424 C C . LEU A 1 841 ? -31.946 1.576 11.897 1.00 84.88 841 LEU A C 1
ATOM 6426 O O . LEU A 1 841 ? -32.572 0.671 11.349 1.00 84.88 841 LEU A O 1
ATOM 6430 N N . THR A 1 842 ? -32.353 2.846 11.834 1.00 84.12 842 THR A N 1
ATOM 6431 C CA . THR A 1 842 ? -33.598 3.273 11.164 1.00 84.12 842 THR A CA 1
ATOM 6432 C C . THR A 1 842 ? -33.641 2.847 9.690 1.00 84.12 842 THR A C 1
ATOM 6434 O O . THR A 1 842 ? -34.668 2.384 9.195 1.00 84.12 842 THR A O 1
ATOM 6437 N N . ILE A 1 843 ? -32.511 2.939 8.977 1.00 82.31 843 ILE A N 1
ATOM 6438 C CA . ILE A 1 843 ? -32.414 2.535 7.564 1.00 82.31 843 ILE A CA 1
ATOM 6439 C C . ILE A 1 843 ? -32.561 1.012 7.392 1.00 82.31 843 ILE A C 1
ATOM 6441 O O . ILE A 1 843 ? -33.146 0.579 6.399 1.00 82.31 843 ILE A O 1
ATOM 6445 N N . MET A 1 844 ? -32.101 0.202 8.356 1.00 80.69 844 MET A N 1
ATOM 6446 C CA . MET A 1 844 ? -32.335 -1.252 8.360 1.00 80.69 844 MET A CA 1
ATOM 6447 C C . MET A 1 844 ? -33.818 -1.592 8.583 1.00 80.69 844 MET A C 1
ATOM 6449 O O . MET A 1 844 ? -34.343 -2.517 7.961 1.00 80.69 844 MET A O 1
ATOM 6453 N N . LEU A 1 845 ? -34.508 -0.831 9.442 1.00 82.38 845 LEU A N 1
ATOM 6454 C CA . LEU A 1 845 ? -35.924 -1.039 9.765 1.00 82.38 845 LEU A CA 1
ATOM 6455 C C . LEU A 1 845 ? -36.896 -0.508 8.700 1.00 82.38 845 LEU A C 1
ATOM 6457 O O . LEU A 1 845 ? -38.022 -0.993 8.644 1.00 82.38 845 LEU A O 1
ATOM 6461 N N . ARG A 1 846 ? -36.473 0.422 7.828 1.00 83.56 846 ARG A N 1
ATOM 6462 C CA . ARG A 1 846 ? -37.297 1.090 6.794 1.00 83.56 846 ARG A CA 1
ATOM 6463 C C . ARG A 1 846 ? -38.307 0.170 6.091 1.00 83.56 846 ARG A C 1
ATOM 6465 O O . ARG A 1 846 ? -39.492 0.472 6.060 1.00 83.56 846 ARG A O 1
ATOM 6472 N N . ARG A 1 847 ? -37.860 -0.991 5.594 1.00 79.06 847 ARG A N 1
ATOM 6473 C CA . ARG A 1 847 ? -38.701 -1.965 4.859 1.00 79.06 847 ARG A CA 1
ATOM 6474 C C . ARG A 1 847 ? -39.750 -2.704 5.709 1.00 79.06 847 ARG A C 1
ATOM 6476 O O . ARG A 1 847 ? -40.489 -3.515 5.163 1.00 79.06 847 ARG A O 1
ATOM 6483 N N . LYS A 1 848 ? -39.780 -2.488 7.026 1.00 80.81 848 LYS A N 1
ATOM 6484 C CA . LYS A 1 848 ? -40.704 -3.125 7.980 1.00 80.81 848 LYS A CA 1
ATOM 6485 C C . LYS A 1 848 ? -41.706 -2.137 8.599 1.00 80.81 848 LYS A C 1
ATOM 6487 O O . LYS A 1 848 ? -42.537 -2.556 9.398 1.00 80.81 848 LYS A O 1
ATOM 6492 N N . LEU A 1 849 ? -41.629 -0.845 8.265 1.00 80.88 849 LEU A N 1
ATOM 6493 C CA . LEU A 1 849 ? -42.521 0.184 8.809 1.00 80.88 849 LEU A CA 1
ATOM 6494 C C . LEU A 1 849 ? -43.952 0.027 8.259 1.00 80.88 849 LEU A C 1
ATOM 6496 O O . LEU A 1 849 ? -44.146 -0.219 7.070 1.00 80.88 849 LEU A O 1
ATOM 6500 N N . ARG A 1 850 ? -44.954 0.193 9.129 1.00 82.38 850 ARG A N 1
ATOM 6501 C CA . ARG A 1 850 ? -46.395 0.179 8.811 1.00 82.38 850 ARG A CA 1
ATOM 6502 C C . ARG A 1 850 ? -47.076 1.363 9.500 1.00 82.38 850 ARG A C 1
ATOM 6504 O O . ARG A 1 850 ? -46.658 1.716 10.602 1.00 82.38 850 ARG A O 1
ATOM 6511 N N . ALA A 1 851 ? -48.136 1.914 8.902 1.00 78.12 851 ALA A N 1
ATOM 6512 C CA . ALA A 1 851 ? -48.874 3.071 9.428 1.00 78.12 851 ALA A CA 1
ATOM 6513 C C . ALA A 1 851 ? -49.205 2.988 10.940 1.00 78.12 851 ALA A C 1
ATOM 6515 O O . ALA A 1 851 ? -48.741 3.867 11.670 1.00 78.12 851 ALA A O 1
ATOM 6516 N N . PRO A 1 852 ? -49.869 1.930 11.464 1.00 76.44 852 PRO A N 1
ATOM 6517 C CA . PRO A 1 852 ? -50.201 1.853 12.892 1.00 76.44 852 PRO A CA 1
ATOM 6518 C C . PRO A 1 852 ? -48.969 1.790 13.807 1.00 76.44 852 PRO A C 1
ATOM 6520 O O . PRO A 1 852 ? -48.997 2.326 14.909 1.00 76.44 852 PRO A O 1
ATOM 6523 N N . VAL A 1 853 ? -47.852 1.206 13.353 1.00 81.19 853 VAL A N 1
ATOM 6524 C CA . VAL A 1 853 ? -46.603 1.149 14.139 1.00 81.19 853 VAL A CA 1
ATOM 6525 C C . VAL A 1 853 ? -45.945 2.530 14.224 1.00 81.19 853 VAL A C 1
ATOM 6527 O O . VAL A 1 853 ? -45.400 2.883 15.267 1.00 81.19 853 VAL A O 1
ATOM 6530 N N . VAL A 1 854 ? -46.016 3.329 13.153 1.00 81.75 854 VAL A N 1
ATOM 6531 C CA . VAL A 1 854 ? -45.500 4.708 13.142 1.00 81.75 854 VAL A CA 1
ATOM 6532 C C . VAL A 1 854 ? -46.401 5.631 13.972 1.00 81.75 854 VAL A C 1
ATOM 6534 O O . VAL A 1 854 ? -45.882 6.413 14.766 1.00 81.75 854 VAL A O 1
ATOM 6537 N N . ALA A 1 855 ? -47.727 5.493 13.875 1.00 80.12 855 ALA A N 1
ATOM 6538 C CA . ALA A 1 855 ? -48.680 6.240 14.698 1.00 80.12 855 ALA A CA 1
ATOM 6539 C C . ALA A 1 855 ? -48.525 5.927 16.201 1.00 80.12 855 ALA A C 1
ATOM 6541 O O . ALA A 1 855 ? -48.376 6.845 17.008 1.00 80.12 855 ALA A O 1
ATOM 6542 N N . ALA A 1 856 ? -48.459 4.643 16.577 1.00 78.38 856 ALA A N 1
ATOM 6543 C CA . ALA A 1 856 ? -48.230 4.217 17.960 1.00 78.38 856 ALA A CA 1
ATOM 6544 C C . ALA A 1 856 ? -46.856 4.655 18.498 1.00 78.38 856 ALA A C 1
ATOM 6546 O O . ALA A 1 856 ? -46.728 4.985 19.677 1.00 78.38 856 ALA A O 1
ATOM 6547 N N . PHE A 1 857 ? -45.826 4.703 17.644 1.00 82.62 857 PHE A N 1
ATOM 6548 C CA . PHE A 1 857 ? -44.528 5.261 18.018 1.00 82.62 857 PHE A CA 1
ATOM 6549 C C . PHE A 1 857 ? -44.632 6.761 18.322 1.00 82.62 857 PHE A C 1
ATOM 6551 O O . PHE A 1 857 ? -44.221 7.169 19.406 1.00 82.62 857 PHE A O 1
ATOM 6558 N N . ILE A 1 858 ? -45.244 7.548 17.430 1.00 82.06 858 ILE A N 1
ATOM 6559 C CA . ILE A 1 858 ? -45.443 9.001 17.585 1.00 82.06 858 ILE A CA 1
ATOM 6560 C C . ILE A 1 858 ? -46.261 9.332 18.844 1.00 82.06 858 ILE A C 1
ATOM 6562 O O . ILE A 1 858 ? -45.853 10.190 19.623 1.00 82.06 858 ILE A O 1
ATOM 6566 N N . GLY A 1 859 ? -47.353 8.604 19.103 1.00 76.75 859 GLY A N 1
ATOM 6567 C CA . GLY A 1 859 ? -48.143 8.738 20.337 1.00 76.75 859 GLY A CA 1
ATOM 6568 C C . GLY A 1 859 ? -47.402 8.348 21.619 1.00 76.75 859 GLY A C 1
ATOM 6569 O O . GLY A 1 859 ? -47.822 8.737 22.703 1.00 76.75 859 GLY A O 1
ATOM 6570 N N . SER A 1 860 ? -46.285 7.621 21.512 1.00 76.62 860 SER A N 1
ATOM 6571 C CA . SER A 1 860 ? -45.433 7.261 22.652 1.00 76.62 860 SER A CA 1
ATOM 6572 C C . SER A 1 860 ? -44.199 8.155 22.839 1.00 76.62 860 SER A C 1
ATOM 6574 O O . SER A 1 860 ? -43.465 7.952 23.803 1.00 76.62 860 SER A O 1
ATOM 6576 N N . THR A 1 861 ? -43.949 9.112 21.935 1.00 77.25 861 THR A N 1
ATOM 6577 C CA . THR A 1 861 ? -42.734 9.955 21.933 1.00 77.25 861 THR A CA 1
ATOM 6578 C C . THR A 1 861 ? -42.993 11.459 21.878 1.00 77.25 861 THR A C 1
ATOM 6580 O O . THR A 1 861 ? -42.144 12.226 22.331 1.00 77.25 861 THR A O 1
ATOM 6583 N N . LEU A 1 862 ? -44.141 11.909 21.360 1.00 78.75 862 LEU A N 1
ATOM 6584 C CA . LEU A 1 862 ? -44.522 13.323 21.332 1.00 78.75 862 LEU A CA 1
ATOM 6585 C C . LEU A 1 862 ? -45.748 13.582 22.226 1.00 78.75 862 LEU A C 1
ATOM 6587 O O . LEU A 1 862 ? -46.705 12.810 22.175 1.00 78.75 862 LEU A O 1
ATOM 6591 N N . PRO A 1 863 ? -45.776 14.677 23.015 1.00 75.75 863 PRO A N 1
ATOM 6592 C CA . PRO A 1 863 ? -46.957 15.052 23.786 1.00 75.75 863 PRO A CA 1
ATOM 6593 C C . PRO A 1 863 ? -48.160 15.308 22.873 1.00 75.75 863 PRO A C 1
ATOM 6595 O O . PRO A 1 863 ? -48.045 16.045 21.889 1.00 75.75 863 PRO A O 1
ATOM 6598 N N . ALA A 1 864 ? -49.323 14.767 23.244 1.00 60.34 864 ALA A N 1
ATOM 6599 C CA . ALA A 1 864 ? -50.549 14.824 22.440 1.00 60.34 864 ALA A CA 1
ATOM 6600 C C . ALA A 1 864 ? -51.054 16.254 22.141 1.00 60.34 864 ALA A C 1
ATOM 6602 O O . ALA A 1 864 ? -51.755 16.467 21.159 1.00 60.34 864 ALA A O 1
ATOM 6603 N N . GLY A 1 865 ? -50.670 17.246 22.956 1.00 61.78 865 GLY A N 1
ATOM 6604 C CA . GLY A 1 865 ? -50.973 18.668 22.736 1.00 61.78 865 GLY A CA 1
ATOM 6605 C C . GLY A 1 865 ? -49.936 19.443 21.909 1.00 61.78 865 GLY A C 1
ATOM 6606 O O . GLY A 1 865 ? -50.021 20.665 21.833 1.00 61.78 865 GLY A O 1
ATOM 6607 N N . SER A 1 866 ? -48.918 18.786 21.340 1.00 72.31 866 SER A N 1
ATOM 6608 C CA . SER A 1 866 ? -47.854 19.474 20.592 1.00 72.31 866 SER A CA 1
ATOM 6609 C C . SER A 1 866 ? -48.213 19.694 19.117 1.00 72.31 866 SER A C 1
ATOM 6611 O O . SER A 1 866 ? -48.716 18.806 18.435 1.00 72.31 866 SER A O 1
ATOM 6613 N N . GLU A 1 867 ? -47.885 20.874 18.583 1.00 73.00 867 GLU A N 1
ATOM 6614 C CA . GLU A 1 867 ? -48.177 21.246 17.187 1.00 73.00 867 GLU A CA 1
ATOM 6615 C C . GLU A 1 867 ? -47.544 20.274 16.164 1.00 73.00 867 GLU A C 1
ATOM 6617 O O . GLU A 1 867 ? -48.115 19.993 15.107 1.00 73.00 867 GLU A O 1
ATOM 6622 N N . ALA A 1 868 ? -46.378 19.709 16.501 1.00 73.88 868 ALA A N 1
ATOM 6623 C CA . ALA A 1 868 ? -45.708 18.682 15.709 1.00 73.88 868 ALA A CA 1
ATOM 6624 C C . ALA A 1 868 ? -46.454 17.334 15.725 1.00 73.88 868 ALA A C 1
ATOM 6626 O O . ALA A 1 868 ? -46.510 16.679 14.687 1.00 73.88 868 ALA A O 1
ATOM 6627 N N . TYR A 1 869 ? -47.055 16.934 16.854 1.00 77.44 869 TYR A N 1
ATOM 6628 C CA . TYR A 1 869 ? -47.845 15.702 16.955 1.00 77.44 869 TYR A CA 1
ATOM 6629 C C . TYR A 1 869 ? -49.050 15.746 16.009 1.00 77.44 869 TYR A C 1
ATOM 6631 O O . TYR A 1 869 ? -49.168 14.887 15.135 1.00 77.44 869 TYR A O 1
ATOM 6639 N N . SER A 1 870 ? -49.873 16.796 16.092 1.00 77.75 870 SER A N 1
ATOM 6640 C CA . SER A 1 870 ? -51.061 16.950 15.240 1.00 77.75 870 SER A CA 1
ATOM 6641 C C . SER A 1 870 ? -50.708 17.009 13.749 1.00 77.75 870 SER A C 1
ATOM 6643 O O . SER A 1 870 ? -51.359 16.354 12.934 1.00 77.75 870 SER A O 1
ATOM 6645 N N . ARG A 1 871 ? -49.635 17.729 13.378 1.00 79.19 871 ARG A N 1
ATOM 6646 C CA . ARG A 1 871 ? -49.144 17.768 11.989 1.00 79.19 871 ARG A CA 1
ATOM 6647 C C . ARG A 1 871 ? -48.656 16.405 11.505 1.00 79.19 871 ARG A C 1
ATOM 6649 O O . ARG A 1 871 ? -49.042 15.987 10.419 1.00 79.19 871 ARG A O 1
ATOM 6656 N N . LEU A 1 872 ? -47.829 15.704 12.282 1.00 81.69 872 LEU A N 1
ATOM 6657 C CA . LEU A 1 872 ? -47.289 14.400 11.882 1.00 81.69 872 LEU A CA 1
ATOM 6658 C C . LEU A 1 872 ? -48.381 13.329 11.783 1.00 81.69 872 LEU A C 1
ATOM 6660 O O . LEU A 1 872 ? -48.330 12.512 10.866 1.00 81.69 872 LEU A O 1
ATOM 6664 N N . LEU A 1 873 ? -49.385 13.370 12.664 1.00 81.38 873 LEU A N 1
ATOM 6665 C CA . LEU A 1 873 ? -50.524 12.457 12.611 1.00 81.38 873 LEU A CA 1
ATOM 6666 C C . LEU A 1 873 ? -51.406 12.715 11.377 1.00 81.38 873 LEU A C 1
ATOM 6668 O O . LEU A 1 873 ? -51.839 11.759 10.748 1.00 81.38 873 LEU A O 1
ATOM 6672 N N . SER A 1 874 ? -51.603 13.974 10.960 1.00 82.06 874 SER A N 1
ATOM 6673 C CA . SER A 1 874 ? -52.404 14.293 9.761 1.00 82.06 874 SER A CA 1
ATOM 6674 C C . SER A 1 874 ? -51.814 13.803 8.426 1.00 82.06 874 SER A C 1
ATOM 6676 O O . SER A 1 874 ? -52.556 13.662 7.459 1.00 82.06 874 SER A O 1
ATOM 6678 N N . TYR A 1 875 ? -50.515 13.479 8.368 1.00 80.06 875 TYR A N 1
ATOM 6679 C CA . TYR A 1 875 ? -49.900 12.809 7.209 1.00 80.06 875 TYR A CA 1
ATOM 6680 C C . TYR A 1 875 ? -50.007 11.272 7.257 1.00 80.06 875 TYR A C 1
ATOM 6682 O O . TYR A 1 875 ? -49.624 10.590 6.307 1.00 80.06 875 TYR A O 1
ATOM 6690 N N . ILE A 1 876 ? -50.494 10.692 8.357 1.00 78.31 876 ILE A N 1
ATOM 6691 C CA . ILE A 1 876 ? -50.701 9.249 8.491 1.00 78.31 876 ILE A CA 1
ATOM 6692 C C . ILE A 1 876 ? -52.201 8.996 8.385 1.00 78.31 876 ILE A C 1
ATOM 6694 O O . ILE A 1 876 ? -52.943 9.179 9.346 1.00 78.31 876 ILE A O 1
ATOM 6698 N N . SER A 1 877 ? -52.644 8.580 7.197 1.00 62.31 877 SER A N 1
ATOM 6699 C CA . SER A 1 877 ? -54.035 8.192 6.959 1.00 62.31 877 SER A CA 1
ATOM 6700 C C . SER A 1 877 ? -54.498 7.183 8.012 1.00 62.31 877 SER A C 1
ATOM 6702 O O . SER A 1 877 ? -53.877 6.130 8.178 1.00 62.31 877 SER A O 1
ATOM 6704 N N . LYS A 1 878 ? -55.603 7.502 8.697 1.00 55.09 878 LYS A N 1
ATOM 6705 C CA . LYS A 1 878 ? -56.445 6.478 9.312 1.00 55.09 878 LYS A CA 1
ATOM 6706 C C . LYS A 1 878 ? -57.060 5.672 8.166 1.00 55.09 878 LYS A C 1
ATOM 6708 O O . LYS A 1 878 ? -57.739 6.253 7.327 1.00 55.09 878 LYS A O 1
ATOM 6713 N N . GLU A 1 879 ? -56.775 4.380 8.128 1.00 38.81 879 GLU A N 1
ATOM 6714 C CA . GLU A 1 879 ? -57.614 3.389 7.447 1.00 38.81 879 GLU A CA 1
ATOM 6715 C C . GLU A 1 879 ? -58.456 2.708 8.537 1.00 38.81 879 GLU A C 1
ATOM 6717 O O . GLU A 1 879 ? -58.061 2.714 9.708 1.00 38.81 879 GLU A O 1
ATOM 6722 N N . ASP A 1 880 ? -59.651 2.257 8.172 1.00 35.09 880 ASP A N 1
ATOM 6723 C CA . ASP A 1 880 ? -60.814 2.354 9.056 1.00 35.09 880 ASP A CA 1
ATOM 6724 C C . ASP A 1 880 ? -60.834 1.429 10.284 1.00 35.09 880 ASP A C 1
ATOM 6726 O O . ASP A 1 880 ? -60.264 0.337 10.319 1.00 35.09 880 ASP A O 1
ATOM 6730 N N . GLU A 1 881 ? -61.564 1.892 11.299 1.00 42.75 881 GLU A N 1
ATOM 6731 C CA . GLU A 1 881 ? -61.955 1.113 12.470 1.00 42.75 881 GLU A CA 1
ATOM 6732 C C . GLU A 1 881 ? -62.860 -0.046 12.033 1.00 42.75 881 GLU A C 1
ATOM 6734 O O . GLU A 1 881 ? -63.935 0.199 11.492 1.00 42.75 881 GLU A O 1
ATOM 6739 N N . HIS A 1 882 ? -62.459 -1.291 12.306 1.00 33.66 882 HIS A N 1
ATOM 6740 C CA . HIS A 1 882 ? -63.376 -2.415 12.518 1.00 33.66 882 HIS A CA 1
ATOM 6741 C C . HIS A 1 882 ? -62.758 -3.424 13.502 1.00 33.66 882 HIS A C 1
ATOM 6743 O O . HIS A 1 882 ? -61.914 -4.243 13.135 1.00 33.66 882 HIS A O 1
ATOM 6749 N N . ASP A 1 883 ? -63.273 -3.352 14.732 1.00 27.06 883 ASP A N 1
ATOM 6750 C CA . ASP A 1 883 ? -63.796 -4.475 15.529 1.00 27.06 883 ASP A CA 1
ATOM 6751 C C . ASP A 1 883 ? -63.152 -4.742 16.911 1.00 27.06 883 ASP A C 1
ATOM 6753 O O . ASP A 1 883 ? -61.939 -4.659 17.100 1.00 27.06 883 ASP A O 1
ATOM 6757 N N . MET A 1 884 ? -64.034 -5.103 17.853 1.00 35.44 884 MET A N 1
ATOM 6758 C CA . MET A 1 884 ? -63.829 -5.529 19.247 1.00 35.44 884 MET A CA 1
ATOM 6759 C C . MET A 1 884 ? -63.108 -4.561 20.210 1.00 35.44 884 MET A C 1
ATOM 6761 O O . MET A 1 884 ? -61.907 -4.673 20.464 1.00 35.44 884 MET A O 1
ATOM 6765 N N . ASP A 1 885 ? -63.899 -3.717 20.885 1.00 35.25 885 ASP A N 1
ATOM 6766 C CA . ASP A 1 885 ? -63.536 -3.143 22.190 1.00 35.25 885 ASP A CA 1
ATOM 6767 C C . ASP A 1 885 ? -63.298 -4.244 23.243 1.00 35.25 885 ASP A C 1
ATOM 6769 O O . ASP A 1 885 ? -64.035 -5.231 23.316 1.00 35.25 885 ASP A O 1
ATOM 6773 N N . VAL A 1 886 ? -62.302 -4.042 24.114 1.00 32.91 886 VAL A N 1
ATOM 6774 C CA . VAL A 1 886 ? -62.109 -4.826 25.346 1.00 32.91 886 VAL A CA 1
ATOM 6775 C C . VAL A 1 886 ? -61.732 -3.882 26.487 1.00 32.91 886 VAL A C 1
ATOM 6777 O O . VAL A 1 886 ? -60.635 -3.318 26.508 1.00 32.91 886 VAL A O 1
ATOM 6780 N N . ASP A 1 887 ? -62.634 -3.738 27.459 1.00 31.59 887 ASP A N 1
ATOM 6781 C CA . ASP A 1 887 ? -62.460 -2.872 28.627 1.00 31.59 887 ASP A CA 1
ATOM 6782 C C . ASP A 1 887 ? -61.164 -3.163 29.399 1.00 31.59 887 ASP A C 1
ATOM 6784 O O . ASP A 1 887 ? -61.000 -4.211 30.022 1.00 31.59 887 ASP A O 1
ATOM 6788 N N . THR A 1 888 ? -60.260 -2.182 29.438 1.00 29.06 888 THR A N 1
ATOM 6789 C CA . THR A 1 888 ? -59.121 -2.150 30.374 1.00 29.06 888 THR A CA 1
ATOM 6790 C C . THR A 1 888 ? -58.956 -0.761 30.987 1.00 29.06 888 THR A C 1
ATOM 6792 O O . THR A 1 888 ? -57.967 -0.055 30.796 1.00 29.06 888 THR A O 1
ATOM 6795 N N . ALA A 1 889 ? -59.954 -0.357 31.771 1.00 33.12 889 ALA A N 1
ATOM 6796 C CA . ALA A 1 889 ? -59.876 0.849 32.582 1.00 33.12 889 ALA A CA 1
ATOM 6797 C C . ALA A 1 889 ? -58.865 0.683 33.732 1.00 33.12 889 ALA A C 1
ATOM 6799 O O . ALA A 1 889 ? -59.105 -0.071 34.676 1.00 33.12 889 ALA A O 1
ATOM 6800 N N . THR A 1 890 ? -57.758 1.434 33.723 1.00 29.56 890 THR A N 1
ATOM 6801 C CA . THR A 1 890 ? -57.101 1.855 34.976 1.00 29.56 890 THR A CA 1
ATOM 6802 C C . THR A 1 890 ? -56.171 3.059 34.814 1.00 29.56 890 THR A C 1
ATOM 6804 O O . THR A 1 890 ? -55.464 3.204 33.824 1.00 29.56 890 THR A O 1
ATOM 6807 N N . SER A 1 891 ? -56.105 3.861 35.880 1.00 29.50 891 SER A N 1
ATOM 6808 C CA . SER A 1 891 ? -54.934 4.662 36.267 1.00 29.50 891 SER A CA 1
ATOM 6809 C C . SER A 1 891 ? -54.456 5.754 35.302 1.00 29.50 891 SER A C 1
ATOM 6811 O O . SER A 1 891 ? -53.381 5.670 34.706 1.00 29.50 891 SER A O 1
ATOM 6813 N N . ALA A 1 892 ? -55.168 6.885 35.314 1.00 32.56 892 ALA A N 1
ATOM 6814 C CA . ALA A 1 892 ? -54.625 8.184 34.915 1.00 32.56 892 ALA A CA 1
ATOM 6815 C C . ALA A 1 892 ? -53.544 8.676 35.910 1.00 32.56 892 ALA A C 1
ATOM 6817 O O . ALA A 1 892 ? -53.743 9.633 36.658 1.00 32.56 892 ALA A O 1
ATOM 6818 N N . ILE A 1 893 ? -52.381 8.019 35.924 1.00 34.00 893 ILE A N 1
ATOM 6819 C CA . ILE A 1 893 ? -51.178 8.554 36.571 1.00 34.00 893 ILE A CA 1
ATOM 6820 C C . ILE A 1 893 ? -50.646 9.676 35.680 1.00 34.00 893 ILE A C 1
ATOM 6822 O O . ILE A 1 893 ? -50.304 9.447 34.519 1.00 34.00 893 ILE A O 1
ATOM 6826 N N . GLN A 1 894 ? -50.542 10.889 36.227 1.00 37.19 894 GLN A N 1
ATOM 6827 C CA . GLN A 1 894 ? -49.870 12.001 35.557 1.00 37.19 894 GLN A CA 1
ATOM 6828 C C . GLN A 1 894 ? -48.363 11.717 35.479 1.00 37.19 894 GLN A C 1
ATOM 6830 O O . GLN A 1 894 ? -47.591 12.098 36.357 1.00 37.19 894 GLN A O 1
ATOM 6835 N N . VAL A 1 895 ? -47.939 11.028 34.417 1.00 34.31 895 VAL A N 1
ATOM 6836 C CA . VAL A 1 895 ? -46.519 10.890 34.077 1.00 34.31 895 VAL A CA 1
ATOM 6837 C C . VAL A 1 895 ? -45.956 12.305 33.887 1.00 34.31 895 VAL A C 1
ATOM 6839 O O . VAL A 1 895 ? -46.515 13.063 33.088 1.00 34.31 895 VAL A O 1
ATOM 6842 N N . PRO A 1 896 ? -44.887 12.702 34.604 1.00 33.47 896 PRO A N 1
ATOM 6843 C CA . PRO A 1 896 ? -44.381 14.067 34.539 1.00 33.47 896 PRO A CA 1
ATOM 6844 C C . PRO A 1 896 ? -43.971 14.406 33.106 1.00 33.47 896 PRO A C 1
ATOM 6846 O O . PRO A 1 896 ? -43.251 13.638 32.461 1.00 33.47 896 PRO A O 1
ATOM 6849 N N . VAL A 1 897 ? -44.434 15.559 32.614 1.00 40.66 897 VAL A N 1
ATOM 6850 C CA . VAL A 1 897 ? -44.243 15.991 31.223 1.00 40.66 897 VAL A CA 1
ATOM 6851 C C . VAL A 1 897 ? -42.760 16.253 30.960 1.00 40.66 897 VAL A C 1
ATOM 6853 O O . VAL A 1 897 ? -42.249 17.359 31.133 1.00 40.66 897 VAL A O 1
ATOM 6856 N N . LYS A 1 898 ? -42.051 15.215 30.511 1.00 47.06 898 LYS A N 1
ATOM 6857 C CA . LYS A 1 898 ? -40.732 15.357 29.901 1.00 47.06 898 LYS A CA 1
ATOM 6858 C C . LYS A 1 898 ? -40.900 16.176 28.626 1.00 47.06 898 LYS A C 1
ATOM 6860 O O . LYS A 1 898 ? -41.466 15.691 27.649 1.00 47.06 898 LYS A O 1
ATOM 6865 N N . ASN A 1 899 ? -40.401 17.410 28.638 1.00 54.84 899 ASN A N 1
ATOM 6866 C CA . ASN A 1 899 ? -40.320 18.233 27.434 1.00 54.84 899 ASN A CA 1
ATOM 6867 C C . ASN A 1 899 ? -39.566 17.447 26.344 1.00 54.84 899 ASN A C 1
ATOM 6869 O O . ASN A 1 899 ? -38.411 17.075 26.582 1.00 54.84 899 ASN A O 1
ATOM 6873 N N . PRO A 1 900 ? -40.185 17.166 25.182 1.00 64.50 900 PRO A N 1
ATOM 6874 C CA . PRO A 1 900 ? -39.577 16.325 24.163 1.00 64.50 900 PRO A CA 1
ATOM 6875 C C . PRO A 1 900 ? -38.307 16.992 23.638 1.00 64.50 900 PRO A C 1
ATOM 6877 O O . PRO A 1 900 ? -38.273 18.189 23.341 1.00 64.50 900 PRO A O 1
ATOM 6880 N N . VAL A 1 901 ? -37.242 16.205 23.529 1.00 76.44 901 VAL A N 1
ATOM 6881 C CA . VAL A 1 901 ? -35.954 16.691 23.040 1.00 76.44 901 VAL A CA 1
ATOM 6882 C C . VAL A 1 901 ? -36.105 17.069 21.551 1.00 76.44 901 VAL A C 1
ATOM 6884 O O . VAL A 1 901 ? -36.600 16.238 20.788 1.00 76.44 901 VAL A O 1
ATOM 6887 N N . PRO A 1 902 ? -35.689 18.269 21.087 1.00 81.75 902 PRO A N 1
ATOM 6888 C CA . PRO A 1 902 ? -35.874 18.694 19.688 1.00 81.75 902 PRO A CA 1
ATOM 6889 C C . PRO A 1 902 ? -35.298 17.715 18.654 1.00 81.75 902 PRO A C 1
ATOM 6891 O O . PRO A 1 902 ? -35.860 17.516 17.580 1.00 81.75 902 PRO A O 1
ATOM 6894 N N . GLU A 1 903 ? -34.199 17.049 19.001 1.00 86.56 903 GLU A N 1
ATOM 6895 C CA . GLU A 1 903 ? -33.581 15.959 18.252 1.00 86.56 903 GLU A CA 1
ATOM 6896 C C . GLU A 1 903 ? -34.559 14.792 17.976 1.00 86.56 903 GLU A C 1
ATOM 6898 O O . GLU A 1 903 ? -34.531 14.210 16.891 1.00 86.56 903 GLU A O 1
ATOM 6903 N N . LEU A 1 904 ? -35.458 14.478 18.917 1.00 86.06 904 LEU A N 1
ATOM 6904 C CA . LEU A 1 904 ? -36.477 13.430 18.789 1.00 86.06 904 LEU A CA 1
ATOM 6905 C C . LEU A 1 904 ? -37.651 13.874 17.899 1.00 86.06 904 LEU A C 1
ATOM 6907 O O . LEU A 1 904 ? -38.111 13.106 17.056 1.00 86.06 904 LEU A O 1
ATOM 6911 N N . GLU A 1 905 ? -38.091 15.129 18.025 1.00 86.12 905 GLU A N 1
ATOM 6912 C CA . GLU A 1 905 ? -39.107 15.732 17.147 1.00 86.12 905 GLU A CA 1
ATOM 6913 C C . GLU A 1 905 ? -38.647 15.689 15.678 1.00 86.12 905 GLU A C 1
ATOM 6915 O O . GLU A 1 905 ? -39.357 15.210 14.791 1.00 86.12 905 GLU A O 1
ATOM 6920 N N . ILE A 1 906 ? -37.404 16.109 15.430 1.00 88.12 906 ILE A N 1
ATOM 6921 C CA . ILE A 1 906 ? -36.768 16.128 14.107 1.00 88.12 906 ILE A CA 1
ATOM 6922 C C . ILE A 1 906 ? -36.559 14.702 13.563 1.00 88.12 906 ILE A C 1
ATOM 6924 O O . ILE A 1 906 ? -36.710 14.470 12.359 1.00 88.12 906 ILE A O 1
ATOM 6928 N N . TYR A 1 907 ? -36.288 13.722 14.430 1.00 89.69 907 TYR A N 1
ATOM 6929 C CA . TYR A 1 907 ? -36.276 12.308 14.051 1.00 89.69 907 TYR A CA 1
ATOM 6930 C C . TYR A 1 907 ? -37.665 11.791 13.631 1.00 89.69 907 TYR A C 1
ATOM 6932 O O . TYR A 1 907 ? -37.761 11.038 12.661 1.00 89.69 907 TYR A O 1
ATOM 6940 N N . CYS A 1 908 ? -38.747 12.234 14.278 1.00 87.81 908 CYS A N 1
ATOM 6941 C CA . CYS A 1 908 ? -40.110 11.857 13.888 1.00 87.81 908 CYS A CA 1
ATOM 6942 C C . CYS A 1 908 ? -40.487 12.415 12.502 1.00 87.81 908 CYS A C 1
ATOM 6944 O O . CYS A 1 908 ? -41.003 11.664 11.672 1.00 87.81 908 CYS A O 1
ATOM 6946 N N . TYR A 1 909 ? -40.128 13.670 12.190 1.00 88.44 909 TYR A N 1
ATOM 6947 C CA . TYR A 1 909 ? -40.244 14.211 10.823 1.00 88.44 909 TYR A CA 1
ATOM 6948 C C . TYR A 1 909 ? -39.460 13.373 9.798 1.00 88.44 909 TYR A C 1
ATOM 6950 O O . TYR A 1 909 ? -39.966 13.102 8.709 1.00 88.44 909 TYR A O 1
ATOM 6958 N N . LEU A 1 910 ? -38.244 12.926 10.135 1.00 89.69 910 LEU A N 1
ATOM 6959 C CA . LEU A 1 910 ? -37.434 12.072 9.258 1.00 89.69 910 LEU A CA 1
ATOM 6960 C C . LEU A 1 910 ? -38.081 10.693 9.028 1.00 89.69 910 LEU A C 1
ATOM 6962 O O . LEU A 1 910 ? -38.049 10.190 7.904 1.00 89.69 910 LEU A O 1
ATOM 6966 N N . LEU A 1 911 ? -38.679 10.093 10.061 1.00 88.88 911 LEU A N 1
ATOM 6967 C CA . LEU A 1 911 ? -39.349 8.792 9.979 1.00 88.88 911 LEU A CA 1
ATOM 6968 C C . LEU A 1 911 ? -40.612 8.853 9.103 1.00 88.88 911 LEU A C 1
ATOM 6970 O O . LEU A 1 911 ? -40.767 8.025 8.203 1.00 88.88 911 LEU A O 1
ATOM 6974 N N . VAL A 1 912 ? -41.471 9.858 9.312 1.00 88.19 912 VAL A N 1
ATOM 6975 C CA . VAL A 1 912 ? -42.691 10.067 8.509 1.00 88.19 912 VAL A CA 1
ATOM 6976 C C . VAL A 1 912 ? -42.343 10.406 7.059 1.00 88.19 912 VAL A C 1
ATOM 6978 O O . VAL A 1 912 ? -42.913 9.818 6.144 1.00 88.19 912 VAL A O 1
ATOM 6981 N N . LEU A 1 913 ? -41.342 11.260 6.817 1.00 88.19 913 LEU A N 1
ATOM 6982 C CA . LEU A 1 913 ? -40.902 11.591 5.458 1.00 88.19 913 LEU A CA 1
ATOM 6983 C C . LEU A 1 913 ? -40.360 10.365 4.698 1.00 88.19 913 LEU A C 1
ATOM 6985 O O . LEU A 1 913 ? -40.625 10.213 3.507 1.00 88.19 913 LEU A O 1
ATOM 6989 N N . ILE A 1 914 ? -39.641 9.462 5.375 1.00 88.69 914 ILE A N 1
ATOM 6990 C CA . ILE A 1 914 ? -39.209 8.182 4.789 1.00 88.69 914 ILE A CA 1
ATOM 6991 C C . ILE A 1 914 ? -40.419 7.299 4.444 1.00 88.69 914 ILE A C 1
ATOM 6993 O O . ILE A 1 914 ? -40.462 6.746 3.345 1.00 88.69 914 ILE A O 1
ATOM 6997 N N . PHE A 1 915 ? -41.399 7.198 5.348 1.00 88.38 915 PHE A N 1
ATOM 6998 C CA . PHE A 1 915 ? -42.613 6.401 5.151 1.00 88.38 915 PHE A CA 1
ATOM 6999 C C . PHE A 1 915 ? -43.457 6.903 3.967 1.00 88.38 915 PHE A C 1
ATOM 7001 O O . PHE A 1 915 ? -43.777 6.115 3.080 1.00 88.38 915 PHE A O 1
ATOM 7008 N N . LEU A 1 916 ? -43.741 8.208 3.886 1.00 87.69 916 LEU A N 1
ATOM 7009 C CA . LEU A 1 916 ? -44.511 8.811 2.787 1.00 87.69 916 LEU A CA 1
ATOM 7010 C C . LEU A 1 916 ? -43.857 8.581 1.415 1.00 87.69 916 LEU A C 1
ATOM 7012 O O . LEU A 1 916 ? -44.540 8.266 0.442 1.00 87.69 916 LEU A O 1
ATOM 7016 N N . ILE A 1 917 ? -42.525 8.688 1.341 1.00 87.88 917 ILE A N 1
ATOM 7017 C CA . ILE A 1 917 ? -41.760 8.444 0.109 1.00 87.88 917 ILE A CA 1
ATOM 7018 C C . ILE A 1 917 ? -41.835 6.968 -0.317 1.00 87.88 917 ILE A C 1
ATOM 7020 O O . ILE A 1 917 ? -41.942 6.696 -1.515 1.00 87.88 917 ILE A O 1
ATOM 7024 N N . ASP A 1 918 ? -41.810 6.022 0.628 1.00 87.50 918 ASP A N 1
ATOM 7025 C CA . ASP A 1 918 ? -41.970 4.588 0.333 1.00 87.50 918 ASP A CA 1
ATOM 7026 C C . ASP A 1 918 ? -43.410 4.230 -0.079 1.00 87.50 918 ASP A C 1
ATOM 7028 O O . ASP A 1 918 ? -43.592 3.423 -0.990 1.00 87.50 918 ASP A O 1
ATOM 7032 N N . GLN A 1 919 ? -44.419 4.898 0.495 1.00 86.31 919 GLN A N 1
ATOM 7033 C CA . GLN A 1 919 ? -45.828 4.808 0.073 1.00 86.31 919 GLN A CA 1
ATOM 7034 C C . GLN A 1 919 ? -46.146 5.606 -1.208 1.00 86.31 919 GLN A C 1
ATOM 7036 O O . GLN A 1 919 ? -47.294 5.659 -1.639 1.00 86.31 919 GLN A O 1
ATOM 7041 N N . LYS A 1 920 ? -45.139 6.226 -1.840 1.00 87.88 920 LYS A N 1
ATOM 7042 C CA . LYS A 1 920 ? -45.254 7.066 -3.051 1.00 87.88 920 LYS A CA 1
ATOM 7043 C C . LYS A 1 920 ? -46.150 8.309 -2.916 1.00 87.88 920 LYS A C 1
ATOM 7045 O O . LYS A 1 920 ? -46.516 8.913 -3.922 1.00 87.88 920 LYS A O 1
ATOM 7050 N N . LYS A 1 921 ? -46.469 8.734 -1.693 1.00 87.69 921 LYS A N 1
ATOM 7051 C CA . LYS A 1 921 ? -47.272 9.929 -1.409 1.00 87.69 921 LYS A CA 1
ATOM 7052 C C . LYS A 1 921 ? -46.424 11.204 -1.514 1.00 87.69 921 LYS A C 1
ATOM 7054 O O . LYS A 1 921 ? -46.012 11.789 -0.511 1.00 87.69 921 LYS A O 1
ATOM 7059 N N . TYR A 1 922 ? -46.085 11.601 -2.739 1.00 87.94 922 TYR A N 1
ATOM 7060 C CA . TYR A 1 922 ? -45.041 12.605 -2.973 1.00 87.94 922 TYR A CA 1
ATOM 7061 C C . TYR A 1 922 ? -45.421 14.038 -2.575 1.00 87.94 922 TYR A C 1
ATOM 7063 O O . TYR A 1 922 ? -44.543 14.765 -2.115 1.00 87.94 922 TYR A O 1
ATOM 7071 N N . ASP A 1 923 ? -46.691 14.434 -2.664 1.00 87.19 923 ASP A N 1
ATOM 7072 C CA . ASP A 1 923 ? -47.127 15.792 -2.300 1.00 87.19 923 ASP A CA 1
ATOM 7073 C C . ASP A 1 923 ? -47.267 15.979 -0.780 1.00 87.19 923 ASP A C 1
ATOM 7075 O O . ASP A 1 923 ? -46.781 16.971 -0.232 1.00 87.19 923 ASP A O 1
ATOM 7079 N N . GLU A 1 924 ? -47.790 14.972 -0.069 1.00 86.31 924 GLU A N 1
ATOM 7080 C CA . GLU A 1 924 ? -47.723 14.901 1.401 1.00 86.31 924 GLU A CA 1
ATOM 7081 C C . GLU A 1 924 ? -46.256 14.920 1.875 1.00 86.31 924 GLU A C 1
ATOM 7083 O O . GLU A 1 924 ? -45.903 15.651 2.802 1.00 86.31 924 GLU A O 1
ATOM 7088 N N . ALA A 1 925 ? -45.356 14.202 1.187 1.00 87.56 925 ALA A N 1
ATOM 7089 C CA . ALA A 1 925 ? -43.918 14.265 1.450 1.00 87.56 925 ALA A CA 1
ATOM 7090 C C . ALA A 1 925 ? -43.306 15.647 1.133 1.00 87.56 925 ALA A C 1
ATOM 7092 O O . ALA A 1 925 ? -42.433 16.104 1.876 1.00 87.56 925 ALA A O 1
ATOM 7093 N N . LYS A 1 926 ? -43.756 16.345 0.076 1.00 88.62 926 LYS A N 1
ATOM 7094 C CA . LYS A 1 926 ? -43.338 17.723 -0.257 1.00 88.62 926 LYS A CA 1
ATOM 7095 C C . LYS A 1 926 ? -43.685 18.655 0.912 1.00 88.62 926 LYS A C 1
ATOM 7097 O O . LYS A 1 926 ? -42.778 19.297 1.445 1.00 88.62 926 LYS A O 1
ATOM 7102 N N . ALA A 1 927 ? -44.934 18.629 1.386 1.00 88.25 927 ALA A N 1
ATOM 7103 C CA . ALA A 1 927 ? -45.423 19.422 2.521 1.00 88.25 927 ALA A CA 1
ATOM 7104 C C . ALA A 1 927 ? -44.736 19.078 3.861 1.00 88.25 927 ALA A C 1
ATOM 7106 O O . ALA A 1 927 ? -44.211 19.959 4.544 1.00 88.25 927 ALA A O 1
ATOM 7107 N N . CYS A 1 928 ? -44.653 17.793 4.220 1.00 87.62 928 CYS A N 1
ATOM 7108 C CA . CYS A 1 928 ? -43.969 17.347 5.437 1.00 87.62 928 CYS A CA 1
ATOM 7109 C C . CYS A 1 928 ? -42.479 17.739 5.427 1.00 87.62 928 CYS A C 1
ATOM 7111 O O . CYS A 1 928 ? -41.925 18.155 6.449 1.00 87.62 928 CYS A O 1
ATOM 7113 N N . SER A 1 929 ? -41.816 17.649 4.267 1.00 89.12 929 SER A N 1
ATOM 7114 C CA . SER A 1 929 ? -40.408 18.031 4.145 1.00 89.12 929 SER A CA 1
ATOM 7115 C C . SER A 1 929 ? -40.197 19.541 4.303 1.00 89.12 929 SER A C 1
ATOM 7117 O O . SER A 1 929 ? -39.307 19.935 5.059 1.00 89.12 929 SER A O 1
ATOM 7119 N N . SER A 1 930 ? -41.029 20.398 3.699 1.00 89.06 930 SER A N 1
ATOM 7120 C CA . SER A 1 930 ? -40.925 21.853 3.877 1.00 89.06 930 SER A CA 1
ATOM 7121 C C . SER A 1 930 ? -41.224 22.293 5.317 1.00 89.06 930 SER A C 1
ATOM 7123 O O . SER A 1 930 ? -40.495 23.138 5.842 1.00 89.06 930 SER A O 1
ATOM 7125 N N . ALA A 1 931 ? -42.182 21.658 6.003 1.00 87.38 931 ALA A N 1
ATOM 7126 C CA . ALA A 1 931 ? -42.430 21.871 7.433 1.00 87.38 931 ALA A CA 1
ATOM 7127 C C . ALA A 1 931 ? -41.203 21.514 8.299 1.00 87.38 931 ALA A C 1
ATOM 7129 O O . ALA A 1 931 ? -40.800 22.302 9.158 1.00 87.38 931 ALA A O 1
ATOM 7130 N N . SER A 1 932 ? -40.543 20.379 8.026 1.00 87.69 932 SER A N 1
ATOM 7131 C CA . SER A 1 932 ? -39.323 19.975 8.748 1.00 87.69 932 SER A CA 1
ATOM 7132 C C . SER A 1 932 ? -38.161 20.965 8.562 1.00 87.69 932 SER A C 1
ATOM 7134 O O . SER A 1 932 ? -37.451 21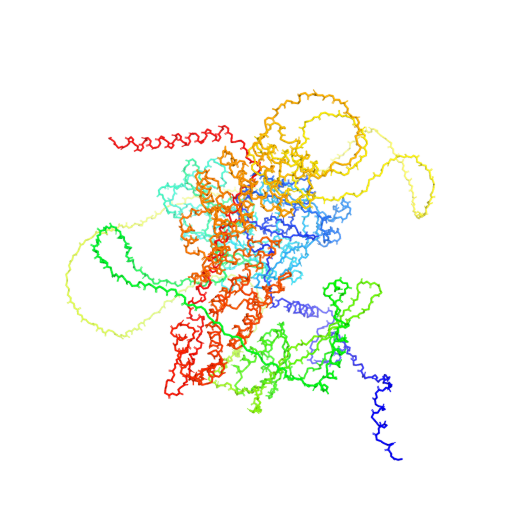.277 9.519 1.00 87.69 932 SER A O 1
ATOM 7136 N N . ILE A 1 933 ? -38.003 21.535 7.358 1.00 89.62 933 ILE A N 1
ATOM 7137 C CA . ILE A 1 933 ? -36.991 22.561 7.062 1.00 89.62 933 ILE A CA 1
ATOM 7138 C C . ILE A 1 933 ? -37.326 23.896 7.740 1.00 89.62 933 ILE A C 1
ATOM 7140 O O . ILE A 1 933 ? -36.419 24.574 8.224 1.00 89.62 933 ILE A O 1
ATOM 7144 N N . ALA A 1 934 ? -38.605 24.277 7.810 1.00 87.94 934 ALA A N 1
ATOM 7145 C CA . ALA A 1 934 ? -39.032 25.453 8.563 1.00 87.94 934 ALA A CA 1
ATOM 7146 C C . ALA A 1 934 ? -38.689 25.294 10.054 1.00 87.94 934 ALA A C 1
ATOM 7148 O O . ALA A 1 934 ? -38.004 26.148 10.614 1.00 87.94 934 ALA A O 1
ATOM 7149 N N . ARG A 1 935 ? -39.049 24.155 10.664 1.00 87.12 935 ARG A N 1
ATOM 7150 C CA . ARG A 1 935 ? -38.728 23.839 12.066 1.00 87.12 935 ARG A CA 1
ATOM 7151 C C . ARG A 1 935 ? -37.220 23.855 12.338 1.00 87.12 935 ARG A C 1
ATOM 7153 O O . ARG A 1 935 ? -36.794 24.472 13.312 1.00 87.12 935 ARG A O 1
ATOM 7160 N N . LEU A 1 936 ? -36.414 23.258 11.453 1.00 86.62 936 LEU A N 1
ATOM 7161 C CA . LEU A 1 936 ? -34.948 23.220 11.553 1.00 86.62 936 LEU A CA 1
ATOM 7162 C C . LEU A 1 936 ? -34.297 24.609 11.656 1.00 86.62 936 LEU A C 1
ATOM 7164 O O . LEU A 1 936 ? -33.338 24.762 12.409 1.00 86.62 936 LEU A O 1
ATOM 7168 N N . LYS A 1 937 ? -34.814 25.637 10.963 1.00 84.62 937 LYS A N 1
ATOM 7169 C CA . LYS A 1 937 ? -34.258 27.007 11.037 1.00 84.62 937 LYS A CA 1
ATOM 7170 C C . LYS A 1 937 ? -34.274 27.572 12.464 1.00 84.62 937 LYS A C 1
ATOM 7172 O O . LYS A 1 937 ? -33.344 28.284 12.844 1.00 84.62 937 LYS A O 1
ATOM 7177 N N . HIS A 1 938 ? -35.295 27.222 13.249 1.00 83.38 938 HIS A N 1
ATOM 7178 C CA . HIS A 1 938 ? -35.490 27.680 14.628 1.00 83.38 938 HIS A CA 1
ATOM 7179 C C . HIS A 1 938 ? -34.756 26.828 15.678 1.00 83.38 938 HIS A C 1
ATOM 7181 O O . HIS A 1 938 ? -34.813 27.148 16.863 1.00 83.38 938 HIS A O 1
ATOM 7187 N N . VAL A 1 939 ? -34.051 25.765 15.273 1.00 83.00 939 VAL A N 1
ATOM 7188 C CA . VAL A 1 939 ? -33.247 24.931 16.175 1.00 83.00 939 VAL A CA 1
ATOM 7189 C C . VAL A 1 939 ? -31.757 25.196 15.935 1.00 83.00 939 VAL A C 1
ATOM 7191 O O . VAL A 1 939 ? -31.294 25.336 14.800 1.00 83.00 939 VAL A O 1
ATOM 7194 N N . ASN A 1 940 ? -30.990 25.314 17.021 1.00 79.69 940 ASN A N 1
ATOM 7195 C CA . ASN A 1 940 ? -29.563 25.638 16.986 1.00 79.69 940 ASN A CA 1
ATOM 7196 C C . ASN A 1 940 ? -28.784 24.744 17.968 1.00 79.69 940 ASN A C 1
ATOM 7198 O O . ASN A 1 940 ? -28.468 25.152 19.084 1.00 79.69 940 ASN A O 1
ATOM 7202 N N . ARG A 1 941 ? -28.541 23.488 17.574 1.00 82.81 941 ARG A N 1
ATOM 7203 C CA . ARG A 1 941 ? -27.801 22.481 18.355 1.00 82.81 941 ARG A CA 1
ATOM 7204 C C . ARG A 1 941 ? -27.011 21.562 17.420 1.00 82.81 941 ARG A C 1
ATOM 7206 O O . ARG A 1 941 ? -27.626 20.917 16.581 1.00 82.81 941 ARG A O 1
ATOM 7213 N N . ARG A 1 942 ? -25.699 21.400 17.635 1.00 83.19 942 ARG A N 1
ATOM 7214 C CA . ARG A 1 942 ? -24.836 20.540 16.788 1.00 83.19 942 ARG A CA 1
ATOM 7215 C C . ARG A 1 942 ? -25.200 19.044 16.788 1.00 83.19 942 ARG A C 1
ATOM 7217 O O . ARG A 1 942 ? -24.838 18.300 15.885 1.00 83.19 942 ARG A O 1
ATOM 7224 N N . THR A 1 943 ? -25.952 18.587 17.786 1.00 83.25 943 THR A N 1
ATOM 7225 C CA . THR A 1 943 ? -26.567 17.247 17.830 1.00 83.25 943 THR A CA 1
ATOM 7226 C C . THR A 1 943 ? -27.596 17.027 16.715 1.00 83.25 943 THR A C 1
ATOM 7228 O O . THR A 1 943 ? -27.770 15.900 16.251 1.00 83.25 943 THR A O 1
ATOM 7231 N N . VAL A 1 944 ? -28.257 18.093 16.252 1.00 86.69 944 VAL A N 1
ATOM 7232 C CA . VAL A 1 944 ? -29.283 18.050 15.200 1.00 86.69 944 VAL A CA 1
ATOM 7233 C C . VAL A 1 944 ? -28.668 17.932 13.806 1.00 86.69 944 VAL A C 1
ATOM 7235 O O . VAL A 1 944 ? -29.283 17.316 12.941 1.00 86.69 944 VAL A O 1
ATOM 7238 N N . ASP A 1 945 ? -27.457 18.444 13.584 1.00 87.38 945 ASP A N 1
ATOM 7239 C CA . ASP A 1 945 ? -26.798 18.538 12.270 1.00 87.38 945 ASP A CA 1
ATOM 7240 C C . ASP A 1 945 ? -26.720 17.173 11.546 1.00 87.38 945 ASP A C 1
ATOM 7242 O O . ASP A 1 945 ? -26.966 17.058 10.341 1.00 87.38 945 ASP A O 1
ATOM 7246 N N . VAL A 1 946 ? -26.517 16.086 12.302 1.00 87.19 946 VAL A N 1
ATOM 7247 C CA . VAL A 1 946 ? -26.568 14.699 11.802 1.00 87.19 946 VAL A CA 1
ATOM 7248 C C . VAL A 1 946 ? -27.932 14.352 11.186 1.00 87.19 946 VAL A C 1
ATOM 7250 O O . VAL A 1 946 ? -27.985 13.737 10.118 1.00 87.19 946 VAL A O 1
ATOM 7253 N N . LEU A 1 947 ? -29.033 14.745 11.832 1.00 88.50 947 LEU A N 1
ATOM 7254 C CA . LEU A 1 947 ? -30.404 14.538 11.349 1.00 88.50 947 LEU A CA 1
ATOM 7255 C C . LEU A 1 947 ? -30.755 15.535 10.235 1.00 88.50 947 LEU A C 1
ATOM 7257 O O . LEU A 1 947 ? -31.342 15.140 9.226 1.00 88.50 947 LEU A O 1
ATOM 7261 N N . ALA A 1 948 ? -30.327 16.794 10.366 1.00 89.50 948 ALA A N 1
ATOM 7262 C CA . ALA A 1 948 ? -30.502 17.839 9.362 1.00 89.50 948 ALA A CA 1
ATOM 7263 C C . ALA A 1 948 ? -29.880 17.431 8.017 1.00 89.50 948 ALA A C 1
ATOM 7265 O O . ALA A 1 948 ? -30.562 17.464 6.997 1.00 89.50 948 ALA A O 1
ATOM 7266 N N . SER A 1 949 ? -28.651 16.897 8.019 1.00 89.06 949 SER A N 1
ATOM 7267 C CA . SER A 1 949 ? -27.969 16.375 6.821 1.00 89.06 949 SER A CA 1
ATOM 7268 C C . SER A 1 949 ? -28.774 15.294 6.070 1.00 89.06 949 SER A C 1
ATOM 7270 O O . SER A 1 949 ? -28.662 15.142 4.849 1.00 89.06 949 SER A O 1
ATOM 7272 N N . ARG A 1 950 ? -29.629 14.541 6.781 1.00 90.00 950 ARG A N 1
ATOM 7273 C CA . ARG A 1 950 ? -30.536 13.532 6.205 1.00 90.00 950 ARG A CA 1
ATOM 7274 C C . ARG A 1 950 ? -31.846 14.146 5.730 1.00 90.00 950 ARG A C 1
ATOM 7276 O O . ARG A 1 950 ? -32.315 13.776 4.655 1.00 90.00 950 ARG A O 1
ATOM 7283 N N . LEU A 1 951 ? -32.403 15.094 6.479 1.00 90.44 951 LEU A N 1
ATOM 7284 C CA . LEU A 1 951 ? -33.596 15.837 6.076 1.00 90.44 951 LEU A CA 1
ATOM 7285 C C . LEU A 1 951 ? -33.339 16.699 4.835 1.00 90.44 951 LEU A C 1
ATOM 7287 O O . LEU A 1 951 ? -34.154 16.654 3.923 1.00 90.44 951 LEU A O 1
ATOM 7291 N N . TYR A 1 952 ? -32.186 17.366 4.709 1.00 92.25 952 TYR A N 1
ATOM 7292 C CA . TYR A 1 952 ? -31.796 18.089 3.489 1.00 92.25 952 TYR A CA 1
ATOM 7293 C C . TYR A 1 952 ? -31.803 17.174 2.253 1.00 92.25 952 TYR A C 1
ATOM 7295 O O . TYR A 1 952 ? -32.313 17.557 1.198 1.00 92.25 952 TYR A O 1
ATOM 7303 N N . PHE A 1 953 ? -31.298 15.939 2.385 1.00 92.25 953 PHE A N 1
ATOM 7304 C CA . PHE A 1 953 ? -31.328 14.951 1.305 1.00 92.25 953 PHE A CA 1
ATOM 7305 C C . PHE A 1 953 ? -32.759 14.551 0.920 1.00 92.25 953 PHE A C 1
ATOM 7307 O O . PHE A 1 953 ? -33.091 14.584 -0.264 1.00 92.25 953 PHE A O 1
ATOM 7314 N N . TYR A 1 954 ? -33.615 14.199 1.886 1.00 90.81 954 TYR A N 1
ATOM 7315 C CA . TYR A 1 954 ? -34.993 13.791 1.584 1.00 90.81 954 TYR A CA 1
ATOM 7316 C C . TYR A 1 954 ? -35.884 14.956 1.127 1.00 90.81 954 TYR A C 1
ATOM 7318 O O . TYR A 1 954 ? -36.716 14.750 0.250 1.00 90.81 954 TYR A O 1
ATOM 7326 N N . TYR A 1 955 ? -35.652 16.175 1.622 1.00 91.62 955 TYR A N 1
ATOM 7327 C CA . TYR A 1 955 ? -36.255 17.415 1.122 1.00 91.62 955 TYR A CA 1
ATOM 7328 C C . TYR A 1 955 ? -35.901 17.658 -0.350 1.00 91.62 955 TYR A C 1
ATOM 7330 O O . TYR A 1 955 ? -36.783 17.830 -1.183 1.00 91.62 955 TYR A O 1
ATOM 7338 N N . SER A 1 956 ? -34.621 17.585 -0.728 1.00 92.94 956 SER A N 1
ATOM 7339 C CA . SER A 1 956 ? -34.262 17.713 -2.147 1.00 92.94 956 SER A CA 1
ATOM 7340 C C . SER A 1 956 ? -34.778 16.553 -3.002 1.00 92.94 956 SER A C 1
ATOM 7342 O O . SER A 1 956 ? -34.950 16.741 -4.204 1.00 92.94 956 SER A O 1
ATOM 7344 N N . TYR A 1 957 ? -35.001 15.370 -2.422 1.00 91.81 957 TYR A N 1
ATOM 7345 C CA . TYR A 1 957 ? -35.490 14.195 -3.143 1.00 91.81 957 TYR A CA 1
ATOM 7346 C C . TYR A 1 957 ? -37.012 14.225 -3.368 1.00 91.81 957 TYR A C 1
ATOM 7348 O O . TYR A 1 957 ? -37.456 13.857 -4.451 1.00 91.81 957 TYR A O 1
ATOM 7356 N N . SER A 1 958 ? -37.820 14.728 -2.425 1.00 90.38 958 SER A N 1
ATOM 7357 C CA . SER A 1 958 ? -39.271 14.911 -2.633 1.00 90.38 958 SER A CA 1
ATOM 7358 C C . SER A 1 958 ? -39.564 15.926 -3.751 1.00 90.38 958 SER A C 1
ATOM 7360 O O . SER A 1 958 ? -40.409 15.684 -4.614 1.00 90.38 958 SER A O 1
ATOM 7362 N N . TYR A 1 959 ? -38.796 17.018 -3.816 1.00 89.75 959 TYR A N 1
ATOM 7363 C CA . TYR A 1 959 ? -38.875 18.003 -4.905 1.00 89.75 959 TYR A CA 1
ATOM 7364 C C . TYR A 1 959 ? -38.259 17.515 -6.232 1.00 89.75 959 TYR A C 1
ATOM 7366 O O . TYR A 1 959 ? -38.589 18.046 -7.289 1.00 89.75 959 TYR A O 1
ATOM 7374 N N . GLU A 1 960 ? -37.387 16.502 -6.213 1.00 89.69 960 GLU A N 1
ATOM 7375 C CA . GLU A 1 960 ? -36.914 15.823 -7.430 1.00 89.69 960 GLU A CA 1
ATOM 7376 C C . GLU A 1 960 ? -37.976 14.852 -7.973 1.00 89.69 960 GLU A C 1
ATOM 7378 O O . GLU A 1 960 ? -38.199 14.811 -9.178 1.00 89.69 960 GLU A O 1
ATOM 7383 N N . LEU A 1 961 ? -38.685 14.131 -7.095 1.00 88.69 961 LEU A N 1
ATOM 7384 C CA . LEU A 1 961 ? -39.777 13.215 -7.461 1.00 88.69 961 LEU A CA 1
ATOM 7385 C C . LEU A 1 961 ? -41.007 13.944 -8.030 1.00 88.69 961 LEU A C 1
ATOM 7387 O O . LEU A 1 961 ? -41.639 13.440 -8.952 1.00 88.69 961 LEU A O 1
ATOM 7391 N N . THR A 1 962 ? -41.309 15.147 -7.535 1.00 87.12 962 THR A N 1
ATOM 7392 C CA . THR A 1 962 ? -42.368 16.031 -8.074 1.00 87.12 962 THR A CA 1
ATOM 7393 C C . THR A 1 962 ? -41.881 16.936 -9.219 1.00 87.12 962 THR A C 1
ATOM 7395 O O . THR A 1 962 ? -42.599 17.842 -9.636 1.00 87.12 962 THR A O 1
ATOM 7398 N N . ASN A 1 963 ? -40.643 16.757 -9.707 1.00 85.62 963 ASN A N 1
ATOM 7399 C CA . ASN A 1 963 ? -39.944 17.614 -10.685 1.00 85.62 963 ASN A CA 1
ATOM 7400 C C . ASN A 1 963 ? -39.841 19.120 -10.332 1.00 85.62 963 ASN A C 1
ATOM 7402 O O . ASN A 1 963 ? -39.222 19.887 -11.067 1.00 85.62 963 ASN A O 1
ATOM 7406 N N . SER A 1 964 ? -40.338 19.548 -9.169 1.00 85.81 964 SER A N 1
ATOM 7407 C CA . SER A 1 964 ? -40.345 20.927 -8.649 1.00 85.81 964 SER A CA 1
ATOM 7408 C C . SER A 1 964 ? -38.953 21.456 -8.234 1.00 85.81 964 SER A C 1
ATOM 7410 O O . SER A 1 964 ? -38.826 22.400 -7.453 1.00 85.81 964 SER A O 1
ATOM 7412 N N . LEU A 1 965 ? -37.867 20.840 -8.712 1.00 86.56 965 LEU A N 1
ATOM 7413 C CA . LEU A 1 965 ? -36.515 20.975 -8.158 1.00 86.56 965 LEU A CA 1
ATOM 7414 C C . LEU A 1 965 ? -35.916 22.393 -8.295 1.00 86.56 965 LEU A C 1
ATOM 7416 O O . LEU A 1 965 ? -34.952 22.724 -7.605 1.00 86.56 965 LEU A O 1
ATOM 7420 N N . ALA A 1 966 ? -36.463 23.251 -9.160 1.00 86.25 966 ALA A N 1
ATOM 7421 C CA . ALA A 1 966 ? -36.017 24.640 -9.289 1.00 86.25 966 ALA A CA 1
ATOM 7422 C C . ALA A 1 966 ? -36.403 25.504 -8.069 1.00 86.25 966 ALA A C 1
ATOM 7424 O O . ALA A 1 966 ? -35.588 26.314 -7.626 1.00 86.25 966 ALA A O 1
ATOM 7425 N N . GLU A 1 967 ? -37.594 25.284 -7.493 1.00 87.44 967 GLU A N 1
ATOM 7426 C CA . GLU A 1 967 ? -38.175 26.072 -6.389 1.00 87.44 967 GLU A CA 1
ATOM 7427 C C . GLU A 1 967 ? -37.238 26.143 -5.172 1.00 87.44 967 GLU A C 1
ATOM 7429 O O . GLU A 1 967 ? -37.026 27.199 -4.574 1.00 87.44 967 GLU A O 1
ATOM 7434 N N . ILE A 1 968 ? -36.620 25.013 -4.816 1.00 89.94 968 ILE A N 1
ATOM 7435 C CA . ILE A 1 968 ? -35.824 24.900 -3.588 1.00 89.94 968 ILE A CA 1
ATOM 7436 C C . ILE A 1 968 ? -34.439 25.538 -3.682 1.00 89.94 968 ILE A C 1
ATOM 7438 O O . ILE A 1 968 ? -33.760 25.626 -2.662 1.00 89.94 968 ILE A O 1
ATOM 7442 N N . ARG A 1 969 ? -33.984 25.980 -4.863 1.00 90.69 969 ARG A N 1
ATOM 7443 C CA . ARG A 1 969 ? -32.597 26.442 -5.056 1.00 90.69 969 ARG A CA 1
ATOM 7444 C C . ARG A 1 969 ? -32.248 27.624 -4.146 1.00 90.69 969 ARG A C 1
ATOM 7446 O O . ARG A 1 969 ? -31.186 27.612 -3.530 1.00 90.69 969 ARG A O 1
ATOM 7453 N N . GLY A 1 970 ? -33.159 28.589 -3.996 1.00 91.00 970 GLY A N 1
ATOM 7454 C CA . GLY A 1 970 ? -32.991 29.714 -3.067 1.00 91.00 970 GLY A CA 1
ATOM 7455 C C . GLY A 1 970 ? -32.936 29.270 -1.600 1.00 91.00 970 GLY A C 1
ATOM 7456 O O . GLY A 1 970 ? -32.052 29.695 -0.859 1.00 91.00 970 GLY A O 1
ATOM 7457 N N . ASN A 1 971 ? -33.814 28.343 -1.199 1.00 90.12 971 ASN A N 1
ATOM 7458 C CA . ASN A 1 971 ? -33.813 27.773 0.153 1.00 90.12 971 ASN A CA 1
ATOM 7459 C C . ASN A 1 971 ? -32.532 26.973 0.450 1.00 90.12 971 ASN A C 1
ATOM 7461 O O . ASN A 1 971 ? -31.965 27.127 1.527 1.00 90.12 971 ASN A O 1
ATOM 7465 N N . LEU A 1 972 ? -32.034 26.169 -0.496 1.00 91.69 972 LEU A N 1
ATOM 7466 C CA . LEU A 1 972 ? -30.780 25.422 -0.350 1.00 91.69 972 LEU A CA 1
ATOM 7467 C C . LEU A 1 972 ? -29.553 26.346 -0.263 1.00 91.69 972 LEU A C 1
ATOM 7469 O O . LEU A 1 972 ? -28.654 26.075 0.528 1.00 91.69 972 LEU A O 1
ATOM 7473 N N . LEU A 1 973 ? -29.519 27.447 -1.023 1.00 91.62 973 LEU A N 1
ATOM 7474 C CA . LEU A 1 973 ? -28.457 28.459 -0.920 1.00 91.62 973 LEU A CA 1
ATOM 7475 C C . LEU A 1 973 ? -28.489 29.180 0.437 1.00 91.62 973 LEU A C 1
ATOM 7477 O O . LEU A 1 973 ? -27.442 29.359 1.060 1.00 91.62 973 LEU A O 1
ATOM 7481 N N . ALA A 1 974 ? -29.679 29.540 0.931 1.00 90.94 974 ALA A N 1
ATOM 7482 C CA . ALA A 1 974 ? -29.841 30.123 2.262 1.00 90.94 974 ALA A CA 1
ATOM 7483 C C . ALA A 1 974 ? -29.398 29.150 3.371 1.00 90.94 974 ALA A C 1
ATOM 7485 O O . ALA A 1 974 ? -28.647 29.541 4.262 1.00 90.94 974 ALA A O 1
ATOM 7486 N N . LEU A 1 975 ? -29.790 27.872 3.280 1.00 90.19 975 LEU A N 1
ATOM 7487 C CA . LEU A 1 975 ? -29.356 26.825 4.208 1.00 90.19 975 LEU A CA 1
ATOM 7488 C C . LEU A 1 975 ? -27.839 26.601 4.157 1.00 90.19 975 LEU A C 1
ATOM 7490 O O . LEU A 1 975 ? -27.225 26.489 5.211 1.00 90.19 975 LEU A O 1
ATOM 7494 N N . HIS A 1 976 ? -27.206 26.590 2.975 1.00 90.31 976 HIS A N 1
ATOM 7495 C CA . HIS A 1 976 ? -25.746 26.452 2.879 1.00 90.31 976 HIS A CA 1
ATOM 7496 C C . HIS A 1 976 ? -25.041 27.653 3.520 1.00 90.31 976 HIS A C 1
ATOM 7498 O O . HIS A 1 976 ? -24.080 27.465 4.263 1.00 90.31 976 HIS A O 1
ATOM 7504 N N . ARG A 1 977 ? -25.530 28.883 3.297 1.00 90.25 977 ARG A N 1
ATOM 7505 C CA . ARG A 1 977 ? -24.993 30.075 3.971 1.00 90.25 977 ARG A CA 1
ATOM 7506 C C . ARG A 1 977 ? -25.128 29.959 5.494 1.00 90.25 977 ARG A C 1
ATOM 7508 O O . ARG A 1 977 ? -24.179 30.278 6.200 1.00 90.25 977 ARG A O 1
ATOM 7515 N N . MET A 1 978 ? -26.264 29.470 5.999 1.00 87.44 978 MET A N 1
ATOM 7516 C CA . MET A 1 978 ? -26.460 29.218 7.433 1.00 87.44 978 MET A CA 1
ATOM 7517 C C . MET A 1 978 ? -25.525 28.126 7.976 1.00 87.44 978 MET A C 1
ATOM 7519 O O . MET A 1 978 ? -24.960 28.316 9.047 1.00 87.44 978 MET A O 1
ATOM 7523 N N . ALA A 1 979 ? -25.331 27.020 7.252 1.00 88.31 979 ALA A N 1
ATOM 7524 C CA . ALA A 1 979 ? -24.442 25.929 7.660 1.00 88.31 979 ALA A CA 1
ATOM 7525 C C . ALA A 1 979 ? -22.979 26.394 7.744 1.00 88.31 979 ALA A C 1
ATOM 7527 O O . ALA A 1 979 ? -22.334 26.209 8.773 1.00 88.31 979 ALA A O 1
ATOM 7528 N N . THR A 1 980 ? -22.487 27.097 6.718 1.00 87.81 980 THR A N 1
ATOM 7529 C CA . THR A 1 980 ? -21.134 27.675 6.710 1.00 87.81 980 THR A CA 1
ATOM 7530 C C . THR A 1 980 ? -20.941 28.693 7.842 1.00 87.81 980 THR A C 1
ATOM 7532 O O . THR A 1 980 ? -19.918 28.649 8.513 1.00 87.81 980 THR A O 1
ATOM 7535 N N . LEU A 1 981 ? -21.932 29.550 8.130 1.00 87.69 981 LEU A N 1
ATOM 7536 C CA . LEU A 1 981 ? -21.875 30.499 9.258 1.00 87.69 981 LEU A CA 1
ATOM 7537 C C . LEU A 1 981 ? -21.977 29.835 10.648 1.00 87.69 981 LEU A C 1
ATOM 7539 O O . LEU A 1 981 ? -21.566 30.436 11.635 1.00 87.69 981 LEU A O 1
ATOM 7543 N N . ARG A 1 982 ? -22.529 28.618 10.753 1.00 85.81 982 ARG A N 1
ATOM 7544 C CA . ARG A 1 982 ? -22.580 27.825 12.002 1.00 85.81 982 ARG A CA 1
ATOM 7545 C C . ARG A 1 982 ? -21.384 26.873 12.170 1.00 85.81 982 ARG A C 1
ATOM 7547 O O . ARG A 1 982 ? -21.246 26.256 13.231 1.00 85.81 982 ARG A O 1
ATOM 7554 N N . HIS A 1 983 ? -20.534 26.758 11.146 1.00 85.00 983 HIS A N 1
ATOM 7555 C CA . HIS A 1 983 ? -19.525 25.705 10.999 1.00 85.00 983 HIS A CA 1
ATOM 7556 C C . HIS A 1 983 ? -20.132 24.287 11.109 1.00 85.00 983 HIS A C 1
ATOM 7558 O O . HIS A 1 983 ? -19.604 23.424 11.804 1.00 85.00 983 HIS A O 1
ATOM 7564 N N . ASP A 1 984 ? -21.270 24.061 10.440 1.00 86.31 984 ASP A N 1
ATOM 7565 C CA . ASP A 1 984 ? -21.875 22.734 10.247 1.00 86.31 984 ASP A CA 1
ATOM 7566 C C . ASP A 1 984 ? -21.262 22.061 9.005 1.00 86.31 984 ASP A C 1
ATOM 7568 O O . ASP A 1 984 ? -21.677 22.287 7.863 1.00 86.31 984 ASP A O 1
ATOM 7572 N N . GLU A 1 985 ? -20.247 21.232 9.241 1.00 85.31 985 GLU A N 1
ATOM 7573 C CA . GLU A 1 985 ? -19.480 20.520 8.214 1.00 85.31 985 GLU A CA 1
ATOM 7574 C C . GLU A 1 985 ? -20.342 19.505 7.444 1.00 85.31 985 GLU A C 1
ATOM 7576 O O . GLU A 1 985 ? -20.252 19.408 6.218 1.00 85.31 985 GLU A O 1
ATOM 7581 N N . LEU A 1 986 ? -21.226 18.778 8.138 1.00 85.06 986 LEU A N 1
ATOM 7582 C CA . LEU A 1 986 ? -22.082 17.742 7.545 1.00 85.06 986 LEU A CA 1
ATOM 7583 C C . LEU A 1 986 ? -23.230 18.352 6.725 1.00 85.06 986 LEU A C 1
ATOM 7585 O O . LEU A 1 986 ? -23.606 17.824 5.669 1.00 85.06 986 LEU A O 1
ATOM 7589 N N . GLY A 1 987 ? -23.777 19.478 7.180 1.00 88.00 987 GLY A N 1
ATOM 7590 C CA . GLY A 1 987 ? -24.705 20.316 6.433 1.00 88.00 987 GLY A CA 1
ATOM 7591 C C . GLY A 1 987 ? -24.045 20.926 5.204 1.00 88.00 987 GLY A C 1
ATOM 7592 O O . GLY A 1 987 ? -24.592 20.803 4.111 1.00 88.00 987 GLY A O 1
ATOM 7593 N N . GLN A 1 988 ? -22.846 21.501 5.330 1.00 89.25 988 GLN A N 1
ATOM 7594 C CA . GLN A 1 988 ? -22.098 22.048 4.193 1.00 89.25 988 GLN A CA 1
ATOM 7595 C C . GLN A 1 988 ? -21.789 20.969 3.138 1.00 89.25 988 GLN A C 1
ATOM 7597 O O . GLN A 1 988 ? -22.102 21.163 1.959 1.00 89.25 988 GLN A O 1
ATOM 7602 N N . GLU A 1 989 ? -21.275 19.800 3.546 1.00 89.19 989 GLU A N 1
ATOM 7603 C CA . GLU A 1 989 ? -21.053 18.647 2.659 1.00 89.19 989 GLU A CA 1
ATOM 7604 C C . GLU A 1 989 ? -22.325 18.231 1.904 1.00 89.19 989 GLU A C 1
ATOM 7606 O O . GLU A 1 989 ? -22.282 17.937 0.704 1.00 89.19 989 GLU A O 1
ATOM 7611 N N . THR A 1 990 ? -23.466 18.156 2.598 1.00 90.81 990 THR A N 1
ATOM 7612 C CA . THR A 1 990 ? -24.726 17.700 1.995 1.00 90.81 990 THR A CA 1
ATOM 7613 C C . THR A 1 990 ? -25.356 18.755 1.099 1.00 90.81 990 THR A C 1
ATOM 7615 O O . THR A 1 990 ? -25.703 18.449 -0.042 1.00 90.81 990 THR A O 1
ATOM 7618 N N . LEU A 1 991 ? -25.469 19.995 1.565 1.00 91.81 991 LEU A N 1
ATOM 7619 C CA . LEU A 1 991 ? -26.121 21.084 0.842 1.00 91.81 991 LEU A CA 1
ATOM 7620 C C . LEU A 1 991 ? -25.360 21.457 -0.435 1.00 91.81 991 LEU A C 1
ATOM 7622 O O . LEU A 1 991 ? -25.996 21.631 -1.476 1.00 91.81 991 LEU A O 1
ATOM 7626 N N . LEU A 1 992 ? -24.020 21.481 -0.416 1.00 91.94 992 LEU A N 1
ATOM 7627 C CA . LEU A 1 992 ? -23.226 21.711 -1.628 1.00 91.94 992 LEU A CA 1
ATOM 7628 C C . LEU A 1 992 ? -23.425 20.588 -2.659 1.00 91.94 992 LEU A C 1
ATOM 7630 O O . LEU A 1 992 ? -23.648 20.861 -3.838 1.00 91.94 992 LEU A O 1
ATOM 7634 N N . ASN A 1 993 ? -23.444 19.323 -2.226 1.00 92.94 993 ASN A N 1
ATOM 7635 C CA . ASN A 1 993 ? -23.742 18.186 -3.103 1.00 92.94 993 ASN A CA 1
ATOM 7636 C C . ASN A 1 993 ? -25.157 18.246 -3.710 1.00 92.94 993 ASN A C 1
ATOM 7638 O O . ASN A 1 993 ? -25.349 17.865 -4.867 1.00 92.94 993 ASN A O 1
ATOM 7642 N N . LEU A 1 994 ? -26.151 18.719 -2.956 1.00 92.69 994 LEU A N 1
ATOM 7643 C CA . LEU A 1 994 ? -27.528 18.875 -3.435 1.00 92.69 994 LEU A CA 1
ATOM 7644 C C . LEU A 1 994 ? -27.671 20.056 -4.406 1.00 92.69 994 LEU A C 1
ATOM 7646 O O . LEU A 1 994 ? -28.350 19.927 -5.424 1.00 92.69 994 LEU A O 1
ATOM 7650 N N . LEU A 1 995 ? -26.977 21.168 -4.157 1.00 92.94 995 LEU A N 1
ATOM 7651 C CA . LEU A 1 995 ? -26.901 22.300 -5.083 1.00 92.94 995 LEU A CA 1
ATOM 7652 C C . LEU A 1 995 ? -26.218 21.910 -6.400 1.00 92.94 995 LEU A C 1
ATOM 7654 O O . LEU A 1 995 ? -26.762 22.185 -7.467 1.00 92.94 995 LEU A O 1
ATOM 7658 N N . LEU A 1 996 ? -25.087 21.198 -6.352 1.00 92.75 996 LEU A N 1
ATOM 7659 C CA . LEU A 1 996 ? -24.436 20.677 -7.558 1.00 92.75 996 LEU A CA 1
ATOM 7660 C C . LEU A 1 996 ? -25.360 19.714 -8.320 1.00 92.75 996 LEU A C 1
ATOM 7662 O O . LEU A 1 996 ? -25.501 19.849 -9.534 1.00 92.75 996 LEU A O 1
ATOM 7666 N N . ARG A 1 997 ? -26.072 18.809 -7.630 1.00 92.62 997 ARG A N 1
ATOM 7667 C CA . ARG A 1 997 ? -27.098 17.950 -8.254 1.00 92.62 997 ARG A CA 1
ATOM 7668 C C . ARG A 1 997 ? -28.201 18.768 -8.937 1.00 92.62 997 ARG A C 1
ATOM 7670 O O . ARG A 1 997 ? -28.609 18.411 -10.038 1.00 92.62 997 ARG A O 1
ATOM 7677 N N . ASN A 1 998 ? -28.652 19.860 -8.317 1.00 93.50 998 ASN A N 1
ATOM 7678 C CA . ASN A 1 998 ? -29.670 20.764 -8.856 1.00 93.50 998 ASN A CA 1
ATOM 7679 C C . ASN A 1 998 ? -29.208 21.401 -10.180 1.00 93.50 998 ASN A C 1
ATOM 7681 O O . ASN A 1 998 ? -29.867 21.227 -11.202 1.00 93.50 998 ASN A O 1
ATOM 7685 N N . TYR A 1 999 ? -28.040 22.052 -10.205 1.00 92.25 999 TYR A N 1
ATOM 7686 C CA . TYR A 1 999 ? -27.503 22.643 -11.439 1.00 92.25 999 TYR A CA 1
ATOM 7687 C C . TYR A 1 999 ? -27.235 21.588 -12.525 1.00 92.25 999 TYR A C 1
ATOM 7689 O O . TYR A 1 999 ? -27.579 21.801 -13.686 1.00 92.25 999 TYR A O 1
ATOM 7697 N N . LEU A 1 1000 ? -26.700 20.418 -12.153 1.00 90.69 1000 LEU A N 1
ATOM 7698 C CA . LEU A 1 1000 ? -26.460 19.299 -13.073 1.00 90.69 1000 LEU A CA 1
ATOM 7699 C C . LEU A 1 1000 ? -27.749 18.669 -13.629 1.00 90.69 1000 LEU A C 1
ATOM 7701 O O . LEU A 1 1000 ? -27.714 18.104 -14.723 1.00 90.69 1000 LEU A O 1
ATOM 7705 N N . HIS A 1 1001 ? -28.875 18.757 -12.914 1.00 89.44 1001 HIS A N 1
ATOM 7706 C CA . HIS A 1 1001 ? -30.179 18.316 -13.415 1.00 89.44 1001 HIS A CA 1
ATOM 7707 C C . HIS A 1 1001 ? -30.671 19.231 -14.547 1.00 89.44 1001 HIS A C 1
ATOM 7709 O O . HIS A 1 1001 ? -31.159 18.730 -15.559 1.00 89.44 1001 HIS A O 1
ATOM 7715 N N . TYR A 1 1002 ? -30.486 20.547 -14.405 1.00 90.06 1002 TYR A N 1
ATOM 7716 C CA . TYR A 1 1002 ? -30.892 21.568 -15.382 1.00 90.06 1002 TYR A CA 1
ATOM 7717 C C . TYR A 1 1002 ? -29.799 21.930 -16.409 1.00 90.06 1002 TYR A C 1
ATOM 7719 O O . TYR A 1 1002 ? -29.952 22.898 -17.145 1.00 90.06 1002 TYR A O 1
ATOM 7727 N N . ASN A 1 1003 ? -28.703 21.162 -16.477 1.00 89.44 1003 ASN A N 1
ATOM 7728 C CA . ASN A 1 1003 ? -27.561 21.386 -17.379 1.00 89.44 1003 ASN A CA 1
ATOM 7729 C C . ASN A 1 1003 ? -26.858 22.761 -17.206 1.00 89.44 1003 ASN A C 1
ATOM 7731 O O . ASN A 1 1003 ? -26.191 23.246 -18.116 1.00 89.44 1003 ASN A O 1
ATOM 7735 N N . LEU A 1 1004 ? -26.966 23.385 -16.027 1.00 92.50 1004 LEU A N 1
ATOM 7736 C CA . LEU A 1 1004 ? -26.405 24.707 -15.701 1.00 92.50 1004 LEU A CA 1
ATOM 7737 C C . LEU A 1 1004 ? -24.933 24.610 -15.248 1.00 92.50 1004 LEU A C 1
ATOM 7739 O O . LEU A 1 1004 ? -24.576 25.020 -14.141 1.00 92.50 1004 LEU A O 1
ATOM 7743 N N . TYR A 1 1005 ? -24.075 24.027 -16.090 1.00 90.06 1005 TYR A N 1
ATOM 7744 C CA . TYR A 1 1005 ? -22.695 23.663 -15.732 1.00 90.06 1005 TYR A CA 1
ATOM 7745 C C . TYR A 1 1005 ? -21.836 24.862 -15.295 1.00 90.06 1005 TYR A C 1
ATOM 7747 O O . TYR A 1 1005 ? -21.164 24.779 -14.268 1.00 90.06 1005 TYR A O 1
ATOM 7755 N N . ASP A 1 1006 ? -21.928 26.004 -15.981 1.00 89.31 1006 ASP A N 1
ATOM 7756 C CA . ASP A 1 1006 ? -21.140 27.199 -15.636 1.00 89.31 1006 ASP A CA 1
ATOM 7757 C C . ASP A 1 1006 ? -21.551 27.816 -14.293 1.00 89.31 1006 ASP A C 1
ATOM 7759 O O . ASP A 1 1006 ? -20.730 28.416 -13.601 1.00 89.31 1006 ASP A O 1
ATOM 7763 N N . GLN A 1 1007 ? -22.822 27.672 -13.901 1.00 90.69 1007 GLN A N 1
ATOM 7764 C CA . GLN A 1 1007 ? -23.304 28.113 -12.589 1.00 90.69 1007 GLN A CA 1
ATOM 7765 C C . GLN A 1 1007 ? -22.854 27.147 -11.487 1.00 90.69 1007 GLN A C 1
ATOM 7767 O O . GLN A 1 1007 ? -22.469 27.595 -10.408 1.00 90.69 1007 GLN A O 1
ATOM 7772 N N . ALA A 1 1008 ? -22.834 25.840 -11.772 1.00 92.31 1008 ALA A N 1
ATOM 7773 C CA . ALA A 1 1008 ? -22.280 24.837 -10.867 1.00 92.31 1008 ALA A CA 1
ATOM 7774 C C . ALA A 1 1008 ? -20.791 25.100 -10.585 1.00 92.31 1008 ALA A C 1
ATOM 7776 O O . ALA A 1 1008 ? -20.375 25.071 -9.428 1.00 92.31 1008 ALA A O 1
ATOM 7777 N N . GLU A 1 1009 ? -20.008 25.427 -11.617 1.00 90.19 1009 GLU A N 1
ATOM 7778 C CA . GLU A 1 1009 ? -18.580 25.721 -11.469 1.00 90.19 1009 GLU A CA 1
ATOM 7779 C C . GLU A 1 1009 ? -18.317 27.073 -10.786 1.00 90.19 1009 GLU A C 1
ATOM 7781 O O . GLU A 1 1009 ? -17.459 27.165 -9.909 1.00 90.19 1009 GLU A O 1
ATOM 7786 N N . LYS A 1 1010 ? -19.096 28.118 -11.102 1.00 90.94 1010 LYS A N 1
ATOM 7787 C CA . LYS A 1 1010 ? -19.022 29.421 -10.408 1.00 90.94 1010 LYS A CA 1
ATOM 7788 C C . LYS A 1 1010 ? -19.437 29.341 -8.934 1.00 90.94 1010 LYS A C 1
ATOM 7790 O O . LYS A 1 1010 ? -18.946 30.135 -8.134 1.00 90.94 1010 LYS A O 1
ATOM 7795 N N . LEU A 1 1011 ? -20.306 28.395 -8.562 1.00 90.19 1011 LEU A N 1
ATOM 7796 C CA . LEU A 1 1011 ? -20.552 28.059 -7.158 1.00 90.19 1011 LEU A CA 1
ATOM 7797 C C . LEU A 1 1011 ? -19.354 27.305 -6.570 1.00 90.19 1011 LEU A C 1
ATOM 7799 O O . LEU A 1 1011 ? -18.853 27.695 -5.522 1.00 90.19 1011 LEU A O 1
ATOM 7803 N N . ARG A 1 1012 ? -18.870 26.251 -7.240 1.00 87.56 1012 ARG A N 1
ATOM 7804 C CA . ARG A 1 1012 ? -17.779 25.396 -6.746 1.00 87.56 1012 ARG A CA 1
ATOM 7805 C C . ARG A 1 1012 ? -16.483 26.166 -6.482 1.00 87.56 1012 ARG A C 1
ATOM 7807 O O . ARG A 1 1012 ? -15.839 25.917 -5.471 1.00 87.56 1012 ARG A O 1
ATOM 7814 N N . SER A 1 1013 ? -16.097 27.080 -7.371 1.00 87.81 1013 SER A N 1
ATOM 7815 C CA . SER A 1 1013 ? -14.857 27.860 -7.244 1.00 87.81 1013 SER A CA 1
ATOM 7816 C C . SER A 1 1013 ? -14.910 28.938 -6.156 1.00 87.81 1013 SER A C 1
ATOM 7818 O O . SER A 1 1013 ? -13.859 29.405 -5.726 1.00 87.81 1013 SER A O 1
ATOM 7820 N N . LYS A 1 1014 ? -16.110 29.310 -5.684 1.00 87.00 1014 LYS A N 1
ATOM 7821 C CA . LYS A 1 1014 ? -16.322 30.288 -4.601 1.00 87.00 1014 LYS A CA 1
ATOM 7822 C C . LYS A 1 1014 ? -16.790 29.672 -3.279 1.00 87.00 1014 LYS A C 1
ATOM 7824 O O . LYS A 1 1014 ? -16.748 30.346 -2.254 1.00 87.00 1014 LYS A O 1
ATOM 7829 N N . ALA A 1 1015 ? -17.263 28.428 -3.285 1.00 84.19 1015 ALA A N 1
ATOM 7830 C CA . ALA A 1 1015 ? -17.657 27.719 -2.075 1.00 84.19 1015 ALA A CA 1
ATOM 7831 C C . ALA A 1 1015 ? -16.410 27.313 -1.263 1.00 84.19 1015 ALA A C 1
ATOM 7833 O O . ALA A 1 1015 ? -15.452 26.799 -1.847 1.00 84.19 1015 ALA A O 1
ATOM 7834 N N . PRO A 1 1016 ? -16.404 27.491 0.072 1.00 75.69 1016 PRO A N 1
ATOM 7835 C CA . PRO A 1 1016 ? -15.282 27.065 0.900 1.00 75.69 1016 PRO A CA 1
ATOM 7836 C C . PRO A 1 1016 ? -15.075 25.549 0.798 1.00 75.69 1016 PRO A C 1
ATOM 7838 O O . PRO A 1 1016 ? -16.006 24.754 0.971 1.00 75.69 1016 PRO A O 1
ATOM 7841 N N . ARG A 1 1017 ? -13.832 25.148 0.510 1.00 71.75 1017 ARG A N 1
ATOM 7842 C CA . ARG A 1 1017 ? -13.423 23.743 0.410 1.00 71.75 1017 ARG A CA 1
ATOM 7843 C C . ARG A 1 1017 ? -13.585 23.077 1.775 1.00 71.75 1017 ARG A C 1
ATOM 7845 O O . ARG A 1 1017 ? -12.899 23.441 2.721 1.00 71.75 1017 ARG A O 1
ATOM 7852 N N . PHE A 1 1018 ? -14.487 22.105 1.861 1.00 73.44 1018 PHE A N 1
ATOM 7853 C CA . PHE A 1 1018 ? -14.690 21.307 3.067 1.00 73.44 1018 PHE A CA 1
ATOM 7854 C C . PHE A 1 1018 ? -13.638 20.193 3.171 1.00 73.44 1018 PHE A C 1
ATOM 7856 O O . PHE A 1 1018 ? -13.225 19.621 2.156 1.00 73.44 1018 PHE A O 1
ATOM 7863 N N . GLU A 1 1019 ? -13.243 19.852 4.397 1.00 67.81 1019 GLU A N 1
ATOM 7864 C CA . GLU A 1 1019 ? -12.532 18.604 4.677 1.00 67.81 1019 GLU A CA 1
ATOM 7865 C C . GLU A 1 1019 ? -13.518 17.427 4.713 1.00 67.81 1019 GLU A C 1
ATOM 7867 O O . GLU A 1 1019 ? -14.686 17.582 5.078 1.00 67.81 1019 GLU A O 1
ATOM 7872 N N . ALA A 1 1020 ? -13.069 16.252 4.267 1.00 67.25 1020 ALA A N 1
ATOM 7873 C CA . ALA A 1 1020 ? -13.937 15.137 3.884 1.00 67.25 1020 ALA A CA 1
ATOM 7874 C C . ALA A 1 1020 ? -14.393 14.271 5.077 1.00 67.25 1020 ALA A C 1
ATOM 7876 O O . ALA A 1 1020 ? -14.001 13.109 5.208 1.00 67.25 1020 ALA A O 1
ATOM 7877 N N . HIS A 1 1021 ? -15.270 14.826 5.909 1.00 72.69 1021 HIS A N 1
ATOM 7878 C CA . HIS A 1 1021 ? -15.877 14.172 7.070 1.00 72.69 1021 HIS A CA 1
ATOM 7879 C C . HIS A 1 1021 ? -16.716 12.944 6.695 1.00 72.69 1021 HIS A C 1
ATOM 7881 O O . HIS A 1 1021 ? -16.737 11.947 7.423 1.00 72.69 1021 HIS A O 1
ATOM 7887 N N . SER A 1 1022 ? -17.391 12.965 5.540 1.00 82.56 1022 SER A N 1
ATOM 7888 C CA . SER A 1 1022 ? -18.127 11.807 5.038 1.00 82.56 1022 SER A CA 1
ATOM 7889 C C . SER A 1 1022 ? -17.595 11.320 3.696 1.00 82.56 1022 SER A C 1
ATOM 7891 O O . SER A 1 1022 ? -17.920 11.856 2.635 1.00 82.56 1022 SER A O 1
ATOM 7893 N N . ASN A 1 1023 ? -16.917 10.166 3.707 1.00 85.81 1023 ASN A N 1
ATOM 7894 C CA . ASN A 1 1023 ? -16.561 9.426 2.487 1.00 85.81 1023 ASN A CA 1
ATOM 7895 C C . ASN A 1 1023 ? -17.761 9.226 1.527 1.00 85.81 1023 ASN A C 1
ATOM 7897 O O . ASN A 1 1023 ? -17.574 9.190 0.312 1.00 85.81 1023 ASN A O 1
ATOM 7901 N N . GLN A 1 1024 ? -18.998 9.155 2.047 1.00 86.50 1024 GLN A N 1
ATOM 7902 C CA . GLN A 1 1024 ? -20.221 9.035 1.239 1.00 86.50 1024 GLN A CA 1
ATOM 7903 C C . GLN A 1 1024 ? -20.654 10.340 0.548 1.00 86.50 1024 GLN A C 1
ATOM 7905 O O . GLN A 1 1024 ? -21.341 10.269 -0.470 1.00 86.50 1024 GLN A O 1
ATOM 7910 N N . GLN A 1 1025 ? -20.312 11.513 1.090 1.00 88.69 1025 GLN A N 1
ATOM 7911 C CA . GLN A 1 1025 ? -20.579 12.807 0.448 1.00 88.69 1025 GLN A CA 1
ATOM 7912 C C . GLN A 1 1025 ? -19.401 13.233 -0.427 1.00 88.69 1025 GLN A C 1
ATOM 7914 O O . GLN A 1 1025 ? -19.607 13.695 -1.548 1.00 88.69 1025 GLN A O 1
ATOM 7919 N N . PHE A 1 1026 ? -18.169 12.976 0.013 1.00 89.94 1026 PHE A N 1
ATOM 7920 C CA . PHE A 1 1026 ? -16.969 13.248 -0.768 1.00 89.94 1026 PHE A CA 1
ATOM 7921 C C . PHE A 1 1026 ? -16.935 12.454 -2.086 1.00 89.94 1026 PHE A C 1
ATOM 7923 O O . PHE A 1 1026 ? -16.627 13.021 -3.133 1.00 89.94 1026 PHE A O 1
ATOM 7930 N N . CYS A 1 1027 ? -17.355 11.178 -2.103 1.00 91.62 1027 CYS A N 1
ATOM 7931 C CA . CYS A 1 1027 ? -17.440 10.421 -3.360 1.00 91.62 1027 CYS A CA 1
ATOM 7932 C C . CYS A 1 1027 ? -18.525 10.953 -4.322 1.00 91.62 1027 CYS A C 1
ATOM 7934 O O . CYS A 1 1027 ? -18.376 10.818 -5.535 1.00 91.62 1027 CYS A O 1
ATOM 7936 N N . ARG A 1 1028 ? -19.596 11.586 -3.811 1.00 92.06 1028 ARG A N 1
ATOM 7937 C CA . ARG A 1 1028 ? -20.613 12.276 -4.634 1.00 92.06 1028 ARG A CA 1
ATOM 7938 C C . ARG A 1 1028 ? -20.071 13.589 -5.190 1.00 92.06 1028 ARG A C 1
ATOM 7940 O O . ARG A 1 1028 ? -20.225 13.834 -6.383 1.00 92.06 1028 ARG A O 1
ATOM 7947 N N . TYR A 1 1029 ? -19.366 14.358 -4.363 1.00 92.25 1029 TYR A N 1
ATOM 7948 C CA . TYR A 1 1029 ? -18.733 15.612 -4.761 1.00 92.25 1029 TYR A CA 1
ATOM 7949 C C . TYR A 1 1029 ? -17.708 15.384 -5.878 1.00 92.25 1029 TYR A C 1
ATOM 7951 O O . TYR A 1 1029 ? -17.804 16.015 -6.926 1.00 92.25 1029 TYR A O 1
ATOM 7959 N N . LEU A 1 1030 ? -16.808 14.407 -5.714 1.00 93.00 1030 LEU A N 1
ATOM 7960 C CA . LEU A 1 1030 ? -15.842 14.006 -6.744 1.00 93.00 1030 LEU A CA 1
ATOM 7961 C C . LEU A 1 1030 ? -16.514 13.547 -8.050 1.00 93.00 1030 LEU A C 1
ATOM 7963 O O . LEU A 1 1030 ? -16.027 13.856 -9.136 1.00 93.00 1030 LEU A O 1
ATOM 7967 N N . PHE A 1 1031 ? -17.649 12.844 -7.970 1.00 94.56 1031 PHE A N 1
ATOM 7968 C CA . PHE A 1 1031 ? -18.414 12.461 -9.158 1.00 94.56 1031 PHE A CA 1
ATOM 7969 C C . PHE A 1 1031 ? -19.018 13.682 -9.868 1.00 94.56 1031 PHE A C 1
ATOM 7971 O O . PHE A 1 1031 ? -18.883 13.800 -11.085 1.00 94.56 1031 PHE A O 1
ATOM 7978 N N . TYR A 1 1032 ? -19.638 14.613 -9.137 1.00 93.56 1032 TYR A N 1
ATOM 7979 C CA . TYR A 1 1032 ? -20.191 15.843 -9.714 1.00 93.56 1032 TYR A CA 1
ATOM 7980 C C . TYR A 1 1032 ? -19.105 16.749 -10.309 1.00 93.56 1032 TYR A C 1
ATOM 7982 O O . TYR A 1 1032 ? -19.256 17.193 -11.445 1.00 93.56 1032 TYR A O 1
ATOM 7990 N N . LEU A 1 1033 ? -17.988 16.938 -9.601 1.00 92.44 1033 LEU A N 1
ATOM 7991 C CA . LEU A 1 1033 ? -16.789 17.625 -10.089 1.00 92.44 1033 LEU A CA 1
ATOM 7992 C C . LEU A 1 1033 ? -16.281 16.998 -11.394 1.00 92.44 1033 LEU A C 1
ATOM 7994 O O . LEU A 1 1033 ? -16.111 17.694 -12.393 1.00 92.44 1033 LEU A O 1
ATOM 7998 N N . GLY A 1 1034 ? -16.132 15.671 -11.422 1.00 93.50 1034 GLY A N 1
ATOM 7999 C CA . GLY A 1 1034 ? -15.740 14.935 -12.621 1.00 93.50 1034 GLY A CA 1
ATOM 8000 C C . GLY A 1 1034 ? -16.686 15.160 -13.805 1.00 93.50 1034 GLY A C 1
ATOM 8001 O O . GLY A 1 1034 ? -16.220 15.337 -14.929 1.00 93.50 1034 GLY A O 1
ATOM 8002 N N . LYS A 1 1035 ? -18.007 15.226 -13.575 1.00 92.88 1035 LYS A N 1
ATOM 8003 C CA . LYS A 1 1035 ? -18.992 15.533 -14.630 1.00 92.88 1035 LYS A CA 1
ATOM 8004 C C . LYS A 1 1035 ? -18.874 16.959 -15.174 1.00 92.88 1035 LYS A C 1
ATOM 8006 O O . LYS A 1 1035 ? -18.985 17.128 -16.385 1.00 92.88 1035 LYS A O 1
ATOM 8011 N N . ILE A 1 1036 ? -18.673 17.954 -14.307 1.00 92.44 1036 ILE A N 1
ATOM 8012 C CA . ILE A 1 1036 ? -18.515 19.368 -14.695 1.00 92.44 1036 ILE A CA 1
ATOM 8013 C C . ILE A 1 1036 ? -17.268 19.511 -15.579 1.00 92.44 1036 ILE A C 1
ATOM 8015 O O . ILE A 1 1036 ? -17.373 19.899 -16.743 1.00 92.44 1036 ILE A O 1
ATOM 8019 N N . ARG A 1 1037 ? -16.124 19.035 -15.077 1.00 92.31 1037 ARG A N 1
ATOM 8020 C CA . ARG A 1 1037 ? -14.825 19.045 -15.767 1.00 92.31 1037 ARG A CA 1
ATOM 8021 C C . ARG A 1 1037 ? -14.843 18.322 -17.114 1.00 92.31 1037 ARG A C 1
ATOM 8023 O O . ARG A 1 1037 ? -14.359 18.854 -18.106 1.00 92.31 1037 ARG A O 1
ATOM 8030 N N . THR A 1 1038 ? -15.506 17.163 -17.190 1.00 92.75 1038 THR A N 1
ATOM 8031 C CA . THR A 1 1038 ? -15.701 16.422 -18.455 1.00 92.75 1038 THR A CA 1
ATOM 8032 C C . THR A 1 1038 ? -16.376 17.274 -19.537 1.00 92.75 1038 THR A C 1
ATOM 8034 O O . THR A 1 1038 ? -16.074 17.139 -20.720 1.00 92.75 1038 THR A O 1
ATOM 8037 N N . ILE A 1 1039 ? -17.322 18.134 -19.160 1.00 90.62 1039 ILE A N 1
ATOM 8038 C CA . ILE A 1 1039 ? -18.090 18.944 -20.115 1.00 90.62 1039 ILE A CA 1
ATOM 8039 C C . ILE A 1 1039 ? -17.299 20.192 -20.528 1.00 90.62 1039 ILE A C 1
ATOM 8041 O O . ILE A 1 1039 ? -17.329 20.556 -21.706 1.00 90.62 1039 ILE A O 1
ATOM 8045 N N . GLN A 1 1040 ? -16.512 20.743 -19.597 1.00 90.31 1040 GLN A N 1
ATOM 8046 C CA . GLN A 1 1040 ? -15.555 21.840 -19.789 1.00 90.31 1040 GLN A CA 1
ATOM 8047 C C . GLN A 1 1040 ? -14.246 21.437 -20.499 1.00 90.31 1040 GLN A C 1
ATOM 8049 O O . GLN A 1 1040 ? -13.368 22.275 -20.658 1.00 90.31 1040 GLN A O 1
ATOM 8054 N N . LEU A 1 1041 ? -14.129 20.188 -20.975 1.00 90.50 1041 LEU A N 1
ATOM 8055 C CA . LEU A 1 1041 ? -12.957 19.623 -21.671 1.00 90.50 1041 LEU A CA 1
ATOM 8056 C C . LEU A 1 1041 ? -11.727 19.327 -20.778 1.00 90.50 1041 LEU A C 1
ATOM 8058 O O . LEU A 1 1041 ? -10.718 18.843 -21.288 1.00 90.50 1041 LEU A O 1
ATOM 8062 N N . GLU A 1 1042 ? -11.814 19.509 -19.454 1.00 92.88 1042 GLU A N 1
ATOM 8063 C CA . GLU A 1 1042 ? -10.772 19.154 -18.468 1.00 92.88 1042 GLU A CA 1
ATOM 8064 C C . GLU A 1 1042 ? -10.702 17.625 -18.237 1.00 92.88 1042 GLU A C 1
ATOM 8066 O O . GLU A 1 1042 ? -11.035 17.102 -17.169 1.00 92.88 1042 GLU A O 1
ATOM 8071 N N . TYR A 1 1043 ? -10.321 16.864 -19.267 1.00 93.19 1043 TYR A N 1
ATOM 8072 C CA . TYR A 1 1043 ? -10.409 15.399 -19.245 1.00 93.19 1043 TYR A CA 1
ATOM 8073 C C . TYR A 1 1043 ? -9.418 14.711 -18.287 1.00 93.19 1043 TYR A C 1
ATOM 8075 O O . TYR A 1 1043 ? -9.750 13.659 -17.738 1.00 93.19 1043 TYR A O 1
ATOM 8083 N N . THR A 1 1044 ? -8.235 15.285 -18.045 1.00 92.44 1044 THR A N 1
ATOM 8084 C CA . THR A 1 1044 ? -7.227 14.763 -17.097 1.00 92.44 1044 THR A CA 1
ATOM 8085 C C . THR A 1 1044 ? -7.780 14.734 -15.674 1.00 92.44 1044 THR A C 1
ATOM 8087 O O . THR A 1 1044 ? -7.944 13.675 -15.066 1.00 92.44 1044 THR A O 1
ATOM 8090 N N . ASP A 1 1045 ? -8.186 15.897 -15.186 1.00 90.69 1045 ASP A N 1
ATOM 8091 C CA . ASP A 1 1045 ? -8.747 16.104 -13.860 1.00 90.69 1045 ASP A CA 1
ATOM 8092 C C . ASP A 1 1045 ? -10.091 15.391 -13.671 1.00 90.69 1045 ASP A C 1
ATOM 8094 O O . ASP A 1 1045 ? -10.398 14.883 -12.585 1.00 90.69 1045 ASP A O 1
ATOM 8098 N N . ALA A 1 1046 ? -10.903 15.311 -14.731 1.00 94.31 1046 ALA A N 1
ATOM 8099 C CA . ALA A 1 1046 ? -12.130 14.527 -14.726 1.00 94.31 1046 ALA A CA 1
ATOM 8100 C C . ALA A 1 1046 ? -11.853 13.024 -14.564 1.00 94.31 1046 ALA A C 1
ATOM 8102 O O . ALA A 1 1046 ? -12.527 12.368 -13.765 1.00 94.31 1046 ALA A O 1
ATOM 8103 N N . LYS A 1 1047 ? -10.853 12.473 -15.271 1.00 94.50 1047 LYS A N 1
ATOM 8104 C CA . LYS A 1 1047 ? -10.429 11.066 -15.148 1.00 94.50 1047 LYS A CA 1
ATOM 8105 C C . LYS A 1 1047 ? -10.035 10.753 -13.707 1.00 94.50 1047 LYS A C 1
ATOM 8107 O O . LYS A 1 1047 ? -10.515 9.760 -13.161 1.00 94.50 1047 LYS A O 1
ATOM 8112 N N . GLU A 1 1048 ? -9.219 11.591 -13.073 1.00 92.62 1048 GLU A N 1
ATOM 8113 C CA . GLU A 1 1048 ? -8.822 11.381 -11.677 1.00 92.62 1048 GLU A CA 1
ATOM 8114 C C . GLU A 1 1048 ? -10.013 11.458 -10.720 1.00 92.62 1048 GLU A C 1
ATOM 8116 O O . GLU A 1 1048 ? -10.253 10.515 -9.961 1.00 92.62 1048 GLU A O 1
ATOM 8121 N N . SER A 1 1049 ? -10.817 12.521 -10.816 1.00 93.31 1049 SER A N 1
ATOM 8122 C CA . SER A 1 1049 ? -11.992 12.741 -9.960 1.00 93.31 1049 SER A CA 1
ATOM 8123 C C . SER A 1 1049 ? -12.983 11.569 -10.030 1.00 93.31 1049 SER A C 1
ATOM 8125 O O . SER A 1 1049 ? -13.442 11.063 -9.003 1.00 93.31 1049 SER A O 1
ATOM 8127 N N . LEU A 1 1050 ? -13.276 11.073 -11.239 1.00 94.31 1050 LEU A N 1
ATOM 8128 C CA . LEU A 1 1050 ? -14.193 9.949 -11.459 1.00 94.31 1050 LEU A CA 1
ATOM 8129 C C . LEU A 1 1050 ? -13.622 8.611 -10.964 1.00 94.31 1050 LEU A C 1
ATOM 8131 O O . LEU A 1 1050 ? -14.369 7.796 -10.417 1.00 94.31 1050 LEU A O 1
ATOM 8135 N N . LEU A 1 1051 ? -12.314 8.374 -11.113 1.00 92.31 1051 LEU A N 1
ATOM 8136 C CA . LEU A 1 1051 ? -11.664 7.155 -10.617 1.00 92.31 1051 LEU A CA 1
ATOM 8137 C C . LEU A 1 1051 ? -11.547 7.151 -9.086 1.00 92.31 1051 LEU A C 1
ATOM 8139 O O . LEU A 1 1051 ? -11.790 6.114 -8.465 1.00 92.31 1051 LEU A O 1
ATOM 8143 N N . GLN A 1 1052 ? -11.256 8.295 -8.460 1.00 91.62 1052 GLN A N 1
ATOM 8144 C CA . GLN A 1 1052 ? -11.306 8.439 -7.003 1.00 91.62 1052 GLN A CA 1
ATOM 8145 C C . GLN A 1 1052 ? -12.733 8.219 -6.472 1.00 91.62 1052 GLN A C 1
ATOM 8147 O O . GLN A 1 1052 ? -12.914 7.456 -5.521 1.00 91.62 1052 GLN A O 1
ATOM 8152 N N . ALA A 1 1053 ? -13.757 8.790 -7.120 1.00 93.50 1053 ALA A N 1
ATOM 8153 C CA . ALA A 1 1053 ? -15.161 8.551 -6.772 1.00 93.50 1053 ALA A CA 1
ATOM 8154 C C . ALA A 1 1053 ? -15.552 7.063 -6.880 1.00 93.50 1053 ALA A C 1
ATOM 8156 O O . ALA A 1 1053 ? -16.196 6.527 -5.977 1.00 93.50 1053 ALA A O 1
ATOM 8157 N N . ALA A 1 1054 ? -15.123 6.374 -7.945 1.00 91.06 1054 ALA A N 1
ATOM 8158 C CA . ALA A 1 1054 ? -15.395 4.950 -8.158 1.00 91.06 1054 ALA A CA 1
ATOM 8159 C C . ALA A 1 1054 ? -14.693 4.029 -7.138 1.00 91.06 1054 ALA A C 1
ATOM 8161 O O . ALA A 1 1054 ? -15.235 2.968 -6.811 1.00 91.06 1054 ALA A O 1
ATOM 8162 N N . ARG A 1 1055 ? -13.513 4.430 -6.635 1.00 90.31 1055 ARG A N 1
ATOM 8163 C CA . ARG A 1 1055 ? -12.748 3.727 -5.585 1.00 90.31 1055 ARG A CA 1
ATOM 8164 C C . ARG A 1 1055 ? -13.302 3.979 -4.176 1.00 90.31 1055 ARG A C 1
ATOM 8166 O O . ARG A 1 1055 ? -13.436 3.028 -3.417 1.00 90.31 1055 ARG A O 1
ATOM 8173 N N . LYS A 1 1056 ? -13.661 5.225 -3.832 1.00 89.81 1056 LYS A N 1
ATOM 8174 C CA . LYS A 1 1056 ? -14.208 5.596 -2.505 1.00 89.81 1056 LYS A CA 1
ATOM 8175 C C . LYS A 1 1056 ? -15.682 5.192 -2.299 1.00 89.81 1056 LYS A C 1
ATOM 8177 O O . LYS A 1 1056 ? -16.199 5.301 -1.190 1.00 89.81 1056 LYS A O 1
ATOM 8182 N N . ALA A 1 1057 ? -16.378 4.728 -3.340 1.00 89.38 1057 ALA A N 1
ATOM 8183 C CA . ALA A 1 1057 ? -17.769 4.284 -3.250 1.00 89.38 1057 ALA A CA 1
ATOM 8184 C C . ALA A 1 1057 ? -17.906 2.867 -2.636 1.00 89.38 1057 ALA A C 1
ATOM 8186 O O . ALA A 1 1057 ? -17.275 1.927 -3.125 1.00 89.38 1057 ALA A O 1
ATOM 8187 N N . PRO A 1 1058 ? -18.786 2.655 -1.634 1.00 86.94 1058 PRO A N 1
ATOM 8188 C CA . PRO A 1 1058 ? -18.922 1.363 -0.959 1.00 86.94 1058 PRO A CA 1
ATOM 8189 C C . PRO A 1 1058 ? -19.480 0.272 -1.886 1.00 86.94 1058 PRO A C 1
ATOM 8191 O O . PRO A 1 1058 ? -20.341 0.532 -2.730 1.00 86.94 1058 PRO A O 1
ATOM 8194 N N . LEU A 1 1059 ? -19.051 -0.979 -1.683 1.00 80.50 1059 LEU A N 1
ATOM 8195 C CA . LEU A 1 1059 ? -19.378 -2.122 -2.555 1.00 80.50 1059 LEU A CA 1
ATOM 8196 C C . LEU A 1 1059 ? -20.890 -2.365 -2.738 1.00 80.50 1059 LEU A C 1
ATOM 8198 O O . LEU A 1 1059 ? -21.322 -2.794 -3.810 1.00 80.50 1059 LEU A O 1
ATOM 8202 N N . ALA A 1 1060 ? -21.701 -2.042 -1.725 1.00 81.38 1060 ALA A N 1
ATOM 8203 C CA . ALA A 1 1060 ? -23.160 -2.134 -1.779 1.00 81.38 1060 ALA A CA 1
ATOM 8204 C C . ALA A 1 1060 ? -23.810 -1.129 -2.757 1.00 81.38 1060 ALA A C 1
ATOM 8206 O O . ALA A 1 1060 ? -24.877 -1.408 -3.304 1.00 81.38 1060 ALA A O 1
ATOM 8207 N N . ALA A 1 1061 ? -23.174 0.017 -3.036 1.00 84.75 1061 ALA A N 1
ATOM 8208 C CA . ALA A 1 1061 ? -23.712 1.096 -3.873 1.00 84.75 1061 ALA A CA 1
ATOM 8209 C C . ALA A 1 1061 ? -23.556 0.819 -5.385 1.00 84.75 1061 ALA A C 1
ATOM 8211 O O . ALA A 1 1061 ? -23.036 1.642 -6.144 1.00 84.75 1061 ALA A O 1
ATOM 8212 N N . ARG A 1 1062 ? -24.019 -0.356 -5.836 1.00 86.31 1062 ARG A N 1
ATOM 8213 C CA . ARG A 1 1062 ? -23.830 -0.884 -7.202 1.00 86.31 1062 ARG A CA 1
ATOM 8214 C C . ARG A 1 1062 ? -24.233 0.113 -8.297 1.00 86.31 1062 ARG A C 1
ATOM 8216 O O . ARG A 1 1062 ? -23.453 0.336 -9.216 1.00 86.31 1062 ARG A O 1
ATOM 8223 N N . GLY A 1 1063 ? -25.402 0.750 -8.179 1.00 89.44 1063 GLY A N 1
ATOM 8224 C CA . GLY A 1 1063 ? -25.895 1.717 -9.173 1.00 89.44 1063 GLY A CA 1
ATOM 8225 C C . GLY A 1 1063 ? -25.007 2.959 -9.326 1.00 89.44 1063 GLY A C 1
ATOM 8226 O O . GLY A 1 1063 ? -24.735 3.386 -10.445 1.00 89.44 1063 GLY A O 1
ATOM 8227 N N . PHE A 1 1064 ? -24.477 3.489 -8.219 1.00 91.88 1064 PHE A N 1
ATOM 8228 C CA . PHE A 1 1064 ? -23.552 4.627 -8.251 1.00 91.88 1064 PHE A CA 1
ATOM 8229 C C . PHE A 1 1064 ? -22.215 4.234 -8.897 1.00 91.88 1064 PHE A C 1
ATOM 8231 O O . PHE A 1 1064 ? -21.752 4.914 -9.809 1.00 91.88 1064 PHE A O 1
ATOM 8238 N N . ARG A 1 1065 ? -21.649 3.078 -8.512 1.00 90.81 1065 ARG A N 1
ATOM 8239 C CA . ARG A 1 1065 ? -20.409 2.544 -9.109 1.00 90.81 1065 ARG A CA 1
ATOM 8240 C C . ARG A 1 1065 ? -20.543 2.294 -10.618 1.00 90.81 1065 ARG A C 1
ATOM 8242 O O . ARG A 1 1065 ? -19.607 2.590 -11.356 1.00 90.81 1065 ARG A O 1
ATOM 8249 N N . ILE A 1 1066 ? -21.705 1.827 -11.090 1.00 91.69 1066 ILE A N 1
ATOM 8250 C CA . ILE A 1 1066 ? -22.012 1.727 -12.527 1.00 91.69 1066 ILE A CA 1
ATOM 8251 C C . ILE A 1 1066 ? -21.909 3.105 -13.196 1.00 91.69 1066 ILE A C 1
ATOM 8253 O O . ILE A 1 1066 ? -21.210 3.225 -14.200 1.00 91.69 1066 ILE A O 1
ATOM 8257 N N . GLN A 1 1067 ? -22.541 4.147 -12.643 1.00 91.81 1067 GLN A N 1
ATOM 8258 C CA . GLN A 1 1067 ? -22.550 5.469 -13.279 1.00 91.81 1067 GLN A CA 1
ATOM 8259 C C . GLN A 1 1067 ? -21.172 6.144 -13.287 1.00 91.81 1067 GLN A C 1
ATOM 8261 O O . GLN A 1 1067 ? -20.797 6.732 -14.304 1.00 91.81 1067 GLN A O 1
ATOM 8266 N N . CYS A 1 1068 ? -20.384 6.006 -12.213 1.00 92.69 1068 CYS A N 1
ATOM 8267 C CA . CYS A 1 1068 ? -18.989 6.457 -12.198 1.00 92.69 1068 CYS A CA 1
ATOM 8268 C C . CYS A 1 1068 ? -18.166 5.752 -13.287 1.00 92.69 1068 CYS A C 1
ATOM 8270 O O . CYS A 1 1068 ? -17.449 6.416 -14.029 1.00 92.69 1068 CYS A O 1
ATOM 8272 N N . ASN A 1 1069 ? -18.314 4.429 -13.436 1.00 92.19 1069 ASN A N 1
ATOM 8273 C CA . ASN A 1 1069 ? -17.581 3.656 -14.442 1.00 92.19 1069 ASN A CA 1
ATOM 8274 C C . ASN A 1 1069 ? -17.990 4.003 -15.882 1.00 92.19 1069 ASN A C 1
ATOM 8276 O O . ASN A 1 1069 ? -17.109 4.117 -16.730 1.00 92.19 1069 ASN A O 1
ATOM 8280 N N . LYS A 1 1070 ? -19.283 4.229 -16.168 1.00 93.19 1070 LYS A N 1
ATOM 8281 C CA . LYS A 1 1070 ? -19.739 4.699 -17.492 1.00 93.19 1070 LYS A CA 1
ATOM 8282 C C . LYS A 1 1070 ? -19.042 6.004 -17.892 1.00 93.19 1070 LYS A C 1
ATOM 8284 O O . LYS A 1 1070 ? -18.491 6.099 -18.984 1.00 93.19 1070 LYS A O 1
ATOM 8289 N N . TRP A 1 1071 ? -19.021 6.986 -16.988 1.00 94.00 1071 TRP A N 1
ATOM 8290 C CA . TRP A 1 1071 ? -18.385 8.282 -17.243 1.00 94.00 1071 TRP A CA 1
ATOM 8291 C C . TRP A 1 1071 ? -16.854 8.165 -17.318 1.00 94.00 1071 TRP A C 1
ATOM 8293 O O . TRP A 1 1071 ? -16.257 8.692 -18.252 1.00 94.00 1071 TRP A O 1
ATOM 8303 N N . ALA A 1 1072 ? -16.216 7.398 -16.428 1.00 94.25 1072 ALA A N 1
ATOM 8304 C CA . ALA A 1 1072 ? -14.767 7.173 -16.459 1.00 94.25 1072 ALA A CA 1
ATOM 8305 C C . ALA A 1 1072 ? -14.287 6.451 -17.736 1.00 94.25 1072 ALA A C 1
ATOM 8307 O O . ALA A 1 1072 ? -13.198 6.747 -18.226 1.00 94.25 1072 ALA A O 1
ATOM 8308 N N . VAL A 1 1073 ? -15.090 5.538 -18.301 1.00 94.19 1073 VAL A N 1
ATOM 8309 C CA . VAL A 1 1073 ? -14.814 4.913 -19.607 1.00 94.19 1073 VAL A CA 1
ATOM 8310 C C . VAL A 1 1073 ? -14.822 5.958 -20.723 1.00 94.19 1073 VAL A C 1
ATOM 8312 O O . VAL A 1 1073 ? -13.868 6.009 -21.492 1.00 94.19 1073 VAL A O 1
ATOM 8315 N N . ILE A 1 1074 ? -15.838 6.826 -20.788 1.00 93.88 1074 ILE A N 1
ATOM 8316 C CA . ILE A 1 1074 ? -15.914 7.871 -21.824 1.00 93.88 1074 ILE A CA 1
ATOM 8317 C C . ILE A 1 1074 ? -14.737 8.848 -21.710 1.00 93.88 1074 ILE A C 1
ATOM 8319 O O . ILE A 1 1074 ? -14.119 9.155 -22.722 1.00 93.88 1074 ILE A O 1
ATOM 8323 N N . VAL A 1 1075 ? -14.390 9.309 -20.502 1.00 95.19 1075 VAL A N 1
ATOM 8324 C CA . VAL A 1 1075 ? -13.289 10.273 -20.314 1.00 95.19 1075 VAL A CA 1
ATOM 8325 C C . VAL A 1 1075 ? -11.933 9.674 -20.696 1.00 95.19 1075 VAL A C 1
ATOM 8327 O O . VAL A 1 1075 ? -11.138 10.344 -21.347 1.00 95.19 1075 VAL A O 1
ATOM 8330 N N . ARG A 1 1076 ? -11.682 8.394 -20.388 1.00 93.94 1076 ARG A N 1
ATOM 8331 C CA . ARG A 1 1076 ? -10.488 7.681 -20.878 1.00 93.94 1076 ARG A CA 1
ATOM 8332 C C . ARG A 1 1076 ? -10.451 7.631 -22.408 1.00 93.94 1076 ARG A C 1
ATOM 8334 O O . ARG A 1 1076 ? -9.453 8.030 -22.999 1.00 93.94 1076 ARG A O 1
ATOM 8341 N N . LEU A 1 1077 ? -11.561 7.263 -23.053 1.00 93.44 1077 LEU A N 1
ATOM 8342 C CA . LEU A 1 1077 ? -11.659 7.273 -24.518 1.00 93.44 1077 LEU A CA 1
ATOM 8343 C C . LEU A 1 1077 ? -11.515 8.691 -25.113 1.00 93.44 1077 LEU A C 1
ATOM 8345 O O . LEU A 1 1077 ? -11.002 8.823 -26.222 1.00 93.44 1077 LEU A O 1
ATOM 8349 N N . LEU A 1 1078 ? -11.900 9.753 -24.389 1.00 91.94 1078 LEU A N 1
ATOM 8350 C CA . LEU A 1 1078 ? -11.684 11.160 -24.774 1.00 91.94 1078 LEU A CA 1
ATOM 8351 C C . LEU A 1 1078 ? -10.221 11.621 -24.621 1.00 91.94 1078 LEU A C 1
ATOM 8353 O O . LEU A 1 1078 ? -9.797 12.510 -25.355 1.00 91.94 1078 LEU A O 1
ATOM 8357 N N . LEU A 1 1079 ? -9.431 10.971 -23.762 1.00 90.12 1079 LEU A N 1
ATOM 8358 C CA . LEU A 1 1079 ? -7.968 11.117 -23.693 1.00 90.12 1079 LEU A CA 1
ATOM 8359 C C . LEU A 1 1079 ? -7.217 10.230 -24.709 1.00 90.12 1079 LEU A C 1
ATOM 8361 O O . LEU A 1 1079 ? -6.008 10.369 -24.865 1.00 90.12 1079 LEU A O 1
ATOM 8365 N N . GLY A 1 1080 ? -7.906 9.308 -25.390 1.00 86.94 1080 GLY A N 1
ATOM 8366 C CA . GLY A 1 1080 ? -7.283 8.281 -26.237 1.00 86.94 1080 GLY A CA 1
ATOM 8367 C C . GLY A 1 1080 ? -6.763 7.056 -25.466 1.00 86.94 1080 GLY A C 1
ATOM 8368 O O . GLY A 1 1080 ? -6.096 6.202 -26.046 1.00 86.94 1080 GLY A O 1
ATOM 8369 N N . GLU A 1 1081 ? -7.082 6.937 -24.175 1.00 89.81 1081 GLU A N 1
ATOM 8370 C CA . GLU A 1 1081 ? -6.765 5.773 -23.343 1.00 89.81 1081 GLU A CA 1
ATOM 8371 C C . GLU A 1 1081 ? -7.819 4.670 -23.503 1.00 89.81 1081 GLU A C 1
ATOM 8373 O O . GLU A 1 1081 ? -9.017 4.897 -23.321 1.00 89.81 1081 GLU A O 1
ATOM 8378 N N . ILE A 1 1082 ? -7.377 3.438 -23.760 1.00 90.31 1082 ILE A N 1
ATOM 8379 C CA . ILE A 1 1082 ? -8.257 2.264 -23.832 1.00 90.31 1082 ILE A CA 1
ATOM 8380 C C . ILE A 1 1082 ? -8.458 1.694 -22.413 1.00 90.31 1082 ILE A C 1
ATOM 8382 O O . ILE A 1 1082 ? -7.483 1.279 -21.784 1.00 90.31 1082 ILE A O 1
ATOM 8386 N N . PRO A 1 1083 ? -9.693 1.628 -21.872 1.00 91.75 1083 PRO A N 1
ATOM 8387 C CA . PRO A 1 1083 ? -9.931 1.049 -20.551 1.00 91.75 1083 PRO A CA 1
ATOM 8388 C C . PRO A 1 1083 ? -9.725 -0.473 -20.523 1.00 91.75 1083 PRO A C 1
ATOM 8390 O O . PRO A 1 1083 ? -10.120 -1.187 -21.445 1.00 91.75 1083 PRO A O 1
ATOM 8393 N N . GLU A 1 1084 ? -9.180 -0.987 -19.419 1.00 88.06 1084 GLU A N 1
ATOM 8394 C CA . GLU A 1 1084 ? -8.996 -2.426 -19.208 1.00 88.06 1084 GLU A CA 1
ATOM 8395 C C . GLU A 1 1084 ? -10.300 -3.237 -19.307 1.00 88.06 1084 GLU A C 1
ATOM 8397 O O . GLU A 1 1084 ? -11.351 -2.861 -18.778 1.00 88.06 1084 GLU A O 1
ATOM 8402 N N . ARG A 1 1085 ? -10.192 -4.454 -19.857 1.00 89.31 1085 ARG A N 1
ATOM 8403 C CA . ARG A 1 1085 ? -11.279 -5.451 -19.912 1.00 89.31 1085 ARG A CA 1
ATOM 8404 C C . ARG A 1 1085 ? -11.841 -5.814 -18.524 1.00 89.31 1085 ARG A C 1
ATOM 8406 O O . ARG A 1 1085 ? -13.012 -6.175 -18.419 1.00 89.31 1085 ARG A O 1
ATOM 8413 N N . THR A 1 1086 ? -11.032 -5.688 -17.471 1.00 89.50 1086 THR A N 1
ATOM 8414 C CA . THR A 1 1086 ? -11.389 -5.924 -16.058 1.00 89.50 1086 THR A CA 1
ATOM 8415 C C . THR A 1 1086 ? -12.572 -5.062 -15.598 1.00 89.50 1086 THR A C 1
ATOM 8417 O O . THR A 1 1086 ? -13.462 -5.556 -14.904 1.00 89.50 1086 THR A O 1
ATOM 8420 N N . VAL A 1 1087 ? -12.641 -3.799 -16.041 1.00 88.44 1087 VAL A N 1
ATOM 8421 C CA . VAL A 1 1087 ? -13.684 -2.825 -15.668 1.00 88.44 1087 VAL A CA 1
ATOM 8422 C C . VAL A 1 1087 ? -15.071 -3.294 -16.120 1.00 88.44 1087 VAL A C 1
ATOM 8424 O O . VAL A 1 1087 ? -16.036 -3.228 -15.358 1.00 88.44 1087 VAL A O 1
ATOM 8427 N N . PHE A 1 1088 ? -15.165 -3.830 -17.338 1.00 91.06 1088 PHE A N 1
ATOM 8428 C CA . PHE A 1 1088 ? -16.424 -4.264 -17.952 1.00 91.06 1088 PHE A CA 1
ATOM 8429 C C . PHE A 1 1088 ? -16.929 -5.617 -17.425 1.00 91.06 1088 PHE A C 1
ATOM 8431 O O . PHE A 1 1088 ? -18.121 -5.906 -17.521 1.00 91.06 1088 PHE A O 1
ATOM 8438 N N . MET A 1 1089 ? -16.048 -6.453 -16.862 1.00 86.75 1089 MET A N 1
ATOM 8439 C CA . MET A 1 1089 ? -16.376 -7.830 -16.461 1.00 86.75 1089 MET A CA 1
ATOM 8440 C C . MET A 1 1089 ? -16.768 -7.986 -14.980 1.00 86.75 1089 MET A C 1
ATOM 8442 O O . MET A 1 1089 ? -17.083 -9.096 -14.552 1.00 86.75 1089 MET A O 1
ATOM 8446 N N . GLN A 1 1090 ? -16.807 -6.904 -14.191 1.00 84.81 1090 GLN A N 1
ATOM 8447 C CA . GLN A 1 1090 ? -17.138 -6.981 -12.760 1.00 84.81 1090 GLN A CA 1
ATOM 8448 C C . GLN A 1 1090 ? -18.556 -7.538 -12.503 1.00 84.81 1090 GLN A C 1
ATOM 8450 O O . GLN A 1 1090 ? -19.545 -7.129 -13.131 1.00 84.81 1090 GLN A O 1
ATOM 8455 N N . LYS A 1 1091 ? -18.658 -8.465 -11.534 1.00 79.44 1091 LYS A N 1
ATOM 8456 C CA . LYS A 1 1091 ? -19.886 -9.193 -11.162 1.00 79.44 1091 LYS A CA 1
ATOM 8457 C C . LYS A 1 1091 ? -21.025 -8.212 -10.847 1.00 79.44 1091 LYS A C 1
ATOM 8459 O O . LYS A 1 1091 ? -20.915 -7.370 -9.961 1.00 79.44 1091 LYS A O 1
ATOM 8464 N N . GLY A 1 1092 ? -22.121 -8.310 -11.602 1.00 81.62 1092 GLY A N 1
ATOM 8465 C CA . GLY A 1 1092 ? -23.298 -7.441 -11.468 1.00 81.62 1092 GLY A CA 1
ATOM 8466 C C . GLY A 1 1092 ? -23.255 -6.105 -12.227 1.00 81.62 1092 GLY A C 1
ATOM 8467 O O . GLY A 1 1092 ? -24.284 -5.441 -12.276 1.00 81.62 1092 GLY A O 1
ATOM 8468 N N . MET A 1 1093 ? -22.136 -5.716 -12.857 1.00 87.12 1093 MET A N 1
ATOM 8469 C CA . MET A 1 1093 ? -22.059 -4.487 -13.678 1.00 87.12 1093 MET A CA 1
ATOM 8470 C C . MET A 1 1093 ? -22.020 -4.754 -15.192 1.00 87.12 1093 MET A C 1
ATOM 8472 O O . MET A 1 1093 ? -22.473 -3.909 -15.963 1.00 87.12 1093 MET A O 1
ATOM 8476 N N . LYS A 1 1094 ? -21.576 -5.947 -15.621 1.00 88.12 1094 LYS A N 1
ATOM 8477 C CA . LYS A 1 1094 ? -21.424 -6.352 -17.037 1.00 88.12 1094 LYS A CA 1
ATOM 8478 C C . LYS A 1 1094 ? -22.590 -5.944 -17.954 1.00 88.12 1094 LYS A C 1
ATOM 8480 O O . LYS A 1 1094 ? -22.353 -5.313 -18.981 1.00 88.12 1094 LYS A O 1
ATOM 8485 N N . LYS A 1 1095 ? -23.848 -6.226 -17.577 1.00 88.81 1095 LYS A N 1
ATOM 8486 C CA . LYS A 1 1095 ? -25.037 -5.891 -18.397 1.00 88.81 1095 LYS A CA 1
ATOM 8487 C C . LYS A 1 1095 ? -25.168 -4.381 -18.657 1.00 88.81 1095 LYS A C 1
ATOM 8489 O O . LYS A 1 1095 ? -25.465 -3.986 -19.775 1.00 88.81 1095 LYS A O 1
ATOM 8494 N N . ALA A 1 1096 ? -24.898 -3.541 -17.656 1.00 89.31 1096 ALA A N 1
ATOM 8495 C CA . ALA A 1 1096 ? -25.005 -2.082 -17.769 1.00 89.31 1096 ALA A CA 1
ATOM 8496 C C . ALA A 1 1096 ? -23.807 -1.423 -18.482 1.00 89.31 1096 ALA A C 1
ATOM 8498 O O . ALA A 1 1096 ? -23.913 -0.280 -18.923 1.00 89.31 1096 ALA A O 1
ATOM 8499 N N . LEU A 1 1097 ? -22.677 -2.131 -18.590 1.00 92.25 1097 LEU A N 1
ATOM 8500 C CA . LEU A 1 1097 ? -21.461 -1.669 -19.268 1.00 92.25 1097 LEU A CA 1
ATOM 8501 C C . LEU A 1 1097 ? -21.282 -2.270 -20.676 1.00 92.25 1097 LEU A C 1
ATOM 8503 O O . LEU A 1 1097 ? -20.343 -1.894 -21.369 1.00 92.25 1097 LEU A O 1
ATOM 8507 N N . THR A 1 1098 ? -22.171 -3.163 -21.129 1.00 91.56 1098 THR A N 1
ATOM 8508 C CA . THR A 1 1098 ? -22.055 -3.823 -22.448 1.00 91.56 1098 THR A CA 1
ATOM 8509 C C . THR A 1 1098 ? -22.104 -2.836 -23.633 1.00 91.56 1098 THR A C 1
ATOM 8511 O O . THR A 1 1098 ? -21.208 -2.923 -24.470 1.00 91.56 1098 THR A O 1
ATOM 8514 N N . PRO A 1 1099 ? -23.012 -1.833 -23.690 1.00 93.19 1099 PRO A N 1
ATOM 8515 C CA . PRO A 1 1099 ? -22.992 -0.817 -24.755 1.00 93.19 1099 PRO A CA 1
ATOM 8516 C C . PRO A 1 1099 ? -21.677 -0.027 -24.809 1.00 93.19 1099 PRO A C 1
ATOM 8518 O O . PRO A 1 1099 ? -21.131 0.236 -25.877 1.00 93.19 1099 PRO A O 1
ATOM 8521 N N . TYR A 1 1100 ? -21.124 0.297 -23.636 1.00 93.69 1100 TYR A N 1
ATOM 8522 C CA . TYR A 1 1100 ? -19.844 0.993 -23.510 1.00 93.69 1100 TYR A CA 1
ATOM 8523 C C . TYR A 1 1100 ? -18.651 0.100 -23.882 1.00 93.69 1100 TYR A C 1
ATOM 8525 O O . TYR A 1 1100 ? -17.657 0.612 -24.383 1.00 93.69 1100 TYR A O 1
ATOM 8533 N N . PHE A 1 1101 ? -18.749 -1.221 -23.701 1.00 94.31 1101 PHE A N 1
ATOM 8534 C CA . PHE A 1 1101 ? -17.743 -2.182 -24.162 1.00 94.31 1101 PHE A CA 1
ATOM 8535 C C . PHE A 1 1101 ? -17.736 -2.324 -25.690 1.00 94.31 1101 PHE A C 1
ATOM 8537 O O . PHE A 1 1101 ? -16.665 -2.323 -26.293 1.00 94.31 1101 PHE A O 1
ATOM 8544 N N . GLU A 1 1102 ? -18.903 -2.406 -26.337 1.00 91.69 1102 GLU A N 1
ATOM 8545 C CA . GLU A 1 1102 ? -18.988 -2.384 -27.806 1.00 91.69 1102 GLU A CA 1
ATOM 8546 C C . GLU A 1 1102 ? -18.414 -1.071 -28.369 1.00 91.69 1102 GLU A C 1
ATOM 8548 O O . GLU A 1 1102 ? -17.571 -1.108 -29.266 1.00 91.69 1102 GLU A O 1
ATOM 8553 N N . LEU A 1 1103 ? -18.743 0.072 -27.753 1.00 93.56 1103 LEU A N 1
ATOM 8554 C CA . LEU A 1 1103 ? -18.174 1.379 -28.102 1.00 93.56 1103 LEU A CA 1
ATOM 8555 C C . LEU A 1 1103 ? -16.641 1.425 -27.924 1.00 93.56 1103 LEU A C 1
ATOM 8557 O O . LEU A 1 1103 ? -15.930 1.898 -28.808 1.00 93.56 1103 LEU A O 1
ATOM 8561 N N . THR A 1 1104 ? -16.108 0.895 -26.814 1.00 94.25 1104 THR A N 1
ATOM 8562 C CA . THR A 1 1104 ? -14.654 0.779 -26.585 1.00 94.25 1104 THR A CA 1
ATOM 8563 C C . THR A 1 1104 ? -13.968 -0.080 -27.649 1.00 94.25 1104 THR A C 1
ATOM 8565 O O . THR A 1 1104 ? -12.863 0.256 -28.071 1.00 94.25 1104 THR A O 1
ATOM 8568 N N . ASN A 1 1105 ? -14.600 -1.161 -28.119 1.00 91.44 1105 ASN A N 1
ATOM 8569 C CA . ASN A 1 1105 ? -14.029 -1.985 -29.185 1.00 91.44 1105 ASN A CA 1
ATOM 8570 C C . ASN A 1 1105 ? -13.956 -1.234 -30.522 1.00 91.44 1105 ASN A C 1
ATOM 8572 O O . ASN A 1 1105 ? -12.935 -1.346 -31.196 1.00 91.44 1105 ASN A O 1
ATOM 8576 N N . ALA A 1 1106 ? -14.968 -0.432 -30.867 1.00 91.38 1106 ALA A N 1
ATOM 8577 C CA . ALA A 1 1106 ? -14.941 0.401 -32.071 1.00 91.38 1106 ALA A CA 1
ATOM 8578 C C . ALA A 1 1106 ? -13.787 1.420 -32.044 1.00 91.38 1106 ALA A C 1
ATOM 8580 O O . ALA A 1 1106 ? -12.974 1.459 -32.967 1.00 91.38 1106 ALA A O 1
ATOM 8581 N N . VAL A 1 1107 ? -13.647 2.170 -30.941 1.00 92.00 1107 VAL A N 1
ATOM 8582 C CA . VAL A 1 1107 ? -12.548 3.142 -30.764 1.00 92.00 1107 VAL A CA 1
ATOM 8583 C C . VAL A 1 1107 ? -11.178 2.454 -30.801 1.00 92.00 1107 VAL A C 1
ATOM 8585 O O . VAL A 1 1107 ? -10.265 2.961 -31.441 1.00 92.00 1107 VAL A O 1
ATOM 8588 N N . ARG A 1 1108 ? -11.033 1.273 -30.178 1.00 91.12 1108 ARG A N 1
ATOM 8589 C CA . ARG A 1 1108 ? -9.780 0.492 -30.181 1.00 91.12 1108 ARG A CA 1
ATOM 8590 C C . ARG A 1 1108 ? -9.363 0.028 -31.582 1.00 91.12 1108 ARG A C 1
ATOM 8592 O O . ARG A 1 1108 ? -8.168 -0.064 -31.850 1.00 91.12 1108 ARG A O 1
ATOM 8599 N N . ILE A 1 1109 ? -10.325 -0.318 -32.439 1.00 88.62 1109 ILE A N 1
ATOM 8600 C CA . ILE A 1 1109 ? -10.066 -0.752 -33.820 1.00 88.62 1109 ILE A CA 1
ATOM 8601 C C . ILE A 1 1109 ? -9.713 0.453 -34.708 1.00 88.62 1109 ILE A C 1
ATOM 8603 O O . ILE A 1 1109 ? -8.823 0.340 -35.547 1.00 88.62 1109 ILE A O 1
ATOM 8607 N N . GLY A 1 1110 ? -10.364 1.602 -34.495 1.00 86.06 1110 GLY A N 1
ATOM 8608 C CA . GLY A 1 1110 ? -10.202 2.797 -35.332 1.00 86.06 1110 GLY A CA 1
ATOM 8609 C C . GLY A 1 1110 ? -11.145 2.849 -36.544 1.00 86.06 1110 GLY A C 1
ATOM 8610 O O . GLY A 1 1110 ? -10.946 3.672 -37.431 1.00 86.06 1110 GLY A O 1
ATOM 8611 N N . ASP A 1 1111 ? -12.168 1.987 -36.590 1.00 84.94 1111 ASP A N 1
ATOM 8612 C CA . ASP A 1 1111 ? -13.162 1.928 -37.672 1.00 84.94 1111 ASP A CA 1
ATOM 8613 C C . ASP A 1 1111 ? -14.315 2.920 -37.407 1.00 84.94 1111 ASP A C 1
ATOM 8615 O O . ASP A 1 1111 ? -15.066 2.788 -36.433 1.00 84.94 1111 ASP A O 1
ATOM 8619 N N . LEU A 1 1112 ? -14.451 3.920 -38.285 1.00 86.19 1112 LEU A N 1
ATOM 8620 C CA . LEU A 1 1112 ? -15.489 4.955 -38.222 1.00 86.19 1112 LEU A CA 1
ATOM 8621 C C . LEU A 1 1112 ? -16.910 4.428 -38.462 1.00 86.19 1112 LEU A C 1
ATOM 8623 O O . LEU A 1 1112 ? -17.863 4.966 -37.898 1.00 86.19 1112 LEU A O 1
ATOM 8627 N N . GLU A 1 1113 ? -17.070 3.395 -39.280 1.00 86.88 1113 GLU A N 1
ATOM 8628 C CA . GLU A 1 1113 ? -18.363 2.823 -39.658 1.00 86.88 1113 GLU A CA 1
ATOM 8629 C C . GLU A 1 1113 ? -18.880 1.874 -38.570 1.00 86.88 1113 GLU A C 1
ATOM 8631 O O . GLU A 1 1113 ? -20.046 1.945 -38.167 1.00 86.88 1113 GLU A O 1
ATOM 8636 N N . LEU A 1 1114 ? -17.984 1.062 -38.000 1.00 88.69 1114 LEU A N 1
ATOM 8637 C CA . LEU A 1 1114 ? -18.280 0.257 -36.812 1.00 88.69 1114 LEU A CA 1
ATOM 8638 C C . LEU A 1 1114 ? -18.591 1.169 -35.612 1.00 88.69 1114 LEU A C 1
ATOM 8640 O O . LEU A 1 1114 ? -19.525 0.911 -34.855 1.00 88.69 1114 LEU A O 1
ATOM 8644 N N . PHE A 1 1115 ? -17.883 2.295 -35.473 1.00 92.50 1115 PHE A N 1
ATOM 8645 C CA . PHE A 1 1115 ? -18.225 3.312 -34.478 1.00 92.50 1115 PHE A CA 1
ATOM 8646 C C . PHE A 1 1115 ? -19.616 3.925 -34.713 1.00 92.50 1115 PHE A C 1
ATOM 8648 O O . PHE A 1 1115 ? -20.393 4.027 -33.761 1.00 92.50 1115 PHE A O 1
ATOM 8655 N N . ARG A 1 1116 ? -19.962 4.295 -35.957 1.00 90.88 1116 ARG A N 1
ATOM 8656 C CA . ARG A 1 1116 ? -21.269 4.895 -36.287 1.00 90.88 1116 ARG A CA 1
ATOM 8657 C C . ARG A 1 1116 ? -22.421 3.936 -35.987 1.00 90.88 1116 ARG A C 1
ATOM 8659 O O . ARG A 1 1116 ? -23.336 4.297 -35.252 1.00 90.88 1116 ARG A O 1
ATOM 8666 N N . THR A 1 1117 ? -22.330 2.698 -36.467 1.00 92.38 1117 THR A N 1
ATOM 8667 C CA . THR A 1 1117 ? -23.363 1.668 -36.262 1.00 92.38 1117 THR A CA 1
ATOM 8668 C C . THR A 1 1117 ? -23.556 1.310 -34.784 1.00 92.38 1117 THR A C 1
ATOM 8670 O O . THR A 1 1117 ? -24.691 1.165 -34.334 1.00 92.38 1117 THR A O 1
ATOM 8673 N N . VAL A 1 1118 ? -22.485 1.240 -33.981 1.00 92.88 1118 VAL A N 1
ATOM 8674 C CA . VAL A 1 1118 ? -22.586 1.034 -32.521 1.00 92.88 1118 VAL A CA 1
ATOM 8675 C C . VAL A 1 1118 ? -23.188 2.255 -31.806 1.00 92.88 1118 VAL A C 1
ATOM 8677 O O . VAL A 1 1118 ? -23.980 2.087 -30.874 1.00 92.88 1118 VAL A O 1
ATOM 8680 N N . ALA A 1 1119 ? -22.854 3.477 -32.234 1.00 91.94 1119 ALA A N 1
ATOM 8681 C CA . ALA A 1 1119 ? -23.422 4.705 -31.676 1.00 91.94 1119 ALA A CA 1
ATOM 8682 C C . ALA A 1 1119 ? -24.928 4.838 -31.971 1.00 91.94 1119 ALA A C 1
ATOM 8684 O O . ALA A 1 1119 ? -25.697 5.177 -31.070 1.00 91.94 1119 ALA A O 1
ATOM 8685 N N . GLU A 1 1120 ? -25.356 4.504 -33.192 1.00 92.75 1120 GLU A N 1
ATOM 8686 C CA . GLU A 1 1120 ? -26.762 4.431 -33.610 1.00 92.75 1120 GLU A CA 1
ATOM 8687 C C . GLU A 1 1120 ? -27.520 3.359 -32.801 1.00 92.75 1120 GLU A C 1
ATOM 8689 O O . GLU A 1 1120 ? -28.487 3.679 -32.104 1.00 92.75 1120 GLU A O 1
ATOM 8694 N N . LYS A 1 1121 ? -27.018 2.112 -32.794 1.00 94.00 1121 LYS A N 1
ATOM 8695 C CA . LYS A 1 1121 ? -27.594 0.936 -32.105 1.00 94.00 1121 LYS A CA 1
ATOM 8696 C C . LYS A 1 1121 ? -27.925 1.171 -30.626 1.00 94.00 1121 LYS A C 1
ATOM 8698 O O . LYS A 1 1121 ? -28.916 0.638 -30.129 1.00 94.00 1121 LYS A O 1
ATOM 8703 N N . PHE A 1 1122 ? -27.106 1.945 -29.912 1.00 93.94 1122 PHE A N 1
ATOM 8704 C CA . PHE A 1 1122 ? -27.282 2.216 -28.478 1.00 93.94 1122 PHE A CA 1
ATOM 8705 C C . PHE A 1 1122 ? -27.642 3.674 -28.149 1.00 93.94 1122 PHE A C 1
ATOM 8707 O O . PHE A 1 1122 ? -27.628 4.051 -26.973 1.00 93.94 1122 PHE A O 1
ATOM 8714 N N . SER A 1 1123 ? -28.011 4.486 -29.147 1.00 92.81 1123 SER A N 1
ATOM 8715 C CA . SER A 1 1123 ? -28.276 5.925 -28.987 1.00 92.81 1123 SER A CA 1
ATOM 8716 C C . SER A 1 1123 ? -29.266 6.233 -27.852 1.00 92.81 1123 SER A C 1
ATOM 8718 O O . SER A 1 1123 ? -29.004 7.093 -27.012 1.00 92.81 1123 SER A O 1
ATOM 8720 N N . SER A 1 1124 ? -30.346 5.452 -27.727 1.00 91.81 1124 SER A N 1
ATOM 8721 C CA . SER A 1 1124 ? -31.339 5.568 -26.644 1.00 91.81 1124 SER A CA 1
ATOM 8722 C C . SER A 1 1124 ? -30.738 5.385 -25.241 1.00 91.81 1124 SER A C 1
ATOM 8724 O O . SER A 1 1124 ? -31.079 6.122 -24.313 1.00 91.81 1124 SER A O 1
ATOM 8726 N N . THR A 1 1125 ? -29.791 4.454 -25.082 1.00 90.75 1125 THR A N 1
ATOM 8727 C CA . THR A 1 1125 ? -29.086 4.226 -23.810 1.00 90.75 1125 THR A CA 1
ATOM 8728 C C . THR A 1 1125 ? -28.176 5.409 -23.487 1.00 90.75 1125 THR A C 1
ATOM 8730 O O . THR A 1 1125 ? -28.242 5.948 -22.382 1.00 90.75 1125 THR A O 1
ATOM 8733 N N . PHE A 1 1126 ? -27.383 5.869 -24.457 1.00 91.81 1126 PHE A N 1
ATOM 8734 C CA . PHE A 1 1126 ? -26.472 7.005 -24.286 1.00 91.81 1126 PHE A CA 1
ATOM 8735 C C . PHE A 1 1126 ? -27.199 8.337 -24.029 1.00 91.81 1126 PHE A C 1
ATOM 8737 O O . PHE A 1 1126 ? -26.705 9.186 -23.283 1.00 91.81 1126 PHE A O 1
ATOM 8744 N N . SER A 1 1127 ? -28.404 8.505 -24.573 1.00 89.88 1127 SER A N 1
ATOM 8745 C CA . SER A 1 1127 ? -29.292 9.625 -24.247 1.00 89.88 1127 SER A CA 1
ATOM 8746 C C . SER A 1 1127 ? -29.825 9.530 -22.812 1.00 89.88 1127 SER A C 1
ATOM 8748 O O . SER A 1 1127 ? -29.752 10.514 -22.077 1.00 89.88 1127 SER A O 1
ATOM 8750 N N . SER A 1 1128 ? -30.255 8.343 -22.355 1.00 88.44 1128 SER A N 1
ATOM 8751 C CA . SER A 1 1128 ? -30.709 8.134 -20.964 1.00 88.44 1128 SER A CA 1
ATOM 8752 C C . SER A 1 1128 ? -29.610 8.399 -19.919 1.00 88.44 1128 SER A C 1
ATOM 8754 O O . SER A 1 1128 ? -29.875 8.959 -18.857 1.00 88.44 1128 SER A O 1
ATOM 8756 N N . ASP A 1 1129 ? -28.352 8.087 -20.247 1.00 87.62 1129 ASP A N 1
ATOM 8757 C CA . ASP A 1 1129 ? -27.180 8.360 -19.403 1.00 87.62 1129 ASP A CA 1
ATOM 8758 C C . ASP A 1 1129 ? -26.715 9.830 -19.427 1.00 87.62 1129 ASP A C 1
ATOM 8760 O O . ASP A 1 1129 ? -25.824 10.210 -18.653 1.00 87.62 1129 ASP A O 1
ATOM 8764 N N . ARG A 1 1130 ? -27.307 10.652 -20.307 1.00 88.94 1130 ARG A N 1
ATOM 8765 C CA . ARG A 1 1130 ? -26.871 12.010 -20.675 1.00 88.94 1130 ARG A CA 1
ATOM 8766 C C . ARG A 1 1130 ? -25.412 12.068 -21.164 1.00 88.94 1130 ARG A C 1
ATOM 8768 O O . ARG A 1 1130 ? -24.683 12.999 -20.827 1.00 88.94 1130 ARG A O 1
ATOM 8775 N N . THR A 1 1131 ? -24.971 11.068 -21.932 1.00 89.50 1131 THR A N 1
ATOM 8776 C CA . THR A 1 1131 ? -23.588 10.940 -22.444 1.00 89.50 1131 THR A CA 1
ATOM 8777 C C . THR A 1 1131 ? -23.455 11.117 -23.958 1.00 89.50 1131 THR A C 1
ATOM 8779 O O . THR A 1 1131 ? -22.332 11.249 -24.444 1.00 89.50 1131 THR A O 1
ATOM 8782 N N . HIS A 1 1132 ? -24.565 11.190 -24.704 1.00 88.88 1132 HIS A N 1
ATOM 8783 C CA . HIS A 1 1132 ? -24.585 11.299 -26.171 1.00 88.88 1132 HIS A CA 1
ATOM 8784 C C . HIS A 1 1132 ? -23.612 12.364 -26.730 1.00 88.88 1132 HIS A C 1
ATOM 8786 O O . HIS A 1 1132 ? -22.750 12.043 -27.546 1.00 88.88 1132 HIS A O 1
ATOM 8792 N N . ASN A 1 1133 ? -23.655 13.601 -26.218 1.00 89.19 1133 ASN A N 1
ATOM 8793 C CA . ASN A 1 1133 ? -22.804 14.714 -26.681 1.00 89.19 1133 ASN A CA 1
ATOM 8794 C C . ASN A 1 1133 ? -21.293 14.453 -26.519 1.00 89.19 1133 ASN A C 1
ATOM 8796 O O . ASN A 1 1133 ? -20.484 14.991 -27.273 1.00 89.19 1133 ASN A O 1
ATOM 8800 N N . LEU A 1 1134 ? -20.900 13.633 -25.538 1.00 90.81 1134 LEU A N 1
ATOM 8801 C CA . LEU A 1 1134 ? -19.506 13.235 -25.324 1.00 90.81 1134 LEU A CA 1
ATOM 8802 C C . LEU A 1 1134 ? -19.089 12.120 -26.288 1.00 90.81 1134 LEU A C 1
ATOM 8804 O O . LEU A 1 1134 ? -17.944 12.081 -26.726 1.00 90.81 1134 LEU A O 1
ATOM 8808 N N . ILE A 1 1135 ? -20.022 11.240 -26.653 1.00 91.12 1135 ILE A N 1
ATOM 8809 C CA . ILE A 1 1135 ? -19.778 10.149 -27.598 1.00 91.12 1135 ILE A CA 1
ATOM 8810 C C . ILE A 1 1135 ? -19.624 10.695 -29.019 1.00 91.12 1135 ILE A C 1
ATOM 8812 O O . ILE A 1 1135 ? -18.691 10.296 -29.701 1.00 91.12 1135 ILE A O 1
ATOM 8816 N N . VAL A 1 1136 ? -20.414 11.691 -29.436 1.00 89.81 1136 VAL A N 1
ATOM 8817 C CA . VAL A 1 1136 ? -20.210 12.379 -30.731 1.00 89.81 1136 VAL A CA 1
ATOM 8818 C C . VAL A 1 1136 ? -18.780 12.936 -30.863 1.00 89.81 1136 VAL A C 1
ATOM 8820 O O . VAL A 1 1136 ? -18.165 12.827 -31.925 1.00 89.81 1136 VAL A O 1
ATOM 8823 N N . ARG A 1 1137 ? -18.195 13.454 -29.770 1.00 90.56 1137 ARG A N 1
ATOM 8824 C CA . ARG A 1 1137 ? -16.807 13.959 -29.745 1.00 90.56 1137 ARG A CA 1
ATOM 8825 C C . ARG A 1 1137 ? -15.749 12.860 -29.936 1.00 90.56 1137 ARG A C 1
ATOM 8827 O O . ARG A 1 1137 ? -14.677 13.167 -30.457 1.00 90.56 1137 ARG A O 1
ATOM 8834 N N . LEU A 1 1138 ? -16.042 11.596 -29.597 1.00 91.44 1138 LEU A N 1
ATOM 8835 C CA . LEU A 1 1138 ? -15.100 10.472 -29.741 1.00 91.44 1138 LEU A CA 1
ATOM 8836 C C . LEU A 1 1138 ? -14.704 10.180 -31.195 1.00 91.44 1138 LEU A C 1
ATOM 8838 O O . LEU A 1 1138 ? -13.656 9.570 -31.392 1.00 91.44 1138 LEU A O 1
ATOM 8842 N N . ARG A 1 1139 ? -15.462 10.636 -32.207 1.00 90.38 1139 ARG A N 1
ATOM 8843 C CA . ARG A 1 1139 ? -15.125 10.443 -33.634 1.00 90.38 1139 ARG A CA 1
ATOM 8844 C C . ARG A 1 1139 ? -13.683 10.862 -33.958 1.00 90.38 1139 ARG A C 1
ATOM 8846 O O . ARG A 1 1139 ? -12.986 10.140 -34.663 1.00 90.38 1139 ARG A O 1
ATOM 8853 N N . HIS A 1 1140 ? -13.212 11.978 -33.396 1.00 86.75 1140 HIS A N 1
ATOM 8854 C CA . HIS A 1 1140 ? -11.831 12.441 -33.579 1.00 86.75 1140 HIS A CA 1
ATOM 8855 C C . HIS A 1 1140 ? -10.795 11.473 -32.990 1.00 86.75 1140 HIS A C 1
ATOM 8857 O O . HIS A 1 1140 ? -9.723 11.297 -33.562 1.00 86.75 1140 HIS A O 1
ATOM 8863 N N . ASN A 1 1141 ? -11.123 10.796 -31.888 1.00 90.38 1141 ASN A N 1
ATOM 8864 C CA . ASN A 1 1141 ? -10.223 9.839 -31.249 1.00 90.38 1141 ASN A CA 1
ATOM 8865 C C . ASN A 1 1141 ? -10.261 8.460 -31.910 1.00 90.38 1141 ASN A C 1
ATOM 8867 O O . ASN A 1 1141 ? -9.223 7.814 -31.956 1.00 90.38 1141 ASN A O 1
ATOM 8871 N N . VAL A 1 1142 ? -11.387 8.041 -32.505 1.00 90.94 1142 VAL A N 1
ATOM 8872 C CA . VAL A 1 1142 ? -11.419 6.874 -33.414 1.00 90.94 1142 VAL A CA 1
ATOM 8873 C C . VAL A 1 1142 ? -10.401 7.079 -34.541 1.00 90.94 1142 VAL A C 1
ATOM 8875 O O . VAL A 1 1142 ? -9.573 6.207 -34.789 1.00 90.94 1142 VAL A O 1
ATOM 8878 N N . ILE A 1 1143 ? -10.398 8.271 -35.149 1.00 89.19 1143 ILE A N 1
ATOM 8879 C CA . ILE A 1 1143 ? -9.445 8.658 -36.199 1.00 89.19 1143 ILE A CA 1
ATOM 8880 C C . ILE A 1 1143 ? -8.009 8.727 -35.653 1.00 89.19 1143 ILE A C 1
ATOM 8882 O O . ILE A 1 1143 ? -7.109 8.157 -36.263 1.00 89.19 1143 ILE A O 1
ATOM 8886 N N . ARG A 1 1144 ? -7.778 9.356 -34.489 1.00 88.81 1144 ARG A N 1
ATOM 8887 C CA . ARG A 1 1144 ? -6.444 9.442 -33.856 1.00 88.81 1144 ARG A CA 1
ATOM 8888 C C . ARG A 1 1144 ? -5.868 8.057 -33.536 1.00 88.81 1144 ARG A C 1
ATOM 8890 O O . ARG A 1 1144 ? -4.693 7.815 -33.797 1.00 88.81 1144 ARG A O 1
ATOM 8897 N N . THR A 1 1145 ? -6.681 7.140 -33.010 1.00 89.12 1145 THR A N 1
ATOM 8898 C CA . THR A 1 1145 ? -6.283 5.750 -32.739 1.00 89.12 1145 THR A CA 1
ATOM 8899 C C . THR A 1 1145 ? -6.058 4.971 -34.035 1.00 89.12 1145 THR A C 1
ATOM 8901 O O . THR A 1 1145 ? -5.049 4.280 -34.141 1.00 89.12 1145 THR A O 1
ATOM 8904 N N . GLY A 1 1146 ? -6.917 5.131 -35.048 1.00 89.25 1146 GLY A N 1
ATOM 8905 C CA . GLY A 1 1146 ? -6.724 4.535 -36.374 1.00 89.25 1146 GLY A CA 1
ATOM 8906 C C . GLY A 1 1146 ? -5.415 4.979 -37.036 1.00 89.25 1146 GLY A C 1
ATOM 8907 O O . GLY A 1 1146 ? -4.625 4.137 -37.457 1.00 89.25 1146 GLY A O 1
ATOM 8908 N N . LEU A 1 1147 ? -5.128 6.284 -37.048 1.00 89.50 1147 LEU A N 1
ATOM 8909 C CA . LEU A 1 1147 ? -3.876 6.831 -37.578 1.00 89.50 1147 LEU A CA 1
ATOM 8910 C C . LEU A 1 1147 ? -2.646 6.392 -36.783 1.00 89.50 1147 LEU A C 1
ATOM 8912 O O . LEU A 1 1147 ? -1.643 6.043 -37.397 1.00 89.50 1147 LEU A O 1
ATOM 8916 N N . ARG A 1 1148 ? -2.716 6.339 -35.447 1.00 88.12 1148 ARG A N 1
ATOM 8917 C CA . ARG A 1 1148 ? -1.609 5.833 -34.618 1.00 88.12 1148 ARG A CA 1
ATOM 8918 C C . ARG A 1 1148 ? -1.356 4.338 -34.844 1.00 88.12 1148 ARG A C 1
ATOM 8920 O O . ARG A 1 1148 ? -0.207 3.913 -34.883 1.00 88.12 1148 ARG A O 1
ATOM 8927 N N . ASN A 1 1149 ? -2.408 3.543 -35.046 1.00 88.12 1149 ASN A N 1
ATOM 8928 C CA . ASN A 1 1149 ? -2.272 2.138 -35.436 1.00 88.12 1149 ASN A CA 1
ATOM 8929 C C . ASN A 1 1149 ? -1.605 2.016 -36.820 1.00 88.12 1149 ASN A C 1
ATOM 8931 O O . ASN A 1 1149 ? -0.727 1.175 -36.999 1.00 88.12 1149 ASN A O 1
ATOM 8935 N N . ILE A 1 1150 ? -1.974 2.871 -37.783 1.00 89.44 1150 ILE A N 1
ATOM 8936 C CA . ILE A 1 1150 ? -1.364 2.914 -39.123 1.00 89.44 1150 ILE A CA 1
ATOM 8937 C C . ILE A 1 1150 ? 0.113 3.332 -39.050 1.00 89.44 1150 ILE A C 1
ATOM 8939 O O . ILE A 1 1150 ? 0.947 2.625 -39.608 1.00 89.44 1150 ILE A O 1
ATOM 8943 N N . SER A 1 1151 ? 0.460 4.404 -38.329 1.00 88.81 1151 SER A N 1
ATOM 8944 C CA . SER A 1 1151 ? 1.840 4.913 -38.240 1.00 88.81 1151 SER A CA 1
ATOM 8945 C C . SER A 1 1151 ? 2.802 3.970 -37.514 1.00 88.81 1151 SER A C 1
ATOM 8947 O O . SER A 1 1151 ? 4.001 4.040 -37.738 1.00 88.81 1151 SER A O 1
ATOM 8949 N N . ILE A 1 1152 ? 2.292 3.098 -36.637 1.00 86.44 1152 ILE A N 1
ATOM 8950 C CA . ILE A 1 1152 ? 3.076 2.033 -35.989 1.00 86.44 1152 ILE A CA 1
ATOM 8951 C C . ILE A 1 1152 ? 3.195 0.794 -36.898 1.00 86.44 1152 ILE A C 1
ATOM 8953 O O . ILE A 1 1152 ? 4.145 0.028 -36.770 1.00 86.44 1152 ILE A O 1
ATOM 8957 N N . SER A 1 1153 ? 2.249 0.585 -37.822 1.00 89.56 1153 SER A N 1
ATOM 8958 C CA . SER A 1 1153 ? 2.212 -0.598 -38.701 1.00 89.56 1153 SER A CA 1
ATOM 8959 C C . SER A 1 1153 ? 2.931 -0.414 -40.043 1.00 89.56 1153 SER A C 1
ATOM 8961 O O . SER A 1 1153 ? 3.239 -1.410 -40.694 1.00 89.56 1153 SER A O 1
ATOM 8963 N N . TYR A 1 1154 ? 3.150 0.826 -40.492 1.00 90.06 1154 TYR A N 1
ATOM 8964 C CA . TYR A 1 1154 ? 3.670 1.139 -41.826 1.00 90.06 1154 TYR A CA 1
ATOM 8965 C C . TYR A 1 1154 ? 4.706 2.264 -41.773 1.00 90.06 1154 TYR A C 1
ATOM 8967 O O . TYR A 1 1154 ? 4.371 3.391 -41.417 1.00 90.06 1154 TYR A O 1
ATOM 8975 N N . SER A 1 1155 ? 5.936 1.975 -42.213 1.00 88.62 1155 SER A N 1
ATOM 8976 C CA . SER A 1 1155 ? 7.009 2.974 -42.346 1.00 88.62 1155 SER A CA 1
ATOM 8977 C C . SER A 1 1155 ? 6.718 4.016 -43.432 1.00 88.62 1155 SER A C 1
ATOM 8979 O O . SER A 1 1155 ? 7.066 5.190 -43.298 1.00 88.62 1155 SER A O 1
ATOM 8981 N N . ARG A 1 1156 ? 6.055 3.589 -44.514 1.00 90.25 1156 ARG A N 1
ATOM 8982 C CA . ARG A 1 1156 ? 5.525 4.431 -45.594 1.00 90.25 1156 ARG A CA 1
ATOM 8983 C C . ARG A 1 1156 ? 4.167 3.894 -46.040 1.00 90.25 1156 ARG A C 1
ATOM 8985 O O . ARG A 1 1156 ? 3.991 2.680 -46.134 1.00 90.25 1156 ARG A O 1
ATOM 8992 N N . ILE A 1 1157 ? 3.216 4.780 -46.325 1.00 93.31 1157 ILE A N 1
ATOM 8993 C CA . ILE A 1 1157 ? 1.880 4.424 -46.829 1.00 93.31 1157 ILE A CA 1
ATOM 8994 C C . ILE A 1 1157 ? 1.310 5.550 -47.705 1.00 93.31 1157 ILE A C 1
ATOM 8996 O O . ILE A 1 1157 ? 1.512 6.726 -47.405 1.00 93.31 1157 ILE A O 1
ATOM 9000 N N . SER A 1 1158 ? 0.588 5.216 -48.781 1.00 93.50 1158 SER A N 1
ATOM 9001 C CA . SER A 1 1158 ? -0.070 6.235 -49.610 1.00 93.50 1158 SER A CA 1
ATOM 9002 C C . SER A 1 1158 ? -1.283 6.840 -48.895 1.00 93.50 1158 SER A C 1
ATOM 9004 O O . SER A 1 1158 ? -2.014 6.145 -48.181 1.00 93.50 1158 SER A O 1
ATOM 9006 N N . LEU A 1 1159 ? -1.548 8.128 -49.116 1.00 89.88 1159 LEU A N 1
ATOM 9007 C CA . LEU A 1 1159 ? -2.710 8.810 -48.530 1.00 89.88 1159 LEU A CA 1
ATOM 9008 C C . LEU A 1 1159 ? -4.045 8.195 -49.001 1.00 89.88 1159 LEU A C 1
ATOM 9010 O O . LEU A 1 1159 ? -5.009 8.149 -48.237 1.00 89.88 1159 LEU A O 1
ATOM 9014 N N . ALA A 1 1160 ? -4.082 7.615 -50.206 1.00 88.50 1160 ALA A N 1
ATOM 9015 C CA . ALA A 1 1160 ? -5.230 6.859 -50.710 1.00 88.50 1160 ALA A CA 1
ATOM 9016 C C . ALA A 1 1160 ? -5.471 5.543 -49.939 1.00 88.50 1160 ALA A C 1
ATOM 9018 O O . ALA A 1 1160 ? -6.620 5.175 -49.683 1.00 88.50 1160 ALA A O 1
ATOM 9019 N N . ASP A 1 1161 ? -4.413 4.838 -49.523 1.00 90.00 1161 ASP A N 1
ATOM 9020 C CA . ASP A 1 1161 ? -4.537 3.638 -48.685 1.00 90.00 1161 ASP A CA 1
ATOM 9021 C C . ASP A 1 1161 ? -4.922 3.982 -47.240 1.00 90.00 1161 ASP A C 1
ATOM 9023 O O . ASP A 1 1161 ? -5.697 3.245 -46.626 1.00 90.00 1161 ASP A O 1
ATOM 9027 N N . VAL A 1 1162 ? -4.443 5.116 -46.710 1.00 88.81 1162 VAL A N 1
ATOM 9028 C CA . VAL A 1 1162 ? -4.891 5.667 -45.417 1.00 88.81 1162 VAL A CA 1
ATOM 9029 C C . VAL A 1 1162 ? -6.393 5.959 -45.457 1.00 88.81 1162 VAL A C 1
ATOM 9031 O O . VAL A 1 1162 ? -7.129 5.473 -44.596 1.00 88.81 1162 VAL A O 1
ATOM 9034 N N . ALA A 1 1163 ? -6.870 6.671 -46.483 1.00 87.88 1163 ALA A N 1
ATOM 9035 C CA . ALA A 1 1163 ? -8.288 6.985 -46.660 1.00 87.88 1163 ALA A CA 1
ATOM 9036 C C . ALA A 1 1163 ? -9.164 5.720 -46.724 1.00 87.88 1163 ALA A C 1
ATOM 9038 O O . ALA A 1 1163 ? -10.188 5.628 -46.038 1.00 87.88 1163 ALA A O 1
ATOM 9039 N N . ARG A 1 1164 ? -8.722 4.706 -47.485 1.00 86.38 1164 ARG A N 1
ATOM 9040 C CA . ARG A 1 1164 ? -9.422 3.418 -47.629 1.00 86.38 1164 ARG A CA 1
ATOM 9041 C C . ARG A 1 1164 ? -9.444 2.613 -46.326 1.00 86.38 1164 ARG A C 1
ATOM 9043 O O . ARG A 1 1164 ? -10.466 2.016 -46.001 1.00 86.38 1164 ARG A O 1
ATOM 9050 N N . LYS A 1 1165 ? -8.348 2.615 -45.555 1.00 85.50 1165 LYS A N 1
ATOM 9051 C CA . LYS A 1 1165 ? -8.259 1.945 -44.241 1.00 85.50 1165 LYS A CA 1
ATOM 9052 C C . LYS A 1 1165 ? -9.128 2.613 -43.172 1.00 85.50 1165 LYS A C 1
ATOM 9054 O O . LYS A 1 1165 ? -9.682 1.906 -42.337 1.00 85.50 1165 LYS A O 1
ATOM 9059 N N . LEU A 1 1166 ? -9.262 3.940 -43.203 1.00 84.69 1166 LEU A N 1
ATOM 9060 C CA . LEU A 1 1166 ? -10.102 4.705 -42.270 1.00 84.69 1166 LEU A CA 1
ATOM 9061 C C . LEU A 1 1166 ? -11.590 4.768 -42.677 1.00 84.69 1166 LEU A C 1
ATOM 9063 O O . LEU A 1 1166 ? -12.400 5.252 -41.887 1.00 84.69 1166 LEU A O 1
ATOM 9067 N N . ARG A 1 1167 ? -11.947 4.292 -43.882 1.00 83.38 1167 ARG A N 1
ATOM 9068 C CA . ARG A 1 1167 ? -13.283 4.420 -44.504 1.00 83.38 1167 ARG A CA 1
ATOM 9069 C C . ARG A 1 1167 ? -13.787 5.871 -44.516 1.00 83.38 1167 ARG A C 1
ATOM 9071 O O . ARG A 1 1167 ? -14.855 6.196 -43.994 1.00 83.38 1167 ARG A O 1
ATOM 9078 N N . LEU A 1 1168 ? -12.978 6.762 -45.093 1.00 81.62 1168 LEU A N 1
ATOM 9079 C CA . LEU A 1 1168 ? -13.374 8.149 -45.342 1.00 81.62 1168 LEU A CA 1
ATOM 9080 C C . LEU A 1 1168 ? -14.343 8.206 -46.532 1.00 81.62 1168 LEU A C 1
ATOM 9082 O O . LEU A 1 1168 ? -13.930 8.237 -47.687 1.00 81.62 1168 LEU A O 1
ATOM 9086 N N . ASN A 1 1169 ? -15.642 8.194 -46.231 1.00 69.81 1169 ASN A N 1
ATOM 9087 C CA . ASN A 1 1169 ? -16.718 8.268 -47.221 1.00 69.81 1169 ASN A CA 1
ATOM 9088 C C . ASN A 1 1169 ? -17.036 9.738 -47.554 1.00 69.81 1169 ASN A C 1
ATOM 9090 O O . ASN A 1 1169 ? -18.063 10.266 -47.124 1.00 69.81 1169 ASN A O 1
ATOM 9094 N N . THR A 1 1170 ? -16.124 10.401 -48.263 1.00 75.88 1170 THR A N 1
ATOM 9095 C CA . THR A 1 1170 ? -16.240 11.790 -48.741 1.00 75.88 1170 THR A CA 1
ATOM 9096 C C . THR A 1 1170 ? -15.863 11.881 -50.220 1.00 75.88 1170 THR A C 1
ATOM 9098 O O . THR A 1 1170 ? -15.228 10.973 -50.753 1.00 75.88 1170 THR A O 1
ATOM 9101 N N . ASP A 1 1171 ? -16.258 12.967 -50.891 1.00 73.56 1171 ASP A N 1
ATOM 9102 C CA . ASP A 1 1171 ? -16.127 13.101 -52.352 1.00 73.56 1171 ASP A CA 1
ATOM 9103 C C . ASP A 1 1171 ? -14.661 13.200 -52.828 1.00 73.56 1171 ASP A C 1
ATOM 9105 O O . ASP A 1 1171 ? -14.341 12.780 -53.937 1.00 73.56 1171 ASP A O 1
ATOM 9109 N N . ASN A 1 1172 ? -13.756 13.704 -51.976 1.00 84.00 1172 ASN A N 1
ATOM 9110 C CA . ASN A 1 1172 ? -12.310 13.809 -52.224 1.00 84.00 1172 ASN A CA 1
ATOM 9111 C C . ASN A 1 1172 ? -11.502 13.165 -51.073 1.00 84.00 1172 ASN A C 1
ATOM 9113 O O . ASN A 1 1172 ? -10.819 13.858 -50.313 1.00 84.00 1172 ASN A O 1
ATOM 9117 N N . PRO A 1 1173 ? -11.533 11.827 -50.931 1.00 81.12 1173 PRO A N 1
ATOM 9118 C CA . PRO A 1 1173 ? -11.088 11.143 -49.714 1.00 81.12 1173 PRO A CA 1
ATOM 9119 C C . PRO A 1 1173 ? -9.567 11.212 -49.482 1.00 81.12 1173 PRO A C 1
ATOM 9121 O O . PRO A 1 1173 ? -9.104 11.020 -48.358 1.00 81.12 1173 PRO A O 1
ATOM 9124 N N . VAL A 1 1174 ? -8.780 11.510 -50.525 1.00 83.38 1174 VAL A N 1
ATOM 9125 C CA . VAL A 1 1174 ? -7.318 11.685 -50.434 1.00 83.38 1174 VAL A CA 1
ATOM 9126 C C . VAL A 1 1174 ? -6.953 13.024 -49.782 1.00 83.38 1174 VAL A C 1
ATOM 9128 O O . VAL A 1 1174 ? -6.122 13.041 -48.877 1.00 83.38 1174 VAL A O 1
ATOM 9131 N N . ALA A 1 1175 ? -7.607 14.123 -50.176 1.00 85.56 1175 ALA A N 1
ATOM 9132 C CA . ALA A 1 1175 ? -7.363 15.458 -49.617 1.00 85.56 1175 ALA A CA 1
ATOM 9133 C C . ALA A 1 1175 ? -7.830 15.567 -48.152 1.00 85.56 1175 ALA A C 1
ATOM 9135 O O . ALA A 1 1175 ? -7.191 16.230 -47.329 1.00 85.56 1175 ALA A O 1
ATOM 9136 N N . ASP A 1 1176 ? -8.906 14.856 -47.795 1.00 85.88 1176 ASP A N 1
ATOM 9137 C CA . ASP A 1 1176 ? -9.328 14.710 -46.400 1.00 85.88 1176 ASP A CA 1
ATOM 9138 C C . ASP A 1 1176 ? -8.314 13.893 -45.587 1.00 85.88 1176 ASP A C 1
ATOM 9140 O O . ASP A 1 1176 ? -7.945 14.301 -44.485 1.00 85.88 1176 ASP A O 1
ATOM 9144 N N . ALA A 1 1177 ? -7.810 12.771 -46.118 1.00 88.31 1177 ALA A N 1
ATOM 9145 C CA . ALA A 1 1177 ? -6.765 11.995 -45.447 1.00 88.31 1177 ALA A CA 1
ATOM 9146 C C . ALA A 1 1177 ? -5.489 12.823 -45.228 1.00 88.31 1177 ALA A C 1
ATOM 9148 O O . ALA A 1 1177 ? -4.950 12.820 -44.121 1.00 88.31 1177 ALA A O 1
ATOM 9149 N N . GLU A 1 1178 ? -5.049 13.580 -46.235 1.00 90.00 1178 GLU A N 1
ATOM 9150 C CA . GLU A 1 1178 ? -3.925 14.515 -46.137 1.00 90.00 1178 GLU A CA 1
ATOM 9151 C C . GLU A 1 1178 ? -4.149 15.559 -45.035 1.00 90.00 1178 GLU A C 1
ATOM 9153 O O . GLU A 1 1178 ? -3.317 15.706 -44.139 1.00 90.00 1178 GLU A O 1
ATOM 9158 N N . SER A 1 1179 ? -5.311 16.218 -45.033 1.00 89.81 1179 SER A N 1
ATOM 9159 C CA . SER A 1 1179 ? -5.672 17.245 -44.047 1.00 89.81 1179 SER A CA 1
ATOM 9160 C C . SER A 1 1179 ? -5.726 16.699 -42.616 1.00 89.81 1179 SER A C 1
ATOM 9162 O O . SER A 1 1179 ? -5.257 17.345 -41.673 1.00 89.81 1179 SER A O 1
ATOM 9164 N N . ILE A 1 1180 ? -6.265 15.490 -42.436 1.00 90.12 1180 ILE A N 1
ATOM 9165 C CA . ILE A 1 1180 ? -6.351 14.820 -41.135 1.00 90.12 1180 ILE A CA 1
ATOM 9166 C C . ILE A 1 1180 ? -4.955 14.382 -40.658 1.00 90.12 1180 ILE A C 1
ATOM 9168 O O . ILE A 1 1180 ? -4.632 14.595 -39.488 1.00 90.12 1180 ILE A O 1
ATOM 9172 N N . VAL A 1 1181 ? -4.108 13.821 -41.530 1.00 91.44 1181 VAL A N 1
ATOM 9173 C CA . VAL A 1 1181 ? -2.725 13.433 -41.189 1.00 91.44 1181 VAL A CA 1
ATOM 9174 C C . VAL A 1 1181 ? -1.879 14.669 -40.865 1.00 91.44 1181 VAL A C 1
ATOM 9176 O O . VAL A 1 1181 ? -1.210 14.691 -39.833 1.00 91.44 1181 VAL A O 1
ATOM 9179 N N . ALA A 1 1182 ? -1.973 15.737 -41.663 1.00 90.12 1182 ALA A N 1
ATOM 9180 C CA . ALA A 1 1182 ? -1.270 16.998 -41.427 1.00 90.12 1182 ALA A CA 1
ATOM 9181 C C . ALA A 1 1182 ? -1.682 17.654 -40.099 1.00 90.12 1182 ALA A C 1
ATOM 9183 O O . ALA A 1 1182 ? -0.849 18.235 -39.398 1.00 90.12 1182 ALA A O 1
ATOM 9184 N N . LYS A 1 1183 ? -2.960 17.535 -39.713 1.00 91.25 1183 LYS A N 1
ATOM 9185 C CA . LYS A 1 1183 ? -3.418 17.935 -38.380 1.00 91.25 1183 LYS A CA 1
ATOM 9186 C C . LYS A 1 1183 ? -2.877 17.008 -37.288 1.00 91.25 1183 LYS A C 1
ATOM 9188 O O . LYS A 1 1183 ? -2.387 17.501 -36.284 1.00 91.25 1183 LYS A O 1
ATOM 9193 N N . ALA A 1 1184 ? -2.916 15.691 -37.471 1.00 90.12 1184 ALA A N 1
ATOM 9194 C CA . ALA A 1 1184 ? -2.444 14.738 -36.467 1.00 90.12 1184 ALA A CA 1
ATOM 9195 C C . ALA A 1 1184 ? -0.927 14.853 -36.194 1.00 90.12 1184 ALA A C 1
ATOM 9197 O O . ALA A 1 1184 ? -0.504 14.686 -35.052 1.00 90.12 1184 ALA A O 1
ATOM 9198 N N . ILE A 1 1185 ? -0.118 15.203 -37.199 1.00 90.12 1185 ILE A N 1
ATOM 9199 C CA . ILE A 1 1185 ? 1.305 15.544 -37.021 1.00 90.12 1185 ILE A CA 1
ATOM 9200 C C . ILE A 1 1185 ? 1.445 16.845 -36.208 1.00 90.12 1185 ILE A C 1
ATOM 9202 O O . ILE A 1 1185 ? 2.177 16.885 -35.222 1.00 90.12 1185 ILE A O 1
ATOM 9206 N N . ARG A 1 1186 ? 0.695 17.897 -36.570 1.00 90.00 1186 ARG A N 1
ATOM 9207 C CA . ARG A 1 1186 ? 0.700 19.206 -35.885 1.00 90.00 1186 ARG A CA 1
ATOM 9208 C C . ARG A 1 1186 ? 0.250 19.129 -34.421 1.00 90.00 1186 ARG A C 1
ATOM 9210 O O . ARG A 1 1186 ? 0.829 19.795 -33.571 1.00 90.00 1186 ARG A O 1
ATOM 9217 N N . ASP A 1 1187 ? -0.751 18.302 -34.135 1.00 84.75 1187 ASP A N 1
ATOM 9218 C CA . ASP A 1 1187 ? -1.313 18.061 -32.799 1.00 84.75 1187 ASP A CA 1
ATOM 9219 C C . ASP A 1 1187 ? -0.438 17.095 -31.952 1.00 84.75 1187 ASP A C 1
ATOM 9221 O O . ASP A 1 1187 ? -0.874 16.633 -30.892 1.00 84.75 1187 ASP A O 1
ATOM 9225 N N . GLY A 1 1188 ? 0.765 16.723 -32.423 1.00 84.69 1188 GLY A N 1
ATOM 9226 C CA . GLY A 1 1188 ? 1.678 15.807 -31.725 1.00 84.69 1188 GLY A CA 1
ATOM 9227 C C . GLY A 1 1188 ? 1.092 14.407 -31.505 1.00 84.69 1188 GLY A C 1
ATOM 9228 O O . GLY A 1 1188 ? 1.345 13.766 -30.486 1.00 84.69 1188 GLY A O 1
ATOM 9229 N N . ALA A 1 1189 ? 0.216 13.942 -32.400 1.00 84.44 1189 ALA A N 1
ATOM 9230 C CA . ALA A 1 1189 ? -0.471 12.658 -32.269 1.00 84.44 1189 ALA A CA 1
ATOM 9231 C C . ALA A 1 1189 ? 0.260 11.485 -32.934 1.00 84.44 1189 ALA A C 1
ATOM 9233 O O . ALA A 1 1189 ? 0.027 10.342 -32.533 1.00 84.44 1189 ALA A O 1
ATOM 9234 N N . ILE A 1 1190 ? 1.086 11.772 -33.942 1.00 88.00 1190 ILE A N 1
ATOM 9235 C CA . ILE A 1 1190 ? 1.871 10.813 -34.723 1.00 88.00 1190 ILE A CA 1
ATOM 9236 C C . ILE A 1 1190 ? 3.193 11.453 -35.168 1.00 88.00 1190 ILE A C 1
ATOM 9238 O O . ILE A 1 1190 ? 3.202 12.549 -35.727 1.00 88.00 1190 ILE A O 1
ATOM 9242 N N . ASP A 1 1191 ? 4.303 10.745 -34.974 1.00 86.50 1191 ASP A N 1
ATOM 9243 C CA . ASP A 1 1191 ? 5.620 11.158 -35.461 1.00 86.50 1191 ASP A CA 1
ATOM 9244 C C . ASP A 1 1191 ? 5.798 10.754 -36.927 1.00 86.50 1191 ASP A C 1
ATOM 9246 O O . ASP A 1 1191 ? 6.267 9.664 -37.251 1.00 86.50 1191 ASP A O 1
ATOM 9250 N N . ALA A 1 1192 ? 5.383 11.638 -37.831 1.00 88.88 1192 ALA A N 1
ATOM 9251 C CA . ALA A 1 1192 ? 5.431 11.414 -39.271 1.00 88.88 1192 ALA A CA 1
ATOM 9252 C C . ALA A 1 1192 ? 5.724 12.705 -40.048 1.00 88.88 1192 ALA A C 1
ATOM 9254 O O . ALA A 1 1192 ? 5.629 13.813 -39.517 1.00 88.88 1192 ALA A O 1
ATOM 9255 N N . THR A 1 1193 ? 6.066 12.550 -41.323 1.00 90.75 1193 THR A N 1
ATOM 9256 C CA . THR A 1 1193 ? 6.162 13.612 -42.328 1.00 90.75 1193 THR A CA 1
ATOM 9257 C C . THR A 1 1193 ? 5.326 13.232 -43.552 1.00 90.75 1193 THR A C 1
ATOM 9259 O O . THR A 1 1193 ? 5.127 12.049 -43.838 1.00 90.75 1193 THR A O 1
ATOM 9262 N N . ILE A 1 1194 ? 4.805 14.231 -44.267 1.00 92.25 1194 ILE A N 1
ATOM 9263 C CA . ILE A 1 1194 ? 4.078 14.027 -45.526 1.00 92.25 1194 ILE A CA 1
ATOM 9264 C C . ILE A 1 1194 ? 5.021 14.365 -46.679 1.00 92.25 1194 ILE A C 1
ATOM 9266 O O . ILE A 1 1194 ? 5.637 15.430 -46.693 1.00 92.25 1194 ILE A O 1
ATOM 9270 N N . ASP A 1 1195 ? 5.121 13.457 -47.641 1.00 91.19 1195 ASP A N 1
ATOM 9271 C CA . ASP A 1 1195 ? 5.689 13.713 -48.957 1.00 91.19 1195 ASP A CA 1
ATOM 9272 C C . ASP A 1 1195 ? 4.544 14.091 -49.905 1.00 91.19 1195 ASP A C 1
ATOM 9274 O O . ASP A 1 1195 ? 3.812 13.232 -50.406 1.00 91.19 1195 ASP A O 1
ATOM 9278 N N . HIS A 1 1196 ? 4.382 15.397 -50.122 1.00 88.44 1196 HIS A N 1
ATOM 9279 C CA . HIS A 1 1196 ? 3.354 15.957 -50.999 1.00 88.44 1196 HIS A CA 1
ATOM 9280 C C . HIS A 1 1196 ? 3.628 15.706 -52.494 1.00 88.44 1196 HIS A C 1
ATOM 9282 O O . HIS A 1 1196 ? 2.706 15.818 -53.296 1.00 88.44 1196 HIS A O 1
ATOM 9288 N N . ALA A 1 1197 ? 4.861 15.360 -52.888 1.00 85.62 1197 ALA A N 1
ATOM 9289 C CA . ALA A 1 1197 ? 5.198 15.083 -54.286 1.00 85.62 1197 ALA A CA 1
ATOM 9290 C C . ALA A 1 1197 ? 4.793 13.659 -54.698 1.00 85.62 1197 ALA A C 1
ATOM 9292 O O . ALA A 1 1197 ? 4.322 13.453 -55.814 1.00 85.62 1197 ALA A O 1
ATOM 9293 N N . ASN A 1 1198 ? 4.930 12.689 -53.786 1.00 84.94 1198 ASN A N 1
ATOM 9294 C CA . ASN A 1 1198 ? 4.540 11.290 -54.013 1.00 84.94 1198 ASN A CA 1
ATOM 9295 C C . ASN A 1 1198 ? 3.183 10.907 -53.382 1.00 84.94 1198 ASN A C 1
ATOM 9297 O O . ASN A 1 1198 ? 2.686 9.802 -53.603 1.00 84.94 1198 ASN A O 1
ATOM 9301 N N . GLY A 1 1199 ? 2.566 11.796 -52.594 1.00 87.75 1199 GLY A N 1
ATOM 9302 C CA . GLY A 1 1199 ? 1.286 11.547 -51.916 1.00 87.75 1199 GLY A CA 1
ATOM 9303 C C . GLY A 1 1199 ? 1.387 10.515 -50.786 1.00 87.75 1199 GLY A C 1
ATOM 9304 O O . GLY A 1 1199 ? 0.465 9.715 -50.581 1.00 87.75 1199 GLY A O 1
ATOM 9305 N N . TRP A 1 1200 ? 2.525 10.477 -50.085 1.00 91.69 1200 TRP A N 1
ATOM 9306 C CA . TRP A 1 1200 ? 2.849 9.462 -49.076 1.00 91.69 1200 TRP A CA 1
ATOM 9307 C C . TRP A 1 1200 ? 2.961 10.053 -47.669 1.00 91.69 1200 TRP A C 1
ATOM 9309 O O . TRP A 1 1200 ? 3.536 11.115 -47.453 1.00 91.69 1200 TRP A O 1
ATOM 9319 N N . MET A 1 1201 ? 2.479 9.302 -46.683 1.00 91.75 1201 MET A N 1
ATOM 9320 C CA . MET A 1 1201 ? 2.808 9.490 -45.274 1.00 91.75 1201 MET A CA 1
ATOM 9321 C C . MET A 1 1201 ? 4.020 8.615 -44.935 1.00 91.75 1201 MET A C 1
ATOM 9323 O O . MET A 1 1201 ? 4.003 7.407 -45.179 1.00 91.75 1201 MET A O 1
ATOM 9327 N N . VAL A 1 1202 ? 5.056 9.217 -44.350 1.00 90.88 1202 VAL A N 1
ATOM 9328 C CA . VAL A 1 1202 ? 6.286 8.551 -43.901 1.00 90.88 1202 VAL A CA 1
ATOM 9329 C C . VAL A 1 1202 ? 6.363 8.667 -42.381 1.00 90.88 1202 VAL A C 1
ATOM 9331 O O . VAL A 1 1202 ? 6.409 9.776 -41.853 1.00 90.88 1202 VAL A O 1
ATOM 9334 N N . SER A 1 1203 ? 6.356 7.551 -41.650 1.00 88.44 1203 SER A N 1
ATOM 9335 C CA . SER A 1 1203 ? 6.576 7.590 -40.199 1.00 88.44 1203 SER A CA 1
ATOM 9336 C C . SER A 1 1203 ? 8.058 7.808 -39.897 1.00 88.44 1203 SER A C 1
ATOM 9338 O O . SER A 1 1203 ? 8.925 7.278 -40.593 1.00 88.44 1203 SER A O 1
ATOM 9340 N N . LYS A 1 1204 ? 8.367 8.526 -38.817 1.00 83.25 1204 LYS A N 1
ATOM 9341 C CA . LYS A 1 1204 ? 9.719 8.517 -38.251 1.00 83.25 1204 LYS A CA 1
ATOM 9342 C C . LYS A 1 1204 ? 9.967 7.177 -37.559 1.00 83.25 1204 LYS A C 1
ATOM 9344 O O . LYS A 1 1204 ? 9.038 6.555 -37.046 1.00 83.25 1204 LYS A O 1
ATOM 9349 N N . GLU A 1 1205 ? 11.218 6.734 -37.540 1.00 74.75 1205 GLU A N 1
ATOM 9350 C CA . GLU A 1 1205 ? 11.606 5.543 -36.785 1.00 74.75 1205 GLU A CA 1
ATOM 9351 C C . GLU A 1 1205 ? 11.486 5.808 -35.278 1.00 74.75 1205 GLU A C 1
ATOM 9353 O O . GLU A 1 1205 ? 11.846 6.881 -34.787 1.00 74.75 1205 GLU A O 1
ATOM 9358 N N . THR A 1 1206 ? 10.965 4.835 -34.530 1.00 70.50 1206 THR A N 1
ATOM 9359 C CA . THR A 1 1206 ? 10.841 4.938 -33.072 1.00 70.50 1206 THR A CA 1
ATOM 9360 C C . THR A 1 1206 ? 12.212 4.766 -32.423 1.00 70.50 1206 THR A C 1
ATOM 9362 O O . THR A 1 1206 ? 12.674 3.638 -32.244 1.00 70.50 1206 THR A O 1
ATOM 9365 N N . GLY A 1 1207 ? 12.855 5.884 -32.080 1.00 72.94 1207 GLY A N 1
ATOM 9366 C CA . GLY A 1 1207 ? 14.097 5.898 -31.305 1.00 72.94 1207 GLY A CA 1
ATOM 9367 C C . GLY A 1 1207 ? 13.940 5.285 -29.908 1.00 72.94 1207 GLY A C 1
ATOM 9368 O O . GLY A 1 1207 ? 12.826 5.064 -29.426 1.00 72.94 1207 GLY A O 1
ATOM 9369 N N . ASP A 1 1208 ? 15.066 5.012 -29.247 1.00 79.75 1208 ASP A N 1
ATOM 9370 C CA . ASP A 1 1208 ? 15.062 4.406 -27.916 1.00 79.75 1208 ASP A CA 1
ATOM 9371 C C . ASP A 1 1208 ? 14.480 5.362 -26.861 1.00 79.75 1208 ASP A C 1
ATOM 9373 O O . ASP A 1 1208 ? 15.065 6.387 -26.515 1.00 79.75 1208 ASP A O 1
ATOM 9377 N N . VAL A 1 1209 ? 13.326 5.003 -26.298 1.00 78.44 1209 VAL A N 1
ATOM 9378 C CA . VAL A 1 1209 ? 12.673 5.779 -25.234 1.00 78.44 1209 VAL A CA 1
ATOM 9379 C C . VAL A 1 1209 ? 13.551 5.852 -23.976 1.00 78.44 1209 VAL A C 1
ATOM 9381 O O . VAL A 1 1209 ? 13.476 6.839 -23.243 1.00 78.44 1209 VAL A O 1
ATOM 9384 N N . TYR A 1 1210 ? 14.428 4.869 -23.739 1.00 78.94 1210 TYR A N 1
ATOM 9385 C CA . TYR A 1 1210 ? 15.364 4.875 -22.611 1.00 78.94 1210 TYR A CA 1
ATOM 9386 C C . TYR A 1 1210 ? 16.535 5.855 -22.781 1.00 78.94 1210 TYR A C 1
ATOM 9388 O O . TYR A 1 1210 ? 17.177 6.180 -21.784 1.00 78.94 1210 TYR A O 1
ATOM 9396 N N . SER A 1 1211 ? 16.774 6.398 -23.983 1.00 83.44 1211 SER A N 1
ATOM 9397 C CA . SER A 1 1211 ? 17.695 7.528 -24.181 1.00 83.44 1211 SER A CA 1
ATOM 9398 C C . SER A 1 1211 ? 17.029 8.896 -23.964 1.00 83.44 1211 SER A C 1
ATOM 9400 O O . SER A 1 1211 ? 17.636 9.927 -24.251 1.00 83.44 1211 SER A O 1
ATOM 9402 N N . THR A 1 1212 ? 15.777 8.927 -23.494 1.00 86.31 1212 THR A N 1
ATOM 9403 C CA . THR A 1 1212 ? 15.012 10.150 -23.200 1.00 86.31 1212 THR A CA 1
ATOM 9404 C C . THR A 1 1212 ? 14.702 10.268 -21.706 1.00 86.31 1212 THR A C 1
ATOM 9406 O O . THR A 1 1212 ? 14.802 9.297 -20.958 1.00 86.31 1212 THR A O 1
ATOM 9409 N N . ASN A 1 1213 ? 14.250 11.445 -21.266 1.00 86.94 1213 ASN A N 1
ATOM 9410 C CA . ASN A 1 1213 ? 13.861 11.677 -19.869 1.00 86.94 1213 ASN A CA 1
ATOM 9411 C C . ASN A 1 1213 ? 12.457 11.131 -19.519 1.00 86.94 1213 ASN A C 1
ATOM 9413 O O . ASN A 1 1213 ? 12.056 11.191 -18.357 1.00 86.94 1213 ASN A O 1
ATOM 9417 N N . GLU A 1 1214 ? 11.702 10.583 -20.479 1.00 85.50 1214 GLU A N 1
ATOM 9418 C CA . GLU A 1 1214 ? 10.329 10.094 -20.263 1.00 85.50 1214 GLU A CA 1
ATOM 9419 C C . GLU A 1 1214 ? 10.223 9.027 -19.147 1.00 85.50 1214 GLU A C 1
ATOM 9421 O O . GLU A 1 1214 ? 9.350 9.157 -18.280 1.00 85.50 1214 GLU A O 1
ATOM 9426 N N . PRO A 1 1215 ? 11.133 8.029 -19.039 1.00 90.81 1215 PRO A N 1
ATOM 9427 C CA . PRO A 1 1215 ? 11.132 7.105 -17.907 1.00 90.81 1215 PRO A CA 1
ATOM 9428 C C . PRO A 1 1215 ? 11.383 7.816 -16.571 1.00 90.81 1215 PRO A C 1
ATOM 9430 O O . PRO A 1 1215 ? 10.756 7.469 -15.572 1.00 90.81 1215 PRO A O 1
ATOM 9433 N N . GLN A 1 1216 ? 12.257 8.831 -16.536 1.00 87.38 1216 GLN A N 1
ATOM 9434 C CA . GLN A 1 1216 ? 12.557 9.591 -15.319 1.00 87.38 1216 GLN A CA 1
ATOM 9435 C C . GLN A 1 1216 ? 11.334 10.382 -14.840 1.00 87.38 1216 GLN A C 1
ATOM 9437 O O . GLN A 1 1216 ? 11.024 10.351 -13.649 1.00 87.38 1216 GLN A O 1
ATOM 9442 N N . PHE A 1 1217 ? 10.599 11.038 -15.745 1.00 86.94 1217 PHE A N 1
ATOM 9443 C CA . PHE A 1 1217 ? 9.348 11.717 -15.397 1.00 86.94 1217 PHE A CA 1
ATOM 9444 C C . PHE A 1 1217 ? 8.295 10.724 -14.883 1.00 86.94 1217 PHE A C 1
ATOM 9446 O O . PHE A 1 1217 ? 7.713 10.946 -13.818 1.00 86.94 1217 PHE A O 1
ATOM 9453 N N . ALA A 1 1218 ? 8.124 9.583 -15.561 1.00 85.75 1218 ALA A N 1
ATOM 9454 C CA . ALA A 1 1218 ? 7.206 8.528 -15.132 1.00 85.75 1218 ALA A CA 1
ATOM 9455 C C . ALA A 1 1218 ? 7.567 7.936 -13.752 1.00 85.75 1218 ALA A C 1
ATOM 9457 O O . ALA A 1 1218 ? 6.671 7.645 -12.951 1.00 85.75 1218 ALA A O 1
ATOM 9458 N N . PHE A 1 1219 ? 8.858 7.781 -13.434 1.00 89.56 1219 PHE A N 1
ATOM 9459 C CA . PHE A 1 1219 ? 9.303 7.383 -12.096 1.00 89.56 1219 PHE A CA 1
ATOM 9460 C C . PHE A 1 1219 ? 9.076 8.489 -11.062 1.00 89.56 1219 PHE A C 1
ATOM 9462 O O . PHE A 1 1219 ? 8.531 8.195 -10.001 1.00 89.56 1219 PHE A O 1
ATOM 9469 N N . ASN A 1 1220 ? 9.403 9.748 -11.367 1.00 89.19 1220 ASN A N 1
ATOM 9470 C CA . ASN A 1 1220 ? 9.217 10.880 -10.454 1.00 89.19 1220 ASN A CA 1
ATOM 9471 C C . ASN A 1 1220 ? 7.749 11.023 -10.011 1.00 89.19 1220 ASN A C 1
ATOM 9473 O O . ASN A 1 1220 ? 7.461 11.053 -8.815 1.00 89.19 1220 ASN A O 1
ATOM 9477 N N . SER A 1 1221 ? 6.795 10.991 -10.951 1.00 83.81 1221 SER A N 1
ATOM 9478 C CA . SER A 1 1221 ? 5.361 11.035 -10.624 1.00 83.81 1221 SER A CA 1
ATOM 9479 C C . SER A 1 1221 ? 4.911 9.862 -9.742 1.00 83.81 1221 SER A C 1
ATOM 9481 O O . SER A 1 1221 ? 4.053 10.035 -8.875 1.00 83.81 1221 SER A O 1
ATOM 9483 N N . ARG A 1 1222 ? 5.495 8.667 -9.919 1.00 90.88 1222 ARG A N 1
ATOM 9484 C CA . ARG A 1 1222 ? 5.199 7.493 -9.079 1.00 90.88 1222 ARG A CA 1
ATOM 9485 C C . ARG A 1 1222 ? 5.829 7.595 -7.691 1.00 90.88 1222 ARG A C 1
ATOM 9487 O O . ARG A 1 1222 ? 5.163 7.254 -6.719 1.00 90.88 1222 ARG A O 1
ATOM 9494 N N . ILE A 1 1223 ? 7.065 8.078 -7.588 1.00 88.38 1223 ILE A N 1
ATOM 9495 C CA . ILE A 1 1223 ? 7.770 8.286 -6.317 1.00 88.38 1223 ILE A CA 1
ATOM 9496 C C . ILE A 1 1223 ? 7.028 9.335 -5.483 1.00 88.38 1223 ILE A C 1
ATOM 9498 O O . ILE A 1 1223 ? 6.676 9.054 -4.340 1.00 88.38 1223 ILE A O 1
ATOM 9502 N N . ALA A 1 1224 ? 6.681 10.483 -6.072 1.00 87.69 1224 ALA A N 1
ATOM 9503 C CA . ALA A 1 1224 ? 5.894 11.521 -5.408 1.00 87.69 1224 ALA A CA 1
ATOM 9504 C C . ALA A 1 1224 ? 4.525 11.004 -4.923 1.00 87.69 1224 ALA A C 1
ATOM 9506 O O . ALA A 1 1224 ? 4.116 11.297 -3.800 1.00 87.69 1224 ALA A O 1
ATOM 9507 N N . PHE A 1 1225 ? 3.832 10.183 -5.725 1.00 87.88 1225 PHE A N 1
ATOM 9508 C CA . PHE A 1 1225 ? 2.585 9.537 -5.302 1.00 87.88 1225 PHE A CA 1
ATOM 9509 C C . PHE A 1 1225 ? 2.792 8.584 -4.111 1.00 87.88 1225 PHE A C 1
ATOM 9511 O O . PHE A 1 1225 ? 2.047 8.660 -3.136 1.00 87.88 1225 PHE A O 1
ATOM 9518 N N . CYS A 1 1226 ? 3.805 7.713 -4.158 1.00 88.88 1226 CYS A N 1
ATOM 9519 C CA . CYS A 1 1226 ? 4.096 6.767 -3.077 1.00 88.88 1226 CYS A CA 1
ATOM 9520 C C . CYS A 1 1226 ? 4.513 7.469 -1.775 1.00 88.88 1226 CYS A C 1
ATOM 9522 O O . CYS A 1 1226 ? 4.032 7.091 -0.709 1.00 88.88 1226 CYS A O 1
ATOM 9524 N N . LEU A 1 1227 ? 5.348 8.511 -1.853 1.00 87.69 1227 LEU A N 1
ATOM 9525 C CA . LEU A 1 1227 ? 5.757 9.312 -0.694 1.00 87.69 1227 LEU A CA 1
ATOM 9526 C C . LEU A 1 1227 ? 4.571 10.068 -0.084 1.00 87.69 1227 LEU A C 1
ATOM 9528 O O . LEU A 1 1227 ? 4.400 10.053 1.132 1.00 87.69 1227 LEU A O 1
ATOM 9532 N N . ASN A 1 1228 ? 3.697 10.661 -0.903 1.00 88.00 1228 ASN A N 1
ATOM 9533 C CA . ASN A 1 1228 ? 2.476 11.298 -0.404 1.00 88.00 1228 ASN A CA 1
ATOM 9534 C C . ASN A 1 1228 ? 1.524 10.285 0.249 1.00 88.00 1228 ASN A C 1
ATOM 9536 O O . ASN A 1 1228 ? 0.998 10.562 1.323 1.00 88.00 1228 ASN A O 1
ATOM 9540 N N . MET A 1 1229 ? 1.357 9.093 -0.333 1.00 86.44 1229 MET A N 1
ATOM 9541 C CA . MET A 1 1229 ? 0.552 8.020 0.263 1.00 86.44 1229 MET A CA 1
ATOM 9542 C C . MET A 1 1229 ? 1.138 7.532 1.599 1.00 86.44 1229 MET A C 1
ATOM 9544 O O . MET A 1 1229 ? 0.387 7.306 2.544 1.00 86.44 1229 MET A O 1
ATOM 9548 N N . HIS A 1 1230 ? 2.466 7.410 1.705 1.00 85.38 1230 HIS A N 1
ATOM 9549 C CA . HIS A 1 1230 ? 3.148 7.098 2.964 1.00 85.38 1230 HIS A CA 1
ATOM 9550 C C . HIS A 1 1230 ? 2.936 8.209 4.004 1.00 85.38 1230 HIS A C 1
ATOM 9552 O O . HIS A 1 1230 ? 2.542 7.923 5.130 1.00 85.38 1230 HIS A O 1
ATOM 9558 N N . ASN A 1 1231 ? 3.097 9.477 3.620 1.00 82.94 1231 ASN A N 1
ATOM 9559 C CA . ASN A 1 1231 ? 2.874 10.624 4.501 1.00 82.94 1231 ASN A CA 1
ATOM 9560 C C . ASN A 1 1231 ? 1.413 10.728 4.980 1.00 82.94 1231 ASN A C 1
ATOM 9562 O O . ASN A 1 1231 ? 1.174 11.054 6.143 1.00 82.94 1231 ASN A O 1
ATOM 9566 N N . GLU A 1 1232 ? 0.428 10.433 4.125 1.00 83.69 1232 GLU A N 1
ATOM 9567 C CA . GLU A 1 1232 ? -0.983 10.333 4.524 1.00 83.69 1232 GLU A CA 1
ATOM 9568 C C . GLU A 1 1232 ? -1.229 9.147 5.469 1.00 83.69 1232 GLU A C 1
ATOM 9570 O O . GLU A 1 1232 ? -1.930 9.310 6.466 1.00 83.69 1232 GLU A O 1
ATOM 9575 N N . ALA A 1 1233 ? -0.619 7.984 5.217 1.00 81.38 1233 ALA A N 1
ATOM 9576 C CA . ALA A 1 1233 ? -0.728 6.816 6.091 1.00 81.38 1233 ALA A CA 1
ATOM 9577 C C . ALA A 1 1233 ? -0.100 7.064 7.475 1.00 81.38 1233 ALA A C 1
ATOM 9579 O O . ALA A 1 1233 ? -0.737 6.791 8.488 1.00 81.38 1233 ALA A O 1
ATOM 9580 N N . VAL A 1 1234 ? 1.095 7.659 7.541 1.00 80.62 1234 VAL A N 1
ATOM 9581 C CA . VAL A 1 1234 ? 1.750 8.042 8.804 1.00 80.62 1234 VAL A CA 1
ATOM 9582 C C . VAL A 1 1234 ? 0.931 9.095 9.555 1.00 80.62 1234 VAL A C 1
ATOM 9584 O O . VAL A 1 1234 ? 0.781 8.993 10.769 1.00 80.62 1234 VAL A O 1
ATOM 9587 N N . LYS A 1 1235 ? 0.333 10.075 8.863 1.00 77.31 1235 LYS A N 1
ATOM 9588 C CA . LYS A 1 1235 ? -0.610 11.019 9.492 1.00 77.31 1235 LYS A CA 1
ATOM 9589 C C . LYS A 1 1235 ? -1.858 10.315 10.030 1.00 77.31 1235 LYS A C 1
ATOM 9591 O O . LYS A 1 1235 ? -2.291 10.648 11.125 1.00 77.31 1235 LYS A O 1
ATOM 9596 N N . ALA A 1 1236 ? -2.409 9.339 9.305 1.00 75.38 1236 ALA A N 1
ATOM 9597 C CA . ALA A 1 1236 ? -3.563 8.559 9.752 1.00 75.38 1236 ALA A CA 1
ATOM 9598 C C . ALA A 1 1236 ? -3.244 7.691 10.985 1.00 75.38 1236 ALA A C 1
ATOM 9600 O O . ALA A 1 1236 ? -4.037 7.664 11.920 1.00 75.38 1236 ALA A O 1
ATOM 9601 N N . LEU A 1 1237 ? -2.072 7.047 11.015 1.00 73.12 1237 LEU A N 1
ATOM 9602 C CA . LEU A 1 1237 ? -1.582 6.252 12.151 1.00 73.12 1237 LEU A CA 1
ATOM 9603 C C . LEU A 1 1237 ? -1.281 7.105 13.397 1.00 73.12 1237 LEU A C 1
ATOM 9605 O O . LEU A 1 1237 ? -1.358 6.604 14.511 1.00 73.12 1237 LEU A O 1
ATOM 9609 N N . ARG A 1 1238 ? -0.976 8.399 13.228 1.00 76.06 1238 ARG A N 1
ATOM 9610 C CA . ARG A 1 1238 ? -0.757 9.353 14.334 1.00 76.06 1238 ARG A CA 1
ATOM 9611 C C . ARG A 1 1238 ? -2.044 9.889 14.978 1.00 76.06 1238 ARG A C 1
ATOM 9613 O O . ARG A 1 1238 ? -1.947 10.636 15.949 1.00 76.06 1238 ARG A O 1
ATOM 9620 N N . PHE A 1 1239 ? -3.237 9.544 14.482 1.00 52.41 1239 PHE A N 1
ATOM 9621 C CA . PHE A 1 1239 ? -4.487 9.863 15.184 1.00 52.41 1239 PHE A CA 1
ATOM 9622 C C . PHE A 1 1239 ? -4.777 8.799 16.256 1.00 52.41 1239 PHE A C 1
ATOM 9624 O O . PHE A 1 1239 ? -5.073 7.660 15.894 1.00 52.41 1239 PHE A O 1
ATOM 9631 N N . PRO A 1 1240 ? -4.764 9.140 17.560 1.00 43.09 1240 PRO A N 1
ATOM 9632 C CA . PRO A 1 1240 ? -4.946 8.147 18.613 1.00 43.09 1240 PRO A CA 1
ATOM 9633 C C . PRO A 1 1240 ? -6.365 7.544 18.606 1.00 43.09 1240 PRO A C 1
ATOM 9635 O O . PRO A 1 1240 ? -7.344 8.260 18.326 1.00 43.09 1240 PRO A O 1
ATOM 9638 N N . PRO A 1 1241 ? -6.521 6.254 18.962 1.00 42.56 1241 PRO A N 1
ATOM 9639 C CA . PRO A 1 1241 ? -7.824 5.606 19.084 1.00 42.56 1241 PRO A CA 1
ATOM 9640 C C . PRO A 1 1241 ? -8.669 6.286 20.176 1.00 42.56 1241 PRO A C 1
ATOM 9642 O O . PRO A 1 1241 ? -8.436 6.167 21.375 1.00 42.56 1241 PRO A O 1
ATOM 9645 N N . ASN A 1 1242 ? -9.671 7.055 19.747 1.00 45.09 1242 ASN A N 1
ATOM 9646 C CA . ASN A 1 1242 ? -10.437 7.956 20.612 1.00 45.09 1242 ASN A CA 1
ATOM 9647 C C . ASN A 1 1242 ? -11.478 7.222 21.494 1.00 45.09 1242 ASN A C 1
ATOM 9649 O O . ASN A 1 1242 ? -12.674 7.232 21.165 1.00 45.09 1242 ASN A O 1
ATOM 9653 N N . SER A 1 1243 ? -11.041 6.674 22.634 1.00 43.31 1243 SER A N 1
ATOM 9654 C CA . SER A 1 1243 ? -11.917 6.262 23.753 1.00 43.31 1243 SER A CA 1
ATOM 9655 C C . SER A 1 1243 ? -11.474 6.742 25.145 1.00 43.31 1243 SER A C 1
ATOM 9657 O O . SER A 1 1243 ? -12.352 7.047 25.947 1.00 43.31 1243 SER A O 1
ATOM 9659 N N . HIS A 1 1244 ? -10.178 6.938 25.420 1.00 43.34 1244 HIS A N 1
ATOM 9660 C CA . HIS A 1 1244 ? -9.718 7.584 26.661 1.00 43.34 1244 HIS A CA 1
ATOM 9661 C C . HIS A 1 1244 ? -9.077 8.946 26.391 1.00 43.34 1244 HIS A C 1
ATOM 9663 O O . HIS A 1 1244 ? -7.876 9.069 26.173 1.00 43.34 1244 HIS A O 1
ATOM 9669 N N . LYS A 1 1245 ? -9.891 10.005 26.493 1.00 45.38 1245 LYS A N 1
ATOM 9670 C CA . LYS A 1 1245 ? -9.365 11.255 27.044 1.00 45.38 1245 LYS A CA 1
ATOM 9671 C C . LYS A 1 1245 ? -9.204 11.033 28.540 1.00 45.38 1245 LYS A C 1
ATOM 9673 O O . LYS A 1 1245 ? -10.193 11.091 29.273 1.00 45.38 1245 LYS A O 1
ATOM 9678 N N . GLU A 1 1246 ? -7.977 10.784 28.980 1.00 43.69 1246 GLU A N 1
ATOM 9679 C CA . GLU A 1 1246 ? -7.621 11.059 30.368 1.00 43.69 1246 GLU A CA 1
ATOM 9680 C C . GLU A 1 1246 ? -8.064 12.490 30.695 1.00 43.69 1246 GLU A C 1
ATOM 9682 O O . GLU A 1 1246 ? -7.945 13.401 29.865 1.00 43.69 1246 GLU A O 1
ATOM 9687 N N . LYS A 1 1247 ? -8.632 12.693 31.887 1.00 46.47 1247 LYS A N 1
ATOM 9688 C CA . LYS A 1 1247 ? -8.813 14.056 32.382 1.00 46.47 1247 LYS A CA 1
ATOM 9689 C C . LYS A 1 1247 ? -7.412 14.612 32.570 1.00 46.47 1247 LYS A C 1
ATOM 9691 O O . LYS A 1 1247 ? -6.637 14.028 33.321 1.00 46.47 1247 LYS A O 1
ATOM 9696 N N . GLU A 1 1248 ? -7.106 15.690 31.859 1.00 43.19 1248 GLU A N 1
ATOM 9697 C CA . GLU A 1 1248 ? -5.835 16.392 31.990 1.00 43.19 1248 GLU A CA 1
ATOM 9698 C C . GLU A 1 1248 ? -5.559 16.648 33.474 1.00 43.19 1248 GLU A C 1
ATOM 9700 O O . GLU A 1 1248 ? -6.413 17.211 34.164 1.00 43.19 1248 GLU A O 1
ATOM 9705 N N . SER A 1 1249 ? -4.425 16.147 33.974 1.00 60.12 1249 SER A N 1
ATOM 9706 C CA . SER A 1 1249 ? -4.089 16.273 35.388 1.00 60.12 1249 SER A CA 1
ATOM 9707 C C . SER A 1 1249 ? -3.955 17.749 35.750 1.00 60.12 1249 SER A C 1
ATOM 9709 O O . SER A 1 1249 ? -3.514 18.563 34.936 1.00 60.12 1249 SER A O 1
ATOM 9711 N N . ASP A 1 1250 ? -4.300 18.105 36.990 1.00 57.31 1250 ASP A N 1
ATOM 9712 C CA . ASP A 1 1250 ? -4.124 19.480 37.473 1.00 57.31 1250 ASP A CA 1
ATOM 9713 C C . ASP A 1 1250 ? -2.651 19.931 37.401 1.00 57.31 1250 ASP A C 1
ATOM 9715 O O . ASP A 1 1250 ? -2.372 21.123 37.348 1.00 57.31 1250 ASP A O 1
ATOM 9719 N N . GLU A 1 1251 ? -1.721 18.977 37.333 1.00 63.62 1251 GLU A N 1
ATOM 9720 C CA . GLU A 1 1251 ? -0.298 19.166 37.056 1.00 63.62 1251 GLU A CA 1
ATOM 9721 C C . GLU A 1 1251 ? -0.039 19.596 35.602 1.00 63.62 1251 GLU A C 1
ATOM 9723 O O . GLU A 1 1251 ? 0.457 20.698 35.400 1.00 63.62 1251 GLU A O 1
ATOM 9728 N N . LYS A 1 1252 ? -0.497 18.848 34.583 1.00 58.72 1252 LYS A N 1
ATOM 9729 C CA . LYS A 1 1252 ? -0.391 19.270 33.166 1.00 58.72 1252 LYS A CA 1
ATOM 9730 C C . LYS A 1 1252 ? -1.106 20.585 32.875 1.00 58.72 1252 LYS A C 1
ATOM 9732 O O . LYS A 1 1252 ? -0.667 21.387 32.051 1.00 58.72 1252 LYS A O 1
ATOM 9737 N N . ARG A 1 1253 ? -2.210 20.829 33.581 1.00 62.41 1253 ARG A N 1
ATOM 9738 C CA . ARG A 1 1253 ? -2.929 22.098 33.511 1.00 62.41 1253 ARG A CA 1
ATOM 9739 C C . ARG A 1 1253 ? -2.107 23.252 34.092 1.00 62.41 1253 ARG A C 1
ATOM 9741 O O . ARG A 1 1253 ? -2.141 24.334 33.517 1.00 62.41 1253 ARG A O 1
ATOM 9748 N N . ARG A 1 1254 ? -1.355 23.028 35.178 1.00 72.31 1254 ARG A N 1
ATOM 9749 C CA . ARG A 1 1254 ? -0.391 24.004 35.715 1.00 72.31 1254 ARG A CA 1
ATOM 9750 C C . ARG A 1 1254 ? 0.790 24.196 34.777 1.00 72.31 1254 ARG A C 1
ATOM 9752 O O . ARG A 1 1254 ? 1.083 25.342 34.488 1.00 72.31 1254 ARG A O 1
ATOM 9759 N N . GLU A 1 1255 ? 1.393 23.128 34.251 1.00 69.31 1255 GLU A N 1
ATOM 9760 C CA . GLU A 1 1255 ? 2.478 23.216 33.257 1.00 69.31 1255 GLU A CA 1
ATOM 9761 C C . GLU A 1 1255 ? 2.067 24.092 32.069 1.00 69.31 1255 GLU A C 1
ATOM 9763 O O . GLU A 1 1255 ? 2.810 24.984 31.674 1.00 69.31 1255 GLU A O 1
ATOM 9768 N N . ARG A 1 1256 ? 0.851 23.908 31.534 1.00 62.50 1256 ARG A N 1
ATOM 9769 C CA . ARG A 1 1256 ? 0.366 24.740 30.427 1.00 62.50 1256 ARG A CA 1
ATOM 9770 C C . ARG A 1 1256 ? 0.051 26.174 30.845 1.00 62.50 1256 ARG A C 1
ATOM 9772 O O . ARG A 1 1256 ? 0.393 27.083 30.105 1.00 62.50 1256 ARG A O 1
ATOM 9779 N N . GLN A 1 1257 ? -0.572 26.397 32.004 1.00 61.28 1257 GLN A N 1
ATOM 9780 C CA . GLN A 1 1257 ? -0.786 27.763 32.502 1.00 61.28 1257 GLN A CA 1
ATOM 9781 C C . GLN A 1 1257 ? 0.542 28.479 32.763 1.00 61.28 1257 GLN A C 1
ATOM 9783 O O . GLN A 1 1257 ? 0.643 29.670 32.504 1.00 61.28 1257 GLN A O 1
ATOM 9788 N N . GLN A 1 1258 ? 1.558 27.750 33.220 1.00 69.88 1258 GLN A N 1
ATOM 9789 C CA . GLN A 1 1258 ? 2.900 28.259 33.433 1.00 69.88 1258 GLN A CA 1
ATOM 9790 C C . GLN A 1 1258 ? 3.600 28.552 32.099 1.00 69.88 1258 GLN A C 1
ATOM 9792 O O . GLN A 1 1258 ? 4.156 29.628 31.971 1.00 69.88 1258 GLN A O 1
ATOM 9797 N N . GLN A 1 1259 ? 3.468 27.709 31.071 1.00 61.28 1259 GLN A N 1
ATOM 9798 C CA . GLN A 1 1259 ? 3.959 28.008 29.714 1.00 61.28 1259 GLN A CA 1
ATOM 9799 C C . GLN A 1 1259 ? 3.211 29.172 29.041 1.00 61.28 1259 GLN A C 1
ATOM 9801 O O . GLN A 1 1259 ? 3.822 29.970 28.339 1.00 61.28 1259 GLN A O 1
ATOM 9806 N N . GLU A 1 1260 ? 1.897 29.303 29.248 1.00 54.12 1260 GLU A N 1
ATOM 9807 C CA . GLU A 1 1260 ? 1.111 30.460 28.787 1.00 54.12 1260 GLU A CA 1
ATOM 9808 C C . GLU A 1 1260 ? 1.531 31.747 29.524 1.00 54.12 1260 GLU A C 1
ATOM 9810 O O . GLU A 1 1260 ? 1.526 32.823 28.928 1.00 54.12 1260 GLU A O 1
ATOM 9815 N N . GLN A 1 1261 ? 1.938 31.639 30.793 1.00 55.84 1261 GLN A N 1
ATOM 9816 C CA . GLN A 1 1261 ? 2.416 32.750 31.616 1.00 55.84 1261 GLN A CA 1
ATOM 9817 C C . GLN A 1 1261 ? 3.875 33.126 31.309 1.00 55.84 1261 GLN A C 1
ATOM 9819 O O . GLN A 1 1261 ? 4.163 34.308 31.183 1.00 55.84 1261 GLN A O 1
ATOM 9824 N N . GLU A 1 1262 ? 4.761 32.150 31.102 1.00 63.62 1262 GLU A N 1
ATOM 9825 C CA . GLU A 1 1262 ? 6.142 32.324 30.633 1.00 63.62 1262 GLU A CA 1
ATOM 9826 C C . GLU A 1 1262 ? 6.161 32.927 29.222 1.00 63.62 1262 GLU A C 1
ATOM 9828 O O . GLU A 1 1262 ? 6.923 33.852 28.976 1.00 63.62 1262 GLU A O 1
ATOM 9833 N N . LEU A 1 1263 ? 5.276 32.497 28.312 1.00 51.66 1263 LEU A N 1
ATOM 9834 C CA . LEU A 1 1263 ? 5.148 33.100 26.979 1.00 51.66 1263 LEU A CA 1
ATOM 9835 C C . LEU A 1 1263 ? 4.601 34.534 27.041 1.00 51.66 1263 LEU A C 1
ATOM 9837 O O . LEU A 1 1263 ? 5.090 35.402 26.325 1.00 51.66 1263 LEU A O 1
ATOM 9841 N N . ALA A 1 1264 ? 3.609 34.806 27.896 1.00 55.09 1264 ALA A N 1
ATOM 9842 C CA . ALA A 1 1264 ? 3.115 36.168 28.109 1.00 55.09 1264 ALA A CA 1
ATOM 9843 C C . ALA A 1 1264 ? 4.172 37.074 28.763 1.00 55.09 1264 ALA A C 1
ATOM 9845 O O . ALA A 1 1264 ? 4.222 38.262 28.464 1.00 55.09 1264 ALA A O 1
ATOM 9846 N N . GLN A 1 1265 ? 5.024 36.512 29.622 1.00 53.97 1265 GLN A N 1
ATOM 9847 C CA . GLN A 1 1265 ? 6.143 37.214 30.233 1.00 53.97 1265 GLN A CA 1
ATOM 9848 C C . GLN A 1 1265 ? 7.263 37.478 29.216 1.00 53.97 1265 GLN A C 1
ATOM 9850 O O . GLN A 1 1265 ? 7.760 38.591 29.168 1.00 53.97 1265 GLN A O 1
ATOM 9855 N N . HIS A 1 1266 ? 7.575 36.527 28.332 1.00 55.28 1266 HIS A N 1
ATOM 9856 C CA . HIS A 1 1266 ? 8.543 36.720 27.246 1.00 55.28 1266 HIS A CA 1
ATOM 9857 C C . HIS A 1 1266 ? 8.100 37.803 26.249 1.00 55.28 1266 HIS A C 1
ATOM 9859 O O . HIS A 1 1266 ? 8.934 38.543 25.746 1.00 55.28 1266 HIS A O 1
ATOM 9865 N N . ILE A 1 1267 ? 6.791 37.917 25.983 1.00 54.09 1267 ILE A N 1
ATOM 9866 C CA . ILE A 1 1267 ? 6.222 38.992 25.151 1.00 54.09 1267 ILE A CA 1
ATOM 9867 C C . ILE A 1 1267 ? 6.266 40.338 25.888 1.00 54.09 1267 ILE A C 1
ATOM 9869 O O . ILE A 1 1267 ? 6.561 41.349 25.268 1.00 54.09 1267 ILE A O 1
ATOM 9873 N N . ALA A 1 1268 ? 6.020 40.363 27.203 1.00 52.28 1268 ALA A N 1
ATOM 9874 C CA . ALA A 1 1268 ? 6.167 41.583 27.999 1.00 52.28 1268 ALA A CA 1
ATOM 9875 C C . ALA A 1 1268 ? 7.634 42.043 28.096 1.00 52.28 1268 ALA A C 1
ATOM 9877 O O . ALA A 1 1268 ? 7.896 43.234 28.025 1.00 52.28 1268 ALA A O 1
ATOM 9878 N N . GLU A 1 1269 ? 8.582 41.110 28.206 1.00 52.19 1269 GLU A N 1
ATOM 9879 C CA . GLU A 1 1269 ? 10.021 41.394 28.198 1.00 52.19 1269 GLU A CA 1
ATOM 9880 C C . GLU A 1 1269 ? 10.504 41.837 26.795 1.00 52.19 1269 GLU A C 1
ATOM 9882 O O . GLU A 1 1269 ? 11.368 42.701 26.711 1.00 52.19 1269 GLU A O 1
ATOM 9887 N N . GLU A 1 1270 ? 9.902 41.347 25.699 1.00 49.06 1270 GLU A N 1
ATOM 9888 C CA . GLU A 1 1270 ? 10.129 41.872 24.335 1.00 49.06 1270 GLU A CA 1
ATOM 9889 C C . GLU A 1 1270 ? 9.475 43.254 24.086 1.00 49.06 1270 GLU A C 1
ATOM 9891 O O . GLU A 1 1270 ? 10.021 44.036 23.309 1.00 49.06 1270 GLU A O 1
ATOM 9896 N N . ASP A 1 1271 ? 8.348 43.578 24.738 1.00 46.19 1271 ASP A N 1
ATOM 9897 C CA . ASP A 1 1271 ? 7.696 44.903 24.674 1.00 46.19 1271 ASP A CA 1
ATOM 9898 C C . ASP A 1 1271 ? 8.394 45.956 25.580 1.00 46.19 1271 ASP A C 1
ATOM 9900 O O . ASP A 1 1271 ? 8.412 47.140 25.237 1.00 46.19 1271 ASP A O 1
ATOM 9904 N N . ASP A 1 1272 ? 8.979 45.556 26.720 1.00 48.31 1272 ASP A N 1
ATOM 9905 C CA . ASP A 1 1272 ? 9.722 46.444 27.641 1.00 48.31 1272 ASP A CA 1
ATOM 9906 C C . ASP A 1 1272 ? 11.153 46.777 27.140 1.00 48.31 1272 ASP A C 1
ATOM 9908 O O . ASP A 1 1272 ? 11.729 47.778 27.569 1.00 48.31 1272 ASP A O 1
ATOM 9912 N N . ASP A 1 1273 ? 11.722 45.992 26.212 1.00 45.12 1273 ASP A N 1
ATOM 9913 C CA . ASP A 1 1273 ? 13.061 46.211 25.621 1.00 45.12 1273 ASP A CA 1
ATOM 9914 C C . ASP A 1 1273 ? 13.094 47.316 24.521 1.00 45.12 1273 ASP A C 1
ATOM 9916 O O . ASP A 1 1273 ? 14.161 47.601 23.966 1.00 45.12 1273 ASP A O 1
ATOM 9920 N N . GLU A 1 1274 ? 11.966 47.981 24.203 1.00 42.94 1274 GLU A N 1
ATOM 9921 C CA . GLU A 1 1274 ? 11.892 49.123 23.257 1.00 42.94 1274 GLU A CA 1
ATOM 9922 C C . GLU A 1 1274 ? 11.671 50.500 23.944 1.00 42.94 1274 GLU A C 1
ATOM 9924 O O . GLU A 1 1274 ? 10.854 51.303 23.482 1.00 42.94 1274 GLU A O 1
ATOM 9929 N N . PHE A 1 1275 ? 12.420 50.824 25.018 1.00 36.88 1275 PHE A N 1
ATOM 9930 C CA . PHE A 1 1275 ? 12.502 52.202 25.567 1.00 36.88 1275 PHE A CA 1
ATOM 9931 C C . PHE A 1 1275 ? 13.852 52.640 26.178 1.00 36.88 1275 PHE A C 1
ATOM 9933 O O . PHE A 1 1275 ? 14.403 51.931 27.046 1.00 36.88 1275 PHE A O 1
#

Secondary structure (DSSP, 8-state):
----SSHHHHTSSSS----------------TTSHHHHHHHGGGS-PPPTTSHHHHHHHHHHHHHHHHHHGGG---EEETTBSEEEEEGGGTTEEEEEEEETTTTEEEEEEEESS----EEEEEEEE---S--GGG----PPP-B-GGG-SS-EEPBTTSTT---TTTGGGTTTBPEEEEE-SSTT-EEEEEEEEEEEEEEESSSS--EEEEEEEEEEEEEEEGGGGTTS-TT-EEE-SSSTTSHHHHHHHTTSS-SEEEEE--TTSEEEEEET----TTSEEEEB---SSS---EEEEEEEEETTEEE---EEEEE-TT-SSEEEETTHHHHHHHHHHTT--S-EE---TTT---S-EEEEPTT-----PPPEEEEETTS-EEEES--EEEEEETTEEEEEE-EEEESS-EEE-HHHHTTEEEEEETTTTEEEEEE--SS-S--PPPPPPPP-----------------------------------------------SSHHHHHHHHHHHHHTTSS---TTSGGGEEEE-PPP--PPPPTTEEEE-SSS-HHHHHHHHHHHHTTS--SEEEEEEEGGGHHHHHHHHHHHHTTSTT-EEEEEEEEEEEEEEEEESSTT---EEEEEEEEEEEEEEESS---TTSTTEEPPPPGGG--PPPP--------------------------------------------------------------------------------------------------------------------------PPP-------------------PPPPHHHHHHHHHHHHHHHHHTT-HHHHHHHHHHHHHHGGG--HHHHHHHHHTTS-TT-HHHHHHHHTSPPPPP-S---------------PPPHHHHHHHHHHHHHHHHHTT-HHHHHHHHHHHHHHHHT---HHHHHHHHHHHHHHHHHHHHTS-TTTTHHHHHHHHHHHHHHT-HHHHHHHHHHHHHHHHHTT-HHHHHHHHTTS-----S-HHHHHHHHHHHHHHHHHTT-HHHHHHHHHHHHHHS-TT-HHHHHHHHHHHHHHHHHHTPPPPHHHHTSTTTHHHHHHHHHHHHHHHHT-HHHHHHHHHHTHHHHHHTT-HHHHHHTHHHHHHHHHHHHHHH-SEEEHHHHHHHHT--SSSHHHHHHHHHHHHHHTTSS-EEEETTTTEEEEPP---GGGSSHHHHHHHHHHHHHHHHHHHHHHHHTS--TT--PPPPHHHHHHHHHHHHHHHHHHHHHHHT--

Organism: NCBI:txid325984

pLDDT: mean 71.43, std 24.43, range [22.03, 97.19]